Protein AF-A0A0G1WU20-F1 (afdb_monomer_lite)

Foldseek 3Di:
DDDDDDDPPDDDQDAPDPDDDDDDLPDFKHFHPLDPDACPQAFEEEEAEAAQDFQVLCVLLSVVCSPDPLSVVHYTYIYGGDPRHLPHDDPPDAFALLSLLVSVLCCLQCVCVVVVHCNQVPDFARHEYEYEASRLSSVLSNQQADDRPNHRPLRNHNAYEYAAYLLQADPLLAVCVPDPPVVVPPDPPVVVVCVSCCVGRVNHSLNRWGCPLPDPDDNPDTRQVSLLSVLSHHPPDPDRSDDSDDDSPPPRVPPCSLCRYHYDHAADDDDPVSVPRHDDDPDDPDHDDDPDDDDDDDDDDDDDDPPPLRDPDDDDDDPDPDDPDRPSVVVVQVSCVSSLHWHAKDKEKEFDPVCLVWQKIKIFTDQIRDDFAFKFKAFPVRHTPDDTGGSPDGMDMDTRDDAQDKTKIWMWTHHPVGIDIHPIYIYTTHFEEWADWDWDPFAFFKIKIATDWRDDPDDPDPDGTQQKKWKFKDLDPVDRDPVRIDMGRDRIDMDGQHQGQTKMKMKMWTAHPVGHTHDIDDIDIDHHHHDPDFDWDAQDFDPDWDDDPVRFKTKGFPGDPHATKTKDKDFCCLVPNHGDDNVLVVQQVVPAPQWFDDDWTKMFMFMDGPRHTDFAWGKMKIKDAFDDPPLPQWTPRIVVTHGLVQKFKWFADRSHTDGQAPDWDADSVSRMIMGIHTGTGMMTIGGDGLVPLDPDPPPKDKDDAAAEDPPPDRRHWDDDPLAGTATKIASARQWKKKWKAAPVGDTFDIDTHHNSSVRMYHDPQHGPVRHHDAFHKMKIWMAGPVGDIDIDIYGYDD

Sequence (798 aa):
MISTTTDVSGIAFGMCSSAWVLHNNSQLLCEAAIDNTELSNRMPLILIHGITASEDMWEDFLNYYANDADLRQHFKPYLVRYASKKTDAITSDNNSIYKIAGILHDQITNFATATGKADFDINPSSIVILAHSMGGLVARSFMQEYECGGQQCGNKVKKLITLATPHHGSFLSNYYFTNPLYSLLLDPGGMIVKILINKSHPDILADLLGDGSLNSNTCSSGNRWLRCLNSYLPVNTSQACGYCEGLYNTNYDKNGLYDKLVLFVGNYNPDPAVTRHSGLFQGDLWTDENVISPQQRMPPLPYCTHSSIYRNERCSHGTDSLHDVNPLDKVRDALRTIAGISTVQSLVVAPDMTKLTDPTLTAFWTQPVGSYTGFQIVDVAENPISPVLPTTTFKWSKSTLGYNKKYTWAVETITDSGRSRSEYSTGVTIPSKPGGFSATQIDFSRINLTMASSAPQGVSGTDASAVSYLIMGATDQLMFNSADVAWSETSNAPILGLVPNTTYWFKIRAVNEDGWFSEETDTISVCTAMLPVSVSTSSVALATPMLGKDGKTAVLFDDIPSFESSLYIATDPISTPILTTPSYIRHALGTMAYRFTADIPIREFVLYMNNAAYEGPITASLTIPYQDANGDGIVDDTVPPLEATNLQPYTLSGQQWVQASDTWTLDSVAKTVTFSVTHFSVFSLNGPTPQDIIVSLANVKIFPTPWKQGTGGKFDSADIAGCGRGLVFKNLTADANIKIYNIQGDLVRELTVTSSDNGCKAWDGKNNSGASVASGVYISLIKNSAGEKVAKKIAIER

Structure (mmCIF, N/CA/C/O backbone):
data_AF-A0A0G1WU20-F1
#
_entry.id   AF-A0A0G1WU20-F1
#
loop_
_atom_site.group_PDB
_atom_site.id
_atom_site.type_symbol
_atom_site.label_atom_id
_atom_site.label_alt_id
_atom_site.label_comp_id
_atom_site.label_asym_id
_atom_site.label_entity_id
_atom_site.label_seq_id
_atom_site.pdbx_PDB_ins_code
_atom_site.Cartn_x
_atom_site.Cartn_y
_atom_site.Cartn_z
_atom_site.occupancy
_atom_site.B_iso_or_equiv
_atom_site.auth_seq_id
_atom_site.auth_comp_id
_atom_site.auth_asym_id
_atom_site.auth_atom_id
_atom_site.pdbx_PDB_model_num
ATOM 1 N N . MET A 1 1 ? 82.500 4.204 -4.650 1.00 41.34 1 MET A N 1
ATOM 2 C CA . MET A 1 1 ? 82.844 3.667 -5.986 1.00 41.34 1 MET A CA 1
ATOM 3 C C . MET A 1 1 ? 82.300 2.251 -6.085 1.00 41.34 1 MET A C 1
ATOM 5 O O . MET A 1 1 ? 82.307 1.580 -5.063 1.00 41.34 1 MET A O 1
ATOM 9 N N . ILE A 1 2 ? 81.892 1.847 -7.298 1.00 24.67 2 ILE A N 1
ATOM 10 C CA . ILE A 1 2 ? 81.148 0.632 -7.713 1.00 24.67 2 ILE A CA 1
ATOM 11 C C . ILE A 1 2 ? 79.621 0.860 -7.632 1.00 24.67 2 ILE A C 1
ATOM 13 O O . ILE A 1 2 ? 79.053 0.801 -6.552 1.00 24.67 2 ILE A O 1
ATOM 17 N N . SER A 1 3 ? 78.946 1.413 -8.650 1.00 23.72 3 SER A N 1
ATOM 18 C CA . SER A 1 3 ? 78.712 0.963 -10.045 1.00 23.72 3 SER A CA 1
ATOM 19 C C . SER A 1 3 ? 77.672 -0.158 -10.164 1.00 23.72 3 SER A C 1
ATOM 21 O O . SER A 1 3 ? 77.988 -1.328 -9.995 1.00 23.72 3 SER A O 1
ATOM 23 N N . THR A 1 4 ? 76.451 0.281 -10.484 1.00 38.09 4 THR A N 1
ATOM 24 C CA . THR A 1 4 ? 75.386 -0.323 -11.308 1.00 38.09 4 THR A CA 1
ATOM 25 C C . THR A 1 4 ? 75.605 -1.727 -11.878 1.00 38.09 4 THR A C 1
ATOM 27 O O . THR A 1 4 ? 76.548 -1.944 -12.637 1.00 38.09 4 THR A O 1
ATOM 30 N N . THR A 1 5 ? 74.643 -2.621 -11.628 1.00 30.39 5 THR A N 1
ATOM 31 C CA . THR A 1 5 ? 73.829 -3.363 -12.623 1.00 30.39 5 THR A CA 1
ATOM 32 C C . THR A 1 5 ? 73.022 -4.436 -11.881 1.00 30.39 5 THR A C 1
ATOM 34 O O . THR A 1 5 ? 73.580 -5.412 -11.395 1.00 30.39 5 THR A O 1
ATOM 37 N N . THR A 1 6 ? 71.703 -4.269 -11.783 1.00 28.38 6 THR A N 1
ATOM 38 C CA . THR A 1 6 ? 70.796 -5.412 -11.610 1.00 28.38 6 THR A CA 1
ATOM 39 C C . THR A 1 6 ? 69.866 -5.433 -12.803 1.00 28.38 6 THR A C 1
ATOM 41 O O . THR A 1 6 ? 69.147 -4.470 -13.063 1.00 28.38 6 THR A O 1
ATOM 44 N N . ASP A 1 7 ? 70.007 -6.528 -13.535 1.00 25.78 7 ASP A N 1
ATOM 45 C CA . ASP A 1 7 ? 69.303 -6.948 -14.731 1.00 25.78 7 ASP A CA 1
ATOM 46 C C . ASP A 1 7 ? 67.815 -6.588 -14.723 1.00 25.78 7 ASP A C 1
ATOM 48 O O . ASP A 1 7 ? 67.056 -7.004 -13.849 1.00 25.78 7 ASP A O 1
ATOM 52 N N . VAL A 1 8 ? 67.401 -5.848 -15.750 1.00 30.48 8 VAL A N 1
ATOM 53 C CA . VAL A 1 8 ? 65.998 -5.638 -16.117 1.00 30.48 8 VAL A CA 1
ATOM 54 C C . VAL A 1 8 ? 65.703 -6.589 -17.277 1.00 30.48 8 VAL A C 1
ATOM 56 O O . VAL A 1 8 ? 65.517 -6.175 -18.415 1.00 30.48 8 VAL A O 1
ATOM 59 N N . SER A 1 9 ? 65.761 -7.893 -17.021 1.00 29.28 9 SER A N 1
ATOM 60 C CA . SER A 1 9 ? 65.480 -8.916 -18.028 1.00 29.28 9 SER A CA 1
ATOM 61 C C . SER A 1 9 ? 64.613 -10.020 -17.418 1.00 29.28 9 SER A C 1
ATOM 63 O O . SER A 1 9 ? 65.090 -10.961 -16.794 1.00 29.28 9 SER A O 1
ATOM 65 N N . GLY A 1 10 ? 63.291 -9.873 -17.574 1.00 29.77 10 GLY A N 1
ATOM 66 C CA . GLY A 1 10 ? 62.331 -10.925 -17.224 1.00 29.77 10 GLY A CA 1
ATOM 67 C C . GLY A 1 10 ? 61.029 -10.452 -16.581 1.00 29.77 10 GLY A C 1
ATOM 68 O O . GLY A 1 10 ? 60.655 -10.970 -15.536 1.00 29.77 10 GLY A O 1
ATOM 69 N N . ILE A 1 11 ? 60.310 -9.504 -17.190 1.00 33.41 11 ILE A N 1
ATOM 70 C CA . ILE A 1 11 ? 58.893 -9.277 -16.869 1.00 33.41 11 ILE A CA 1
ATOM 71 C C . ILE A 1 11 ? 58.086 -9.648 -18.114 1.00 33.41 11 ILE A C 1
ATOM 73 O O . ILE A 1 11 ? 57.897 -8.834 -19.014 1.00 33.41 11 ILE A O 1
ATOM 77 N N . ALA A 1 12 ? 57.657 -10.906 -18.200 1.00 30.61 12 ALA A N 1
ATOM 78 C CA . ALA A 1 12 ? 56.686 -11.322 -19.204 1.00 30.61 12 ALA A CA 1
ATOM 79 C C . ALA A 1 12 ? 55.293 -10.853 -18.750 1.00 30.61 12 ALA A C 1
ATOM 81 O O . ALA A 1 12 ? 54.744 -11.382 -17.787 1.00 30.61 12 ALA A O 1
ATOM 82 N N . PHE A 1 13 ? 54.728 -9.843 -19.414 1.00 43.03 13 PHE A N 1
ATOM 83 C CA . PHE A 1 13 ? 53.301 -9.529 -19.313 1.00 43.03 13 PHE A CA 1
ATOM 84 C C . PHE A 1 13 ? 52.527 -10.591 -20.104 1.00 43.03 13 PHE A C 1
ATOM 86 O O . PHE A 1 13 ? 52.650 -10.673 -21.325 1.00 43.03 13 PHE A O 1
ATOM 93 N N . GLY A 1 14 ? 51.792 -11.449 -19.396 1.00 49.81 14 GLY A N 1
ATOM 94 C CA . GLY A 1 14 ? 50.994 -12.532 -19.971 1.00 49.81 14 GLY A CA 1
ATOM 95 C C . GLY A 1 14 ? 49.494 -12.312 -19.781 1.00 49.81 14 GLY A C 1
ATOM 96 O O . GLY A 1 14 ? 49.078 -11.535 -18.922 1.00 49.81 14 GLY A O 1
ATOM 97 N N . MET A 1 15 ? 48.690 -13.032 -20.574 1.00 50.47 15 MET A N 1
ATOM 98 C CA . MET A 1 15 ? 47.251 -13.224 -20.339 1.00 50.47 15 MET A CA 1
ATOM 99 C C . MET A 1 15 ? 46.991 -13.536 -18.862 1.00 50.47 15 MET A C 1
ATOM 101 O O . MET A 1 15 ? 47.833 -14.174 -18.225 1.00 50.47 15 MET A O 1
ATOM 105 N N . CYS A 1 16 ? 45.837 -13.130 -18.326 1.00 50.81 16 CYS A N 1
ATOM 106 C CA . CYS A 1 16 ? 45.446 -13.459 -16.957 1.00 50.81 16 CYS A CA 1
ATOM 107 C C . CYS A 1 16 ? 45.538 -14.999 -16.746 1.00 50.81 16 CYS A C 1
ATOM 109 O O . CYS A 1 16 ? 44.675 -15.741 -17.206 1.00 50.81 16 CYS A O 1
ATOM 111 N N . SER A 1 17 ? 46.618 -15.503 -16.128 1.00 44.94 17 SER A N 1
ATOM 112 C CA . SER A 1 17 ? 46.827 -16.939 -15.883 1.00 44.94 17 SER A CA 1
ATOM 113 C C . SER A 1 17 ? 46.221 -17.351 -14.541 1.00 44.94 17 SER A C 1
ATOM 115 O O . SER A 1 17 ? 46.167 -16.555 -13.603 1.00 44.94 17 SER A O 1
ATOM 117 N N . SER A 1 18 ? 45.786 -18.608 -14.437 1.00 38.06 18 SER A N 1
ATOM 118 C CA . SER A 1 18 ? 45.083 -19.180 -13.277 1.00 38.06 18 SER A CA 1
ATOM 119 C C . SER A 1 18 ? 45.989 -19.563 -12.092 1.00 38.06 18 SER A C 1
ATOM 121 O O . SER A 1 18 ? 45.533 -20.213 -11.154 1.00 38.06 18 SER A O 1
ATOM 123 N N . ALA A 1 19 ? 47.276 -19.205 -12.119 1.00 38.94 19 ALA A N 1
ATOM 124 C CA . ALA A 1 19 ? 48.233 -19.541 -11.067 1.00 38.94 19 ALA A CA 1
ATOM 125 C C . ALA A 1 19 ? 49.030 -18.296 -10.659 1.00 38.94 19 ALA A C 1
ATOM 127 O O . ALA A 1 19 ? 50.002 -17.936 -11.321 1.00 38.94 19 ALA A O 1
ATOM 128 N N . TRP A 1 20 ? 48.630 -17.649 -9.560 1.00 39.03 20 TRP A N 1
ATOM 129 C CA . TRP A 1 20 ? 49.380 -16.539 -8.969 1.00 39.03 20 TRP A CA 1
ATOM 130 C C . TRP A 1 20 ? 49.472 -16.642 -7.444 1.00 39.03 20 TRP A C 1
ATOM 132 O O . TRP A 1 20 ? 48.496 -16.936 -6.757 1.00 39.03 20 TRP A O 1
ATOM 142 N N . VAL A 1 21 ? 50.678 -16.369 -6.937 1.00 36.94 21 VAL A N 1
ATOM 143 C CA . VAL A 1 21 ? 51.026 -16.186 -5.522 1.00 36.94 21 VAL A CA 1
ATOM 144 C C . VAL A 1 21 ? 51.390 -14.709 -5.345 1.00 36.94 21 VAL A C 1
ATOM 146 O O . VAL A 1 21 ? 52.281 -14.203 -6.025 1.00 36.94 21 VAL A O 1
ATOM 149 N N . LEU A 1 22 ? 50.680 -14.013 -4.455 1.00 43.66 22 LEU A N 1
ATOM 150 C CA . LEU A 1 22 ? 50.854 -12.590 -4.141 1.00 43.66 22 LEU A CA 1
ATOM 151 C C . LEU A 1 22 ? 52.239 -12.319 -3.541 1.00 43.66 22 LEU A C 1
ATOM 153 O O . LEU A 1 22 ? 52.422 -12.493 -2.338 1.00 43.66 22 LEU A O 1
ATOM 157 N N . HIS A 1 23 ? 53.204 -11.865 -4.344 1.00 38.66 23 HIS A N 1
ATOM 158 C CA . HIS A 1 23 ? 54.454 -11.347 -3.778 1.00 38.66 23 HIS A CA 1
ATOM 159 C C . HIS A 1 23 ? 54.901 -9.965 -4.241 1.00 38.66 23 HIS A C 1
ATOM 161 O O . HIS A 1 23 ? 55.699 -9.396 -3.515 1.00 38.66 23 HIS A O 1
ATOM 167 N N . ASN A 1 24 ? 54.383 -9.361 -5.318 1.00 42.41 24 ASN A N 1
ATOM 168 C CA . ASN A 1 24 ? 54.719 -7.970 -5.661 1.00 42.41 24 ASN A CA 1
ATOM 169 C C . ASN A 1 24 ? 53.585 -7.294 -6.452 1.00 42.41 24 ASN A C 1
ATOM 171 O O . ASN A 1 24 ? 53.077 -7.869 -7.409 1.00 42.41 24 ASN A O 1
ATOM 175 N N . ASN A 1 25 ? 53.227 -6.058 -6.086 1.00 44.84 25 ASN A N 1
ATOM 176 C CA . ASN A 1 25 ? 52.200 -5.207 -6.719 1.00 44.84 25 ASN A CA 1
ATOM 177 C C . ASN A 1 25 ? 52.566 -4.728 -8.148 1.00 44.84 25 ASN A C 1
ATOM 179 O O . ASN A 1 25 ? 52.189 -3.632 -8.556 1.00 44.84 25 ASN A O 1
ATOM 183 N N . SER A 1 26 ? 53.341 -5.497 -8.914 1.00 44.81 26 SER A N 1
ATOM 184 C CA . SER A 1 26 ? 53.952 -5.040 -10.166 1.00 44.81 26 SER A CA 1
ATOM 185 C C . SER A 1 26 ? 53.104 -5.259 -11.426 1.00 44.81 26 SER A C 1
ATOM 187 O O . SER A 1 26 ? 53.479 -4.729 -12.468 1.00 44.81 26 SER A O 1
ATOM 189 N N . GLN A 1 27 ? 51.971 -5.977 -11.370 1.00 51.94 27 GLN A N 1
ATOM 190 C CA . GLN A 1 27 ? 51.053 -6.147 -12.513 1.00 51.94 27 GLN A CA 1
ATOM 191 C C . GLN A 1 27 ? 49.606 -6.396 -12.055 1.00 51.94 27 GLN A C 1
ATOM 193 O O . GLN A 1 27 ? 49.259 -7.525 -11.715 1.00 51.94 27 GLN A O 1
ATOM 198 N N . LEU A 1 28 ? 48.750 -5.365 -12.054 1.00 59.91 28 LEU A N 1
ATOM 199 C CA . LEU A 1 28 ? 47.325 -5.529 -11.734 1.00 59.91 28 LEU A CA 1
ATOM 200 C C . LEU A 1 28 ? 46.327 -5.078 -12.822 1.00 59.91 28 LEU A C 1
ATOM 202 O O . LEU A 1 28 ? 45.127 -5.201 -12.612 1.00 59.91 28 LEU A O 1
ATOM 206 N N . LEU A 1 29 ? 46.788 -4.672 -14.007 1.00 67.94 29 LEU A N 1
ATOM 207 C CA . LEU A 1 29 ? 45.948 -4.533 -15.205 1.00 67.94 29 LEU A CA 1
ATOM 208 C C . LEU A 1 29 ? 46.352 -5.628 -16.203 1.00 67.94 29 LEU A C 1
ATOM 210 O O . LEU A 1 29 ? 47.503 -5.640 -16.642 1.00 67.94 29 LEU A O 1
ATOM 214 N N . CYS A 1 30 ? 45.448 -6.554 -16.542 1.00 71.75 30 CYS A N 1
ATOM 215 C CA . CYS A 1 30 ? 45.707 -7.615 -17.528 1.00 71.75 30 CYS A CA 1
ATOM 216 C C . CYS A 1 30 ? 44.678 -7.617 -18.666 1.00 71.75 30 CYS A C 1
ATOM 218 O O . CYS A 1 30 ? 43.510 -7.285 -18.474 1.00 71.75 30 CYS A O 1
ATOM 220 N N . GLU A 1 31 ? 45.122 -7.979 -19.872 1.00 77.62 31 GLU A N 1
ATOM 221 C CA . GLU A 1 31 ? 44.230 -8.232 -21.010 1.00 77.62 31 GLU A CA 1
ATOM 222 C C . GLU A 1 31 ? 43.361 -9.455 -20.697 1.00 77.62 31 GLU A C 1
ATOM 224 O O . GLU A 1 31 ? 43.880 -10.487 -20.253 1.00 77.62 31 GLU A O 1
ATOM 229 N N . ALA A 1 32 ? 42.048 -9.354 -20.917 1.00 80.88 32 ALA A N 1
ATOM 230 C CA . ALA A 1 32 ? 41.168 -10.489 -20.682 1.00 80.88 32 ALA A CA 1
ATOM 231 C C . ALA A 1 32 ? 41.518 -11.624 -21.657 1.00 80.88 32 ALA A C 1
ATOM 233 O O . ALA A 1 32 ? 41.529 -11.433 -22.870 1.00 80.88 32 ALA A O 1
ATOM 234 N N . ALA A 1 33 ? 41.768 -12.828 -21.134 1.00 78.94 33 ALA A N 1
ATOM 235 C CA . ALA A 1 33 ? 42.235 -13.963 -21.938 1.00 78.94 33 ALA A CA 1
ATOM 236 C C . ALA A 1 33 ? 41.261 -14.379 -23.062 1.00 78.94 33 ALA A C 1
ATOM 238 O O . ALA A 1 33 ? 41.676 -15.021 -24.024 1.00 78.94 33 ALA A O 1
ATOM 239 N N . ILE A 1 34 ? 39.983 -13.993 -22.948 1.00 80.00 34 ILE A N 1
ATOM 240 C CA . ILE A 1 34 ? 38.932 -14.236 -23.945 1.00 80.00 34 ILE A CA 1
ATOM 241 C C . ILE A 1 34 ? 39.180 -13.493 -25.274 1.00 80.00 34 ILE A C 1
ATOM 243 O O . ILE A 1 34 ? 38.668 -13.913 -26.308 1.00 80.00 34 ILE A O 1
ATOM 247 N N . ASP A 1 35 ? 39.966 -12.408 -25.262 1.00 81.69 35 ASP A N 1
ATOM 248 C CA . ASP A 1 35 ? 40.321 -11.622 -26.444 1.00 81.69 35 ASP A CA 1
ATOM 249 C C . ASP A 1 35 ? 41.807 -11.233 -26.427 1.00 81.69 35 ASP A C 1
ATOM 251 O O . ASP A 1 35 ? 42.235 -10.294 -25.758 1.00 81.69 35 ASP A O 1
ATOM 255 N N . ASN A 1 36 ? 42.596 -11.964 -27.215 1.00 76.81 36 ASN A N 1
ATOM 256 C CA . ASN A 1 36 ? 44.042 -11.797 -27.334 1.00 76.81 36 ASN A CA 1
ATOM 257 C C . ASN A 1 36 ? 44.479 -10.922 -28.521 1.00 76.81 36 ASN A C 1
ATOM 259 O O . ASN A 1 36 ? 45.668 -10.879 -28.848 1.00 76.81 36 ASN A O 1
ATOM 263 N N . THR A 1 37 ? 43.536 -10.258 -29.193 1.00 82.06 37 THR A N 1
ATOM 264 C CA . THR A 1 37 ? 43.817 -9.440 -30.378 1.00 82.06 37 THR A CA 1
ATOM 265 C C . THR A 1 37 ? 44.318 -8.042 -29.998 1.00 82.06 37 THR A C 1
ATOM 267 O O . THR A 1 37 ? 44.104 -7.560 -28.885 1.00 82.06 37 THR A O 1
ATOM 270 N N . GLU A 1 38 ? 45.024 -7.356 -30.901 1.00 76.81 38 GLU A N 1
ATOM 271 C CA . GLU A 1 38 ? 45.490 -5.981 -30.659 1.00 76.81 38 GLU A CA 1
ATOM 272 C C . GLU A 1 38 ? 44.317 -5.004 -30.478 1.00 76.81 38 GLU A C 1
ATOM 274 O O . GLU A 1 38 ? 43.221 -5.230 -30.992 1.00 76.81 38 GLU A O 1
ATOM 279 N N . LEU A 1 39 ? 44.522 -3.907 -29.737 1.00 78.19 39 LEU A N 1
ATOM 280 C CA . LEU A 1 39 ? 43.468 -2.912 -29.509 1.00 78.19 39 LEU A CA 1
ATOM 281 C C . LEU A 1 39 ? 42.952 -2.310 -30.830 1.00 78.19 39 LEU A C 1
ATOM 283 O O . LEU A 1 39 ? 41.741 -2.196 -31.028 1.00 78.19 39 LEU A O 1
ATOM 287 N N . SER A 1 40 ? 43.859 -1.995 -31.760 1.00 78.81 40 SER A N 1
ATOM 288 C CA . SER A 1 40 ? 43.541 -1.385 -33.059 1.00 78.81 40 SER A CA 1
ATOM 289 C C . SER A 1 40 ? 42.630 -0.146 -32.905 1.00 78.81 40 SER A C 1
ATOM 291 O O . SER A 1 40 ? 42.956 0.744 -32.127 1.00 78.81 40 SER A O 1
ATOM 293 N N . ASN A 1 41 ? 41.496 -0.066 -33.618 1.00 78.25 41 ASN A N 1
ATOM 294 C CA . ASN A 1 41 ? 40.555 1.069 -33.558 1.00 78.25 41 ASN A CA 1
ATOM 295 C C . ASN A 1 41 ? 39.499 0.950 -32.437 1.00 78.25 41 ASN A C 1
ATOM 297 O O . ASN A 1 41 ? 38.523 1.702 -32.433 1.00 78.25 41 ASN A O 1
ATOM 301 N N . ARG A 1 42 ? 39.638 -0.022 -31.528 1.00 84.06 42 ARG A N 1
ATOM 302 C CA . ARG A 1 42 ? 38.659 -0.296 -30.467 1.00 84.06 42 ARG A CA 1
ATOM 303 C C . ARG A 1 42 ? 38.926 0.556 -29.236 1.00 84.06 42 ARG A C 1
ATOM 305 O O . ARG A 1 42 ? 40.042 1.006 -29.001 1.00 84.06 42 ARG A O 1
ATOM 312 N N . MET A 1 43 ? 37.895 0.746 -28.422 1.00 86.94 43 MET A N 1
ATOM 313 C CA . MET A 1 43 ? 38.011 1.422 -27.132 1.00 86.94 43 MET A CA 1
ATOM 314 C C . MET A 1 43 ? 38.437 0.428 -26.039 1.00 86.94 43 MET A C 1
ATOM 316 O O . MET A 1 43 ? 37.832 -0.646 -25.937 1.00 86.94 43 MET A O 1
ATOM 320 N N . PRO A 1 44 ? 39.417 0.766 -25.181 1.00 87.75 44 PRO A N 1
ATOM 321 C CA . PRO A 1 44 ? 39.682 -0.004 -23.971 1.00 87.75 44 PRO A CA 1
ATOM 322 C C . PRO A 1 44 ? 38.461 -0.010 -23.043 1.00 87.75 44 PRO A C 1
ATOM 324 O O . PRO A 1 44 ? 37.960 1.050 -22.665 1.00 87.75 44 PRO A O 1
ATOM 327 N N . LEU A 1 45 ? 37.997 -1.202 -22.666 1.00 90.69 45 LEU A N 1
ATOM 328 C CA . LEU A 1 45 ? 36.942 -1.433 -21.680 1.00 90.69 45 LEU A CA 1
ATOM 329 C C . LEU A 1 45 ? 37.569 -1.977 -20.391 1.00 90.69 45 LEU A C 1
ATOM 331 O O . LEU A 1 45 ? 37.922 -3.150 -20.317 1.00 90.69 45 LEU A O 1
ATOM 335 N N . ILE A 1 46 ? 37.727 -1.125 -19.382 1.00 89.44 46 ILE A N 1
ATOM 336 C CA . ILE A 1 46 ? 38.358 -1.473 -18.104 1.00 89.44 46 ILE A CA 1
ATOM 337 C C . ILE A 1 46 ? 37.302 -1.992 -17.128 1.00 89.44 46 ILE A C 1
ATOM 339 O O . ILE A 1 46 ? 36.351 -1.283 -16.806 1.00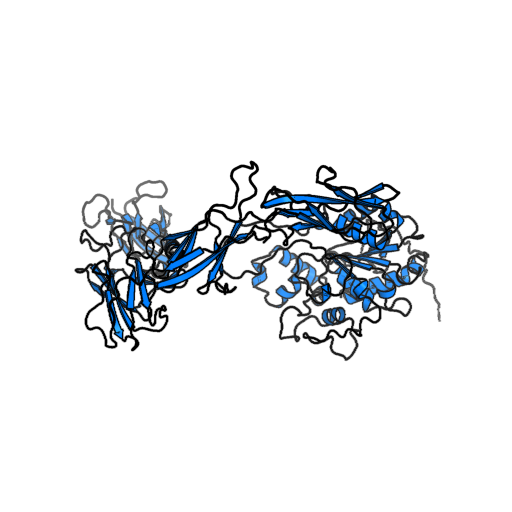 89.44 46 ILE A O 1
ATOM 343 N N . LEU A 1 47 ? 37.498 -3.208 -16.630 1.00 89.75 47 LEU A N 1
ATOM 344 C CA . LEU A 1 47 ? 36.596 -3.918 -15.730 1.00 89.75 47 LEU A CA 1
ATOM 345 C C . LEU A 1 47 ? 37.150 -3.897 -14.300 1.00 89.75 47 LEU A C 1
ATOM 347 O O . LEU A 1 47 ? 38.234 -4.423 -14.043 1.00 89.75 47 LEU A O 1
ATOM 351 N N . ILE A 1 48 ? 36.411 -3.295 -13.363 1.00 87.81 48 ILE A N 1
ATOM 352 C CA . ILE A 1 48 ? 36.856 -3.086 -11.975 1.00 87.81 48 ILE A CA 1
ATOM 353 C C . ILE A 1 48 ? 35.927 -3.834 -11.016 1.00 87.81 48 ILE A C 1
ATOM 355 O O . ILE A 1 48 ? 34.753 -3.484 -10.884 1.00 87.81 48 ILE A O 1
ATOM 359 N N . HIS A 1 49 ? 36.445 -4.863 -10.336 1.00 80.62 49 HIS A N 1
ATOM 360 C CA . HIS A 1 49 ? 35.675 -5.626 -9.344 1.00 80.62 49 HIS A CA 1
ATOM 361 C C . HIS A 1 49 ? 35.405 -4.812 -8.065 1.00 80.62 49 HIS A C 1
ATOM 363 O O . HIS A 1 49 ? 35.918 -3.706 -7.913 1.00 80.62 49 HIS A O 1
ATOM 369 N N . GLY A 1 50 ? 34.587 -5.345 -7.151 1.00 79.00 50 GLY A N 1
ATOM 370 C CA . GLY A 1 50 ? 34.281 -4.737 -5.847 1.00 79.00 50 GLY A CA 1
ATOM 371 C C . GLY A 1 50 ? 35.021 -5.388 -4.675 1.00 79.00 50 GLY A C 1
ATOM 372 O O . GLY A 1 50 ? 35.917 -6.206 -4.876 1.00 79.00 50 GLY A O 1
ATOM 373 N N . ILE A 1 51 ? 34.615 -5.048 -3.446 1.00 70.50 51 ILE A N 1
ATOM 374 C CA . ILE A 1 51 ? 35.145 -5.647 -2.211 1.00 70.50 51 ILE A CA 1
ATOM 375 C C . ILE A 1 51 ? 34.747 -7.127 -2.107 1.00 70.50 51 ILE A C 1
ATOM 377 O O . ILE A 1 51 ? 33.649 -7.500 -2.515 1.00 70.50 51 ILE A O 1
ATOM 381 N N . THR A 1 52 ? 35.606 -7.978 -1.542 1.00 63.75 52 THR A N 1
ATOM 382 C CA . THR A 1 52 ? 35.418 -9.442 -1.422 1.00 63.75 52 THR A CA 1
ATOM 383 C C . THR A 1 52 ? 35.327 -10.210 -2.747 1.00 63.75 52 THR A C 1
ATOM 385 O O . THR A 1 52 ? 35.039 -11.407 -2.744 1.00 63.75 52 THR A O 1
ATOM 388 N N . ALA A 1 53 ? 35.638 -9.553 -3.868 1.00 68.44 53 ALA A N 1
ATOM 389 C CA . ALA A 1 53 ? 35.613 -10.120 -5.214 1.00 68.44 53 ALA A CA 1
ATOM 390 C C . ALA A 1 53 ? 37.022 -10.180 -5.839 1.00 68.44 53 ALA A C 1
ATOM 392 O O . ALA A 1 53 ? 38.011 -9.750 -5.248 1.00 68.44 53 ALA A O 1
ATOM 393 N N . SER A 1 54 ? 37.112 -10.771 -7.026 1.00 71.50 54 SER A N 1
ATOM 394 C CA . SER A 1 54 ? 38.285 -10.761 -7.914 1.00 71.50 54 SER A CA 1
ATOM 395 C C . SER A 1 54 ? 37.813 -10.479 -9.336 1.00 71.50 54 SER A C 1
ATOM 397 O O . SER A 1 54 ? 36.613 -10.372 -9.586 1.00 71.50 54 SER A O 1
ATOM 399 N N . GLU A 1 55 ? 38.745 -10.395 -10.275 1.00 73.19 55 GLU A N 1
ATOM 400 C CA . GLU A 1 55 ? 38.474 -10.306 -11.705 1.00 73.19 55 GLU A CA 1
ATOM 401 C C . GLU A 1 55 ? 37.557 -11.423 -12.237 1.00 73.19 55 GLU A C 1
ATOM 403 O O . GLU A 1 55 ? 36.808 -11.178 -13.180 1.00 73.19 55 GLU A O 1
ATOM 408 N N . ASP A 1 56 ? 37.552 -12.600 -11.599 1.00 74.00 56 ASP A N 1
ATOM 409 C CA . ASP A 1 56 ? 36.747 -13.769 -11.998 1.00 74.00 56 ASP A CA 1
ATOM 410 C C . ASP A 1 56 ? 35.240 -13.471 -12.004 1.00 74.00 56 ASP A C 1
ATOM 412 O O . ASP A 1 56 ? 34.469 -14.118 -12.704 1.00 74.00 56 ASP A O 1
ATOM 416 N N . MET A 1 57 ? 34.792 -12.448 -11.266 1.00 73.56 57 MET A N 1
ATOM 417 C CA . MET A 1 57 ? 33.383 -12.045 -11.276 1.00 73.56 57 MET A CA 1
ATOM 418 C C . MET A 1 57 ? 32.885 -11.597 -12.658 1.00 73.56 57 MET A C 1
ATOM 420 O O . MET A 1 57 ? 31.681 -11.522 -12.887 1.00 73.56 57 MET A O 1
ATOM 424 N N . TRP A 1 58 ? 33.805 -11.257 -13.563 1.00 79.31 58 TRP A N 1
ATOM 425 C CA . TRP A 1 58 ? 33.488 -10.823 -14.916 1.00 79.31 58 TRP A CA 1
ATOM 426 C C . TRP A 1 58 ? 33.382 -11.979 -15.915 1.00 79.31 58 TRP A C 1
ATOM 428 O O . TRP A 1 58 ? 33.083 -11.708 -17.074 1.00 79.31 58 TRP A O 1
ATOM 438 N N . GLU A 1 59 ? 33.599 -13.239 -15.519 1.00 77.38 59 GLU A N 1
ATOM 439 C CA . GLU A 1 59 ? 33.570 -14.394 -16.432 1.00 77.38 59 GLU A CA 1
ATOM 440 C C . GLU A 1 59 ? 32.277 -14.470 -17.259 1.00 77.38 59 GLU A C 1
ATOM 442 O O . GLU A 1 59 ? 32.339 -14.598 -18.482 1.00 77.38 59 GLU A O 1
ATOM 447 N N . ASP A 1 60 ? 31.111 -14.304 -16.633 1.00 68.94 60 ASP A N 1
ATOM 448 C CA . ASP A 1 60 ? 29.820 -14.351 -17.332 1.00 68.94 60 ASP A CA 1
ATOM 449 C C . ASP A 1 60 ? 29.656 -13.198 -18.336 1.00 68.94 60 ASP A C 1
ATOM 451 O O . ASP A 1 60 ? 29.221 -13.404 -19.472 1.00 68.94 60 ASP A O 1
ATOM 455 N N . PHE A 1 61 ? 30.097 -11.990 -17.970 1.00 77.88 61 PHE A N 1
ATOM 456 C CA . PHE A 1 61 ? 30.123 -10.847 -18.885 1.00 77.88 61 PHE A CA 1
ATOM 457 C C . PHE A 1 61 ? 31.117 -11.053 -20.039 1.00 77.88 61 PHE A C 1
ATOM 459 O O . PHE A 1 61 ? 30.820 -10.711 -21.181 1.00 77.88 61 PHE A O 1
ATOM 466 N N . LEU A 1 62 ? 32.291 -11.629 -19.775 1.00 81.25 62 LEU A N 1
ATOM 467 C CA . LEU A 1 62 ? 33.303 -11.908 -20.796 1.00 81.25 62 LEU A CA 1
ATOM 468 C C . LEU A 1 62 ? 32.837 -12.996 -21.772 1.00 81.25 62 LEU A C 1
ATOM 470 O O . LEU A 1 62 ? 33.057 -12.871 -22.977 1.00 81.25 62 LEU A O 1
ATOM 474 N N . ASN A 1 63 ? 32.136 -14.019 -21.277 1.00 76.88 63 ASN A N 1
ATOM 475 C CA . ASN A 1 63 ? 31.476 -15.025 -22.108 1.00 76.88 63 ASN A CA 1
ATOM 476 C C . ASN A 1 63 ? 30.389 -14.395 -22.986 1.00 76.88 63 ASN A C 1
ATOM 478 O O . ASN A 1 63 ? 30.275 -14.722 -24.168 1.00 76.88 63 ASN A O 1
ATOM 482 N N . TYR A 1 64 ? 29.615 -13.458 -22.440 1.00 71.62 64 TYR A N 1
ATOM 483 C CA . TYR A 1 64 ? 28.631 -12.697 -23.202 1.00 71.62 64 TYR A CA 1
ATOM 484 C C . TYR A 1 64 ? 29.289 -11.840 -24.295 1.00 71.62 64 TYR A C 1
ATOM 486 O O . TYR A 1 64 ? 28.931 -11.944 -25.467 1.00 71.62 64 TYR A O 1
ATOM 494 N N . TYR A 1 65 ? 30.317 -11.064 -23.936 1.00 84.56 65 TYR A N 1
ATOM 495 C CA . TYR A 1 65 ? 31.127 -10.262 -24.857 1.00 84.56 65 TYR A CA 1
ATOM 496 C C . TYR A 1 65 ? 31.688 -11.099 -26.015 1.00 84.56 65 TYR A C 1
ATOM 498 O O . TYR A 1 65 ? 31.610 -10.679 -27.167 1.00 84.56 65 TYR A O 1
ATOM 506 N N . ALA A 1 66 ? 32.204 -12.303 -25.741 1.00 78.06 66 ALA A N 1
ATOM 507 C CA . ALA A 1 66 ? 32.761 -13.183 -26.770 1.00 78.06 66 ALA A CA 1
ATOM 508 C C . ALA A 1 66 ? 31.742 -13.551 -27.864 1.00 78.06 66 ALA A C 1
ATOM 510 O O . ALA A 1 66 ? 32.110 -13.729 -29.029 1.00 78.06 66 ALA A O 1
ATOM 511 N N . ASN A 1 67 ? 30.459 -13.625 -27.498 1.00 77.12 67 ASN A N 1
ATOM 512 C CA . ASN A 1 67 ? 29.361 -13.979 -28.393 1.00 77.12 67 ASN A CA 1
ATOM 513 C C . ASN A 1 67 ? 28.704 -12.766 -29.083 1.00 77.12 67 ASN A C 1
ATOM 515 O O . ASN A 1 67 ? 27.920 -12.958 -30.010 1.00 77.12 67 ASN A O 1
ATOM 519 N N . ASP A 1 68 ? 29.047 -11.529 -28.707 1.00 75.00 68 ASP A N 1
ATOM 520 C CA . ASP A 1 68 ? 28.491 -10.304 -29.296 1.00 75.00 68 ASP A CA 1
ATOM 521 C C . ASP A 1 68 ? 29.488 -9.669 -30.291 1.00 75.00 68 ASP A C 1
ATOM 523 O O . ASP A 1 68 ? 30.527 -9.115 -29.922 1.00 75.00 68 ASP A O 1
ATOM 527 N N . ALA A 1 69 ? 29.186 -9.772 -31.590 1.00 78.00 69 ALA A N 1
ATOM 528 C CA . ALA A 1 69 ? 30.052 -9.256 -32.654 1.00 78.00 69 ALA A CA 1
ATOM 529 C C . ALA A 1 69 ? 30.211 -7.725 -32.616 1.00 78.00 69 ALA A C 1
ATOM 531 O O . ALA A 1 69 ? 31.303 -7.225 -32.897 1.00 78.00 69 ALA A O 1
ATOM 532 N N . ASP A 1 70 ? 29.159 -7.004 -32.220 1.00 76.44 70 ASP A N 1
ATOM 533 C CA . ASP A 1 70 ? 29.157 -5.547 -32.112 1.00 76.44 70 ASP A CA 1
ATOM 534 C C . ASP A 1 70 ? 30.100 -5.103 -30.991 1.00 76.44 70 ASP A C 1
ATOM 536 O O . ASP A 1 70 ? 30.940 -4.221 -31.188 1.00 76.44 70 ASP A O 1
ATOM 540 N N . LEU A 1 71 ? 30.029 -5.757 -29.827 1.00 82.44 71 LEU A N 1
ATOM 541 C CA . LEU A 1 71 ? 30.930 -5.454 -28.717 1.00 82.44 71 LEU A CA 1
ATOM 542 C C . LEU A 1 71 ? 32.387 -5.785 -29.058 1.00 82.44 71 LEU A C 1
ATOM 544 O O . LEU A 1 71 ? 33.264 -4.960 -28.796 1.00 82.44 71 LEU A O 1
ATOM 548 N N . ARG A 1 72 ? 32.659 -6.930 -29.701 1.00 86.50 72 ARG A N 1
ATOM 549 C CA . ARG A 1 72 ? 34.026 -7.309 -30.114 1.00 86.50 72 ARG A CA 1
ATOM 550 C C . ARG A 1 72 ? 34.644 -6.348 -31.123 1.00 86.50 72 ARG A C 1
ATOM 552 O O . ARG A 1 72 ? 35.854 -6.123 -31.085 1.00 86.50 72 ARG A O 1
ATOM 559 N N . GLN A 1 73 ? 33.829 -5.777 -32.010 1.00 84.81 73 GLN A N 1
ATOM 560 C CA . GLN A 1 73 ? 34.283 -4.816 -33.013 1.00 84.81 73 GLN A CA 1
ATOM 561 C C . GLN A 1 73 ? 34.602 -3.435 -32.421 1.00 84.81 73 GLN A C 1
ATOM 563 O O . GLN A 1 73 ? 35.413 -2.718 -33.003 1.00 84.81 73 GLN A O 1
ATOM 568 N N . HIS A 1 74 ? 34.000 -3.060 -31.286 1.00 85.88 74 HIS A N 1
ATOM 569 C CA . HIS A 1 74 ? 34.096 -1.701 -30.735 1.00 85.88 74 HIS A CA 1
ATOM 570 C C . HIS A 1 74 ? 34.877 -1.601 -29.420 1.00 85.88 74 HIS A C 1
ATOM 572 O O . HIS A 1 74 ? 35.421 -0.534 -29.127 1.00 85.88 74 HIS A O 1
ATOM 578 N N . PHE A 1 75 ? 34.976 -2.683 -28.645 1.00 88.94 75 PHE A N 1
ATOM 579 C CA . PHE A 1 75 ? 35.612 -2.694 -27.327 1.00 88.94 75 PHE A CA 1
ATOM 580 C C . PHE A 1 75 ? 36.653 -3.803 -27.198 1.00 88.94 75 PHE A C 1
ATOM 582 O O . PHE A 1 75 ? 36.487 -4.883 -27.764 1.00 88.94 75 PHE A O 1
ATOM 589 N N . LYS A 1 76 ? 37.692 -3.552 -26.395 1.00 89.31 76 LYS A N 1
ATOM 590 C CA . LYS A 1 76 ? 38.649 -4.567 -25.932 1.00 89.31 76 LYS A CA 1
ATOM 591 C C . LYS A 1 76 ? 38.679 -4.602 -24.395 1.00 89.31 76 LYS A C 1
ATOM 593 O O . LYS A 1 76 ? 38.992 -3.568 -23.802 1.00 89.31 76 LYS A O 1
ATOM 598 N N . PRO A 1 77 ? 38.358 -5.734 -23.743 1.00 89.69 77 PRO A N 1
ATOM 599 C CA . PRO A 1 77 ? 38.288 -5.822 -22.286 1.00 89.69 77 PRO A CA 1
ATOM 600 C C . PRO A 1 77 ? 39.662 -5.949 -21.603 1.00 89.69 77 PRO A C 1
ATOM 602 O O . PRO A 1 77 ? 40.508 -6.754 -21.996 1.00 89.69 77 PRO A O 1
ATOM 605 N N . TYR A 1 78 ? 39.840 -5.199 -20.515 1.00 85.81 78 TYR A N 1
ATOM 606 C CA . TYR A 1 78 ? 40.983 -5.257 -19.603 1.00 85.81 78 TYR A CA 1
ATOM 607 C C . TYR A 1 78 ? 40.472 -5.421 -18.168 1.00 85.81 78 TYR A C 1
ATOM 609 O O . TYR A 1 78 ? 39.527 -4.746 -17.768 1.00 85.81 78 TYR A O 1
ATOM 617 N N . LEU A 1 79 ? 41.091 -6.299 -17.384 1.00 83.81 79 LEU A N 1
ATOM 618 C CA . LEU A 1 79 ? 40.689 -6.609 -16.012 1.00 83.81 79 LEU A CA 1
ATOM 619 C C . LEU A 1 79 ? 41.623 -5.921 -15.019 1.00 83.81 79 LEU A C 1
ATOM 621 O O . LEU A 1 79 ? 42.846 -6.042 -15.127 1.00 83.81 79 LEU A O 1
ATOM 625 N N . VAL A 1 80 ? 41.039 -5.232 -14.038 1.00 79.56 80 VAL A N 1
ATOM 626 C CA . VAL A 1 80 ? 41.765 -4.679 -12.892 1.00 79.56 80 VAL A CA 1
ATOM 627 C C . VAL A 1 80 ? 41.719 -5.679 -11.750 1.00 79.56 80 VAL A C 1
ATOM 629 O O . VAL A 1 80 ? 40.648 -6.147 -11.368 1.00 79.56 80 VAL A O 1
ATOM 632 N N . ARG A 1 81 ? 42.886 -5.966 -11.186 1.00 75.44 81 ARG A N 1
ATOM 633 C CA . ARG A 1 81 ? 43.081 -6.804 -10.008 1.00 75.44 81 ARG A CA 1
ATOM 634 C C . ARG A 1 81 ? 43.467 -5.900 -8.842 1.00 75.44 81 ARG A C 1
ATOM 636 O O . ARG A 1 81 ? 44.223 -4.952 -9.010 1.00 75.44 81 ARG A O 1
ATOM 643 N N . TYR A 1 82 ? 42.966 -6.157 -7.647 1.00 72.44 82 TYR A N 1
ATOM 644 C CA . TYR A 1 82 ? 43.525 -5.589 -6.420 1.00 72.44 82 TYR A CA 1
ATOM 645 C C . TYR A 1 82 ? 43.103 -6.435 -5.224 1.00 72.44 82 TYR A C 1
ATOM 647 O O . TYR A 1 82 ? 42.072 -7.108 -5.258 1.00 72.44 82 TYR A O 1
ATOM 655 N N . ALA A 1 83 ? 43.912 -6.412 -4.163 1.00 65.19 83 ALA A N 1
ATOM 656 C CA . ALA A 1 83 ? 43.633 -7.183 -2.958 1.00 65.19 83 ALA A CA 1
ATOM 657 C C . ALA A 1 83 ? 42.321 -6.703 -2.323 1.00 65.19 83 ALA A C 1
ATOM 659 O O . ALA A 1 83 ? 42.212 -5.563 -1.868 1.00 65.19 83 ALA A O 1
ATOM 660 N N . SER A 1 84 ? 41.316 -7.573 -2.328 1.00 64.06 84 SER A N 1
ATOM 661 C CA . SER A 1 84 ? 39.992 -7.275 -1.776 1.00 64.06 84 SER A CA 1
ATOM 662 C C . SER A 1 84 ? 39.338 -8.484 -1.097 1.00 64.06 84 SER A C 1
ATOM 664 O O . SER A 1 84 ? 38.270 -8.342 -0.493 1.00 64.06 84 SER A O 1
ATOM 666 N N . LYS A 1 85 ? 39.976 -9.668 -1.158 1.00 59.53 85 LYS A N 1
ATOM 667 C CA . LYS A 1 85 ? 39.561 -10.904 -0.484 1.00 59.53 85 LYS A CA 1
ATOM 668 C C . LYS A 1 85 ? 40.375 -11.130 0.790 1.00 59.53 85 LYS A C 1
ATOM 670 O O . LYS A 1 85 ? 41.558 -10.833 0.880 1.00 59.53 85 LYS A O 1
ATOM 675 N N . LYS A 1 86 ? 39.757 -11.811 1.760 1.00 48.44 86 LYS A N 1
ATOM 676 C CA . LYS A 1 86 ? 40.381 -12.210 3.038 1.00 48.44 86 LYS A CA 1
ATOM 677 C C . LYS A 1 86 ? 41.649 -13.079 2.876 1.00 48.44 86 LYS A C 1
ATOM 679 O O . LYS A 1 86 ? 42.448 -13.179 3.801 1.00 48.44 86 LYS A O 1
ATOM 684 N N . THR A 1 87 ? 41.794 -13.780 1.754 1.00 49.94 87 THR A N 1
ATOM 685 C CA . THR A 1 87 ? 42.943 -14.654 1.460 1.00 49.94 87 THR A CA 1
ATOM 686 C C . THR A 1 87 ? 44.153 -13.903 0.910 1.00 49.94 87 THR A C 1
ATOM 688 O O . THR A 1 87 ? 45.209 -14.515 0.756 1.00 49.94 87 THR A O 1
ATOM 691 N N . ASP A 1 88 ? 44.015 -12.609 0.623 1.00 55.62 88 ASP A N 1
ATOM 692 C CA . ASP A 1 88 ? 45.068 -11.821 0.001 1.00 55.62 88 ASP A CA 1
ATOM 693 C C . ASP A 1 88 ? 46.094 -11.391 1.068 1.00 55.62 88 ASP A C 1
ATOM 695 O O . ASP A 1 88 ? 45.736 -10.936 2.157 1.00 55.62 88 ASP A O 1
ATOM 699 N N . ALA A 1 89 ? 47.389 -11.592 0.802 1.00 46.69 89 ALA A N 1
ATOM 700 C CA . ALA A 1 89 ? 48.454 -11.288 1.755 1.00 46.69 89 ALA A CA 1
ATOM 701 C C . ALA A 1 89 ? 48.513 -9.779 2.063 1.00 46.69 89 ALA A C 1
ATOM 703 O O . ALA A 1 89 ? 48.731 -8.953 1.178 1.00 46.69 89 ALA A O 1
ATOM 704 N N . ILE A 1 90 ? 48.337 -9.430 3.340 1.00 47.38 90 ILE A N 1
ATOM 705 C CA . ILE A 1 90 ? 48.331 -8.054 3.849 1.00 47.38 90 ILE A CA 1
ATOM 706 C C . ILE A 1 90 ? 49.766 -7.511 3.836 1.00 47.38 90 ILE A C 1
ATOM 708 O O . ILE A 1 90 ? 50.565 -7.837 4.714 1.00 47.38 90 ILE A O 1
ATOM 712 N N . THR A 1 91 ? 50.098 -6.644 2.881 1.00 46.75 91 THR A N 1
ATOM 713 C CA . THR A 1 91 ? 51.207 -5.697 3.062 1.00 46.75 91 THR A CA 1
ATOM 714 C C . THR A 1 91 ? 50.634 -4.461 3.744 1.00 46.75 91 THR A C 1
ATOM 716 O O . THR A 1 91 ? 49.727 -3.829 3.206 1.00 46.75 91 THR A O 1
ATOM 719 N N . SER A 1 92 ? 51.118 -4.151 4.941 1.00 45.97 92 SER A N 1
ATOM 720 C CA . SER A 1 92 ? 50.503 -3.292 5.961 1.00 45.97 92 SER A CA 1
ATOM 721 C C . SER A 1 92 ? 50.231 -1.820 5.611 1.00 45.97 92 SER A C 1
ATOM 723 O O . SER A 1 92 ? 49.804 -1.099 6.502 1.00 45.97 92 SER A O 1
ATOM 725 N N . ASP A 1 93 ? 50.394 -1.362 4.364 1.00 46.66 93 ASP A N 1
ATOM 726 C CA . ASP A 1 93 ? 50.390 0.078 4.060 1.00 46.66 93 ASP A CA 1
ATOM 727 C C . ASP A 1 93 ? 49.415 0.560 2.962 1.00 46.66 93 ASP A C 1
ATOM 729 O O . ASP A 1 93 ? 49.362 1.767 2.730 1.00 46.66 93 ASP A O 1
ATOM 733 N N . ASN A 1 94 ? 48.600 -0.281 2.300 1.00 52.91 94 ASN A N 1
ATOM 734 C CA . ASN A 1 94 ? 47.931 0.121 1.038 1.00 52.91 94 ASN A CA 1
ATOM 735 C C . ASN A 1 94 ? 46.444 -0.268 0.842 1.00 52.91 94 ASN A C 1
ATOM 737 O O . ASN A 1 94 ? 46.074 -0.730 -0.231 1.00 52.91 94 ASN A O 1
ATOM 741 N N . ASN A 1 95 ? 45.558 -0.027 1.816 1.00 64.44 95 ASN A N 1
ATOM 742 C CA . ASN A 1 95 ? 44.166 -0.507 1.729 1.00 64.44 95 ASN A CA 1
ATOM 743 C C . ASN A 1 95 ? 43.082 0.589 1.812 1.00 64.44 95 ASN A C 1
ATOM 745 O O . ASN A 1 95 ? 42.026 0.326 2.362 1.00 64.44 95 ASN A O 1
ATOM 749 N N . SER A 1 96 ? 43.292 1.801 1.291 1.00 75.38 96 SER A N 1
ATOM 750 C CA . SER A 1 96 ? 42.204 2.792 1.141 1.00 75.38 96 SER A CA 1
ATOM 751 C C . SER A 1 96 ? 41.715 2.835 -0.311 1.00 75.38 96 SER A C 1
ATOM 753 O O . SER A 1 96 ? 42.489 2.547 -1.227 1.00 75.38 96 SER A O 1
ATOM 755 N N . ILE A 1 97 ? 40.455 3.207 -0.550 1.00 82.25 97 ILE A N 1
ATOM 756 C CA . ILE A 1 97 ? 39.891 3.325 -1.906 1.00 82.25 97 ILE A CA 1
ATOM 757 C C . ILE A 1 97 ? 40.718 4.314 -2.739 1.00 82.25 97 ILE A C 1
ATOM 759 O O . ILE A 1 97 ? 41.037 4.025 -3.892 1.00 82.25 97 ILE A O 1
ATOM 763 N N . TYR A 1 98 ? 41.152 5.418 -2.125 1.00 82.38 98 TYR A N 1
ATOM 764 C CA . TYR A 1 98 ? 42.079 6.381 -2.725 1.00 82.38 98 TYR A CA 1
ATOM 765 C C . TYR A 1 98 ? 43.389 5.722 -3.188 1.00 82.38 98 TYR A C 1
ATOM 767 O O . TYR A 1 98 ? 43.798 5.875 -4.333 1.00 82.38 98 TYR A O 1
ATOM 775 N N . LYS A 1 99 ? 44.040 4.911 -2.344 1.00 78.00 99 LYS A N 1
ATOM 776 C CA . LYS A 1 99 ? 45.298 4.239 -2.717 1.00 78.00 99 LYS A CA 1
ATOM 777 C C . LYS A 1 99 ? 45.103 3.193 -3.817 1.00 78.00 99 LYS A C 1
ATOM 779 O O . LYS A 1 99 ? 45.962 3.076 -4.686 1.00 78.00 99 LYS A O 1
ATOM 784 N N . ILE A 1 100 ? 43.977 2.474 -3.818 1.00 78.75 100 ILE A N 1
ATOM 785 C CA . ILE A 1 100 ? 43.620 1.538 -4.899 1.00 78.75 100 ILE A CA 1
ATOM 786 C C . ILE A 1 100 ? 43.429 2.303 -6.218 1.00 78.75 100 ILE A C 1
ATOM 788 O O . ILE A 1 100 ? 43.892 1.854 -7.266 1.00 78.75 100 ILE A O 1
ATOM 792 N N . ALA A 1 101 ? 42.820 3.488 -6.175 1.00 84.94 101 ALA A N 1
ATOM 793 C CA . ALA A 1 101 ? 42.720 4.362 -7.338 1.00 84.94 101 ALA A CA 1
ATOM 794 C C . ALA A 1 101 ? 44.088 4.870 -7.824 1.00 84.94 101 ALA A C 1
ATOM 796 O O . ALA A 1 101 ? 44.304 4.958 -9.031 1.00 84.94 101 ALA A O 1
ATOM 797 N N . GLY A 1 102 ? 45.037 5.120 -6.917 1.00 78.56 102 GLY A N 1
ATOM 798 C CA . GLY A 1 102 ? 46.428 5.424 -7.269 1.00 78.56 102 GLY A CA 1
ATOM 799 C C . GLY A 1 102 ? 47.153 4.269 -7.955 1.00 78.56 102 GLY A C 1
ATOM 800 O O . GLY A 1 102 ? 47.884 4.480 -8.917 1.00 78.56 102 GLY A O 1
ATOM 801 N N . ILE A 1 103 ? 46.884 3.035 -7.533 1.00 72.69 103 ILE A N 1
ATOM 802 C CA . ILE A 1 103 ? 47.395 1.837 -8.211 1.00 72.69 103 ILE A CA 1
ATOM 803 C C . ILE A 1 103 ? 46.809 1.734 -9.627 1.00 72.69 103 ILE A C 1
ATOM 805 O O . ILE A 1 103 ? 47.552 1.503 -10.580 1.00 72.69 103 ILE A O 1
ATOM 809 N N . LEU A 1 104 ? 45.497 1.950 -9.784 1.00 79.69 104 LEU A N 1
ATOM 810 C CA . LEU A 1 104 ? 44.840 1.995 -11.095 1.00 79.69 104 LEU A CA 1
ATOM 811 C C . LEU A 1 104 ? 45.434 3.095 -11.990 1.00 79.69 104 LEU A C 1
ATOM 813 O O . LEU A 1 104 ? 45.699 2.856 -13.168 1.00 79.69 104 LEU A O 1
ATOM 817 N N . HIS A 1 105 ? 45.686 4.276 -11.421 1.00 82.69 105 HIS A N 1
ATOM 818 C CA . HIS A 1 105 ? 46.359 5.383 -12.094 1.00 82.69 105 HIS A CA 1
ATOM 819 C C . HIS A 1 105 ? 47.731 4.976 -12.630 1.00 82.69 105 HIS A C 1
ATOM 821 O O . HIS A 1 105 ? 47.985 5.101 -13.830 1.00 82.69 105 HIS A O 1
ATOM 827 N N . ASP A 1 106 ? 48.599 4.457 -11.762 1.00 74.50 106 ASP A N 1
ATOM 828 C CA . ASP A 1 106 ? 49.962 4.091 -12.133 1.00 74.50 106 ASP A CA 1
ATOM 829 C C . ASP A 1 106 ? 49.965 3.003 -13.210 1.00 74.50 106 ASP A C 1
ATOM 831 O O . ASP A 1 106 ? 50.831 2.989 -14.082 1.00 74.50 106 ASP A O 1
ATOM 835 N N . GLN A 1 107 ? 48.972 2.116 -13.197 1.00 71.19 107 GLN A N 1
ATOM 836 C CA . GLN A 1 107 ? 48.839 1.051 -14.183 1.00 71.19 107 GLN A CA 1
ATOM 837 C C . GLN A 1 107 ? 48.382 1.546 -15.537 1.00 71.19 107 GLN A C 1
ATOM 839 O O . GLN A 1 107 ? 49.006 1.191 -16.530 1.00 71.19 107 GLN A O 1
ATOM 844 N N . ILE A 1 108 ? 47.349 2.385 -15.592 1.00 75.56 108 ILE A N 1
ATOM 845 C CA . ILE A 1 108 ? 46.883 2.974 -16.852 1.00 75.56 108 ILE A CA 1
ATOM 846 C C . ILE A 1 108 ? 47.980 3.862 -17.457 1.00 75.56 108 ILE A C 1
ATOM 848 O O . ILE A 1 108 ? 48.225 3.802 -18.661 1.00 75.56 108 ILE A O 1
ATOM 852 N N . THR A 1 109 ? 48.680 4.649 -16.633 1.00 71.75 109 THR A N 1
ATOM 853 C CA . THR A 1 109 ? 49.736 5.568 -17.087 1.00 71.75 109 THR A CA 1
ATOM 854 C C . THR A 1 109 ? 50.997 4.831 -17.548 1.00 71.75 109 THR A C 1
ATOM 856 O O . THR A 1 109 ? 51.595 5.221 -18.549 1.00 71.75 109 THR A O 1
ATOM 859 N N . ASN A 1 110 ? 51.395 3.746 -16.875 1.00 66.69 110 ASN A N 1
ATOM 860 C CA . ASN A 1 110 ? 52.619 3.011 -17.215 1.00 66.69 110 ASN A CA 1
ATOM 861 C C . ASN A 1 110 ? 52.397 1.815 -18.155 1.00 66.69 110 ASN A C 1
ATOM 863 O O . ASN A 1 110 ? 53.379 1.206 -18.583 1.00 66.69 110 ASN A O 1
ATOM 867 N N . PHE A 1 111 ? 51.149 1.474 -18.505 1.00 66.62 111 PHE A N 1
ATOM 868 C CA . PHE A 1 111 ? 50.833 0.297 -19.325 1.00 66.62 111 PHE A CA 1
ATOM 869 C C . PHE A 1 111 ? 51.595 0.285 -20.652 1.00 66.62 111 PHE A C 1
ATOM 871 O O . PHE A 1 111 ? 52.157 -0.742 -21.036 1.00 66.62 111 PHE A O 1
ATOM 878 N N . ALA A 1 112 ? 51.659 1.434 -21.331 1.00 59.16 112 ALA A N 1
ATOM 879 C CA . ALA A 1 112 ? 52.314 1.544 -22.630 1.00 59.16 112 ALA A CA 1
ATOM 880 C C . ALA A 1 112 ? 53.831 1.336 -22.546 1.00 59.16 112 ALA A C 1
ATOM 882 O O . ALA A 1 112 ? 54.406 0.596 -23.343 1.00 59.16 112 ALA A O 1
ATOM 883 N N . THR A 1 113 ? 54.466 1.911 -21.524 1.00 58.50 113 THR A N 1
ATOM 884 C CA . THR A 1 113 ? 55.898 1.742 -21.248 1.00 58.50 113 THR A CA 1
ATOM 885 C C . THR A 1 113 ? 56.235 0.305 -20.844 1.00 58.50 113 THR A C 1
ATOM 887 O O . THR A 1 113 ? 57.305 -0.195 -21.179 1.00 58.50 113 THR A O 1
ATOM 890 N N . ALA A 1 114 ? 55.326 -0.375 -20.140 1.00 54.22 114 ALA A N 1
ATOM 891 C CA . ALA A 1 114 ? 55.554 -1.712 -19.600 1.00 54.22 114 ALA A CA 1
ATOM 892 C C . ALA A 1 114 ? 55.280 -2.850 -20.603 1.00 54.22 114 ALA A C 1
ATOM 894 O O . ALA A 1 114 ? 55.928 -3.893 -20.537 1.00 54.22 114 ALA A O 1
ATOM 895 N N . THR A 1 115 ? 54.342 -2.657 -21.536 1.00 54.59 115 THR A N 1
ATOM 896 C CA . THR A 1 115 ? 53.943 -3.670 -22.535 1.00 54.59 115 THR A CA 1
ATOM 897 C C . THR A 1 115 ? 54.476 -3.390 -23.941 1.00 54.59 115 THR A C 1
ATOM 899 O O . THR A 1 115 ? 54.387 -4.255 -24.811 1.00 54.59 115 THR A O 1
ATOM 902 N N . GLY A 1 116 ? 55.006 -2.187 -24.188 1.00 56.53 116 GLY A N 1
ATOM 903 C CA . GLY A 1 116 ? 55.374 -1.717 -25.526 1.00 56.53 116 GLY A CA 1
ATOM 904 C C . GLY A 1 116 ? 54.172 -1.424 -26.436 1.00 56.53 116 GLY A C 1
ATOM 905 O O . GLY A 1 116 ? 54.370 -1.121 -27.611 1.00 56.53 116 GLY A O 1
ATOM 906 N N . LYS A 1 117 ? 52.936 -1.515 -25.920 1.00 58.31 117 LYS A N 1
ATOM 907 C CA . LYS A 1 117 ? 51.689 -1.278 -26.660 1.00 58.31 117 LYS A CA 1
ATOM 908 C C . LYS A 1 117 ? 51.134 0.107 -26.326 1.00 58.31 117 LYS A C 1
ATOM 910 O O . LYS A 1 117 ? 50.829 0.380 -25.172 1.00 58.31 117 LYS A O 1
ATOM 915 N N . ALA A 1 118 ? 50.938 0.977 -27.315 1.00 59.03 118 ALA A N 1
ATOM 916 C CA . ALA A 1 118 ? 50.417 2.341 -27.120 1.00 59.03 118 ALA A CA 1
ATOM 917 C C . ALA A 1 118 ? 48.904 2.406 -26.780 1.00 59.03 118 ALA A C 1
ATOM 919 O O . ALA A 1 118 ? 48.252 3.414 -27.036 1.00 59.03 118 ALA A O 1
ATOM 920 N N . ASP A 1 119 ? 48.340 1.343 -26.193 1.00 58.78 119 ASP A N 1
ATOM 921 C CA . ASP A 1 119 ? 46.899 1.089 -26.043 1.00 58.78 119 ASP A CA 1
ATOM 922 C C . ASP A 1 119 ? 46.146 2.189 -25.263 1.00 58.78 119 ASP A C 1
ATOM 924 O O . ASP A 1 119 ? 44.973 2.448 -25.519 1.00 58.78 119 ASP A O 1
ATOM 928 N N . PHE A 1 120 ? 46.821 2.881 -24.340 1.00 61.94 120 PHE A N 1
ATOM 929 C CA . PHE A 1 120 ? 46.235 3.946 -23.507 1.00 61.94 120 PHE A CA 1
ATOM 930 C C . PHE A 1 120 ? 46.751 5.357 -23.851 1.00 61.94 120 PHE A C 1
ATOM 932 O O . PHE A 1 120 ? 46.416 6.334 -23.169 1.00 61.94 120 PHE A O 1
ATOM 939 N N . ASP A 1 121 ? 47.556 5.465 -24.915 1.00 56.03 121 ASP A N 1
ATOM 940 C CA . ASP A 1 121 ? 48.119 6.721 -25.438 1.00 56.03 121 ASP A CA 1
ATOM 941 C C . ASP A 1 121 ? 47.327 7.263 -26.649 1.00 56.03 121 ASP A C 1
ATOM 943 O O . ASP A 1 121 ? 47.658 8.284 -27.249 1.00 56.03 121 ASP A O 1
ATOM 947 N N . ILE A 1 122 ? 46.224 6.600 -27.011 1.00 49.28 122 ILE A N 1
ATOM 948 C CA . ILE A 1 122 ? 45.381 6.974 -28.149 1.00 49.28 122 ILE A CA 1
ATOM 949 C C . ILE A 1 122 ? 44.322 7.990 -27.694 1.00 49.28 122 ILE A C 1
ATOM 951 O O . ILE A 1 122 ? 43.219 7.610 -27.314 1.00 49.28 122 ILE A O 1
ATOM 955 N N . ASN A 1 123 ? 44.665 9.281 -27.758 1.00 53.31 123 ASN A N 1
ATOM 956 C CA . ASN A 1 123 ? 43.801 10.461 -27.566 1.00 53.31 123 ASN A CA 1
ATOM 957 C C . ASN A 1 123 ? 43.021 10.586 -26.226 1.00 53.31 123 ASN A C 1
ATOM 959 O O . ASN A 1 123 ? 42.609 9.608 -25.605 1.00 53.31 123 ASN A O 1
ATOM 963 N N . PRO A 1 124 ? 42.747 11.817 -25.753 1.00 54.47 124 PRO A N 1
ATOM 964 C CA . PRO A 1 124 ? 41.802 12.033 -24.655 1.00 54.47 124 PRO A CA 1
ATOM 965 C C . PRO A 1 124 ? 40.397 11.492 -25.011 1.00 54.47 124 PRO A C 1
ATOM 967 O O . PRO A 1 124 ? 39.950 11.618 -26.147 1.00 54.47 124 PRO A O 1
ATOM 970 N N . SER A 1 125 ? 39.677 10.938 -24.023 1.00 58.97 125 SER A N 1
ATOM 971 C CA . SER A 1 125 ? 38.321 10.345 -24.128 1.00 58.97 125 SER A CA 1
ATOM 972 C C . SER A 1 125 ? 38.178 9.009 -24.890 1.00 58.97 125 SER A C 1
ATOM 974 O O . SER A 1 125 ? 37.184 8.805 -25.589 1.00 58.97 125 SER A O 1
ATOM 976 N N . SER A 1 126 ? 39.119 8.073 -24.733 1.00 72.94 126 SER A N 1
ATOM 977 C CA . SER A 1 126 ? 39.084 6.751 -25.389 1.00 72.94 126 SER A CA 1
ATOM 978 C C . SER A 1 126 ? 38.736 5.569 -24.470 1.00 72.94 126 SER A C 1
ATOM 980 O O . SER A 1 126 ? 38.396 4.503 -24.977 1.00 72.94 126 SER A O 1
ATOM 982 N N . ILE A 1 127 ? 38.757 5.741 -23.140 1.00 84.56 127 ILE A N 1
ATOM 983 C CA . ILE A 1 127 ? 38.569 4.641 -22.174 1.00 84.56 127 ILE A CA 1
ATOM 984 C C . ILE A 1 127 ? 37.111 4.541 -21.711 1.00 84.56 127 ILE A C 1
ATOM 986 O O . ILE A 1 127 ? 36.527 5.533 -21.278 1.00 84.56 127 ILE A O 1
ATOM 990 N N . VAL A 1 128 ? 36.532 3.342 -21.712 1.00 89.56 128 VAL A N 1
ATOM 991 C CA . VAL A 1 128 ? 35.270 3.048 -21.016 1.00 89.56 128 VAL A CA 1
ATOM 992 C C . VAL A 1 128 ? 35.573 2.224 -19.774 1.00 89.56 128 VAL A C 1
ATOM 994 O O . VAL A 1 128 ? 36.334 1.267 -19.841 1.00 89.56 128 VAL A O 1
ATOM 997 N N . ILE A 1 129 ? 34.994 2.592 -18.634 1.00 90.69 129 ILE A N 1
ATOM 998 C CA . ILE A 1 129 ? 35.154 1.850 -17.380 1.00 90.69 129 ILE A CA 1
ATOM 999 C C . ILE A 1 129 ? 33.813 1.216 -17.020 1.00 90.69 129 ILE A C 1
ATOM 1001 O O . ILE A 1 129 ? 32.800 1.908 -17.009 1.00 90.69 129 ILE A O 1
ATOM 1005 N N . LEU A 1 130 ? 33.811 -0.074 -16.698 1.00 90.12 130 LEU A N 1
ATOM 1006 C CA . LEU A 1 130 ? 32.690 -0.785 -16.094 1.00 90.12 130 LEU A CA 1
ATOM 1007 C C . LEU A 1 130 ? 33.125 -1.267 -14.708 1.00 90.12 130 LEU A C 1
ATOM 1009 O O . LEU A 1 130 ? 34.059 -2.054 -14.571 1.00 90.12 130 LEU A O 1
ATOM 1013 N N . ALA A 1 131 ? 32.477 -0.758 -13.667 1.00 87.75 131 ALA A N 1
ATOM 1014 C CA . ALA A 1 131 ? 32.910 -0.951 -12.292 1.00 87.75 131 ALA A CA 1
ATOM 1015 C C . ALA A 1 131 ? 31.771 -1.457 -11.405 1.00 87.75 131 ALA A C 1
ATOM 1017 O O . ALA A 1 131 ? 30.657 -0.946 -11.471 1.00 87.75 131 ALA A O 1
ATOM 1018 N N . HIS A 1 132 ? 32.052 -2.434 -10.545 1.00 80.81 132 HIS A N 1
ATOM 1019 C CA . HIS A 1 132 ? 31.067 -3.009 -9.630 1.00 80.81 132 HIS A CA 1
ATOM 1020 C C 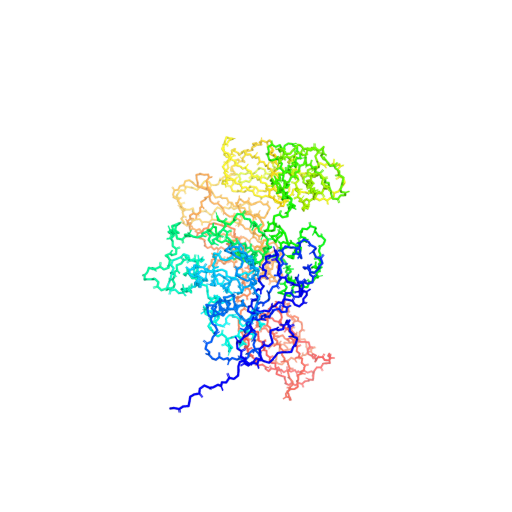. HIS A 1 132 ? 31.325 -2.611 -8.174 1.00 80.81 132 HIS A C 1
ATOM 1022 O O . HIS A 1 132 ? 32.458 -2.656 -7.690 1.00 80.81 132 HIS A O 1
ATOM 1028 N N . SER A 1 133 ? 30.253 -2.297 -7.443 1.00 79.50 133 SER A N 1
ATOM 1029 C CA . SER A 1 133 ? 30.254 -2.036 -6.005 1.00 79.50 133 SER A CA 1
ATOM 1030 C C . SER A 1 133 ? 31.324 -1.000 -5.634 1.00 79.50 133 SER A C 1
ATOM 1032 O O . SER A 1 133 ? 31.384 0.067 -6.251 1.00 79.50 133 SER A O 1
ATOM 1034 N N . MET A 1 134 ? 32.192 -1.301 -4.664 1.00 83.25 134 MET A N 1
ATOM 1035 C CA . MET A 1 134 ? 33.337 -0.472 -4.266 1.00 83.25 134 MET A CA 1
ATOM 1036 C C . MET A 1 134 ? 34.227 -0.049 -5.449 1.00 83.25 134 MET A C 1
ATOM 1038 O O . MET A 1 134 ? 34.766 1.056 -5.436 1.00 83.25 134 MET A O 1
ATOM 1042 N N . GLY A 1 135 ? 34.339 -0.873 -6.494 1.00 84.38 135 GLY A N 1
ATOM 1043 C CA . GLY A 1 135 ? 35.115 -0.562 -7.693 1.00 84.38 135 GLY A CA 1
ATOM 1044 C C . GLY A 1 135 ? 34.666 0.722 -8.392 1.00 84.38 135 GLY A C 1
ATOM 1045 O O . GLY A 1 135 ? 35.486 1.416 -8.987 1.00 84.38 135 GLY A O 1
ATOM 1046 N N . GLY A 1 136 ? 33.389 1.103 -8.281 1.00 85.06 136 GLY A N 1
ATOM 1047 C CA . GLY A 1 136 ? 32.917 2.383 -8.816 1.00 85.06 136 GLY A CA 1
ATOM 1048 C C . GLY A 1 136 ? 33.440 3.593 -8.037 1.00 85.06 136 GLY A C 1
ATOM 1049 O O . GLY A 1 136 ? 33.689 4.638 -8.634 1.00 85.06 136 GLY A O 1
ATOM 1050 N N . LEU A 1 137 ? 33.688 3.458 -6.728 1.00 84.31 137 LEU A N 1
ATOM 1051 C CA . LEU A 1 137 ? 34.363 4.496 -5.940 1.00 84.31 137 LEU A CA 1
ATOM 1052 C C . LEU A 1 137 ? 35.855 4.576 -6.283 1.00 84.31 137 LEU A C 1
ATOM 1054 O O . LEU A 1 137 ? 36.380 5.680 -6.394 1.00 84.31 137 LEU A O 1
ATOM 1058 N N . VAL A 1 138 ? 36.507 3.434 -6.536 1.00 87.88 138 VAL A N 1
ATOM 1059 C CA . VAL A 1 138 ? 37.884 3.384 -7.068 1.00 87.88 138 VAL A CA 1
ATOM 1060 C C . VAL A 1 138 ? 37.964 4.133 -8.403 1.00 87.88 138 VAL A C 1
ATOM 1062 O O . VAL A 1 138 ? 38.824 4.991 -8.581 1.00 87.88 138 VAL A O 1
ATOM 1065 N N . ALA A 1 139 ? 37.033 3.870 -9.325 1.00 88.44 139 ALA A N 1
ATOM 1066 C CA . ALA A 1 139 ? 36.984 4.533 -10.627 1.00 88.44 139 ALA A CA 1
ATOM 1067 C C . ALA A 1 139 ? 36.766 6.049 -10.510 1.00 88.44 139 ALA A C 1
ATOM 1069 O O . ALA A 1 139 ? 37.430 6.829 -11.192 1.00 88.44 139 ALA A O 1
ATOM 1070 N N . ARG A 1 140 ? 35.860 6.481 -9.625 1.00 86.50 140 ARG A N 1
ATOM 1071 C CA . ARG A 1 140 ? 35.610 7.906 -9.366 1.00 86.50 140 ARG A CA 1
ATOM 1072 C C . ARG A 1 140 ? 36.823 8.596 -8.756 1.00 86.50 140 ARG A C 1
ATOM 1074 O O . ARG A 1 140 ? 37.189 9.668 -9.226 1.00 86.50 140 ARG A O 1
ATOM 1081 N N . SER A 1 141 ? 37.454 7.973 -7.765 1.00 86.56 141 SER A N 1
ATOM 1082 C CA . SER A 1 141 ? 38.690 8.467 -7.157 1.00 86.56 141 SER A CA 1
ATOM 1083 C C . SER A 1 141 ? 39.795 8.612 -8.209 1.00 86.56 141 SER A C 1
ATOM 1085 O O . SER A 1 141 ? 40.372 9.687 -8.346 1.00 86.56 141 SER A O 1
ATOM 1087 N N . PHE A 1 142 ? 39.985 7.607 -9.074 1.00 87.81 142 PHE A N 1
ATOM 1088 C CA . PHE A 1 142 ? 40.916 7.676 -10.207 1.00 87.81 142 PHE A CA 1
ATOM 1089 C C . PHE A 1 142 ? 40.608 8.864 -11.127 1.00 87.81 142 PHE A C 1
ATOM 1091 O O . PHE A 1 142 ? 41.496 9.646 -11.449 1.00 87.81 142 PHE A O 1
ATOM 1098 N N . MET A 1 143 ? 39.347 9.035 -11.531 1.00 85.12 143 MET A N 1
ATOM 1099 C CA . MET A 1 143 ? 38.950 10.098 -12.458 1.00 85.12 143 MET A CA 1
ATOM 1100 C C . MET A 1 143 ? 39.112 11.510 -11.881 1.00 85.12 143 MET A C 1
ATOM 1102 O O . MET A 1 143 ? 39.392 12.435 -12.646 1.00 85.12 143 MET A O 1
ATOM 1106 N N . GLN A 1 144 ? 38.885 11.682 -10.576 1.00 81.69 144 GLN A N 1
ATOM 1107 C CA . GLN A 1 144 ? 38.740 12.994 -9.938 1.00 81.69 144 GLN A CA 1
ATOM 1108 C C . GLN A 1 144 ? 39.988 13.448 -9.176 1.00 81.69 144 GLN A C 1
ATOM 1110 O O . GLN A 1 144 ? 40.262 14.647 -9.122 1.00 81.69 144 GLN A O 1
ATOM 1115 N N . GLU A 1 145 ? 40.737 12.511 -8.594 1.00 82.62 145 GLU A N 1
ATOM 1116 C CA . GLU A 1 145 ? 41.816 12.806 -7.644 1.00 82.62 145 GLU A CA 1
ATOM 1117 C C . GLU A 1 145 ? 43.223 12.606 -8.238 1.00 82.62 145 GLU A C 1
ATOM 1119 O O . GLU A 1 145 ? 44.197 13.052 -7.634 1.00 82.62 145 GLU A O 1
ATOM 1124 N N . TYR A 1 146 ? 43.340 11.998 -9.427 1.00 83.94 146 TYR A N 1
ATOM 1125 C CA . TYR A 1 146 ? 44.617 11.728 -10.101 1.00 83.94 146 TYR A CA 1
ATOM 1126 C C . TYR A 1 146 ? 44.761 12.467 -11.444 1.00 83.94 146 TYR A C 1
ATOM 1128 O O . TYR A 1 146 ? 43.778 12.746 -12.140 1.00 83.94 146 TYR A O 1
ATOM 1136 N N . GLU A 1 147 ? 46.008 12.767 -11.828 1.00 83.06 147 GLU A N 1
ATOM 1137 C CA . GLU A 1 147 ? 46.365 13.434 -13.087 1.00 83.06 147 GLU A CA 1
ATOM 1138 C C . GLU A 1 147 ? 47.054 12.477 -14.069 1.00 83.06 147 GLU A C 1
ATOM 1140 O O . GLU A 1 147 ? 48.103 11.917 -13.777 1.00 83.06 147 GLU A O 1
ATOM 1145 N N . CYS A 1 148 ? 46.519 12.363 -15.282 1.00 76.56 148 CYS A N 1
ATOM 1146 C CA . CYS A 1 148 ? 47.040 11.534 -16.358 1.00 76.56 148 CYS A CA 1
ATOM 1147 C C . CYS A 1 148 ? 47.558 12.427 -17.496 1.00 76.56 148 CYS A C 1
ATOM 1149 O O . CYS A 1 148 ? 46.772 12.943 -18.292 1.00 76.56 148 CYS A O 1
ATOM 1151 N N . GLY A 1 149 ? 48.881 12.584 -17.613 1.00 73.25 149 GLY A N 1
ATOM 1152 C CA . GLY A 1 149 ? 49.496 13.388 -18.681 1.00 73.25 149 GLY A CA 1
ATOM 1153 C C . GLY A 1 149 ? 49.273 14.900 -18.530 1.00 73.25 149 GLY A C 1
ATOM 1154 O O . GLY A 1 149 ? 49.070 15.592 -19.524 1.00 73.25 149 GLY A O 1
ATOM 1155 N N . GLY A 1 150 ? 49.275 15.410 -17.291 1.00 74.00 150 GLY A N 1
ATOM 1156 C CA . GLY A 1 150 ? 49.100 16.839 -16.983 1.00 74.00 150 GLY A CA 1
ATOM 1157 C C . GLY A 1 150 ? 47.649 17.338 -17.017 1.00 74.00 150 GLY A C 1
ATOM 1158 O O . GLY A 1 150 ? 47.412 18.542 -16.960 1.00 74.00 150 GLY A O 1
ATOM 1159 N N . GLN A 1 151 ? 46.674 16.432 -17.123 1.00 76.62 151 GLN A N 1
ATOM 1160 C CA . GLN A 1 151 ? 45.241 16.709 -16.995 1.00 76.62 151 GLN A CA 1
ATOM 1161 C C . GLN A 1 151 ? 44.603 15.719 -16.021 1.00 76.62 151 GLN A C 1
ATOM 1163 O O . GLN A 1 151 ? 45.140 14.635 -15.822 1.00 76.62 151 GLN A O 1
ATOM 1168 N N . GLN A 1 152 ? 43.431 16.032 -15.461 1.00 80.50 152 GLN A N 1
ATOM 1169 C CA . GLN A 1 152 ? 42.677 15.061 -14.658 1.00 80.50 152 GLN A CA 1
ATOM 1170 C C . GLN A 1 152 ? 42.424 13.769 -15.445 1.00 80.50 152 GLN A C 1
ATOM 1172 O O . GLN A 1 152 ? 42.013 13.808 -16.608 1.00 80.50 152 GLN A O 1
ATOM 1177 N N . CYS A 1 153 ? 42.622 12.618 -14.805 1.00 82.88 153 CYS A N 1
ATOM 1178 C CA . CYS A 1 153 ? 42.460 11.312 -15.443 1.00 82.88 153 CYS A CA 1
ATOM 1179 C C . CYS A 1 153 ? 41.058 11.076 -16.015 1.00 82.88 153 CYS A C 1
ATOM 1181 O O . CYS A 1 153 ? 40.911 10.398 -17.034 1.00 82.88 153 CYS A O 1
ATOM 1183 N N . GLY A 1 154 ? 40.026 11.707 -15.447 1.00 81.31 154 GLY A N 1
ATOM 1184 C CA . GLY A 1 154 ? 38.671 11.696 -15.995 1.00 81.31 154 GLY A CA 1
ATOM 1185 C C . GLY A 1 154 ? 38.554 12.241 -17.426 1.00 81.31 154 GLY A C 1
ATOM 1186 O O . GLY A 1 154 ? 37.618 11.881 -18.140 1.00 81.31 154 GLY A O 1
ATOM 1187 N N . ASN A 1 155 ? 39.520 13.027 -17.913 1.00 79.38 155 ASN A N 1
ATOM 1188 C CA . ASN A 1 155 ? 39.561 13.479 -19.309 1.00 79.38 155 ASN A CA 1
ATOM 1189 C C . ASN A 1 155 ? 39.904 12.350 -20.294 1.00 79.38 155 ASN A C 1
ATOM 1191 O O . ASN A 1 155 ? 39.526 12.425 -21.463 1.00 79.38 155 ASN A O 1
ATOM 1195 N N . LYS A 1 156 ? 40.563 11.279 -19.833 1.00 78.69 156 LYS A N 1
ATOM 1196 C CA . LYS A 1 156 ? 40.830 10.075 -20.639 1.00 78.69 156 LYS A CA 1
ATOM 1197 C C . LYS A 1 156 ? 39.634 9.119 -20.700 1.00 78.69 156 LYS A C 1
ATOM 1199 O O . LYS A 1 156 ? 39.550 8.305 -21.617 1.00 78.69 156 LYS A O 1
ATOM 1204 N N . VAL A 1 157 ? 38.686 9.249 -19.771 1.00 84.25 157 VAL A N 1
ATOM 1205 C CA . VAL A 1 157 ? 37.488 8.406 -19.697 1.00 84.25 157 VAL A CA 1
ATOM 1206 C C . VAL A 1 157 ? 36.385 8.977 -20.591 1.00 84.25 157 VAL A C 1
ATOM 1208 O O . VAL A 1 157 ? 36.042 10.154 -20.495 1.00 84.25 157 VAL A O 1
ATOM 1211 N N . LYS A 1 158 ? 35.836 8.146 -21.479 1.00 83.69 158 LYS A N 1
ATOM 1212 C CA . LYS A 1 158 ? 34.666 8.429 -22.318 1.00 83.69 158 LYS A CA 1
ATOM 1213 C C . LYS A 1 158 ? 33.370 8.248 -21.532 1.00 83.69 158 LYS A C 1
ATOM 1215 O O . LYS A 1 158 ? 32.521 9.133 -21.554 1.00 83.69 158 LYS A O 1
ATOM 1220 N N . LYS A 1 159 ? 33.237 7.119 -20.826 1.00 84.44 159 LYS A N 1
ATOM 1221 C CA . LYS A 1 159 ? 32.133 6.821 -19.900 1.00 84.44 159 LYS A CA 1
ATOM 1222 C C . LYS A 1 159 ? 32.593 5.922 -18.750 1.00 84.44 159 LYS A C 1
ATOM 1224 O O . LYS A 1 159 ? 33.410 5.029 -18.961 1.00 84.44 159 LYS A O 1
ATOM 1229 N N . LEU A 1 160 ? 32.029 6.139 -17.566 1.00 83.06 160 LEU A N 1
ATOM 1230 C CA . LEU A 1 160 ? 32.104 5.249 -16.410 1.00 83.06 160 LEU A CA 1
ATOM 1231 C C . LEU A 1 160 ? 30.711 4.667 -16.158 1.00 83.06 160 LEU A C 1
ATOM 1233 O O . LEU A 1 160 ? 29.790 5.409 -15.843 1.00 83.06 160 LEU A O 1
ATOM 1237 N N . ILE A 1 161 ? 30.571 3.353 -16.280 1.00 83.12 161 ILE A N 1
ATOM 1238 C CA . ILE A 1 161 ? 29.374 2.590 -15.938 1.00 83.12 161 ILE A CA 1
ATOM 1239 C C . ILE A 1 161 ? 29.599 1.968 -14.561 1.00 83.12 161 ILE A C 1
ATOM 1241 O O . ILE A 1 161 ? 30.575 1.248 -14.354 1.00 83.12 161 ILE A O 1
ATOM 1245 N N . THR A 1 162 ? 28.703 2.234 -13.618 1.00 77.00 162 THR A N 1
ATOM 1246 C CA . THR A 1 162 ? 28.771 1.672 -12.261 1.00 77.00 162 THR A CA 1
ATOM 1247 C C . THR A 1 162 ? 27.617 0.714 -12.006 1.00 77.00 162 THR A C 1
ATOM 1249 O O . THR A 1 162 ? 26.484 1.004 -12.382 1.00 77.00 162 THR A O 1
ATOM 1252 N N . LEU A 1 163 ? 27.908 -0.421 -11.371 1.00 73.19 163 LEU A N 1
ATOM 1253 C CA . LEU A 1 163 ? 26.945 -1.452 -10.987 1.00 73.19 163 LEU A CA 1
ATOM 1254 C C . LEU A 1 163 ? 26.901 -1.541 -9.459 1.00 73.19 163 LEU A C 1
ATOM 1256 O O . LEU A 1 163 ? 27.899 -1.916 -8.847 1.00 73.19 163 LEU A O 1
ATOM 1260 N N . ALA A 1 164 ? 25.770 -1.205 -8.837 1.00 63.97 164 ALA A N 1
ATOM 1261 C CA . ALA A 1 164 ? 25.566 -1.284 -7.384 1.00 63.97 164 ALA A CA 1
ATOM 1262 C C . ALA A 1 164 ? 26.644 -0.557 -6.542 1.00 63.97 164 ALA A C 1
ATOM 1264 O O . ALA A 1 164 ? 27.022 -1.004 -5.457 1.00 63.97 164 ALA A O 1
ATOM 1265 N N . THR A 1 165 ? 27.177 0.562 -7.043 1.00 72.88 165 THR A N 1
ATOM 1266 C CA . THR A 1 165 ? 28.227 1.328 -6.358 1.00 72.88 165 THR A CA 1
ATOM 1267 C C . THR A 1 165 ? 27.663 2.169 -5.205 1.00 72.88 165 THR A C 1
ATOM 1269 O O . THR A 1 165 ? 26.719 2.932 -5.408 1.00 72.88 165 THR A O 1
ATOM 1272 N N . PRO A 1 166 ? 28.254 2.107 -3.995 1.00 67.62 166 PRO A N 1
ATOM 1273 C CA . PRO A 1 166 ? 27.786 2.872 -2.839 1.00 67.62 166 PRO A CA 1
ATOM 1274 C C . PRO A 1 166 ? 28.267 4.335 -2.893 1.00 67.62 166 PRO A C 1
ATOM 1276 O O . PRO A 1 166 ? 29.160 4.734 -2.149 1.00 67.62 166 PRO A O 1
ATOM 1279 N N . HIS A 1 167 ? 27.688 5.152 -3.780 1.00 69.62 167 HIS A N 1
ATOM 1280 C CA . HIS A 1 167 ? 28.131 6.537 -4.033 1.00 69.62 167 HIS A CA 1
ATOM 1281 C C . HIS A 1 167 ? 28.104 7.464 -2.804 1.00 69.62 167 HIS A C 1
ATOM 1283 O O . HIS A 1 167 ? 28.901 8.397 -2.748 1.00 69.62 167 HIS A O 1
ATOM 1289 N N . HIS A 1 168 ? 27.244 7.189 -1.820 1.00 68.06 168 HIS A N 1
ATOM 1290 C CA . HIS A 1 168 ? 27.140 7.928 -0.549 1.00 68.06 168 HIS A CA 1
ATOM 1291 C C . HIS A 1 168 ? 27.562 7.093 0.670 1.00 68.06 168 HIS A C 1
ATOM 1293 O O . HIS A 1 168 ? 27.341 7.489 1.813 1.00 68.06 168 HIS A O 1
ATOM 1299 N N . GLY A 1 169 ? 28.188 5.940 0.429 1.00 64.88 169 GLY A N 1
ATOM 1300 C CA . GLY A 1 169 ? 28.585 4.976 1.446 1.00 64.88 169 GLY A CA 1
ATOM 1301 C C . GLY A 1 169 ? 27.625 3.793 1.494 1.00 64.88 169 GLY A C 1
ATOM 1302 O O . GLY A 1 169 ? 26.583 3.776 0.839 1.00 64.88 169 GLY A O 1
ATOM 1303 N N . SER A 1 170 ? 28.011 2.750 2.222 1.00 61.50 170 SER A N 1
ATOM 1304 C CA . SER A 1 170 ? 27.219 1.525 2.336 1.00 61.50 170 SER A CA 1
ATOM 1305 C C . SER A 1 170 ? 26.374 1.553 3.612 1.00 61.50 170 SER A C 1
ATOM 1307 O O . SER A 1 170 ? 26.911 1.793 4.696 1.00 61.50 170 SER A O 1
ATOM 1309 N N . PHE A 1 171 ? 25.067 1.270 3.508 1.00 50.03 171 PHE A N 1
ATOM 1310 C CA . PHE A 1 171 ? 24.161 1.157 4.665 1.00 50.03 171 PHE A CA 1
ATOM 1311 C C . PHE A 1 171 ? 24.667 0.140 5.692 1.00 50.03 171 PHE A C 1
ATOM 1313 O O . PHE A 1 171 ? 24.622 0.407 6.890 1.00 50.03 171 PHE A O 1
ATOM 1320 N N . LEU A 1 172 ? 25.248 -0.967 5.213 1.00 48.00 172 LEU A N 1
ATOM 1321 C CA . LEU A 1 172 ? 25.980 -1.931 6.029 1.00 48.00 172 LEU A CA 1
ATOM 1322 C C . LEU A 1 172 ? 27.039 -1.195 6.868 1.00 48.00 172 LEU A C 1
ATOM 1324 O O . LEU A 1 172 ? 26.960 -1.196 8.090 1.00 48.00 172 LEU A O 1
ATOM 1328 N N . SER A 1 173 ? 27.952 -0.443 6.248 1.00 49.56 173 SER A N 1
ATOM 1329 C CA . SER A 1 173 ? 28.968 0.333 6.981 1.00 49.56 173 SER A CA 1
ATOM 1330 C C . SER A 1 173 ? 28.357 1.327 7.997 1.00 49.56 173 SER A C 1
ATOM 1332 O O . SER A 1 173 ? 28.828 1.410 9.128 1.00 49.56 173 SER A O 1
ATOM 1334 N N . ASN A 1 174 ? 27.258 2.014 7.659 1.00 47.16 174 ASN A N 1
ATOM 1335 C CA . ASN A 1 174 ? 26.638 3.048 8.505 1.00 47.16 174 ASN A CA 1
ATOM 1336 C C . ASN A 1 174 ? 25.845 2.490 9.717 1.00 47.16 174 ASN A C 1
ATOM 1338 O O . ASN A 1 174 ? 25.935 3.023 10.825 1.00 47.16 174 ASN A O 1
ATOM 1342 N N . TYR A 1 175 ? 25.104 1.389 9.538 1.00 42.66 175 TYR A N 1
ATOM 1343 C CA . TYR A 1 175 ? 24.343 0.699 10.596 1.00 42.66 175 TYR A CA 1
ATOM 1344 C C . TYR A 1 175 ? 25.273 0.028 11.630 1.00 42.66 175 TYR A C 1
ATOM 1346 O O . TYR A 1 175 ? 24.942 -0.090 12.810 1.00 42.66 175 TYR A O 1
ATOM 1354 N N . TYR A 1 176 ? 26.487 -0.360 11.220 1.00 48.00 176 TYR A N 1
ATOM 1355 C CA . TYR A 1 176 ? 27.454 -1.056 12.077 1.00 48.00 176 TYR A CA 1
ATOM 1356 C C . TYR A 1 176 ? 28.303 -0.159 12.995 1.00 48.00 176 TYR A C 1
ATOM 1358 O O . TYR A 1 176 ? 28.846 -0.688 13.971 1.00 48.00 176 TYR A O 1
ATOM 1366 N N . PHE A 1 177 ? 28.426 1.149 12.727 1.00 43.03 177 PHE A N 1
ATOM 1367 C CA . PHE A 1 177 ? 29.177 2.091 13.579 1.00 43.03 177 PHE A CA 1
ATOM 1368 C C . PHE A 1 177 ? 28.361 2.643 14.759 1.00 43.03 177 PHE A C 1
ATOM 1370 O O . PHE A 1 177 ? 28.945 3.141 15.720 1.00 43.03 177 PHE A O 1
ATOM 1377 N N . THR A 1 178 ? 27.030 2.527 14.728 1.00 39.78 178 THR A N 1
ATOM 1378 C CA . THR A 1 178 ? 26.139 3.129 15.735 1.00 39.78 178 THR A CA 1
ATOM 1379 C C . THR A 1 178 ? 25.582 2.137 16.766 1.00 39.78 178 THR A C 1
ATOM 1381 O O . THR A 1 178 ? 25.200 2.579 17.849 1.00 39.78 178 THR A O 1
ATOM 1384 N N . ASN A 1 179 ? 25.551 0.813 16.505 1.00 42.81 179 ASN A N 1
ATOM 1385 C CA . ASN A 1 179 ? 24.942 -0.149 17.446 1.00 42.81 179 ASN A CA 1
ATOM 1386 C C . ASN A 1 179 ? 25.476 -1.613 17.358 1.00 42.81 179 ASN A C 1
ATOM 1388 O O . ASN A 1 179 ? 24.924 -2.446 16.636 1.00 42.81 179 ASN A O 1
ATOM 1392 N N . PRO A 1 180 ? 26.532 -1.998 18.106 1.00 41.09 180 PRO A N 1
ATOM 1393 C CA . PRO A 1 180 ? 27.183 -3.309 17.956 1.00 41.09 180 PRO A CA 1
ATOM 1394 C C . PRO A 1 180 ? 26.365 -4.514 18.467 1.00 41.09 180 PRO A C 1
ATOM 1396 O O . PRO A 1 180 ? 26.566 -5.624 17.977 1.00 41.09 180 PRO A O 1
ATOM 1399 N N . LEU A 1 181 ? 25.436 -4.327 19.414 1.00 38.94 181 LEU A N 1
ATOM 1400 C CA . LEU A 1 181 ? 24.691 -5.423 20.062 1.00 38.94 181 LEU A CA 1
ATOM 1401 C C . LEU A 1 181 ? 23.463 -5.911 19.268 1.00 38.94 181 LEU A C 1
ATOM 1403 O O . LEU A 1 181 ? 23.106 -7.081 19.370 1.00 38.94 181 LEU A O 1
ATOM 1407 N N . TYR A 1 182 ? 22.843 -5.056 18.447 1.00 35.62 182 TYR A N 1
ATOM 1408 C CA . TYR A 1 182 ? 21.621 -5.388 17.691 1.00 35.62 182 TYR A CA 1
ATOM 1409 C C . TYR A 1 182 ? 21.883 -6.241 16.434 1.00 35.62 182 TYR A C 1
ATOM 1411 O O . TYR A 1 182 ? 21.044 -7.043 16.032 1.00 35.62 182 TYR A O 1
ATOM 1419 N N . SER A 1 183 ? 23.080 -6.133 15.846 1.00 37.28 183 SER A N 1
ATOM 1420 C CA . SER A 1 183 ? 23.474 -6.855 14.620 1.00 37.28 183 SER A CA 1
ATOM 1421 C C . SER A 1 183 ? 23.604 -8.384 14.764 1.00 37.28 183 SER A C 1
ATOM 1423 O O . SER A 1 183 ? 23.677 -9.091 13.765 1.00 37.28 183 SER A O 1
ATOM 1425 N N . LEU A 1 184 ? 23.604 -8.910 15.995 1.00 36.97 184 LEU A N 1
ATOM 1426 C CA . LEU A 1 184 ? 23.789 -10.335 16.307 1.00 36.97 184 LEU A CA 1
ATOM 1427 C C . LEU A 1 184 ? 22.525 -11.185 16.071 1.00 36.97 184 LEU A C 1
ATOM 1429 O O . LEU A 1 184 ? 22.619 -12.405 15.973 1.00 36.97 184 LEU A O 1
ATOM 1433 N N . LEU A 1 185 ? 21.354 -10.538 16.017 1.00 36.94 185 LEU A N 1
ATOM 1434 C CA . LEU A 1 185 ? 20.036 -11.184 16.001 1.00 36.94 185 LEU A CA 1
ATOM 1435 C C . LEU A 1 185 ? 19.393 -11.264 14.607 1.00 36.94 185 LEU A C 1
ATOM 1437 O O . LEU A 1 185 ? 18.485 -12.071 14.431 1.00 36.94 185 LEU A O 1
ATOM 1441 N N . LEU A 1 186 ? 19.841 -10.454 13.639 1.00 34.47 186 LEU A N 1
ATOM 1442 C CA . LEU A 1 186 ? 19.186 -10.315 12.327 1.00 34.47 186 LEU A CA 1
ATOM 1443 C C . LEU A 1 186 ? 20.004 -10.877 11.148 1.00 34.47 186 LEU A C 1
ATOM 1445 O O . LEU A 1 186 ? 19.403 -11.401 10.218 1.00 34.47 186 LEU A O 1
ATOM 1449 N N . ASP A 1 187 ? 21.345 -10.835 11.187 1.00 37.28 187 ASP A N 1
ATOM 1450 C CA . ASP A 1 187 ? 22.202 -11.408 10.129 1.00 37.28 187 ASP A CA 1
ATOM 1451 C C . ASP A 1 187 ? 23.515 -12.016 10.684 1.00 37.28 187 ASP A C 1
ATOM 1453 O O . ASP A 1 187 ? 24.556 -11.350 10.768 1.00 37.28 187 ASP A O 1
ATOM 1457 N N . PRO A 1 188 ? 23.509 -13.311 11.049 1.00 34.94 188 PRO A N 1
ATOM 1458 C CA . PRO A 1 188 ? 24.709 -14.023 11.490 1.00 34.94 188 PRO A CA 1
ATOM 1459 C C . PRO A 1 188 ? 25.795 -14.141 10.400 1.00 34.94 188 PRO A C 1
ATOM 1461 O O . PRO A 1 188 ? 26.979 -14.264 10.727 1.00 34.94 188 PRO A O 1
ATOM 1464 N N . GLY A 1 189 ? 25.415 -14.106 9.114 1.00 37.00 189 GLY A N 1
ATOM 1465 C CA . GLY A 1 189 ? 26.312 -14.271 7.965 1.00 37.00 189 GLY A CA 1
ATOM 1466 C C . GLY A 1 189 ? 27.153 -13.024 7.685 1.00 37.00 189 GLY A C 1
ATOM 1467 O O . GLY A 1 189 ? 28.378 -13.121 7.553 1.00 37.00 189 GLY A O 1
ATOM 1468 N N . GLY A 1 190 ? 26.536 -11.840 7.703 1.00 39.00 190 GLY A N 1
ATOM 1469 C CA . GLY A 1 190 ? 27.226 -10.549 7.590 1.00 39.00 190 GLY A CA 1
ATOM 1470 C C . GLY A 1 190 ? 28.213 -10.282 8.732 1.00 39.00 190 GLY A C 1
ATOM 1471 O O . GLY A 1 190 ? 29.250 -9.641 8.535 1.00 39.00 190 GLY A O 1
ATOM 1472 N N . MET A 1 191 ? 27.978 -10.853 9.919 1.00 40.16 191 MET A N 1
ATOM 1473 C CA . MET A 1 191 ? 28.896 -10.740 11.059 1.00 40.16 191 MET A CA 1
ATOM 1474 C C . MET A 1 191 ? 30.174 -11.578 10.903 1.00 40.16 191 MET A C 1
ATOM 1476 O O . MET A 1 191 ? 31.255 -11.135 11.305 1.00 40.16 191 MET A O 1
ATOM 1480 N N . ILE A 1 192 ? 30.090 -12.743 10.252 1.00 41.59 192 ILE A N 1
ATOM 1481 C CA . ILE A 1 192 ? 31.276 -13.510 9.853 1.00 41.59 192 ILE A CA 1
ATOM 1482 C C . ILE A 1 192 ? 32.080 -12.689 8.838 1.00 41.59 192 ILE A C 1
ATOM 1484 O O . ILE A 1 192 ? 33.274 -12.494 9.041 1.00 41.59 192 ILE A O 1
ATOM 1488 N N . VAL A 1 193 ? 31.440 -12.101 7.821 1.00 43.44 193 VAL A N 1
ATOM 1489 C CA . VAL A 1 193 ? 32.103 -11.225 6.832 1.00 43.44 193 VAL A CA 1
ATOM 1490 C C . VAL A 1 193 ? 32.789 -10.015 7.499 1.00 43.44 193 VAL A C 1
ATOM 1492 O O . VAL A 1 193 ? 33.945 -9.727 7.189 1.00 43.44 193 VAL A O 1
ATOM 1495 N N . LYS A 1 194 ? 32.165 -9.380 8.505 1.00 44.00 194 LYS A N 1
ATOM 1496 C CA . LYS A 1 194 ? 32.749 -8.285 9.312 1.00 44.00 194 LYS A CA 1
ATOM 1497 C C . LYS A 1 194 ? 34.026 -8.687 10.055 1.00 44.00 194 LYS A C 1
ATOM 1499 O O . LYS A 1 194 ? 35.008 -7.949 10.017 1.00 44.00 194 LYS A O 1
ATOM 1504 N N . ILE A 1 195 ? 34.046 -9.842 10.727 1.00 44.75 195 ILE A N 1
ATOM 1505 C CA . ILE A 1 195 ? 35.243 -10.330 11.444 1.00 44.75 195 ILE A CA 1
ATOM 1506 C C . ILE A 1 195 ? 36.394 -10.600 10.464 1.00 44.75 195 ILE A C 1
ATOM 1508 O O . ILE A 1 195 ? 37.564 -10.451 10.822 1.00 44.75 195 ILE A O 1
ATOM 1512 N N . LEU A 1 196 ? 36.065 -10.987 9.231 1.00 46.06 196 LEU A N 1
ATOM 1513 C CA . LEU A 1 196 ? 37.028 -11.320 8.187 1.00 46.06 196 LEU A CA 1
ATOM 1514 C C . LEU A 1 196 ? 37.588 -10.058 7.498 1.00 46.06 196 LEU A C 1
ATOM 1516 O O . LEU A 1 196 ? 38.805 -9.982 7.332 1.00 46.06 196 LEU A O 1
ATOM 1520 N N . ILE A 1 197 ? 36.751 -9.062 7.170 1.00 50.22 197 ILE A N 1
ATOM 1521 C CA . ILE A 1 197 ? 37.159 -7.796 6.518 1.00 50.22 197 ILE A CA 1
ATOM 1522 C C . ILE A 1 197 ? 37.833 -6.836 7.510 1.00 50.22 197 ILE A C 1
ATOM 1524 O O . ILE A 1 197 ? 38.900 -6.311 7.213 1.00 50.22 197 ILE A O 1
ATOM 1528 N N . ASN A 1 198 ? 37.292 -6.653 8.721 1.00 50.59 198 ASN A N 1
ATOM 1529 C CA . ASN A 1 198 ? 37.868 -5.746 9.731 1.00 50.59 198 ASN A CA 1
ATOM 1530 C C . ASN A 1 198 ? 39.276 -6.182 10.191 1.00 50.59 198 ASN A C 1
ATOM 1532 O O . ASN A 1 198 ? 40.088 -5.363 10.606 1.00 50.59 198 ASN A O 1
ATOM 1536 N N . LYS A 1 199 ? 39.590 -7.482 10.101 1.00 50.97 199 LYS A N 1
ATOM 1537 C CA . LYS A 1 199 ? 40.937 -8.010 10.377 1.00 50.97 199 LYS A CA 1
ATOM 1538 C C . LYS A 1 199 ? 41.919 -7.867 9.206 1.00 50.97 199 LYS A C 1
ATOM 1540 O O . LYS A 1 199 ? 43.110 -8.038 9.439 1.00 50.97 199 LYS A O 1
ATOM 1545 N N . SER A 1 200 ? 41.447 -7.611 7.982 1.00 51.62 200 SER A N 1
ATOM 1546 C CA . SER A 1 200 ? 42.275 -7.612 6.762 1.00 51.62 200 SER A CA 1
ATOM 1547 C C . SER A 1 200 ? 42.388 -6.243 6.070 1.00 51.62 200 SER A C 1
ATOM 1549 O O . SER A 1 200 ? 43.471 -5.907 5.597 1.00 51.62 200 SER A O 1
ATOM 1551 N N . HIS A 1 201 ? 41.328 -5.421 6.060 1.00 58.66 201 HIS A N 1
ATOM 1552 C CA . HIS A 1 201 ? 41.265 -4.148 5.320 1.00 58.66 201 HIS A CA 1
ATOM 1553 C C . HIS A 1 201 ? 40.462 -3.045 6.065 1.00 58.66 201 HIS A C 1
ATOM 1555 O O . HIS A 1 201 ? 39.371 -2.672 5.625 1.00 58.66 201 HIS A O 1
ATOM 1561 N N . PRO A 1 202 ? 40.959 -2.507 7.199 1.00 60.16 202 PRO A N 1
ATOM 1562 C CA . PRO A 1 202 ? 40.224 -1.537 8.026 1.00 60.16 202 PRO A CA 1
ATOM 1563 C C . PRO A 1 202 ? 39.991 -0.173 7.347 1.00 60.16 202 PRO A C 1
ATOM 1565 O O . PRO A 1 202 ? 38.938 0.431 7.546 1.00 60.16 202 PRO A O 1
ATOM 1568 N N . ASP A 1 203 ? 40.925 0.283 6.508 1.00 68.38 203 ASP A N 1
ATOM 1569 C CA . ASP A 1 203 ? 40.834 1.583 5.825 1.00 68.38 203 ASP A CA 1
ATOM 1570 C C . ASP A 1 203 ? 39.752 1.592 4.725 1.00 68.38 203 ASP A C 1
ATOM 1572 O O . ASP A 1 203 ? 39.026 2.573 4.587 1.00 68.38 203 ASP A O 1
ATOM 1576 N N . ILE A 1 204 ? 39.549 0.472 4.012 1.00 71.31 204 ILE A N 1
ATOM 1577 C CA . ILE A 1 204 ? 38.448 0.310 3.041 1.00 71.31 204 ILE A CA 1
ATOM 1578 C C . ILE A 1 204 ? 37.091 0.498 3.728 1.00 71.31 204 ILE A C 1
ATOM 1580 O O . ILE A 1 204 ? 36.185 1.132 3.188 1.00 71.31 204 ILE A O 1
ATOM 1584 N N . LEU A 1 205 ? 36.931 -0.073 4.925 1.00 67.50 205 LEU A N 1
ATOM 1585 C CA . LEU A 1 205 ? 35.673 0.008 5.661 1.00 67.50 205 LEU A CA 1
ATOM 1586 C C . LEU A 1 205 ? 35.394 1.441 6.134 1.00 67.50 205 LEU A C 1
ATOM 1588 O O . LEU A 1 205 ? 34.243 1.880 6.091 1.00 67.50 205 LEU A O 1
ATOM 1592 N N . ALA A 1 206 ? 36.443 2.171 6.528 1.00 68.62 206 ALA A N 1
ATOM 1593 C CA . ALA A 1 206 ? 36.361 3.591 6.849 1.00 68.62 206 ALA A CA 1
ATOM 1594 C C . ALA A 1 206 ? 35.973 4.431 5.620 1.00 68.62 206 ALA A C 1
ATOM 1596 O O . ALA A 1 206 ? 35.118 5.306 5.732 1.00 68.62 206 ALA A O 1
ATOM 1597 N N . ASP A 1 207 ? 36.509 4.116 4.439 1.00 74.19 207 ASP A N 1
ATOM 1598 C CA . ASP A 1 207 ? 36.170 4.803 3.187 1.00 74.19 207 ASP A CA 1
ATOM 1599 C C . ASP A 1 207 ? 34.746 4.496 2.679 1.00 74.19 207 ASP A C 1
ATOM 1601 O O . ASP A 1 207 ? 34.170 5.289 1.935 1.00 74.19 207 ASP A O 1
ATOM 1605 N N . LEU A 1 208 ? 34.141 3.382 3.107 1.00 72.75 208 LEU A N 1
ATOM 1606 C CA . LEU A 1 208 ? 32.753 3.009 2.795 1.00 72.75 208 LEU A CA 1
ATOM 1607 C C . LEU A 1 208 ? 31.717 3.555 3.791 1.00 72.75 208 LEU A C 1
ATOM 1609 O O . LEU A 1 208 ? 30.519 3.307 3.617 1.00 72.75 208 LEU A O 1
ATOM 1613 N N . LEU A 1 209 ? 32.149 4.266 4.839 1.00 68.81 209 LEU A N 1
ATOM 1614 C CA . LEU A 1 209 ? 31.249 4.949 5.770 1.00 68.81 209 LEU A CA 1
ATOM 1615 C C . LEU A 1 209 ? 30.371 5.975 5.051 1.00 68.81 209 LEU A C 1
ATOM 1617 O O . LEU A 1 209 ? 30.825 6.653 4.128 1.00 68.81 209 LEU A O 1
ATOM 1621 N N . GLY A 1 210 ? 29.130 6.112 5.525 1.00 64.94 210 GLY A N 1
ATOM 1622 C CA . GLY A 1 210 ? 28.180 7.087 5.001 1.00 64.94 210 GLY A CA 1
ATOM 1623 C C . GLY A 1 210 ? 28.726 8.513 5.061 1.00 64.94 210 GLY A C 1
ATOM 1624 O O . GLY A 1 210 ? 29.295 8.929 6.075 1.00 64.94 210 GLY A O 1
ATOM 1625 N N . ASP A 1 211 ? 28.531 9.291 3.997 1.00 58.44 211 ASP A N 1
ATOM 1626 C CA . ASP A 1 211 ? 28.886 10.716 3.994 1.00 58.44 211 ASP A CA 1
ATOM 1627 C C . ASP A 1 211 ? 27.907 11.568 4.836 1.00 58.44 211 ASP A C 1
ATOM 1629 O O . ASP A 1 211 ? 28.232 12.691 5.223 1.00 58.44 211 ASP A O 1
ATOM 1633 N N . GLY A 1 212 ? 26.754 11.017 5.229 1.00 55.19 212 GLY A N 1
ATOM 1634 C CA . GLY A 1 212 ? 25.777 11.655 6.118 1.00 55.19 212 GLY A CA 1
ATOM 1635 C C . GLY A 1 212 ? 24.731 12.520 5.406 1.00 55.19 212 GLY A C 1
ATOM 1636 O O . GLY A 1 212 ? 24.115 13.355 6.061 1.00 55.19 212 GLY A O 1
ATOM 1637 N N . SER A 1 213 ? 24.521 12.341 4.096 1.00 48.47 213 SER A N 1
ATOM 1638 C CA . SER A 1 213 ? 23.559 13.114 3.288 1.00 48.47 213 SER A CA 1
ATOM 1639 C C . SER A 1 213 ? 22.072 12.806 3.536 1.00 48.47 213 SER A C 1
ATOM 1641 O O . SER A 1 213 ? 21.218 13.569 3.099 1.00 48.47 213 SER A O 1
ATOM 1643 N N . LEU A 1 214 ? 21.737 11.723 4.248 1.00 40.91 214 LEU A N 1
ATOM 1644 C CA . LEU A 1 214 ? 20.349 11.244 4.367 1.00 40.91 214 LEU A CA 1
ATOM 1645 C C . LEU A 1 214 ? 19.566 11.821 5.560 1.00 40.91 214 LEU A C 1
ATOM 1647 O O . LEU A 1 214 ? 18.346 11.680 5.606 1.00 40.91 214 LEU A O 1
ATOM 1651 N N . ASN A 1 215 ? 20.233 12.487 6.513 1.00 34.94 215 ASN A N 1
ATOM 1652 C CA . ASN A 1 215 ? 19.600 12.966 7.744 1.00 34.94 215 ASN A CA 1
ATOM 1653 C C . ASN A 1 215 ? 19.959 14.444 7.971 1.00 34.94 215 ASN A C 1
ATOM 1655 O O . ASN A 1 215 ? 21.074 14.772 8.383 1.00 34.94 215 ASN A O 1
ATOM 1659 N N . SER A 1 216 ? 19.006 15.342 7.716 1.00 43.16 216 SER A N 1
ATOM 1660 C CA . SER A 1 216 ? 19.116 16.776 8.001 1.00 43.16 216 SER A CA 1
ATOM 1661 C C . SER A 1 216 ? 19.469 17.020 9.479 1.00 43.16 216 SER A C 1
ATOM 1663 O O . SER A 1 216 ? 18.730 16.570 10.357 1.00 43.16 216 SER A O 1
ATOM 1665 N N . ASN A 1 217 ? 20.571 17.750 9.725 1.00 38.50 217 ASN A N 1
ATOM 1666 C CA . ASN A 1 217 ? 20.916 18.546 10.928 1.00 38.50 217 ASN A CA 1
ATOM 1667 C C . ASN A 1 217 ? 22.222 18.236 11.696 1.00 38.50 217 ASN A C 1
ATOM 1669 O O . ASN A 1 217 ? 22.570 19.030 12.569 1.00 38.50 217 ASN A O 1
ATOM 1673 N N . THR A 1 218 ? 23.028 17.210 11.382 1.00 41.41 218 THR A N 1
ATOM 1674 C CA . THR A 1 218 ? 24.359 17.052 12.036 1.00 41.41 218 THR A CA 1
ATOM 1675 C C . THR A 1 218 ? 25.463 16.574 11.084 1.00 41.41 218 THR A C 1
ATOM 1677 O O . THR A 1 218 ? 25.705 15.380 10.944 1.00 41.41 218 THR A O 1
ATOM 1680 N N . CYS A 1 219 ? 26.193 17.509 10.466 1.00 48.09 219 CYS A N 1
ATOM 1681 C CA . CYS A 1 219 ? 27.317 17.227 9.551 1.00 48.09 219 CYS A CA 1
ATOM 1682 C C . CYS A 1 219 ? 28.652 16.849 10.249 1.00 48.09 219 CYS A C 1
ATOM 1684 O O . CYS A 1 219 ? 29.701 16.860 9.607 1.00 48.09 219 CYS A O 1
ATOM 1686 N N . SER A 1 220 ? 28.670 16.559 11.554 1.00 45.12 220 SER A N 1
ATOM 1687 C CA . SER A 1 220 ? 29.907 16.373 12.337 1.00 45.12 220 SER A CA 1
ATOM 1688 C C . SER A 1 220 ? 30.425 14.927 12.419 1.00 45.12 220 SER A C 1
ATOM 1690 O O . SER A 1 220 ? 31.472 14.711 13.025 1.00 45.12 220 SER A O 1
ATOM 1692 N N . SER A 1 221 ? 29.744 13.942 11.813 1.00 51.31 221 SER A N 1
ATOM 1693 C CA . SER A 1 221 ? 30.035 12.507 12.017 1.00 51.31 221 SER A CA 1
ATOM 1694 C C . SER A 1 221 ? 30.192 11.635 10.754 1.00 51.31 221 SER A C 1
ATOM 1696 O O . SER A 1 221 ? 30.465 10.446 10.897 1.00 51.31 221 SER A O 1
ATOM 1698 N N . GLY A 1 222 ? 30.041 12.170 9.534 1.00 60.41 222 GLY A N 1
ATOM 1699 C CA . GLY A 1 222 ? 30.106 11.378 8.285 1.00 60.41 222 GLY A CA 1
ATOM 1700 C C . GLY A 1 222 ? 31.477 11.371 7.585 1.00 60.41 222 GLY A C 1
ATOM 1701 O O . GLY A 1 222 ? 32.303 12.257 7.816 1.00 60.41 222 GLY A O 1
ATOM 1702 N N . ASN A 1 223 ? 31.699 10.421 6.668 1.00 69.81 223 ASN A N 1
ATOM 1703 C CA . ASN A 1 223 ? 32.948 10.258 5.911 1.00 69.81 223 ASN A CA 1
ATOM 1704 C C . ASN A 1 223 ? 33.310 11.518 5.105 1.00 69.81 223 ASN A C 1
ATOM 1706 O O . ASN A 1 223 ? 32.663 11.866 4.115 1.00 69.81 223 ASN A O 1
ATOM 1710 N N . ARG A 1 224 ? 34.371 12.216 5.531 1.00 72.50 224 ARG A N 1
ATOM 1711 C CA . ARG A 1 224 ? 34.824 13.458 4.894 1.00 72.50 224 ARG A CA 1
ATOM 1712 C C . ARG A 1 224 ? 35.376 13.226 3.489 1.00 72.50 224 ARG A C 1
ATOM 1714 O O . ARG A 1 224 ? 35.080 14.036 2.619 1.00 72.50 224 ARG A O 1
ATOM 1721 N N . TRP A 1 225 ? 36.157 12.168 3.270 1.00 77.69 225 TRP A N 1
ATOM 1722 C CA . TRP A 1 225 ? 36.744 11.879 1.958 1.00 77.69 225 TRP A CA 1
ATOM 1723 C C . TRP A 1 225 ? 35.645 11.651 0.917 1.00 77.69 225 TRP A C 1
ATOM 1725 O O . TRP A 1 225 ? 35.622 12.329 -0.108 1.00 77.69 225 TRP A O 1
ATOM 1735 N N . LEU A 1 226 ? 34.658 10.812 1.243 1.00 73.56 226 LEU A N 1
ATOM 1736 C CA . LEU A 1 226 ? 33.537 10.534 0.347 1.00 73.56 226 LEU A CA 1
ATOM 1737 C C . LEU A 1 226 ? 32.685 11.783 0.071 1.00 73.56 226 LEU A C 1
ATOM 1739 O O . LEU A 1 226 ? 32.280 12.020 -1.065 1.00 73.56 226 LEU A O 1
ATOM 1743 N N . ARG A 1 227 ? 32.494 12.646 1.076 1.00 71.19 227 ARG A N 1
ATOM 1744 C CA . ARG A 1 227 ? 31.841 13.955 0.907 1.00 71.19 227 ARG A CA 1
ATOM 1745 C C . ARG A 1 227 ? 32.603 14.859 -0.066 1.00 71.19 227 ARG A C 1
ATOM 1747 O O . ARG A 1 227 ? 31.980 15.530 -0.885 1.00 71.19 227 ARG A O 1
ATOM 1754 N N . CYS A 1 228 ? 33.935 14.885 0.004 1.00 70.94 228 CYS A N 1
ATOM 1755 C CA . CYS A 1 228 ? 34.771 15.657 -0.920 1.00 70.94 228 CYS A CA 1
ATOM 1756 C C . CYS A 1 228 ? 34.723 15.077 -2.344 1.00 70.94 228 CYS A C 1
ATOM 1758 O O . CYS A 1 228 ? 34.562 15.843 -3.292 1.00 70.94 228 CYS A O 1
ATOM 1760 N N . LEU A 1 229 ? 34.737 13.747 -2.485 1.00 74.56 229 LEU A N 1
ATOM 1761 C CA . LEU A 1 229 ? 34.561 13.045 -3.764 1.00 74.56 229 LEU A CA 1
ATOM 1762 C C . LEU A 1 229 ? 33.165 13.282 -4.377 1.00 74.56 229 LEU A C 1
ATOM 1764 O O . LEU A 1 229 ? 33.006 13.385 -5.590 1.00 74.56 229 LEU A O 1
ATOM 1768 N N . ASN A 1 230 ? 32.126 13.412 -3.551 1.00 69.94 230 ASN A N 1
ATOM 1769 C CA . ASN A 1 230 ? 30.780 13.794 -3.995 1.00 69.94 230 ASN A CA 1
ATOM 1770 C C . ASN A 1 230 ? 30.658 15.294 -4.312 1.00 69.94 230 ASN A C 1
ATOM 1772 O O . ASN A 1 230 ? 29.790 15.684 -5.090 1.00 69.94 230 ASN A O 1
ATOM 1776 N N . SER A 1 231 ? 31.557 16.117 -3.764 1.00 61.75 231 SER A N 1
ATOM 1777 C CA . SER A 1 231 ? 31.627 17.566 -3.997 1.00 61.75 231 SER A CA 1
ATOM 1778 C C . SER A 1 231 ? 32.594 17.971 -5.119 1.00 61.75 231 SER A C 1
ATOM 1780 O O . SER A 1 231 ? 32.661 19.155 -5.433 1.00 61.75 231 SER A O 1
ATOM 1782 N N . TYR A 1 232 ? 33.339 17.028 -5.716 1.00 61.88 232 TYR A N 1
ATOM 1783 C CA . TYR A 1 232 ? 34.311 17.274 -6.797 1.00 61.88 232 TYR A CA 1
ATOM 1784 C C . TYR A 1 232 ? 35.391 18.308 -6.422 1.00 61.88 232 TYR A C 1
ATOM 1786 O O . TYR A 1 232 ? 35.869 19.076 -7.260 1.00 61.88 232 TYR A O 1
ATOM 1794 N N . LEU A 1 233 ? 35.778 18.335 -5.142 1.00 55.47 233 LEU A N 1
ATOM 1795 C CA . LEU A 1 233 ? 36.821 19.214 -4.607 1.00 55.47 233 LEU A CA 1
ATOM 1796 C C . LEU A 1 233 ? 38.083 18.403 -4.270 1.00 55.47 233 LEU A C 1
ATOM 1798 O O . LEU A 1 233 ? 37.956 17.309 -3.717 1.00 55.47 233 LEU A O 1
ATOM 1802 N N . PRO A 1 234 ? 39.300 18.930 -4.522 1.00 52.66 234 PRO A N 1
ATOM 1803 C CA . PRO A 1 234 ? 40.528 18.285 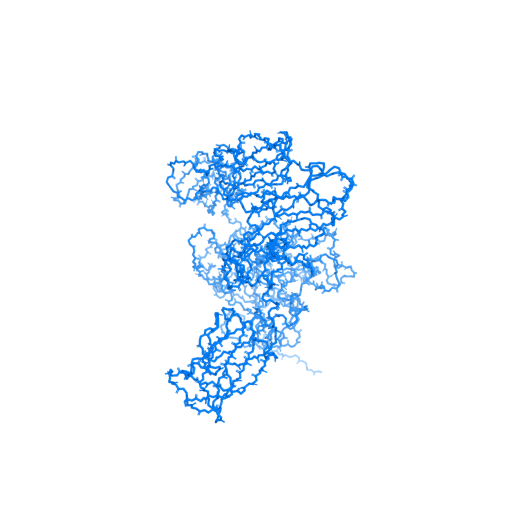-4.070 1.00 52.66 234 PRO A CA 1
ATOM 1804 C C . PRO A 1 234 ? 40.533 18.150 -2.541 1.00 52.66 234 PRO A C 1
ATOM 1806 O O . PRO A 1 234 ? 40.237 19.115 -1.827 1.00 52.66 234 PRO A O 1
ATOM 1809 N N . VAL A 1 235 ? 40.928 16.979 -2.029 1.00 49.31 235 VAL A N 1
ATOM 1810 C CA . VAL A 1 235 ? 40.954 16.635 -0.585 1.00 49.31 235 VAL A CA 1
ATOM 1811 C C . VAL A 1 235 ? 41.762 17.643 0.259 1.00 49.31 235 VAL A C 1
ATOM 1813 O O . VAL A 1 235 ? 41.567 17.780 1.467 1.00 49.31 235 VAL A O 1
ATOM 1816 N N . ASN A 1 236 ? 42.655 18.384 -0.390 1.00 48.97 236 ASN A N 1
ATOM 1817 C CA . ASN A 1 236 ? 43.663 19.286 0.152 1.00 48.97 236 ASN A CA 1
ATOM 1818 C C . ASN A 1 236 ? 43.323 20.791 0.050 1.00 48.97 236 ASN A C 1
ATOM 1820 O O . ASN A 1 236 ? 44.128 21.612 0.492 1.00 48.97 236 ASN A O 1
ATOM 1824 N N . THR A 1 237 ? 42.149 21.194 -0.457 1.00 48.22 237 THR A N 1
ATOM 1825 C CA . THR A 1 237 ? 41.723 22.608 -0.367 1.00 48.22 237 THR A CA 1
ATOM 1826 C C . THR A 1 237 ? 41.161 22.943 1.021 1.00 48.22 237 THR A C 1
ATOM 1828 O O . THR A 1 237 ? 40.366 22.196 1.582 1.00 48.22 237 THR A O 1
ATOM 1831 N N . SER A 1 238 ? 41.553 24.088 1.590 1.00 41.50 238 SER A N 1
ATOM 1832 C CA . SER A 1 238 ? 41.051 24.612 2.877 1.00 41.50 238 SER A CA 1
ATOM 1833 C C . SER A 1 238 ? 39.589 25.090 2.834 1.00 41.50 238 SER A C 1
ATOM 1835 O O . SER A 1 238 ? 39.062 25.556 3.844 1.00 41.50 238 SER A O 1
ATOM 1837 N N . GLN A 1 239 ? 38.924 24.969 1.682 1.00 46.16 239 GLN A N 1
ATOM 1838 C CA . GLN A 1 239 ? 37.491 25.185 1.517 1.00 46.16 239 GLN A CA 1
ATOM 1839 C C . GLN A 1 239 ? 36.722 23.938 1.961 1.00 46.16 239 GLN A C 1
ATOM 1841 O O . GLN A 1 239 ? 37.042 22.817 1.575 1.00 46.16 239 GLN A O 1
ATOM 1846 N N . ALA A 1 240 ? 35.709 24.141 2.803 1.00 49.41 240 ALA A N 1
ATOM 1847 C CA . ALA A 1 240 ? 34.849 23.078 3.299 1.00 49.41 240 ALA A CA 1
ATOM 1848 C C . ALA A 1 240 ? 34.216 22.314 2.124 1.00 49.41 240 ALA A C 1
ATOM 1850 O O . ALA A 1 240 ? 33.463 22.902 1.349 1.00 49.41 240 ALA A O 1
ATOM 1851 N N . CYS A 1 241 ? 34.506 21.013 2.004 1.00 54.19 241 CYS A N 1
ATOM 1852 C CA . CYS A 1 241 ? 33.686 20.088 1.217 1.00 54.19 241 CYS A CA 1
ATOM 1853 C C . CYS A 1 241 ? 32.232 20.306 1.669 1.00 54.19 241 CYS A C 1
ATOM 1855 O O . CYS A 1 241 ? 31.978 20.192 2.866 1.00 54.19 241 CYS A O 1
ATOM 1857 N N . GLY A 1 242 ? 31.364 20.779 0.766 1.00 47.12 242 GLY A N 1
ATOM 1858 C CA . GLY A 1 242 ? 30.223 21.659 1.068 1.00 47.12 242 GLY A CA 1
ATOM 1859 C C . GLY A 1 242 ? 29.301 21.251 2.230 1.00 47.12 242 GLY A C 1
ATOM 1860 O O . GLY A 1 242 ? 29.191 20.082 2.597 1.00 47.12 242 GLY A O 1
ATOM 1861 N N . TYR A 1 243 ? 28.626 22.249 2.816 1.00 44.81 243 TYR A N 1
ATOM 1862 C CA . TYR A 1 243 ? 27.599 22.059 3.850 1.00 44.81 243 TYR A CA 1
ATOM 1863 C C . TYR A 1 243 ? 26.430 21.207 3.334 1.00 44.81 243 TYR A C 1
ATOM 1865 O O . TYR A 1 243 ? 26.072 21.287 2.162 1.00 44.81 243 TYR A O 1
ATOM 1873 N N . CYS A 1 244 ? 25.802 20.444 4.238 1.00 47.16 244 CYS A N 1
ATOM 1874 C CA . CYS A 1 244 ? 24.699 19.520 3.944 1.00 47.16 244 CYS A CA 1
ATOM 1875 C C . CYS A 1 244 ? 23.406 20.195 3.427 1.00 47.16 244 CYS A C 1
ATOM 1877 O O . CYS A 1 244 ? 22.440 19.499 3.140 1.00 47.16 244 CYS A O 1
ATOM 1879 N N . GLU A 1 245 ? 23.372 21.522 3.280 1.00 34.12 245 GLU A N 1
ATOM 1880 C CA . GLU A 1 245 ? 22.243 22.249 2.702 1.00 34.12 245 GLU A CA 1
ATOM 1881 C C . GLU A 1 245 ? 22.720 23.233 1.623 1.00 34.12 245 GLU A C 1
ATOM 1883 O O . GLU A 1 245 ? 23.434 24.199 1.887 1.00 34.12 245 GLU A O 1
ATOM 1888 N N . GLY A 1 246 ? 22.277 23.002 0.388 1.00 37.97 246 GLY A N 1
ATOM 1889 C CA . GLY A 1 246 ? 21.783 24.101 -0.440 1.00 37.97 246 GLY A CA 1
ATOM 1890 C C . GLY A 1 246 ? 22.765 24.980 -1.215 1.00 37.97 246 GLY A C 1
ATOM 1891 O O . GLY A 1 246 ? 22.308 25.979 -1.757 1.00 37.97 246 GLY A O 1
ATOM 1892 N N . LEU A 1 247 ? 24.048 24.638 -1.365 1.00 34.06 247 LEU A N 1
ATOM 1893 C CA . LEU A 1 247 ? 24.903 25.273 -2.384 1.00 34.06 247 LEU A CA 1
ATOM 1894 C C . LEU A 1 247 ? 25.772 24.233 -3.103 1.00 34.06 247 LEU A C 1
ATOM 1896 O O . LEU A 1 247 ? 26.983 24.151 -2.900 1.00 34.06 247 LEU A O 1
ATOM 1900 N N . TYR A 1 248 ? 25.145 23.463 -3.998 1.00 40.00 248 TYR A N 1
ATOM 1901 C CA . TYR A 1 248 ? 25.859 22.862 -5.123 1.00 40.00 248 TYR A CA 1
ATOM 1902 C C . TYR A 1 248 ? 26.480 24.007 -5.921 1.00 40.00 248 TYR A C 1
ATOM 1904 O O . TYR A 1 248 ? 25.780 24.754 -6.605 1.00 40.00 248 TYR A O 1
ATOM 1912 N N . ASN A 1 249 ? 27.789 24.202 -5.795 1.00 37.44 249 ASN A N 1
ATOM 1913 C CA . ASN A 1 249 ? 28.472 25.172 -6.627 1.00 37.44 249 ASN A CA 1
ATOM 1914 C C . ASN A 1 249 ? 28.565 24.587 -8.041 1.00 37.44 249 ASN A C 1
ATOM 1916 O O . ASN A 1 249 ? 29.495 23.850 -8.359 1.00 37.44 249 ASN A O 1
ATOM 1920 N N . THR A 1 250 ? 27.602 24.935 -8.894 1.00 40.12 250 THR A N 1
ATOM 1921 C CA . THR A 1 250 ? 27.541 24.569 -10.320 1.00 40.12 250 THR A CA 1
ATOM 1922 C C . THR A 1 250 ? 28.777 25.012 -11.118 1.00 40.12 250 THR A C 1
ATOM 1924 O O . THR A 1 250 ? 28.898 24.679 -12.290 1.00 40.12 250 THR A O 1
ATOM 1927 N N . ASN A 1 251 ? 29.713 25.750 -10.507 1.00 40.44 251 ASN A N 1
ATOM 1928 C CA . ASN A 1 251 ? 30.933 26.250 -11.143 1.00 40.44 251 ASN A CA 1
ATOM 1929 C C . ASN A 1 251 ? 32.158 25.317 -11.035 1.00 40.44 251 ASN A C 1
ATOM 1931 O O . ASN A 1 251 ? 33.239 25.715 -11.481 1.00 40.44 251 ASN A O 1
ATOM 1935 N N . TYR A 1 252 ? 32.046 24.125 -10.430 1.00 46.25 252 TYR A N 1
ATOM 1936 C CA . TYR A 1 252 ? 33.202 23.232 -10.223 1.00 46.25 252 TYR A CA 1
ATOM 1937 C C . TYR A 1 252 ? 33.237 21.944 -11.058 1.00 46.25 252 TYR A C 1
ATOM 1939 O O . TYR A 1 252 ? 34.299 21.324 -11.099 1.00 46.25 252 TYR A O 1
ATOM 1947 N N . ASP A 1 253 ? 32.200 21.604 -11.837 1.00 51.00 253 ASP A N 1
ATOM 1948 C CA . ASP A 1 253 ? 32.354 20.621 -12.928 1.00 51.00 253 ASP A CA 1
ATOM 1949 C C . ASP A 1 253 ? 33.033 21.275 -14.144 1.00 51.00 253 ASP A C 1
ATOM 1951 O O . ASP A 1 253 ? 32.458 21.435 -15.217 1.00 51.00 253 ASP A O 1
ATOM 1955 N N . LYS A 1 254 ? 34.276 21.736 -13.964 1.00 45.56 254 LYS A N 1
ATOM 1956 C CA . LYS A 1 254 ? 35.021 22.458 -15.008 1.00 45.56 254 LYS A CA 1
ATOM 1957 C C . LYS A 1 254 ? 35.356 21.589 -16.231 1.00 45.56 254 LYS A C 1
ATOM 1959 O O . LYS A 1 254 ? 35.799 22.147 -17.230 1.00 45.56 254 LYS A O 1
ATOM 1964 N N . ASN A 1 255 ? 35.143 20.267 -16.164 1.00 51.53 255 ASN A N 1
ATOM 1965 C CA . ASN A 1 255 ? 35.569 19.291 -17.175 1.00 51.53 255 ASN A CA 1
ATOM 1966 C C . ASN A 1 255 ? 34.458 18.323 -17.657 1.00 51.53 255 ASN A C 1
ATOM 1968 O O . ASN A 1 255 ? 34.758 17.415 -18.435 1.00 51.53 255 ASN A O 1
ATOM 1972 N N . GLY A 1 256 ? 33.198 18.480 -17.225 1.00 58.41 256 GLY A N 1
ATOM 1973 C CA . GLY A 1 256 ? 32.075 17.622 -17.642 1.00 58.41 256 GLY A CA 1
ATOM 1974 C C . GLY A 1 256 ? 32.213 16.166 -17.181 1.00 58.41 256 GLY A C 1
ATOM 1975 O O . GLY A 1 256 ? 31.885 15.234 -17.918 1.00 58.41 256 GLY A O 1
ATOM 1976 N N . LEU A 1 257 ? 32.785 15.936 -15.994 1.00 61.16 257 LEU A N 1
ATOM 1977 C CA . LEU A 1 257 ? 33.046 14.584 -15.486 1.00 61.16 257 LEU A CA 1
ATOM 1978 C C . LEU A 1 257 ? 31.759 13.868 -15.059 1.00 61.16 257 LEU A C 1
ATOM 1980 O O . LEU A 1 257 ? 31.704 12.639 -15.136 1.00 61.16 257 LEU A O 1
ATOM 1984 N N . TYR A 1 258 ? 30.725 14.614 -14.658 1.00 59.31 258 TYR A N 1
ATOM 1985 C CA . TYR A 1 258 ? 29.413 14.052 -14.322 1.00 59.31 258 TYR A CA 1
ATOM 1986 C C . TYR A 1 258 ? 28.692 13.493 -15.546 1.00 59.31 258 TYR A C 1
ATOM 1988 O O . TYR A 1 258 ? 28.150 12.390 -15.487 1.00 59.31 258 TYR A O 1
ATOM 1996 N N . ASP A 1 259 ? 28.772 14.192 -16.679 1.00 58.72 259 ASP A N 1
ATOM 1997 C CA . ASP A 1 259 ? 28.163 13.761 -17.942 1.00 58.72 259 ASP A CA 1
ATOM 1998 C C . ASP A 1 259 ? 28.732 12.425 -18.432 1.00 58.72 259 ASP A C 1
ATOM 2000 O O . ASP A 1 259 ? 28.154 11.768 -19.302 1.00 58.72 259 ASP A O 1
ATOM 2004 N N . LYS A 1 260 ? 29.873 11.992 -17.884 1.00 67.88 260 LYS A N 1
ATOM 2005 C CA . LYS A 1 260 ? 30.528 10.727 -18.216 1.00 67.88 260 LYS A CA 1
ATOM 2006 C C . LYS A 1 260 ? 30.033 9.546 -17.376 1.00 67.88 260 LYS A C 1
ATOM 2008 O O . LYS A 1 260 ? 30.344 8.410 -17.728 1.00 67.88 260 LYS A O 1
ATOM 2013 N N . LEU A 1 261 ? 29.271 9.774 -16.308 1.00 64.31 261 LEU A N 1
ATOM 2014 C CA . LEU A 1 261 ? 28.811 8.735 -15.386 1.00 64.31 261 LEU A CA 1
ATOM 2015 C C . LEU A 1 261 ? 27.471 8.125 -15.836 1.00 64.31 261 LEU A C 1
ATOM 2017 O O . LEU A 1 261 ? 26.514 8.837 -16.130 1.00 64.31 261 LEU A O 1
ATOM 2021 N N . VAL A 1 262 ? 27.407 6.795 -15.864 1.00 61.56 262 VAL A N 1
ATOM 2022 C CA . VAL A 1 262 ? 26.204 5.979 -16.076 1.00 61.56 262 VAL A CA 1
ATOM 2023 C C . VAL A 1 262 ? 26.016 5.109 -14.833 1.00 61.56 262 VAL A C 1
ATOM 2025 O O . VAL A 1 262 ? 26.939 4.412 -14.400 1.00 61.56 262 VAL A O 1
ATOM 2028 N N . LEU A 1 263 ? 24.832 5.179 -14.231 1.00 56.00 263 LEU A N 1
ATOM 2029 C CA . LEU A 1 263 ? 24.541 4.578 -12.932 1.00 56.00 263 LEU A CA 1
ATOM 2030 C C . LEU A 1 263 ? 23.523 3.447 -13.084 1.00 56.00 263 LEU A C 1
ATOM 2032 O O . LEU A 1 263 ? 22.373 3.699 -13.432 1.00 56.00 263 LEU A O 1
ATOM 2036 N N . PHE A 1 264 ? 23.920 2.220 -12.751 1.00 55.66 264 PHE A N 1
ATOM 2037 C CA . PHE A 1 264 ? 22.994 1.120 -12.494 1.00 55.66 264 PHE A CA 1
ATOM 2038 C C . PHE A 1 264 ? 22.986 0.851 -10.990 1.00 55.66 264 PHE A C 1
ATOM 2040 O O . PHE A 1 264 ? 23.873 0.193 -10.440 1.00 55.66 264 PHE A O 1
ATOM 2047 N N . VAL A 1 265 ? 22.012 1.440 -10.302 1.00 45.03 265 VAL A N 1
ATOM 2048 C CA . VAL A 1 265 ? 21.899 1.378 -8.841 1.00 45.03 265 VAL A CA 1
ATOM 2049 C C . VAL A 1 265 ? 21.190 0.087 -8.453 1.00 45.03 265 VAL A C 1
ATOM 2051 O O . VAL A 1 265 ? 20.172 -0.249 -9.041 1.00 45.03 265 VAL A O 1
ATOM 2054 N N . GLY A 1 266 ? 21.710 -0.631 -7.458 1.00 40.25 266 GLY A N 1
ATOM 2055 C CA . GLY A 1 266 ? 20.935 -1.656 -6.768 1.00 40.25 266 GLY A CA 1
ATOM 2056 C C . GLY A 1 266 ? 20.120 -0.992 -5.665 1.00 40.25 266 GLY A C 1
ATOM 2057 O O . GLY A 1 266 ? 20.712 -0.415 -4.759 1.00 40.25 266 GLY A O 1
ATOM 2058 N N . ASN A 1 267 ? 18.795 -1.048 -5.775 1.00 35.84 267 ASN A N 1
ATOM 2059 C CA . ASN A 1 267 ? 17.837 -0.969 -4.675 1.00 35.84 267 ASN A CA 1
ATOM 2060 C C . ASN A 1 267 ? 18.090 0.085 -3.565 1.00 35.84 267 ASN A C 1
ATOM 2062 O O . ASN A 1 267 ? 17.986 -0.199 -2.373 1.00 35.84 267 ASN A O 1
ATOM 2066 N N . TYR A 1 268 ? 18.455 1.313 -3.942 1.00 30.91 268 TYR A N 1
ATOM 2067 C CA . TYR A 1 268 ? 18.620 2.425 -3.004 1.00 30.91 268 TYR A CA 1
ATOM 2068 C C . TYR A 1 268 ? 18.021 3.689 -3.613 1.00 30.91 268 TYR A C 1
ATOM 2070 O O . TYR A 1 268 ? 18.334 4.039 -4.750 1.00 30.91 268 TYR A O 1
ATOM 2078 N N . ASN A 1 269 ? 17.149 4.356 -2.856 1.00 29.05 269 ASN A N 1
ATOM 2079 C CA . ASN A 1 269 ? 16.451 5.575 -3.261 1.00 29.05 269 ASN A CA 1
ATOM 2080 C C . ASN A 1 269 ? 17.467 6.634 -3.754 1.00 29.05 269 ASN A C 1
ATOM 2082 O O . ASN A 1 269 ? 18.302 7.067 -2.952 1.00 29.05 269 ASN A O 1
ATOM 2086 N N . PRO A 1 270 ? 17.473 7.024 -5.044 1.00 34.31 270 PRO A N 1
ATOM 2087 C CA . PRO A 1 270 ? 18.433 8.000 -5.539 1.00 34.31 270 PRO A CA 1
ATOM 2088 C C . PRO A 1 270 ? 18.091 9.396 -5.005 1.00 34.31 270 PRO A C 1
ATOM 2090 O O . PRO A 1 270 ? 16.961 9.864 -5.131 1.00 34.31 270 PRO A O 1
ATOM 2093 N N . ASP A 1 271 ? 19.085 10.094 -4.450 1.00 33.44 271 ASP A N 1
ATOM 2094 C CA . ASP A 1 271 ? 18.989 11.529 -4.166 1.00 33.44 271 ASP A CA 1
ATOM 2095 C C . ASP A 1 271 ? 18.603 12.284 -5.465 1.00 33.44 271 ASP A C 1
ATOM 2097 O O . ASP A 1 271 ? 19.259 12.094 -6.503 1.00 33.44 271 ASP A O 1
ATOM 2101 N N . PRO A 1 272 ? 17.571 13.154 -5.447 1.00 31.44 272 PRO A N 1
ATOM 2102 C CA . PRO A 1 272 ? 17.159 13.961 -6.596 1.00 31.44 272 PRO A CA 1
ATOM 2103 C C . PRO A 1 272 ? 18.263 14.873 -7.165 1.00 31.44 272 PRO A C 1
ATOM 2105 O O . PRO A 1 272 ? 18.101 15.438 -8.246 1.00 31.44 272 PRO A O 1
ATOM 2108 N N . ALA A 1 273 ? 19.379 15.101 -6.466 1.00 31.44 273 ALA A N 1
ATOM 2109 C CA . ALA A 1 273 ? 20.505 15.881 -6.982 1.00 31.44 273 ALA A CA 1
ATOM 2110 C C . ALA A 1 273 ? 21.356 15.139 -8.035 1.00 31.44 273 ALA A C 1
ATOM 2112 O O . ALA A 1 273 ? 21.832 15.776 -8.973 1.00 31.44 273 ALA A O 1
ATOM 2113 N N . VAL A 1 274 ? 21.503 13.812 -7.938 1.00 33.12 274 VAL A N 1
ATOM 2114 C CA . VAL A 1 274 ? 22.312 13.009 -8.884 1.00 33.12 274 VAL A CA 1
ATOM 2115 C C . VAL A 1 274 ? 21.531 12.708 -10.168 1.00 33.12 274 VAL A C 1
ATOM 2117 O O . VAL A 1 274 ? 22.084 12.732 -11.265 1.00 33.12 274 VAL A O 1
ATOM 2120 N N . THR A 1 275 ? 20.217 12.516 -10.051 1.00 31.06 275 THR A N 1
ATOM 2121 C CA . THR A 1 275 ? 19.289 12.266 -11.170 1.00 31.06 275 THR A CA 1
ATOM 2122 C C . THR A 1 275 ? 19.093 13.469 -12.095 1.00 31.06 275 THR A C 1
ATOM 2124 O O . THR A 1 275 ? 18.611 13.302 -13.211 1.00 31.06 275 THR A O 1
ATOM 2127 N N . ARG A 1 276 ? 19.476 14.682 -11.677 1.00 28.77 276 ARG A N 1
ATOM 2128 C CA . ARG A 1 276 ? 19.266 15.912 -12.460 1.00 28.77 276 ARG A CA 1
ATOM 2129 C C . ARG A 1 276 ? 20.299 16.160 -13.569 1.00 28.77 276 ARG A C 1
ATOM 2131 O O . ARG A 1 276 ? 20.064 17.048 -14.385 1.00 28.77 276 ARG A O 1
ATOM 2138 N N . HIS A 1 277 ? 21.395 15.392 -13.634 1.00 28.09 277 HIS A N 1
ATOM 2139 C CA . HIS A 1 277 ? 22.517 15.683 -14.544 1.00 28.09 277 HIS A CA 1
ATOM 2140 C C . HIS A 1 277 ? 23.023 14.505 -15.409 1.00 28.09 277 HIS A C 1
ATOM 2142 O O . HIS A 1 277 ? 23.813 14.741 -16.315 1.00 28.09 277 HIS A O 1
ATOM 2148 N N . SER A 1 278 ? 22.564 13.257 -15.229 1.00 28.36 278 SER A N 1
ATOM 2149 C CA . SER A 1 278 ? 22.975 12.116 -16.074 1.00 28.36 278 SER A CA 1
ATOM 2150 C C . SER A 1 278 ? 21.974 11.834 -17.209 1.00 28.36 278 SER A C 1
ATOM 2152 O O . SER A 1 278 ? 20.916 11.247 -17.008 1.00 28.36 278 SER A O 1
ATOM 2154 N N . GLY A 1 279 ? 22.313 12.241 -18.436 1.00 27.19 279 GLY A N 1
ATOM 2155 C CA . GLY A 1 279 ? 21.406 12.216 -19.596 1.00 27.19 279 GLY A CA 1
ATOM 2156 C C . GLY A 1 279 ? 21.191 10.878 -20.323 1.00 27.19 279 GLY A C 1
ATOM 2157 O O . GLY A 1 279 ? 20.542 10.880 -21.363 1.00 27.19 279 GLY A O 1
ATOM 2158 N N . LEU A 1 280 ? 21.720 9.742 -19.856 1.00 27.78 280 LEU A N 1
ATOM 2159 C CA . LEU A 1 280 ? 21.585 8.453 -20.554 1.00 27.78 280 LEU A CA 1
ATOM 2160 C C . LEU A 1 280 ? 21.456 7.305 -19.535 1.00 27.78 280 LEU A C 1
ATOM 2162 O O . LEU A 1 280 ? 22.441 6.944 -18.897 1.00 27.78 280 LEU A O 1
ATOM 2166 N N . PHE A 1 281 ? 20.246 6.738 -19.448 1.00 29.77 281 PHE A N 1
ATOM 2167 C CA . PHE A 1 281 ? 19.798 5.584 -18.643 1.00 29.77 281 PHE A CA 1
ATOM 2168 C C . PHE A 1 281 ? 19.471 5.843 -17.155 1.00 29.77 281 PHE A C 1
ATOM 2170 O O . PHE A 1 281 ? 20.312 5.717 -16.271 1.00 29.77 281 PHE A O 1
ATOM 2177 N N . GLN A 1 282 ? 18.187 6.112 -16.884 1.00 27.55 282 GLN A N 1
ATOM 2178 C CA . GLN A 1 282 ? 17.512 5.771 -15.625 1.00 27.55 282 GLN A CA 1
ATOM 2179 C C . GLN A 1 282 ? 17.144 4.283 -15.711 1.00 27.55 282 GLN A C 1
ATOM 2181 O O . GLN A 1 282 ? 16.228 3.911 -16.441 1.00 27.55 282 GLN A O 1
ATOM 2186 N N . GLY A 1 283 ? 17.922 3.414 -15.070 1.00 27.20 283 GLY A N 1
ATOM 2187 C CA . GLY A 1 283 ? 17.640 1.983 -15.023 1.00 27.20 283 GLY A CA 1
ATOM 2188 C C . GLY A 1 283 ? 17.140 1.585 -13.645 1.00 27.20 283 GLY A C 1
ATOM 2189 O O . GLY A 1 283 ? 17.965 1.372 -12.762 1.00 27.20 283 GLY A O 1
ATOM 2190 N N . ASP A 1 284 ? 15.827 1.424 -13.484 1.00 25.16 284 ASP A N 1
ATOM 2191 C CA . ASP A 1 284 ? 15.250 0.775 -12.305 1.00 25.16 284 ASP A CA 1
ATOM 2192 C C . ASP A 1 284 ? 15.750 -0.678 -12.247 1.00 25.16 284 ASP A C 1
ATOM 2194 O O . ASP A 1 284 ? 15.441 -1.513 -13.107 1.00 25.16 284 ASP A O 1
ATOM 2198 N N . LEU A 1 285 ? 16.602 -0.976 -11.268 1.00 24.36 285 LEU A N 1
ATOM 2199 C CA . LEU A 1 285 ? 16.774 -2.323 -10.735 1.00 24.36 285 LEU A CA 1
ATOM 2200 C C . LEU A 1 285 ? 16.004 -2.333 -9.414 1.00 24.36 285 LEU A C 1
ATOM 2202 O O . LEU A 1 285 ? 16.454 -1.732 -8.442 1.00 24.36 285 LEU A O 1
ATOM 2206 N N . TRP A 1 286 ? 14.817 -2.939 -9.504 1.00 23.61 286 TRP A N 1
ATOM 2207 C CA . TRP A 1 286 ? 13.813 -3.298 -8.498 1.00 23.61 286 TRP A CA 1
ATOM 2208 C C . TRP A 1 286 ? 14.027 -2.871 -7.044 1.00 23.61 286 TRP A C 1
ATOM 2210 O O . TRP A 1 286 ? 15.085 -3.098 -6.470 1.00 23.61 286 TRP A O 1
ATOM 2220 N N . THR A 1 287 ? 12.927 -2.353 -6.488 1.00 23.80 287 THR A N 1
ATOM 2221 C CA . THR A 1 287 ? 12.628 -1.981 -5.099 1.00 23.80 287 THR A CA 1
ATOM 2222 C C . THR A 1 287 ? 12.474 -3.194 -4.176 1.00 23.80 287 THR A C 1
ATOM 2224 O O . THR A 1 287 ? 11.699 -4.081 -4.505 1.00 23.80 287 THR A O 1
ATOM 2227 N N . ASP A 1 288 ? 13.156 -3.193 -3.025 1.00 22.80 288 ASP A N 1
ATOM 2228 C CA . ASP A 1 288 ? 12.811 -3.877 -1.769 1.00 22.80 288 ASP A CA 1
ATOM 2229 C C . ASP A 1 288 ? 13.838 -3.569 -0.655 1.00 22.80 288 ASP A C 1
ATOM 2231 O O . ASP A 1 288 ? 14.963 -4.060 -0.673 1.00 22.80 288 ASP A O 1
ATOM 2235 N N . GLU A 1 289 ? 13.442 -2.721 0.305 1.00 24.48 289 GLU A N 1
ATOM 2236 C CA . GLU A 1 289 ? 13.319 -3.055 1.740 1.00 24.48 289 GLU A CA 1
ATOM 2237 C C . GLU A 1 289 ? 12.808 -1.829 2.543 1.00 24.48 289 GLU A C 1
ATOM 2239 O O . GLU A 1 289 ? 13.505 -0.842 2.761 1.00 24.48 289 GLU A O 1
ATOM 2244 N N . ASN A 1 290 ? 11.555 -1.925 2.998 1.00 23.00 290 ASN A N 1
ATOM 2245 C CA . ASN A 1 290 ? 11.023 -1.463 4.290 1.00 23.00 290 ASN A CA 1
ATOM 2246 C C . ASN A 1 290 ? 11.447 -0.090 4.873 1.00 23.00 290 ASN A C 1
ATOM 2248 O O . ASN A 1 290 ? 12.333 -0.001 5.722 1.00 23.00 290 ASN A O 1
ATOM 2252 N N . VAL A 1 291 ? 10.610 0.933 4.645 1.00 22.39 291 VAL A N 1
ATOM 2253 C CA . VAL A 1 291 ? 10.208 1.855 5.727 1.00 22.39 291 VAL A CA 1
ATOM 2254 C C . VAL A 1 291 ? 8.911 1.312 6.329 1.00 22.39 291 VAL A C 1
ATOM 2256 O O . VAL A 1 291 ? 7.823 1.526 5.801 1.00 22.39 291 VAL A O 1
ATOM 2259 N N . ILE A 1 292 ? 9.029 0.582 7.437 1.00 24.33 292 ILE A N 1
ATOM 2260 C CA . ILE A 1 292 ? 7.883 0.199 8.266 1.00 24.33 292 ILE A CA 1
ATOM 2261 C C . ILE A 1 292 ? 7.451 1.433 9.065 1.00 24.33 292 ILE A C 1
ATOM 2263 O O . ILE A 1 292 ? 8.173 1.894 9.949 1.00 24.33 292 ILE A O 1
ATOM 2267 N N . SER A 1 293 ? 6.244 1.926 8.788 1.00 22.02 293 SER A N 1
ATOM 2268 C CA . SER A 1 293 ? 5.392 2.506 9.829 1.00 22.02 293 SER A CA 1
ATOM 2269 C C . SER A 1 293 ? 4.591 1.367 10.489 1.00 22.02 293 SER A C 1
ATOM 2271 O O . SER A 1 293 ? 4.284 0.368 9.831 1.00 22.02 293 SER A O 1
ATOM 2273 N N . PRO A 1 294 ? 4.308 1.424 11.801 1.00 24.31 294 PRO A N 1
ATOM 2274 C CA . PRO A 1 294 ? 3.784 0.277 12.526 1.00 24.31 294 PRO A CA 1
ATOM 2275 C C . PRO A 1 294 ? 2.264 0.200 12.373 1.00 24.31 294 PRO A C 1
ATOM 2277 O O . PRO A 1 294 ? 1.566 0.957 13.033 1.00 24.31 294 PRO A O 1
ATOM 2280 N N . GLN A 1 295 ? 1.772 -0.721 11.537 1.00 23.42 295 GLN A N 1
ATOM 2281 C CA . GLN A 1 295 ? 0.542 -1.524 11.705 1.00 23.42 295 GLN A CA 1
ATOM 2282 C C . GLN A 1 295 ? 0.007 -1.971 10.338 1.00 23.42 295 GLN A C 1
ATOM 2284 O O . GLN A 1 295 ? -0.812 -1.286 9.746 1.00 23.42 295 GLN A O 1
ATOM 2289 N N . GLN A 1 296 ? 0.434 -3.146 9.869 1.00 23.12 296 GLN A N 1
ATOM 2290 C CA . GLN A 1 296 ? -0.399 -4.155 9.195 1.00 23.12 296 GLN A CA 1
ATOM 2291 C C . GLN A 1 296 ? 0.500 -5.332 8.796 1.00 23.12 296 GLN A C 1
ATOM 2293 O O . GLN A 1 296 ? 1.545 -5.168 8.177 1.00 23.12 296 GLN A O 1
ATOM 2298 N N . ARG A 1 297 ? 0.129 -6.536 9.242 1.00 23.52 297 ARG A N 1
ATOM 2299 C CA . ARG A 1 297 ? 0.814 -7.789 8.905 1.00 23.52 297 ARG A CA 1
ATOM 2300 C C . ARG A 1 297 ? 0.311 -8.274 7.545 1.00 23.52 297 ARG A C 1
ATOM 2302 O O . ARG A 1 297 ? -0.884 -8.515 7.415 1.00 23.52 297 ARG A O 1
ATOM 2309 N N . MET A 1 298 ? 1.219 -8.502 6.600 1.00 21.20 298 MET A N 1
ATOM 2310 C CA . MET A 1 298 ? 0.993 -9.322 5.404 1.00 21.20 298 MET A CA 1
ATOM 2311 C C . MET A 1 298 ? 2.090 -10.405 5.286 1.00 21.20 298 MET A C 1
ATOM 2313 O O . MET A 1 298 ? 3.157 -10.245 5.885 1.00 21.20 298 MET A O 1
ATOM 2317 N N . PRO A 1 299 ? 1.791 -11.557 4.647 1.00 22.33 299 PRO A N 1
ATOM 2318 C CA . PRO A 1 299 ? 2.605 -12.781 4.687 1.00 22.33 299 PRO A CA 1
ATOM 2319 C C . PRO A 1 299 ? 3.937 -12.649 3.913 1.00 22.33 299 PRO A C 1
ATOM 2321 O O . PRO A 1 299 ? 4.077 -11.743 3.097 1.00 22.33 299 PRO A O 1
ATOM 2324 N N . PRO A 1 300 ? 4.930 -13.529 4.163 1.00 24.84 300 PRO A N 1
ATOM 2325 C CA . PRO A 1 300 ? 6.305 -13.355 3.684 1.00 24.84 300 PRO A CA 1
ATOM 2326 C C . PRO A 1 300 ? 6.448 -13.637 2.177 1.00 24.84 300 PRO A C 1
ATOM 2328 O O . PRO A 1 300 ? 6.019 -14.695 1.720 1.00 24.84 300 PRO A O 1
ATOM 2331 N N . LEU A 1 301 ? 7.104 -12.739 1.431 1.00 23.48 301 LEU A N 1
ATOM 2332 C CA . LEU A 1 301 ? 7.543 -12.888 0.026 1.00 23.48 301 LEU A CA 1
ATOM 2333 C C . LEU A 1 301 ? 8.920 -12.170 -0.156 1.00 23.48 301 LEU A C 1
ATOM 2335 O O . LEU A 1 301 ? 9.276 -11.384 0.718 1.00 23.48 301 LEU A O 1
ATOM 2339 N N . PRO A 1 302 ? 9.726 -12.433 -1.210 1.00 25.31 302 PRO A N 1
ATOM 2340 C CA . PRO A 1 302 ? 10.802 -13.436 -1.322 1.00 25.31 302 PRO A CA 1
ATOM 2341 C C . PRO A 1 302 ? 12.245 -12.852 -1.304 1.00 25.31 302 PRO A C 1
ATOM 2343 O O . PRO A 1 302 ? 12.489 -11.731 -1.725 1.00 25.31 302 PRO A O 1
ATOM 2346 N N . TYR A 1 303 ? 13.243 -13.650 -0.890 1.00 25.27 303 TYR A N 1
ATOM 2347 C CA . TYR A 1 303 ? 14.674 -13.280 -0.860 1.00 25.27 303 TYR A CA 1
ATOM 2348 C C . TYR A 1 303 ? 15.379 -13.461 -2.223 1.00 25.27 303 TYR A C 1
ATOM 2350 O O . TYR A 1 303 ? 15.432 -14.581 -2.731 1.00 25.27 303 TYR A O 1
ATOM 2358 N N . CYS A 1 304 ? 16.046 -12.421 -2.743 1.00 26.59 304 CYS A N 1
ATOM 2359 C CA . CYS A 1 304 ? 17.113 -12.562 -3.749 1.00 26.59 304 CYS A CA 1
ATOM 2360 C C . CYS A 1 304 ? 18.490 -12.491 -3.066 1.00 26.59 304 CYS A C 1
ATOM 2362 O O . CYS A 1 304 ? 18.841 -11.484 -2.456 1.00 26.59 304 CYS A O 1
ATOM 2364 N N . THR A 1 305 ? 19.304 -13.547 -3.157 1.00 30.64 305 THR A N 1
ATOM 2365 C CA . THR A 1 305 ? 20.681 -13.524 -2.635 1.00 30.64 305 THR A CA 1
ATOM 2366 C C . THR A 1 305 ? 21.655 -12.914 -3.651 1.00 30.64 305 THR A C 1
ATOM 2368 O O . THR A 1 305 ? 21.511 -13.126 -4.856 1.00 30.64 305 THR A O 1
ATOM 2371 N N . HIS A 1 306 ? 22.699 -12.229 -3.153 1.00 33.34 306 HIS A N 1
ATOM 2372 C CA . HIS A 1 306 ? 23.814 -11.578 -3.883 1.00 33.34 306 HIS A CA 1
ATOM 2373 C C . HIS A 1 306 ? 24.449 -12.395 -5.038 1.00 33.34 306 HIS A C 1
ATOM 2375 O O . HIS A 1 306 ? 25.159 -11.840 -5.872 1.00 33.34 306 HIS A O 1
ATOM 2381 N N . SER A 1 307 ? 24.225 -13.710 -5.094 1.00 28.78 307 SER A N 1
ATOM 2382 C CA . SER A 1 307 ? 24.766 -14.638 -6.094 1.00 28.78 307 SER A CA 1
ATOM 2383 C C . SER A 1 307 ? 24.026 -14.661 -7.442 1.00 28.78 307 SER A C 1
ATOM 2385 O O . SER A 1 307 ? 24.539 -15.257 -8.385 1.00 28.78 307 SER A O 1
ATOM 2387 N N . SER A 1 308 ? 22.841 -14.051 -7.543 1.00 33.03 308 SER A N 1
ATOM 2388 C CA . SER A 1 308 ? 21.931 -14.166 -8.703 1.00 33.03 308 SER A CA 1
ATOM 2389 C C . SER A 1 308 ? 22.158 -13.139 -9.825 1.00 33.03 308 SER A C 1
ATOM 2391 O O . SER A 1 308 ? 21.659 -13.331 -10.924 1.00 33.03 308 SER A O 1
ATOM 2393 N N . ILE A 1 309 ? 22.957 -12.087 -9.601 1.00 34.94 309 ILE A N 1
ATOM 2394 C CA . ILE A 1 309 ? 23.290 -11.079 -10.635 1.00 34.94 309 ILE A CA 1
ATOM 2395 C C . ILE A 1 309 ? 24.222 -11.654 -11.721 1.00 34.94 309 ILE A C 1
ATOM 2397 O O . ILE A 1 309 ? 24.290 -11.122 -12.826 1.00 34.94 309 ILE A O 1
ATOM 2401 N N . TYR A 1 310 ? 24.944 -12.732 -11.402 1.00 35.03 310 TYR A N 1
ATOM 2402 C CA . TYR A 1 310 ? 26.066 -13.217 -12.209 1.00 35.03 310 TYR A CA 1
ATOM 2403 C C . TYR A 1 310 ? 25.782 -14.550 -12.897 1.00 35.03 310 TYR A C 1
ATOM 2405 O O . TYR A 1 310 ? 26.155 -14.736 -14.045 1.00 35.03 310 TYR A O 1
ATOM 2413 N N . ARG A 1 311 ? 25.039 -15.460 -12.262 1.00 29.47 311 ARG A N 1
ATOM 2414 C CA . ARG A 1 311 ? 24.683 -16.729 -12.903 1.00 29.47 311 ARG A CA 1
ATOM 2415 C C . ARG A 1 311 ? 23.508 -16.503 -13.836 1.00 29.47 311 ARG A C 1
ATOM 2417 O O . ARG A 1 311 ? 22.541 -15.861 -13.450 1.00 29.47 311 ARG A O 1
ATOM 2424 N N . ASN A 1 312 ? 23.578 -17.070 -15.034 1.00 30.47 312 ASN A N 1
ATOM 2425 C CA . ASN A 1 312 ? 22.523 -17.097 -16.052 1.00 30.47 312 ASN A CA 1
ATOM 2426 C C . ASN A 1 312 ? 21.275 -17.907 -15.593 1.00 30.47 312 ASN A C 1
ATOM 2428 O O . ASN A 1 312 ? 20.784 -18.783 -16.304 1.00 30.47 312 ASN A O 1
ATOM 2432 N N . GLU A 1 313 ? 20.816 -17.695 -14.359 1.00 29.08 313 GLU A N 1
ATOM 2433 C CA . GLU A 1 313 ? 19.746 -18.407 -13.670 1.00 29.08 313 GLU A CA 1
ATOM 2434 C C . GLU A 1 313 ? 18.478 -17.542 -13.683 1.00 29.08 313 GLU A C 1
ATOM 2436 O O . GLU A 1 313 ? 18.490 -16.381 -13.281 1.00 29.08 313 GLU A O 1
ATOM 2441 N N . ARG A 1 314 ? 17.364 -18.120 -14.153 1.00 32.41 314 ARG A N 1
ATOM 2442 C CA . ARG A 1 314 ? 16.032 -17.512 -14.021 1.00 32.41 314 ARG A CA 1
ATOM 2443 C C . ARG A 1 314 ? 15.585 -17.596 -12.564 1.00 32.41 314 ARG A C 1
ATOM 2445 O O . ARG A 1 314 ? 15.630 -18.678 -11.979 1.00 32.41 314 ARG A O 1
ATOM 2452 N N . CYS A 1 315 ? 15.067 -16.503 -12.012 1.00 29.95 315 CYS A N 1
ATOM 2453 C CA . CYS A 1 315 ? 14.380 -16.522 -10.724 1.00 29.95 315 CYS A CA 1
ATOM 2454 C C . CYS A 1 315 ? 13.056 -17.292 -10.868 1.00 29.95 315 CYS A C 1
ATOM 2456 O O . CYS A 1 315 ? 12.103 -16.803 -11.466 1.00 29.95 315 CYS A O 1
ATOM 2458 N N . SER A 1 316 ? 12.977 -18.523 -10.362 1.00 26.94 316 SER A N 1
ATOM 2459 C CA . SER A 1 316 ? 11.762 -19.341 -10.464 1.00 26.94 316 SER A CA 1
ATOM 2460 C C . SER A 1 316 ? 10.932 -19.309 -9.177 1.00 26.94 316 SER A C 1
ATOM 2462 O O . SER A 1 316 ? 11.258 -20.023 -8.231 1.00 26.94 316 SER A O 1
ATOM 2464 N N . HIS A 1 317 ? 9.848 -18.524 -9.162 1.00 24.59 317 HIS A N 1
ATOM 2465 C CA . HIS A 1 317 ? 8.461 -19.006 -9.018 1.00 24.59 317 HIS A CA 1
ATOM 2466 C C . HIS A 1 317 ? 7.461 -17.855 -8.821 1.00 24.59 317 HIS A C 1
ATOM 2468 O O . HIS A 1 317 ? 7.649 -16.994 -7.971 1.00 24.59 317 HIS A O 1
ATOM 2474 N N . GLY A 1 318 ? 6.343 -17.942 -9.545 1.00 25.05 318 GLY A N 1
ATOM 2475 C CA . GLY A 1 318 ? 5.174 -17.073 -9.419 1.00 25.05 318 GLY A CA 1
ATOM 2476 C C . GLY A 1 318 ? 4.752 -16.595 -10.798 1.00 25.05 318 GLY A C 1
ATOM 2477 O O . GLY A 1 318 ? 5.470 -15.843 -11.437 1.00 25.05 318 GLY A O 1
ATOM 2478 N N . THR A 1 319 ? 3.645 -17.117 -11.307 1.00 27.61 319 THR A N 1
ATOM 2479 C CA . THR A 1 319 ? 3.097 -16.786 -12.622 1.00 27.61 319 THR A CA 1
ATOM 2480 C C . THR A 1 319 ? 2.614 -15.338 -12.651 1.00 27.61 319 THR A C 1
ATOM 2482 O O . THR A 1 319 ? 1.434 -15.112 -12.440 1.00 27.61 319 THR A O 1
ATOM 2485 N N . ASP A 1 320 ? 3.504 -14.380 -12.901 1.00 25.41 320 ASP A N 1
ATOM 2486 C CA . ASP A 1 320 ? 3.133 -13.037 -13.342 1.00 25.41 320 ASP A CA 1
ATOM 2487 C C . ASP A 1 320 ? 4.280 -12.395 -14.125 1.00 25.41 320 ASP A C 1
ATOM 2489 O O . ASP A 1 320 ? 5.419 -12.289 -13.677 1.00 25.41 320 ASP A O 1
ATOM 2493 N N . SER A 1 321 ? 3.972 -12.006 -15.357 1.00 26.30 321 SER A N 1
ATOM 2494 C CA . SER A 1 321 ? 4.896 -11.499 -16.367 1.00 26.30 321 SER A CA 1
ATOM 2495 C C . SER A 1 321 ? 5.278 -10.031 -16.130 1.00 26.30 321 SER A C 1
ATOM 2497 O O . SER A 1 321 ? 4.974 -9.169 -16.958 1.00 26.30 321 SER A O 1
ATOM 2499 N N . LEU A 1 322 ? 5.934 -9.734 -15.007 1.00 25.83 322 LEU A N 1
ATOM 2500 C CA . LEU A 1 322 ? 6.554 -8.434 -14.736 1.00 25.83 322 LEU A CA 1
ATOM 2501 C C . LEU A 1 322 ? 8.086 -8.553 -14.842 1.00 25.83 322 LEU A C 1
ATOM 2503 O O . LEU A 1 322 ? 8.765 -8.942 -13.904 1.00 25.83 322 LEU A O 1
ATOM 2507 N N . HIS A 1 323 ? 8.599 -8.187 -16.021 1.00 36.09 323 HIS A N 1
ATOM 2508 C CA . HIS A 1 323 ? 9.978 -7.760 -16.305 1.00 36.09 323 HIS A CA 1
ATOM 2509 C C . HIS A 1 323 ? 11.144 -8.667 -15.848 1.00 36.09 323 HIS A C 1
ATOM 2511 O O . HIS A 1 323 ? 11.982 -8.262 -15.044 1.00 36.09 323 HIS A O 1
ATOM 2517 N N . ASP A 1 324 ? 11.291 -9.826 -16.498 1.00 30.75 324 ASP A N 1
ATOM 2518 C CA . ASP A 1 324 ? 12.568 -10.555 -16.608 1.00 30.75 324 ASP A CA 1
ATOM 2519 C C . ASP A 1 324 ? 13.527 -9.796 -17.559 1.00 30.75 324 ASP A C 1
ATOM 2521 O O . ASP A 1 324 ? 13.594 -10.100 -18.750 1.00 30.75 324 ASP A O 1
ATOM 2525 N N . VAL A 1 325 ? 14.264 -8.785 -17.078 1.00 41.44 325 VAL A N 1
ATOM 2526 C CA . VAL A 1 325 ? 15.340 -8.141 -17.868 1.00 41.44 325 VAL A CA 1
ATOM 2527 C C . VAL A 1 325 ? 16.697 -8.516 -17.281 1.00 41.44 325 VAL A C 1
ATOM 2529 O O . VAL A 1 325 ? 17.021 -8.135 -16.156 1.00 41.44 325 VAL A O 1
ATOM 2532 N N . ASN A 1 326 ? 17.507 -9.250 -18.047 1.00 50.22 326 ASN A N 1
ATOM 2533 C CA . ASN A 1 326 ? 18.844 -9.673 -17.637 1.00 50.22 326 ASN A CA 1
ATOM 2534 C C . ASN A 1 326 ? 19.760 -8.436 -17.448 1.00 50.22 326 ASN A C 1
ATOM 2536 O O . ASN A 1 326 ? 19.901 -7.640 -18.380 1.00 50.22 326 ASN A O 1
ATOM 2540 N N . PRO A 1 327 ? 20.416 -8.242 -16.285 1.00 52.34 327 PRO A N 1
ATOM 2541 C CA . PRO A 1 327 ? 21.342 -7.127 -16.056 1.00 52.34 327 PRO A CA 1
ATOM 2542 C C . PRO A 1 327 ? 22.454 -6.996 -17.113 1.00 52.34 327 PRO A C 1
ATOM 2544 O O . PRO A 1 327 ? 22.894 -5.880 -17.404 1.00 52.34 327 PRO A O 1
ATOM 2547 N N . LEU A 1 328 ? 22.872 -8.108 -17.731 1.00 56.31 328 LEU A N 1
ATOM 2548 C CA . LEU A 1 328 ? 23.851 -8.118 -18.823 1.00 56.31 328 LEU A CA 1
ATOM 2549 C C . LEU A 1 328 ? 23.330 -7.417 -20.088 1.00 56.31 328 LEU A C 1
ATOM 2551 O O . LEU A 1 328 ? 24.112 -6.764 -20.778 1.00 56.31 328 LEU A O 1
ATOM 2555 N N . ASP A 1 329 ? 22.022 -7.467 -20.356 1.00 57.47 329 ASP A N 1
ATOM 2556 C CA . ASP A 1 329 ? 21.412 -6.795 -21.509 1.00 57.47 329 ASP A CA 1
ATOM 2557 C C . ASP A 1 329 ? 21.411 -5.267 -21.339 1.00 57.47 329 ASP A C 1
ATOM 2559 O O . ASP A 1 329 ? 21.711 -4.537 -22.282 1.00 57.47 329 ASP A O 1
ATOM 2563 N N . LYS A 1 330 ? 21.215 -4.758 -20.114 1.00 60.94 330 LYS A N 1
ATOM 2564 C CA . LYS A 1 330 ? 21.334 -3.313 -19.830 1.00 60.94 330 LYS A CA 1
ATOM 2565 C C . LYS A 1 330 ? 22.769 -2.805 -20.007 1.00 60.94 330 LYS A C 1
ATOM 2567 O O . LYS A 1 330 ? 22.987 -1.717 -20.545 1.00 60.94 330 LYS A O 1
ATOM 2572 N N . VAL A 1 331 ? 23.759 -3.594 -19.579 1.00 65.44 331 VAL A N 1
ATOM 2573 C CA . VAL A 1 331 ? 25.182 -3.279 -19.793 1.00 65.44 331 VAL A CA 1
ATOM 2574 C C . VAL A 1 331 ? 25.522 -3.314 -21.286 1.00 65.44 331 VAL A C 1
ATOM 2576 O O . VAL A 1 331 ? 26.197 -2.403 -21.772 1.00 65.44 331 VAL A O 1
ATOM 2579 N N . ARG A 1 332 ? 25.015 -4.306 -22.033 1.00 68.81 332 ARG A N 1
ATOM 2580 C CA . ARG A 1 332 ? 25.147 -4.376 -23.497 1.00 68.81 332 ARG A CA 1
ATOM 2581 C C . ARG A 1 332 ? 24.621 -3.104 -24.154 1.00 68.81 332 ARG A C 1
ATOM 2583 O O . ARG A 1 332 ? 25.331 -2.504 -24.958 1.00 68.81 332 ARG A O 1
ATOM 2590 N N . ASP A 1 333 ? 23.411 -2.677 -23.819 1.00 62.62 333 ASP A N 1
ATOM 2591 C CA . ASP A 1 333 ? 22.759 -1.546 -24.484 1.00 62.62 333 ASP A CA 1
ATOM 2592 C C . ASP A 1 333 ? 23.468 -0.215 -24.192 1.00 62.62 333 ASP A C 1
ATOM 2594 O O . ASP A 1 333 ? 23.636 0.623 -25.088 1.00 62.62 333 ASP A O 1
ATOM 2598 N N . ALA A 1 334 ? 23.987 -0.047 -22.970 1.00 64.12 334 ALA A N 1
ATOM 2599 C CA . ALA A 1 334 ? 24.848 1.080 -22.622 1.00 64.12 334 ALA A CA 1
ATOM 2600 C C . ALA A 1 334 ? 26.137 1.086 -23.465 1.00 64.12 334 ALA A C 1
ATOM 2602 O O . ALA A 1 334 ? 26.500 2.120 -24.032 1.00 64.12 334 ALA A O 1
ATOM 2603 N N . LEU A 1 335 ? 26.806 -0.063 -23.615 1.00 74.44 335 LEU A N 1
ATOM 2604 C CA . LEU A 1 335 ? 28.012 -0.190 -24.441 1.00 74.44 335 LEU A CA 1
ATOM 2605 C C . LEU A 1 335 ? 27.726 0.053 -25.932 1.00 74.44 335 LEU A C 1
ATOM 2607 O O . LEU A 1 335 ? 28.469 0.787 -26.584 1.00 74.44 335 LEU A O 1
ATOM 2611 N N . ARG A 1 336 ? 26.620 -0.473 -26.470 1.00 72.56 336 ARG A N 1
ATOM 2612 C CA . ARG A 1 336 ? 26.188 -0.234 -27.860 1.00 72.56 336 ARG A CA 1
ATOM 2613 C C . ARG A 1 336 ? 25.897 1.243 -28.127 1.00 72.56 336 ARG A C 1
ATOM 2615 O O . ARG A 1 336 ? 26.342 1.780 -29.141 1.00 72.56 336 ARG A O 1
ATOM 2622 N N . THR A 1 337 ? 25.259 1.927 -27.176 1.00 66.31 337 THR A N 1
ATOM 2623 C CA . THR A 1 337 ? 25.043 3.384 -27.234 1.00 66.31 337 THR A CA 1
ATOM 2624 C C . THR A 1 337 ? 26.373 4.144 -27.274 1.00 66.31 337 THR A C 1
ATOM 2626 O O . THR A 1 337 ? 26.555 5.044 -28.092 1.00 66.31 337 THR A O 1
ATOM 2629 N N . ILE A 1 338 ? 27.347 3.761 -26.439 1.00 72.88 338 ILE A N 1
ATOM 2630 C CA . ILE A 1 338 ? 28.686 4.384 -26.400 1.00 72.88 338 ILE A CA 1
ATOM 2631 C C . ILE A 1 338 ? 29.463 4.167 -27.708 1.00 72.88 338 ILE A C 1
ATOM 2633 O O . ILE A 1 338 ? 30.271 5.018 -28.109 1.00 72.88 338 ILE A O 1
ATOM 2637 N N . ALA A 1 339 ? 29.211 3.039 -28.369 1.00 71.88 339 ALA A N 1
ATOM 2638 C CA . ALA A 1 339 ? 29.762 2.691 -29.670 1.00 71.88 339 ALA A CA 1
ATOM 2639 C C . ALA A 1 339 ? 29.038 3.368 -30.853 1.00 71.88 339 ALA A C 1
ATOM 2641 O O . ALA A 1 339 ? 29.529 3.282 -31.973 1.00 71.88 339 ALA A O 1
ATOM 2642 N N . GLY A 1 340 ? 27.922 4.078 -30.629 1.00 62.06 340 GLY A N 1
ATOM 2643 C CA . GLY A 1 340 ? 27.147 4.718 -31.702 1.00 62.06 340 GLY A CA 1
ATOM 2644 C C . GLY A 1 340 ? 26.385 3.725 -32.588 1.00 62.06 340 GLY A C 1
ATOM 2645 O O . GLY A 1 340 ? 26.035 4.048 -33.721 1.00 62.06 340 GLY A O 1
ATOM 2646 N N . ILE A 1 341 ? 26.144 2.517 -32.080 1.00 63.41 341 ILE A N 1
ATOM 2647 C CA . ILE A 1 341 ? 25.381 1.462 -32.748 1.00 63.41 341 ILE A CA 1
ATOM 2648 C C . ILE A 1 341 ? 23.898 1.801 -32.580 1.00 63.41 341 ILE A C 1
ATOM 2650 O O . ILE A 1 341 ? 23.491 2.186 -31.487 1.00 63.41 341 ILE A O 1
ATOM 2654 N N . SER A 1 342 ? 23.097 1.708 -33.650 1.00 52.38 342 SER A N 1
ATOM 2655 C CA . SER A 1 342 ? 21.664 2.037 -33.595 1.00 52.38 342 SER A CA 1
ATOM 2656 C C . SER A 1 342 ? 20.983 1.199 -32.514 1.00 52.38 342 SER A C 1
ATOM 2658 O O . SER A 1 342 ? 20.904 -0.026 -32.625 1.00 52.38 342 SER A O 1
ATOM 2660 N N . THR A 1 343 ? 20.555 1.855 -31.436 1.00 55.50 343 THR A N 1
ATOM 2661 C CA . THR A 1 343 ? 19.932 1.200 -30.293 1.00 55.50 343 THR A CA 1
ATOM 2662 C C . THR A 1 343 ? 18.413 1.238 -30.384 1.00 55.50 343 THR A C 1
ATOM 2664 O O . THR A 1 343 ? 17.792 2.190 -30.859 1.00 55.50 343 THR A O 1
ATOM 2667 N N . VAL A 1 344 ? 17.856 0.127 -29.915 1.00 54.44 344 VAL A N 1
ATOM 2668 C CA . VAL A 1 344 ? 16.474 -0.140 -29.526 1.00 54.44 344 VAL A CA 1
ATOM 2669 C C . VAL A 1 344 ? 15.821 1.108 -28.917 1.00 54.44 344 VAL A C 1
ATOM 2671 O O . VAL A 1 344 ? 16.330 1.711 -27.974 1.00 54.44 344 VAL A O 1
ATOM 2674 N N . GLN A 1 345 ? 14.682 1.499 -29.479 1.00 63.50 345 GLN A N 1
ATOM 2675 C CA . GLN A 1 345 ? 13.890 2.644 -29.043 1.00 63.50 345 GLN A CA 1
ATOM 2676 C C . GLN A 1 345 ? 13.223 2.342 -27.694 1.00 63.50 345 GLN A C 1
ATOM 2678 O O . GLN A 1 345 ? 12.652 1.266 -27.534 1.00 63.50 345 GLN A O 1
ATOM 2683 N N . SER A 1 346 ? 13.247 3.260 -26.726 1.00 62.28 346 SER A N 1
ATOM 2684 C CA . SER A 1 346 ? 12.474 3.061 -25.492 1.00 62.28 346 SER A CA 1
ATOM 2685 C C . SER A 1 346 ? 10.992 3.328 -25.753 1.00 62.28 346 SER A C 1
ATOM 2687 O O . SER A 1 346 ? 10.644 4.352 -26.343 1.00 62.28 346 SER A O 1
ATOM 2689 N N . LEU A 1 347 ? 10.128 2.405 -25.324 1.00 66.69 347 LEU A N 1
ATOM 2690 C CA . LEU A 1 347 ? 8.677 2.492 -25.477 1.00 66.69 347 LEU A CA 1
ATOM 2691 C C . LEU A 1 347 ? 8.002 2.582 -24.108 1.00 66.69 347 LEU A C 1
ATOM 2693 O O . LEU A 1 347 ? 8.195 1.721 -23.250 1.00 66.69 347 LEU A O 1
ATOM 2697 N N . VAL A 1 348 ? 7.145 3.583 -23.938 1.00 68.38 348 VAL A N 1
ATOM 2698 C CA . VAL A 1 348 ? 6.211 3.680 -22.814 1.00 68.38 348 VAL A CA 1
ATOM 2699 C C . VAL A 1 348 ? 4.796 3.525 -23.348 1.00 68.38 348 VAL A C 1
ATOM 2701 O O . VAL A 1 348 ? 4.391 4.267 -24.243 1.00 68.38 348 VAL A O 1
ATOM 2704 N N . VAL A 1 349 ? 4.037 2.578 -22.799 1.00 72.56 349 VAL A N 1
ATOM 2705 C CA . VAL A 1 349 ? 2.615 2.401 -23.108 1.00 72.56 349 VAL A CA 1
ATOM 2706 C C . VAL A 1 349 ? 1.801 2.774 -21.877 1.00 72.56 349 VAL A C 1
ATOM 2708 O O . VAL A 1 349 ? 1.934 2.153 -20.830 1.00 72.56 349 VAL A O 1
ATOM 2711 N N . ALA A 1 350 ? 0.945 3.784 -22.005 1.00 66.62 350 ALA A N 1
ATOM 2712 C CA . ALA A 1 350 ? 0.121 4.279 -20.906 1.00 66.62 350 ALA A CA 1
ATOM 2713 C C . ALA A 1 350 ? -1.311 4.579 -21.373 1.00 66.62 350 ALA A C 1
ATOM 2715 O O . ALA A 1 350 ? -1.516 4.888 -22.552 1.00 66.62 350 ALA A O 1
ATOM 2716 N N . PRO A 1 351 ? -2.316 4.506 -20.487 1.00 73.12 351 PRO A N 1
ATOM 2717 C CA . PRO A 1 351 ? -3.666 4.934 -20.824 1.00 73.12 351 PRO A CA 1
ATOM 2718 C C . PRO A 1 351 ? -3.727 6.407 -21.245 1.00 73.12 351 PRO A C 1
ATOM 2720 O O . PRO A 1 351 ? -3.014 7.268 -20.729 1.00 73.12 351 PRO A O 1
ATOM 2723 N N . ASP A 1 352 ? -4.593 6.701 -22.216 1.00 77.81 352 ASP A N 1
ATOM 2724 C CA . ASP A 1 352 ? -4.864 8.074 -22.636 1.00 77.81 352 ASP A CA 1
ATOM 2725 C C . ASP A 1 352 ? -5.820 8.749 -21.646 1.00 77.81 352 ASP A C 1
ATOM 2727 O O . ASP A 1 352 ? -7.043 8.633 -21.743 1.00 77.81 352 ASP A O 1
ATOM 2731 N N . MET A 1 353 ? -5.249 9.499 -20.705 1.00 72.12 353 MET A N 1
ATOM 2732 C CA . MET A 1 353 ? -6.002 10.199 -19.659 1.00 72.12 353 MET A CA 1
ATOM 2733 C C . MET A 1 353 ? -6.942 11.291 -20.190 1.00 72.12 353 MET A C 1
ATOM 2735 O O . MET A 1 353 ? -7.760 11.812 -19.437 1.00 72.12 353 MET A O 1
ATOM 2739 N N . THR A 1 354 ? -6.864 11.640 -21.479 1.00 76.88 354 THR A N 1
ATOM 2740 C CA . THR A 1 354 ? -7.804 12.579 -22.111 1.00 76.88 354 THR A CA 1
ATOM 2741 C C . THR A 1 354 ? -9.082 11.905 -22.618 1.00 76.88 354 THR A C 1
ATOM 2743 O O . THR A 1 354 ? -10.024 12.596 -23.005 1.00 76.88 354 THR A O 1
ATOM 2746 N N . LYS A 1 355 ? -9.145 10.565 -22.599 1.00 76.31 355 LYS A N 1
ATOM 2747 C CA . LYS A 1 355 ? -10.252 9.759 -23.138 1.00 76.31 355 LYS A CA 1
ATOM 2748 C C . LYS A 1 355 ? -10.763 8.737 -22.126 1.00 76.31 355 LYS A C 1
ATOM 2750 O O . LYS A 1 355 ? -10.861 7.554 -22.419 1.00 76.31 355 LYS A O 1
ATOM 2755 N N . LEU A 1 356 ? -11.137 9.192 -20.932 1.00 75.31 356 LEU A N 1
ATOM 2756 C CA . LEU A 1 356 ? -11.584 8.293 -19.856 1.00 75.31 356 LEU A CA 1
ATOM 2757 C C . LEU A 1 356 ? -12.876 7.508 -20.163 1.00 75.31 356 LEU A C 1
ATOM 2759 O O . LEU A 1 356 ? -13.197 6.535 -19.486 1.00 75.31 356 LEU A O 1
ATOM 2763 N N . THR A 1 357 ? -13.612 7.916 -21.194 1.00 80.56 357 THR A N 1
ATOM 2764 C CA . THR A 1 357 ? -14.822 7.244 -21.677 1.00 80.56 357 THR A CA 1
ATOM 2765 C C . THR A 1 357 ? -14.532 6.087 -22.636 1.00 80.56 357 THR A C 1
ATOM 2767 O O . THR A 1 357 ? -15.428 5.289 -22.884 1.00 80.56 357 THR A O 1
ATOM 2770 N N . ASP A 1 358 ? -13.309 5.961 -23.164 1.00 83.19 358 ASP A N 1
ATOM 2771 C CA . ASP A 1 358 ? -12.917 4.940 -24.144 1.00 83.19 358 ASP A CA 1
ATOM 2772 C C . ASP A 1 358 ? -11.570 4.320 -23.734 1.00 83.19 358 ASP A C 1
ATOM 2774 O O . ASP A 1 358 ? -10.568 5.037 -23.687 1.00 83.19 358 ASP A O 1
ATOM 2778 N N . PRO A 1 359 ? -11.499 3.008 -23.443 1.00 84.75 359 PRO A N 1
ATOM 2779 C CA . PRO A 1 359 ? -10.269 2.341 -23.025 1.00 84.75 359 PRO A CA 1
ATOM 2780 C C . PRO A 1 359 ? -9.225 2.423 -24.145 1.00 84.75 359 PRO A C 1
ATOM 2782 O O . PRO A 1 359 ? -9.179 1.620 -25.078 1.00 84.75 359 PRO A O 1
ATOM 2785 N N . THR A 1 360 ? -8.377 3.440 -24.036 1.00 87.31 360 THR A N 1
ATOM 2786 C CA . THR A 1 360 ? -7.386 3.817 -25.036 1.00 87.31 360 THR A CA 1
ATOM 2787 C C . THR A 1 360 ? -6.009 3.726 -24.413 1.00 87.31 360 THR A C 1
ATOM 2789 O O . THR A 1 360 ? -5.766 4.297 -23.352 1.00 87.31 360 THR A O 1
ATOM 2792 N N . LEU A 1 361 ? -5.093 3.049 -25.097 1.00 87.44 361 LEU A N 1
ATOM 2793 C CA . LEU A 1 361 ? -3.676 3.054 -24.754 1.00 87.44 361 LEU A CA 1
ATOM 2794 C C . LEU A 1 361 ? -2.905 3.890 -25.766 1.00 87.44 361 LEU A C 1
ATOM 2796 O O . LEU A 1 361 ? -3.187 3.862 -26.965 1.00 87.44 361 LEU A O 1
ATOM 2800 N N . THR A 1 362 ? -1.919 4.621 -25.269 1.00 87.12 362 THR A N 1
ATOM 2801 C CA . THR A 1 362 ? -1.016 5.456 -26.046 1.00 87.12 362 THR A CA 1
ATOM 2802 C C . THR A 1 362 ? 0.416 4.996 -25.835 1.00 87.12 362 THR A C 1
ATOM 2804 O O . THR A 1 362 ? 0.926 4.990 -24.718 1.00 87.12 362 THR A O 1
ATOM 2807 N N . ALA A 1 363 ? 1.057 4.637 -26.939 1.00 86.25 363 ALA A N 1
ATOM 2808 C CA . ALA A 1 363 ? 2.480 4.393 -27.039 1.00 86.25 363 ALA A CA 1
ATOM 2809 C C . ALA A 1 363 ? 3.221 5.716 -27.263 1.00 86.25 363 ALA A C 1
ATOM 2811 O O . ALA A 1 363 ? 2.865 6.476 -28.167 1.00 86.25 363 ALA A O 1
ATOM 2812 N N . PHE A 1 364 ? 4.267 5.954 -26.480 1.00 84.31 364 PHE A N 1
ATOM 2813 C CA . PHE A 1 364 ? 5.238 7.029 -26.648 1.00 84.31 364 PHE A CA 1
ATOM 2814 C C . PHE A 1 364 ? 6.624 6.424 -26.775 1.00 84.31 364 PHE A C 1
ATOM 2816 O O . PHE A 1 364 ? 6.965 5.504 -26.032 1.00 84.31 364 PHE A O 1
ATOM 2823 N N . TRP A 1 365 ? 7.435 6.953 -27.680 1.00 83.56 365 TRP A N 1
ATOM 2824 C CA . TRP A 1 365 ? 8.785 6.448 -27.864 1.00 83.56 365 TRP A CA 1
ATOM 2825 C C . TRP A 1 365 ? 9.773 7.556 -28.199 1.00 83.56 365 TRP A C 1
ATOM 2827 O O . TRP A 1 365 ? 9.408 8.621 -28.694 1.00 83.56 365 TRP A O 1
ATOM 2837 N N . THR A 1 366 ? 11.043 7.314 -27.898 1.00 79.44 366 THR A N 1
ATOM 2838 C CA . THR A 1 366 ? 12.120 8.294 -28.090 1.00 79.44 366 THR A CA 1
ATOM 2839 C C . THR A 1 366 ? 12.657 8.280 -29.517 1.00 79.44 366 THR A C 1
ATOM 2841 O O . THR A 1 366 ? 12.438 7.336 -30.265 1.00 79.44 366 THR A O 1
ATOM 2844 N N . GLN A 1 367 ? 13.343 9.334 -29.954 1.00 79.19 367 GLN A N 1
ATOM 2845 C CA . GLN A 1 367 ? 13.944 9.344 -31.289 1.00 79.19 367 GLN A CA 1
ATOM 2846 C C . GLN A 1 367 ? 15.097 8.317 -31.376 1.00 79.19 367 GLN A C 1
ATOM 2848 O O . GLN A 1 367 ? 15.988 8.376 -30.529 1.00 79.19 367 GLN A O 1
ATOM 2853 N N . PRO A 1 368 ? 15.131 7.407 -32.375 1.00 72.62 368 PRO A N 1
ATOM 2854 C CA . PRO A 1 368 ? 16.236 6.463 -32.530 1.00 72.62 368 PRO A CA 1
ATOM 2855 C C . PRO A 1 368 ? 17.531 7.162 -32.936 1.00 72.62 368 PRO A C 1
ATOM 2857 O O . PRO A 1 368 ? 17.520 8.184 -33.629 1.00 72.62 368 PRO A O 1
ATOM 2860 N N . VAL A 1 369 ? 18.656 6.542 -32.583 1.00 65.12 369 VAL A N 1
ATOM 2861 C CA . VAL A 1 369 ? 19.984 6.937 -33.062 1.00 65.12 369 VAL A CA 1
ATOM 2862 C C . VAL A 1 369 ? 20.262 6.244 -34.402 1.00 65.12 369 VAL A C 1
ATOM 2864 O O . VAL A 1 369 ? 20.180 5.019 -34.499 1.00 65.12 369 VAL A O 1
ATOM 2867 N N . GLY A 1 370 ? 20.604 7.017 -35.437 1.00 68.56 370 GLY A N 1
ATOM 2868 C CA . GLY A 1 370 ? 20.917 6.514 -36.784 1.00 68.56 370 GLY A CA 1
ATOM 2869 C C . GLY A 1 370 ? 19.884 6.895 -37.853 1.00 68.56 370 GLY A C 1
ATOM 2870 O O . GLY A 1 370 ? 19.023 7.739 -37.621 1.00 68.56 370 GLY A O 1
ATOM 2871 N N . SER A 1 371 ? 19.998 6.297 -39.046 1.00 75.00 371 SER A N 1
ATOM 2872 C CA . SER A 1 371 ? 19.059 6.513 -40.163 1.00 75.00 371 SER A CA 1
ATOM 2873 C C . SER A 1 371 ? 17.915 5.498 -40.124 1.00 75.00 371 SER A C 1
ATOM 2875 O O . SER A 1 371 ? 18.157 4.302 -39.982 1.00 75.00 371 SER A O 1
ATOM 2877 N N . TYR A 1 372 ? 16.679 5.971 -40.277 1.00 85.31 372 TYR A N 1
ATOM 2878 C CA . TYR A 1 372 ? 15.454 5.166 -40.266 1.00 85.31 372 TYR A CA 1
ATOM 2879 C C . TYR A 1 372 ? 14.408 5.774 -41.207 1.00 85.31 372 TYR A C 1
ATOM 2881 O O . TYR A 1 372 ? 14.420 6.974 -41.482 1.00 85.31 372 TYR A O 1
ATOM 2889 N N . THR A 1 373 ? 13.500 4.937 -41.704 1.00 88.19 373 THR A N 1
ATOM 2890 C CA . THR A 1 373 ? 12.482 5.278 -42.709 1.00 88.19 373 THR A CA 1
ATOM 2891 C C . THR A 1 373 ? 11.057 5.264 -42.154 1.00 88.19 373 THR A C 1
ATOM 2893 O O . THR A 1 373 ? 10.154 5.809 -42.789 1.00 88.19 373 THR A O 1
ATOM 2896 N N . GLY A 1 374 ? 10.840 4.726 -40.950 1.00 89.94 374 GLY A N 1
ATOM 2897 C CA . GLY A 1 374 ? 9.549 4.788 -40.267 1.00 89.94 374 GLY A CA 1
ATOM 2898 C C . GLY A 1 374 ? 9.471 3.925 -39.012 1.00 89.94 374 GLY A C 1
ATOM 2899 O O . GLY A 1 374 ? 10.460 3.313 -38.603 1.00 89.94 374 GLY A O 1
ATOM 2900 N N . PHE A 1 375 ? 8.272 3.873 -38.430 1.00 92.94 375 PHE A N 1
ATOM 2901 C CA . PHE A 1 375 ? 7.965 3.089 -37.231 1.00 92.94 375 PHE A CA 1
ATOM 2902 C C . PHE A 1 375 ? 6.756 2.181 -37.435 1.00 92.94 375 PHE A C 1
ATOM 2904 O O . PHE A 1 375 ? 5.879 2.481 -38.244 1.00 92.94 375 PHE A O 1
ATOM 2911 N N . GLN A 1 376 ? 6.660 1.095 -36.676 1.00 94.88 376 GLN A N 1
ATOM 2912 C CA . GLN A 1 376 ? 5.457 0.266 -36.625 1.00 94.88 376 GLN A CA 1
ATOM 2913 C C . GLN A 1 376 ? 5.269 -0.330 -35.232 1.00 94.88 376 GLN A C 1
ATOM 2915 O O . GLN A 1 376 ? 6.223 -0.816 -34.641 1.00 94.88 376 GLN A O 1
ATOM 2920 N N . ILE A 1 377 ? 4.046 -0.306 -34.705 1.00 94.81 377 ILE A N 1
ATOM 2921 C CA . ILE A 1 377 ? 3.722 -0.927 -33.421 1.00 94.81 377 ILE A CA 1
ATOM 2922 C C . ILE A 1 377 ? 3.268 -2.364 -33.663 1.00 94.81 377 ILE A C 1
ATOM 2924 O O . ILE A 1 377 ? 2.406 -2.613 -34.516 1.00 94.81 377 ILE A O 1
ATOM 2928 N N . VAL A 1 378 ? 3.825 -3.292 -32.891 1.00 92.25 378 VAL A N 1
ATOM 2929 C CA . VAL A 1 378 ? 3.525 -4.728 -32.943 1.00 92.25 378 VAL A CA 1
ATOM 2930 C C . VAL A 1 378 ? 3.095 -5.254 -31.574 1.00 92.25 378 VAL A C 1
ATOM 2932 O O . VAL A 1 378 ? 3.428 -4.666 -30.543 1.00 92.25 378 VAL A O 1
ATOM 2935 N N . ASP A 1 379 ? 2.342 -6.352 -31.558 1.00 91.94 379 ASP A N 1
ATOM 2936 C CA . ASP A 1 379 ? 2.022 -7.099 -30.336 1.00 91.94 379 ASP A CA 1
ATOM 2937 C C . ASP A 1 379 ? 3.066 -8.192 -30.019 1.00 91.94 379 ASP A C 1
ATOM 2939 O O . ASP A 1 379 ? 4.079 -8.347 -30.707 1.00 91.94 379 ASP A O 1
ATOM 2943 N N . VAL A 1 380 ? 2.835 -8.956 -28.948 1.00 85.62 380 VAL A N 1
ATOM 2944 C CA . VAL A 1 380 ? 3.715 -10.059 -28.507 1.00 85.62 380 VAL A CA 1
ATOM 2945 C C . VAL A 1 380 ? 3.812 -11.224 -29.494 1.00 85.62 380 VAL A C 1
ATOM 2947 O O . VAL A 1 380 ? 4.769 -11.986 -29.435 1.00 85.62 380 VAL A O 1
ATOM 2950 N N . ALA A 1 381 ? 2.844 -11.367 -30.400 1.00 87.19 381 ALA A N 1
ATOM 2951 C CA . ALA A 1 381 ? 2.876 -12.342 -31.487 1.00 87.19 381 ALA A CA 1
ATOM 2952 C C . ALA A 1 381 ? 3.454 -11.736 -32.779 1.00 87.19 381 ALA A C 1
ATOM 2954 O O . ALA A 1 381 ? 3.358 -12.341 -33.844 1.00 87.19 381 ALA A O 1
ATOM 2955 N N . GLU A 1 382 ? 4.057 -10.548 -32.671 1.00 84.12 382 GLU A N 1
ATOM 2956 C CA . GLU A 1 382 ? 4.684 -9.791 -33.755 1.00 84.12 382 GLU A CA 1
ATOM 2957 C C . GLU A 1 382 ? 3.711 -9.342 -34.847 1.00 84.12 382 GLU A C 1
ATOM 2959 O O . GLU A 1 382 ? 4.115 -8.962 -35.948 1.00 84.12 382 GLU A O 1
ATOM 2964 N N . ASN A 1 383 ? 2.411 -9.340 -34.551 1.00 93.12 383 ASN A N 1
ATOM 2965 C CA . ASN A 1 383 ? 1.434 -8.846 -35.501 1.00 93.12 383 ASN A CA 1
ATOM 2966 C C . ASN A 1 383 ? 1.462 -7.315 -35.501 1.00 93.12 383 ASN A C 1
ATOM 2968 O O . ASN A 1 383 ? 1.407 -6.700 -34.430 1.00 93.12 383 ASN A O 1
ATOM 2972 N N . PRO A 1 384 ? 1.484 -6.669 -36.678 1.00 94.50 384 PRO A N 1
ATOM 2973 C CA . PRO A 1 384 ? 1.381 -5.224 -36.761 1.00 94.50 384 PRO A CA 1
ATOM 2974 C C . PRO A 1 384 ? -0.001 -4.765 -36.292 1.00 94.50 384 PRO A C 1
ATOM 2976 O O . PRO A 1 384 ? -1.025 -5.117 -36.878 1.00 94.50 384 PRO A O 1
ATOM 2979 N N . ILE A 1 385 ? -0.024 -3.942 -35.244 1.00 95.31 385 ILE A N 1
ATOM 2980 C CA . ILE A 1 385 ? -1.252 -3.348 -34.701 1.00 95.31 385 ILE A CA 1
ATOM 2981 C C . ILE A 1 385 ? -1.434 -1.884 -35.110 1.00 95.31 385 ILE A C 1
ATOM 2983 O O . ILE A 1 385 ? -2.517 -1.333 -34.903 1.00 95.31 385 ILE A O 1
ATOM 2987 N N . SER A 1 386 ? -0.407 -1.274 -35.711 1.00 95.75 386 SER A N 1
ATOM 2988 C CA . SER A 1 386 ? -0.462 0.038 -36.359 1.00 95.75 386 SER A CA 1
ATOM 2989 C C . SER A 1 386 ? -0.110 -0.054 -37.855 1.00 95.75 386 SER A C 1
ATOM 2991 O O . SER A 1 386 ? 0.590 -0.984 -38.281 1.00 95.75 386 SER A O 1
ATOM 2993 N N . PRO A 1 387 ? -0.514 0.940 -38.673 1.00 96.25 387 PRO A N 1
ATOM 2994 C CA . PRO A 1 387 ? 0.120 1.168 -39.972 1.00 96.25 387 PRO A CA 1
ATOM 2995 C C . PRO A 1 387 ? 1.598 1.563 -39.799 1.00 96.25 387 PRO A C 1
ATOM 2997 O O . PRO A 1 387 ? 2.036 1.869 -38.687 1.00 96.25 387 PRO A O 1
ATOM 3000 N N . VAL A 1 388 ? 2.353 1.593 -40.903 1.00 95.25 388 VAL A N 1
ATOM 3001 C CA . VAL A 1 388 ? 3.701 2.181 -40.917 1.00 95.25 388 VAL A CA 1
ATOM 3002 C C . VAL A 1 388 ? 3.585 3.691 -40.710 1.00 95.25 388 VAL A C 1
ATOM 3004 O O . VAL A 1 388 ? 2.886 4.381 -41.454 1.00 95.25 388 VAL A O 1
ATOM 3007 N N . LEU A 1 389 ? 4.253 4.186 -39.677 1.00 95.56 389 LEU A N 1
ATOM 3008 C CA . LEU A 1 389 ? 4.215 5.567 -39.223 1.00 95.56 389 LEU A CA 1
ATOM 3009 C C . LEU A 1 389 ? 5.420 6.353 -39.777 1.00 95.56 389 LEU A C 1
ATOM 3011 O O . LEU A 1 389 ? 6.519 5.797 -39.864 1.00 95.56 389 LEU A O 1
ATOM 3015 N N . PRO A 1 390 ? 5.250 7.645 -40.120 1.00 93.75 390 PRO A N 1
ATOM 3016 C CA . PRO A 1 390 ? 6.341 8.503 -40.584 1.00 93.75 390 PRO A CA 1
ATOM 3017 C C . PRO A 1 390 ? 7.469 8.675 -39.558 1.00 93.75 390 PRO A C 1
ATOM 3019 O O . PRO A 1 390 ? 7.230 8.632 -38.351 1.00 93.75 390 PRO A O 1
ATOM 3022 N N . THR A 1 391 ? 8.672 9.007 -40.035 1.00 87.94 391 THR A N 1
ATOM 3023 C CA . THR A 1 391 ? 9.883 9.253 -39.219 1.00 87.94 391 THR A CA 1
ATOM 3024 C C . THR A 1 391 ? 9.751 10.387 -38.196 1.00 87.94 391 THR A C 1
ATOM 3026 O O . THR A 1 391 ? 10.568 10.491 -37.286 1.00 87.94 391 THR A O 1
ATOM 3029 N N . THR A 1 392 ? 8.727 11.234 -38.317 1.00 89.44 392 THR A N 1
ATOM 3030 C CA . THR A 1 392 ? 8.422 12.338 -37.394 1.00 89.44 392 THR A CA 1
ATOM 3031 C C . THR A 1 392 ? 7.415 11.970 -36.299 1.00 89.44 392 THR A C 1
ATOM 3033 O O . THR A 1 392 ? 7.046 12.825 -35.494 1.00 89.44 392 THR A O 1
ATOM 3036 N N . THR A 1 393 ? 6.933 10.725 -36.267 1.00 90.69 393 THR A N 1
ATOM 3037 C CA . THR A 1 393 ? 5.916 10.273 -35.308 1.00 90.69 393 THR A CA 1
ATOM 3038 C C . THR A 1 393 ? 6.576 9.622 -34.096 1.00 90.69 393 THR A C 1
ATOM 3040 O O . THR A 1 393 ? 7.328 8.667 -34.252 1.00 90.69 393 THR A O 1
ATOM 3043 N N . PHE A 1 394 ? 6.248 10.114 -32.896 1.00 87.94 394 PHE A N 1
ATOM 3044 C CA . PHE A 1 394 ? 6.765 9.619 -31.605 1.00 87.94 394 PHE A CA 1
ATOM 3045 C C . PHE A 1 394 ? 5.657 9.252 -30.604 1.00 87.94 394 PHE A C 1
ATOM 3047 O O . PHE A 1 394 ? 5.895 9.084 -29.407 1.00 87.94 394 PHE A O 1
ATOM 3054 N N . LYS A 1 395 ? 4.417 9.181 -31.100 1.00 89.62 395 LYS A N 1
ATOM 3055 C CA . LYS A 1 395 ? 3.208 8.882 -30.334 1.00 89.62 395 LYS A CA 1
ATOM 3056 C C . LYS A 1 395 ? 2.195 8.161 -31.220 1.00 89.62 395 LYS A C 1
ATOM 3058 O O . LYS A 1 395 ? 1.953 8.599 -32.345 1.00 89.62 395 LYS A O 1
ATOM 3063 N N . TRP A 1 396 ? 1.545 7.123 -30.702 1.00 93.69 396 TRP A N 1
ATOM 3064 C CA . TRP A 1 396 ? 0.419 6.458 -31.365 1.00 93.69 396 TRP A CA 1
ATOM 3065 C C . TRP A 1 396 ? -0.580 5.908 -30.348 1.00 93.69 396 TRP A C 1
ATOM 3067 O O . TRP A 1 396 ? -0.176 5.386 -29.314 1.00 93.69 396 TRP A O 1
ATOM 3077 N N . SER A 1 397 ? -1.878 6.005 -30.640 1.00 93.25 397 SER A N 1
ATOM 3078 C CA . SER A 1 397 ? -2.942 5.572 -29.727 1.00 93.25 397 SER A CA 1
ATOM 3079 C C . SER A 1 397 ? -3.852 4.533 -30.378 1.00 93.25 397 SER A C 1
ATOM 3081 O O . SER A 1 397 ? -4.218 4.673 -31.546 1.00 93.25 397 SER A O 1
ATOM 3083 N N . LYS A 1 398 ? -4.273 3.533 -29.595 1.00 94.00 398 LYS A N 1
ATOM 3084 C CA . LYS A 1 398 ? -5.271 2.522 -29.968 1.00 94.00 398 LYS A CA 1
ATOM 3085 C C . LYS A 1 398 ? -6.459 2.595 -29.016 1.00 94.00 398 LYS A C 1
ATOM 3087 O O . LYS A 1 398 ? -6.277 2.447 -27.810 1.00 94.00 398 LYS A O 1
ATOM 3092 N N . SER A 1 399 ? -7.645 2.821 -29.570 1.00 91.56 399 SER A N 1
ATOM 3093 C CA . SER A 1 399 ? -8.924 2.924 -28.856 1.00 91.56 399 SER A CA 1
ATOM 3094 C C . SER A 1 399 ? -9.730 1.621 -28.923 1.00 91.56 399 SER A C 1
ATOM 3096 O O . SER A 1 399 ? -9.293 0.653 -29.559 1.00 91.56 399 SER A O 1
ATOM 3098 N N . THR A 1 400 ? -10.934 1.596 -28.332 1.00 86.25 400 THR A N 1
ATOM 3099 C CA . THR A 1 400 ? -11.873 0.453 -28.371 1.00 86.25 400 THR A CA 1
ATOM 3100 C C . THR A 1 400 ? -11.285 -0.853 -27.823 1.00 86.25 400 THR A C 1
ATOM 3102 O O . THR A 1 400 ? -11.579 -1.947 -28.307 1.00 86.25 400 THR A O 1
ATOM 3105 N N . LEU A 1 401 ? -10.414 -0.745 -26.818 1.00 89.00 401 LEU A N 1
ATOM 3106 C CA . LEU A 1 401 ? -9.867 -1.896 -26.103 1.00 89.00 401 LEU A CA 1
ATOM 3107 C C . LEU A 1 401 ? -10.873 -2.405 -25.044 1.00 89.00 401 LEU A C 1
ATOM 3109 O O . LEU A 1 401 ? -11.945 -1.847 -24.848 1.00 89.00 401 LEU A O 1
ATOM 3113 N N . GLY A 1 402 ? -10.583 -3.511 -24.366 1.00 85.50 402 GLY A N 1
ATOM 3114 C CA . GLY A 1 402 ? -11.292 -3.872 -23.126 1.00 85.50 402 GLY A CA 1
ATOM 3115 C C . GLY A 1 402 ? -10.813 -3.020 -21.946 1.00 85.50 402 GLY A C 1
ATOM 3116 O O . GLY A 1 402 ? -9.616 -2.765 -21.879 1.00 85.50 402 GLY A O 1
ATOM 3117 N N . TYR A 1 403 ? -11.711 -2.614 -21.038 1.00 83.06 403 TYR A N 1
ATOM 3118 C CA . TYR A 1 403 ? -11.368 -1.904 -19.792 1.00 83.06 403 TYR A CA 1
ATOM 3119 C C . TYR A 1 403 ? -10.562 -2.776 -18.826 1.00 83.06 403 TYR A C 1
ATOM 3121 O O . TYR A 1 403 ? -10.731 -3.994 -18.798 1.00 83.06 403 TYR A O 1
ATOM 3129 N N . ASN A 1 404 ? -9.732 -2.121 -18.010 1.00 78.44 404 ASN A N 1
ATOM 3130 C CA . ASN A 1 404 ? -8.836 -2.727 -17.025 1.00 78.44 404 ASN A CA 1
ATOM 3131 C C . ASN A 1 404 ? -8.082 -3.968 -17.534 1.00 78.44 404 ASN A C 1
ATOM 3133 O O . ASN A 1 404 ? -7.938 -4.960 -16.827 1.00 78.44 404 ASN A O 1
ATOM 3137 N N . LYS A 1 405 ? -7.646 -3.934 -18.796 1.00 81.44 405 LYS A N 1
ATOM 3138 C CA . LYS A 1 405 ? -6.962 -5.036 -19.459 1.00 81.44 405 LYS A CA 1
ATOM 3139 C C . LYS A 1 405 ? -5.533 -4.644 -19.816 1.00 81.44 405 LYS A C 1
ATOM 3141 O O . LYS A 1 405 ? -5.275 -3.529 -20.276 1.00 81.44 405 LYS A O 1
ATOM 3146 N N . LYS A 1 406 ? -4.617 -5.591 -19.610 1.00 82.88 406 LYS A N 1
ATOM 3147 C CA . LYS A 1 406 ? -3.198 -5.472 -19.953 1.00 82.88 406 LYS A CA 1
ATOM 3148 C C . LYS A 1 406 ? -3.000 -5.675 -21.459 1.00 82.88 406 LYS A C 1
ATOM 3150 O O . LYS A 1 406 ? -3.572 -6.596 -22.047 1.00 82.88 406 LYS A O 1
ATOM 3155 N N . TYR A 1 407 ? -2.179 -4.831 -22.074 1.00 84.19 407 TYR A N 1
ATOM 3156 C CA . TYR A 1 407 ? -1.720 -4.979 -23.453 1.00 84.19 407 TYR A CA 1
ATOM 3157 C C . TYR A 1 407 ? -0.223 -4.721 -23.524 1.00 84.19 407 TYR A C 1
ATOM 3159 O O . TYR A 1 407 ? 0.264 -3.728 -22.991 1.00 84.19 407 TYR A O 1
ATOM 3167 N N . THR A 1 408 ? 0.483 -5.592 -24.235 1.00 85.12 408 THR A N 1
ATOM 3168 C CA . THR A 1 408 ? 1.939 -5.544 -24.358 1.00 85.12 408 THR A CA 1
ATOM 3169 C C . THR A 1 408 ? 2.321 -5.295 -25.808 1.00 85.12 408 THR A C 1
ATOM 3171 O O . THR A 1 408 ? 1.942 -6.071 -26.689 1.00 85.12 408 THR A O 1
ATOM 3174 N N . TRP A 1 409 ? 3.036 -4.199 -26.055 1.00 90.56 409 TRP A N 1
ATOM 3175 C CA . TRP A 1 409 ? 3.407 -3.727 -27.389 1.00 90.56 409 TRP A CA 1
ATOM 3176 C C . TRP A 1 409 ? 4.912 -3.498 -27.496 1.00 90.56 409 TRP A C 1
ATOM 3178 O O . TRP A 1 409 ? 5.580 -3.266 -26.494 1.00 90.56 409 TRP A O 1
ATOM 3188 N N . ALA A 1 410 ? 5.432 -3.511 -28.718 1.00 86.81 410 ALA A N 1
ATOM 3189 C CA . ALA A 1 410 ? 6.772 -3.035 -29.041 1.00 86.81 410 ALA A CA 1
ATOM 3190 C C . ALA A 1 410 ? 6.713 -2.090 -30.247 1.00 86.81 410 ALA A C 1
ATOM 3192 O O . ALA A 1 410 ? 5.784 -2.160 -31.056 1.00 86.81 410 ALA A O 1
ATOM 3193 N N . VAL A 1 411 ? 7.701 -1.205 -30.373 1.00 90.38 411 VAL A N 1
ATOM 3194 C CA . VAL A 1 411 ? 7.890 -0.349 -31.544 1.00 90.38 411 VAL A CA 1
ATOM 3195 C C . VAL A 1 411 ? 9.051 -0.880 -32.374 1.00 90.38 411 VAL A C 1
ATOM 3197 O O . VAL A 1 411 ? 10.162 -1.081 -31.890 1.00 90.38 411 VAL A O 1
ATOM 3200 N N . GLU A 1 412 ? 8.787 -1.131 -33.647 1.00 90.31 412 GLU A N 1
ATOM 3201 C CA . GLU A 1 412 ? 9.792 -1.473 -34.639 1.00 90.31 412 GLU A CA 1
ATOM 3202 C C . GLU A 1 412 ? 10.246 -0.212 -35.366 1.00 90.31 412 GLU A C 1
ATOM 3204 O O . GLU A 1 412 ? 9.446 0.484 -35.990 1.00 90.31 412 GLU A O 1
ATOM 3209 N N . THR A 1 413 ? 11.546 0.055 -35.315 1.00 87.44 413 THR A N 1
ATOM 3210 C CA . THR A 1 413 ? 12.225 1.023 -36.173 1.00 87.44 413 THR A CA 1
ATOM 3211 C C . THR A 1 413 ? 12.577 0.350 -37.493 1.00 87.44 413 THR A C 1
ATOM 3213 O O . THR A 1 413 ? 13.235 -0.693 -37.520 1.00 87.44 413 THR A O 1
ATOM 3216 N N . ILE A 1 414 ? 12.144 0.950 -38.597 1.00 85.38 414 ILE A N 1
ATOM 3217 C CA . ILE A 1 414 ? 12.401 0.463 -39.953 1.00 85.38 414 ILE A CA 1
ATOM 3218 C C . ILE A 1 414 ? 13.599 1.228 -40.517 1.00 85.38 414 ILE A C 1
ATOM 3220 O O . ILE A 1 414 ? 13.622 2.457 -40.467 1.00 85.38 414 ILE A O 1
ATOM 3224 N N . THR A 1 415 ? 14.587 0.522 -41.059 1.00 79.62 415 THR A N 1
ATOM 3225 C CA . THR A 1 415 ? 15.785 1.088 -41.697 1.00 79.62 415 THR A CA 1
ATOM 3226 C C . THR A 1 415 ? 15.967 0.511 -43.102 1.00 79.62 415 THR A C 1
ATOM 3228 O O . THR A 1 415 ? 15.279 -0.430 -43.499 1.00 79.62 415 THR A O 1
ATOM 3231 N N . ASP A 1 416 ? 16.928 1.043 -43.860 1.00 70.00 416 ASP A N 1
ATOM 3232 C CA . ASP A 1 416 ? 17.293 0.493 -45.176 1.00 70.00 416 ASP A CA 1
ATOM 3233 C C . ASP A 1 416 ? 17.923 -0.911 -45.081 1.00 70.00 416 ASP A C 1
ATOM 3235 O O . ASP A 1 416 ? 17.939 -1.659 -46.057 1.00 70.00 416 ASP A O 1
ATOM 3239 N N . SER A 1 417 ? 18.444 -1.277 -43.905 1.00 59.44 417 SER A N 1
ATOM 3240 C CA . SER A 1 417 ? 19.113 -2.553 -43.633 1.00 59.44 417 SER A CA 1
ATOM 3241 C C . SER A 1 417 ? 18.219 -3.598 -42.957 1.00 59.44 417 SER A C 1
ATOM 3243 O O . SER A 1 417 ? 18.647 -4.742 -42.808 1.00 59.44 417 SER A O 1
ATOM 3245 N N . GLY A 1 418 ? 16.993 -3.244 -42.555 1.00 71.50 418 GLY A N 1
ATOM 3246 C CA . GLY A 1 418 ? 16.065 -4.163 -41.902 1.00 71.50 418 GLY A CA 1
ATOM 3247 C C . GLY A 1 418 ? 15.167 -3.490 -40.867 1.00 71.50 418 GLY A C 1
ATOM 3248 O O . GLY A 1 418 ? 14.792 -2.327 -40.995 1.00 71.50 418 GLY A O 1
ATOM 3249 N N . ARG A 1 419 ? 14.777 -4.250 -39.842 1.00 78.88 419 ARG A N 1
ATOM 3250 C CA . ARG A 1 419 ? 13.955 -3.772 -38.724 1.00 78.88 419 ARG A CA 1
ATOM 3251 C C . ARG A 1 419 ? 14.673 -4.039 -37.412 1.00 78.88 419 ARG A C 1
ATOM 3253 O O . ARG A 1 419 ? 15.283 -5.092 -37.250 1.00 78.88 419 ARG A O 1
ATOM 3260 N N . SER A 1 420 ? 14.574 -3.092 -36.491 1.00 74.56 420 SER A N 1
ATOM 3261 C CA . SER A 1 420 ? 15.042 -3.222 -35.112 1.00 74.56 420 SER A CA 1
ATOM 3262 C C . SER A 1 420 ? 13.871 -2.953 -34.177 1.00 74.56 420 SER A C 1
ATOM 3264 O O . SER A 1 420 ? 13.098 -2.029 -34.427 1.00 74.56 420 SER A O 1
ATOM 3266 N N . ARG A 1 421 ? 13.699 -3.756 -33.128 1.00 82.56 421 ARG A N 1
ATOM 3267 C CA . ARG A 1 421 ? 12.531 -3.695 -32.239 1.00 82.56 421 ARG A CA 1
ATOM 3268 C C . ARG A 1 421 ? 12.920 -3.170 -30.864 1.00 82.56 421 ARG A C 1
ATOM 3270 O O . ARG A 1 421 ? 14.008 -3.474 -30.388 1.00 82.56 421 ARG A O 1
ATOM 3277 N N . SER A 1 422 ? 12.022 -2.404 -30.247 1.00 78.81 422 SER A N 1
ATOM 3278 C CA . SER A 1 422 ? 12.088 -2.059 -28.829 1.00 78.81 422 SER A CA 1
ATOM 3279 C C . SER A 1 422 ? 11.962 -3.287 -27.922 1.00 78.81 422 SER A C 1
ATOM 3281 O O . SER A 1 422 ? 11.440 -4.323 -28.328 1.00 78.81 422 SER A O 1
ATOM 3283 N N . GLU A 1 423 ? 12.300 -3.131 -26.646 1.00 77.94 423 GLU A N 1
ATOM 3284 C CA . GLU A 1 423 ? 11.731 -4.008 -25.622 1.00 77.94 423 GLU A CA 1
ATOM 3285 C C . GLU A 1 423 ? 10.200 -3.913 -25.618 1.00 77.94 423 GLU A C 1
ATOM 3287 O O . GLU A 1 423 ? 9.608 -2.898 -26.017 1.00 77.94 423 GLU A O 1
ATOM 3292 N N . TYR A 1 424 ? 9.555 -4.982 -25.161 1.00 78.56 424 TYR A N 1
ATOM 3293 C CA . TYR A 1 424 ? 8.117 -4.973 -24.952 1.00 78.56 424 TYR A CA 1
ATOM 3294 C C . TYR A 1 424 ? 7.756 -4.093 -23.754 1.00 78.56 424 TYR A C 1
ATOM 3296 O O . TYR A 1 424 ? 8.356 -4.172 -22.684 1.00 78.56 424 TYR A O 1
ATOM 3304 N N . SER A 1 425 ? 6.730 -3.273 -23.935 1.00 78.44 425 SER A N 1
ATOM 3305 C CA . SER A 1 425 ? 6.184 -2.379 -22.924 1.00 78.44 425 SER A CA 1
ATOM 3306 C C . SER A 1 425 ? 4.714 -2.716 -22.714 1.00 78.44 425 SER A C 1
ATOM 3308 O O . SER A 1 425 ? 3.954 -2.863 -23.677 1.00 78.44 425 SER A O 1
ATOM 3310 N N . THR A 1 426 ? 4.322 -2.881 -21.454 1.00 79.38 426 THR A N 1
ATOM 3311 C CA . THR A 1 426 ? 2.956 -3.247 -21.076 1.00 79.38 426 THR A CA 1
ATOM 3312 C C . THR A 1 426 ? 2.240 -2.027 -20.528 1.00 79.38 426 THR A C 1
ATOM 3314 O O . THR A 1 426 ? 2.725 -1.390 -19.600 1.00 79.38 426 THR A O 1
ATOM 3317 N N . GLY A 1 427 ? 1.071 -1.725 -21.087 1.00 75.44 427 GLY A N 1
ATOM 3318 C CA . GLY A 1 427 ? 0.150 -0.733 -20.549 1.00 75.44 427 GLY A CA 1
ATOM 3319 C C . GLY A 1 427 ? -1.169 -1.378 -20.150 1.00 75.44 427 GLY A C 1
ATOM 3320 O O . GLY A 1 427 ? -1.602 -2.371 -20.742 1.00 75.44 427 GLY A O 1
ATOM 3321 N N . VAL A 1 428 ? -1.830 -0.788 -19.160 1.00 80.19 428 VAL A N 1
ATOM 3322 C CA . VAL A 1 428 ? -3.149 -1.222 -18.694 1.00 80.19 428 VAL A CA 1
ATOM 3323 C C . VAL A 1 428 ? -4.158 -0.134 -19.010 1.00 80.19 428 VAL A C 1
ATOM 3325 O O . VAL A 1 428 ? -3.937 1.043 -18.734 1.00 80.19 428 VAL A O 1
ATOM 3328 N N . THR A 1 429 ? -5.258 -0.504 -19.656 1.00 84.31 429 THR A N 1
ATOM 3329 C CA . THR A 1 429 ? -6.362 0.436 -19.884 1.00 84.31 429 THR A CA 1
ATOM 3330 C C . THR A 1 429 ? -7.017 0.799 -18.555 1.00 84.31 429 THR A C 1
ATOM 3332 O O . THR A 1 429 ? -7.108 -0.047 -17.672 1.00 84.31 429 THR A O 1
ATOM 3335 N N . ILE A 1 430 ? -7.580 1.996 -18.450 1.00 80.38 430 ILE A N 1
ATOM 3336 C CA . ILE A 1 430 ? -8.355 2.433 -17.280 1.00 80.38 430 ILE A CA 1
ATOM 3337 C C . ILE A 1 430 ? -9.505 1.467 -16.909 1.00 80.38 430 ILE A C 1
ATOM 3339 O O . ILE A 1 430 ? -10.010 0.743 -17.779 1.00 80.38 430 ILE A O 1
ATOM 3343 N N . PRO A 1 431 ? -9.967 1.464 -15.646 1.00 81.19 431 PRO A N 1
ATOM 3344 C CA . PRO A 1 431 ? -11.188 0.770 -15.248 1.00 81.19 431 PRO A CA 1
ATOM 3345 C C . PRO A 1 431 ? -12.448 1.436 -15.819 1.00 81.19 431 PRO A C 1
ATOM 3347 O O . PRO A 1 431 ? -12.444 2.615 -16.177 1.00 81.19 431 PRO A O 1
ATOM 3350 N N . SER A 1 432 ? -13.542 0.675 -15.910 1.00 82.69 432 SER A N 1
ATOM 3351 C CA . SER A 1 432 ? -14.822 1.212 -16.386 1.00 82.69 432 SER A CA 1
ATOM 3352 C C . SER A 1 432 ? -15.490 2.106 -15.329 1.00 82.69 432 SER A C 1
ATOM 3354 O O . SER A 1 432 ? -15.270 1.931 -14.125 1.00 82.69 432 SER A O 1
ATOM 3356 N N . LYS A 1 433 ? -16.308 3.070 -15.779 1.00 85.62 433 LYS A N 1
ATOM 3357 C CA . LYS A 1 433 ? -17.136 3.923 -14.908 1.00 85.62 433 LYS A CA 1
ATOM 3358 C C . LYS A 1 433 ? -18.030 3.036 -14.019 1.00 85.62 433 LYS A C 1
ATOM 3360 O O . LYS A 1 433 ? -18.769 2.214 -14.568 1.00 85.62 433 LYS A O 1
ATOM 3365 N N . PRO A 1 434 ? -18.004 3.183 -12.678 1.00 85.19 434 PRO A N 1
ATOM 3366 C CA . PRO A 1 434 ? -18.861 2.398 -11.791 1.00 85.19 434 PRO A CA 1
ATOM 3367 C C . PRO A 1 434 ? -20.352 2.553 -12.131 1.00 85.19 434 PRO A C 1
ATOM 3369 O O . PRO A 1 434 ? -20.834 3.660 -12.363 1.00 85.19 434 PRO A O 1
ATOM 3372 N N . GLY A 1 435 ? -21.093 1.443 -12.149 1.00 83.62 435 GLY A N 1
ATOM 3373 C CA . GLY A 1 435 ? -22.541 1.437 -12.380 1.00 83.62 435 GLY A CA 1
ATOM 3374 C C . GLY A 1 435 ? -23.344 1.407 -11.077 1.00 83.62 435 GLY A C 1
ATOM 3375 O O . GLY A 1 435 ? -22.816 1.063 -10.025 1.00 83.62 435 GLY A O 1
ATOM 3376 N N . GLY A 1 436 ? -24.640 1.730 -11.136 1.00 83.94 436 GLY A N 1
ATOM 3377 C CA . GLY A 1 436 ? -25.572 1.507 -10.017 1.00 83.94 436 GLY A CA 1
ATOM 3378 C C . GLY A 1 436 ? -25.245 2.265 -8.724 1.00 83.94 436 GLY A C 1
ATOM 3379 O O . GLY A 1 436 ? -25.582 1.785 -7.644 1.00 83.94 436 GLY A O 1
ATOM 3380 N N . PHE A 1 437 ? -24.566 3.411 -8.822 1.00 89.50 437 PHE A N 1
ATOM 3381 C CA . PHE A 1 437 ? -24.187 4.206 -7.659 1.00 89.50 437 PHE A CA 1
ATOM 3382 C C . PHE A 1 437 ? -25.422 4.786 -6.954 1.00 89.50 437 PHE A C 1
ATOM 3384 O O . PHE A 1 437 ? -26.213 5.503 -7.567 1.00 89.50 437 PHE A O 1
ATOM 3391 N N . SER A 1 438 ? -25.611 4.456 -5.674 1.00 91.50 438 SER A N 1
ATOM 3392 C CA . SER A 1 438 ? -26.760 4.919 -4.889 1.00 91.50 438 SER A CA 1
ATOM 3393 C C . SER A 1 438 ? -26.48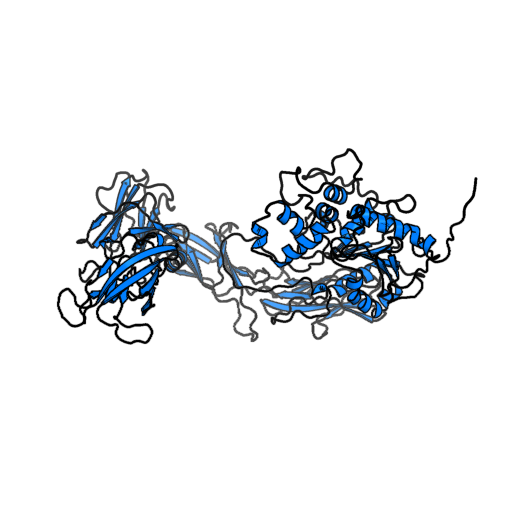1 4.966 -3.385 1.00 91.50 438 SER A C 1
ATOM 3395 O O . SER A 1 438 ? -25.628 4.240 -2.871 1.00 91.50 438 SER A O 1
ATOM 3397 N N . ALA A 1 439 ? -27.225 5.813 -2.669 1.00 90.56 439 ALA A N 1
ATOM 3398 C CA . ALA A 1 439 ? -27.206 5.893 -1.211 1.00 90.56 439 ALA A CA 1
ATOM 3399 C C . ALA A 1 439 ? -28.324 5.032 -0.597 1.00 90.56 439 ALA A C 1
ATOM 3401 O O . ALA A 1 439 ? -29.469 5.045 -1.044 1.00 90.56 439 ALA A O 1
ATOM 3402 N N . THR A 1 440 ? -27.983 4.297 0.455 1.00 89.81 440 THR A N 1
ATOM 3403 C CA . THR A 1 440 ? -28.845 3.387 1.222 1.00 89.81 440 THR A CA 1
ATOM 3404 C C . THR A 1 440 ? -28.584 3.585 2.719 1.00 89.81 440 THR A C 1
ATOM 3406 O O . THR A 1 440 ? -27.632 4.276 3.071 1.00 89.81 440 THR A O 1
ATOM 3409 N N . GLN A 1 441 ? -29.408 2.993 3.597 1.00 81.75 441 GLN A N 1
ATOM 3410 C CA . GLN A 1 441 ? -29.264 3.081 5.069 1.00 81.75 441 GLN A CA 1
ATOM 3411 C C . GLN A 1 441 ? -28.941 4.513 5.534 1.00 81.75 441 GLN A C 1
ATOM 3413 O O . GLN A 1 441 ? -27.853 4.794 6.034 1.00 81.75 441 GLN A O 1
ATOM 3418 N N . ILE A 1 442 ? -29.863 5.427 5.234 1.00 86.56 442 ILE A N 1
ATOM 3419 C CA . ILE A 1 442 ? -29.708 6.855 5.502 1.00 86.56 442 ILE A CA 1
ATOM 3420 C C . ILE A 1 442 ? -30.194 7.117 6.925 1.00 86.56 442 ILE A C 1
ATOM 3422 O O . ILE A 1 442 ? -31.398 7.142 7.178 1.00 86.56 442 ILE A O 1
ATOM 3426 N N . ASP A 1 443 ? -29.242 7.326 7.824 1.00 80.19 443 ASP A N 1
ATOM 3427 C CA . ASP A 1 443 ? -29.468 7.671 9.222 1.00 80.19 443 ASP A CA 1
ATOM 3428 C C . ASP A 1 443 ? -29.082 9.142 9.470 1.00 80.19 443 ASP A C 1
ATOM 3430 O O . ASP A 1 443 ? -28.775 9.904 8.548 1.00 80.19 443 ASP A O 1
ATOM 3434 N N . PHE A 1 444 ? -29.125 9.581 10.727 1.00 75.94 444 PHE A N 1
ATOM 3435 C CA . PHE A 1 444 ? -28.813 10.965 11.097 1.00 75.94 444 PHE A CA 1
ATOM 3436 C C . PHE A 1 444 ? -27.311 11.283 11.057 1.00 75.94 444 PHE A C 1
ATOM 3438 O O . PHE A 1 444 ? -26.945 12.431 10.853 1.00 75.94 444 PHE A O 1
ATOM 3445 N N . SER A 1 445 ? -26.439 10.287 11.226 1.00 75.56 445 SER A N 1
ATOM 3446 C CA . SER A 1 445 ? -24.975 10.454 11.203 1.00 75.56 445 SER A CA 1
ATOM 3447 C C . SER A 1 445 ? -24.270 9.517 10.222 1.00 75.56 445 SER A C 1
ATOM 3449 O O . SER A 1 445 ? -23.038 9.465 10.176 1.00 75.56 445 SER A O 1
ATOM 3451 N N . ARG A 1 446 ? -25.039 8.764 9.428 1.00 81.12 446 ARG A N 1
ATOM 3452 C CA . ARG A 1 446 ? -24.520 7.724 8.546 1.00 81.12 446 ARG A CA 1
ATOM 3453 C C . ARG A 1 446 ? -25.274 7.670 7.229 1.00 81.12 446 ARG A C 1
ATOM 3455 O O . ARG A 1 446 ? -26.497 7.756 7.194 1.00 81.12 446 ARG A O 1
ATOM 3462 N N . ILE A 1 447 ? -24.523 7.442 6.158 1.00 86.56 447 ILE A N 1
ATOM 3463 C CA . ILE A 1 447 ? -25.042 7.068 4.844 1.00 86.56 447 ILE A CA 1
ATOM 3464 C C . ILE A 1 447 ? -24.249 5.861 4.349 1.00 86.56 447 ILE A C 1
ATOM 3466 O O . ILE A 1 447 ? -23.026 5.832 4.449 1.00 86.56 447 ILE A O 1
ATOM 3470 N N . ASN A 1 448 ? -24.926 4.862 3.792 1.00 87.62 448 ASN A N 1
ATOM 3471 C CA . ASN A 1 448 ? -24.277 3.710 3.181 1.00 87.62 448 ASN A CA 1
ATOM 3472 C C . ASN A 1 448 ? -24.301 3.816 1.650 1.00 87.62 448 ASN A C 1
ATOM 3474 O O . ASN A 1 448 ? -25.359 3.714 1.027 1.00 87.62 448 ASN A O 1
ATOM 3478 N N . LEU A 1 449 ? -23.139 4.012 1.033 1.00 89.44 449 LEU A N 1
ATOM 3479 C CA . LEU A 1 449 ? -23.004 4.131 -0.416 1.00 89.44 449 LEU A CA 1
ATOM 3480 C C . LEU A 1 449 ? -22.822 2.753 -1.057 1.00 89.44 449 LEU A C 1
ATOM 3482 O O . LEU A 1 449 ? -21.997 1.957 -0.621 1.00 89.44 449 LEU A O 1
ATOM 3486 N N . THR A 1 450 ? -23.573 2.482 -2.118 1.00 87.94 450 THR A N 1
ATOM 3487 C CA . THR A 1 450 ? -23.530 1.214 -2.857 1.00 87.94 450 THR A CA 1
ATOM 3488 C C . THR A 1 450 ? -23.236 1.463 -4.327 1.00 87.94 450 THR A C 1
ATOM 3490 O O . THR A 1 450 ? -23.646 2.481 -4.881 1.00 87.94 450 THR A O 1
ATOM 3493 N N . MET A 1 451 ? -22.506 0.545 -4.954 1.00 84.88 451 MET A N 1
ATOM 3494 C CA . MET A 1 451 ? -22.126 0.597 -6.369 1.00 84.88 451 MET A CA 1
ATOM 3495 C C . MET A 1 451 ? -22.011 -0.819 -6.936 1.00 84.88 451 MET A C 1
ATOM 3497 O O . MET A 1 451 ? -21.683 -1.753 -6.214 1.00 84.88 451 MET A O 1
ATOM 3501 N N . ALA A 1 452 ? -22.277 -1.006 -8.224 1.00 72.38 452 ALA A N 1
ATOM 3502 C CA . ALA A 1 452 ? -22.013 -2.272 -8.899 1.00 72.38 452 ALA A CA 1
ATOM 3503 C C . ALA A 1 452 ? -20.513 -2.408 -9.201 1.00 72.38 452 ALA A C 1
ATOM 3505 O O . ALA A 1 452 ? -19.841 -1.412 -9.482 1.00 72.38 452 ALA A O 1
ATOM 3506 N N . SER A 1 453 ? -19.996 -3.642 -9.179 1.00 58.16 453 SER A N 1
ATOM 3507 C CA . SER A 1 453 ? -18.634 -3.912 -9.640 1.00 58.16 453 SER A CA 1
ATOM 3508 C C . SER A 1 453 ? -18.467 -3.455 -11.092 1.00 58.16 453 SER A C 1
ATOM 3510 O O . SER A 1 453 ? -19.350 -3.637 -11.929 1.00 58.16 453 SER A O 1
ATOM 3512 N N . SER A 1 454 ? -17.325 -2.840 -11.393 1.00 54.97 454 SER A N 1
ATOM 3513 C CA . SER A 1 454 ? -16.983 -2.217 -12.682 1.00 54.97 454 SER A CA 1
ATOM 3514 C C . SER A 1 454 ? -16.727 -3.206 -13.836 1.00 54.97 454 SER A C 1
ATOM 3516 O O . SER A 1 454 ? -16.007 -2.890 -14.785 1.00 54.97 454 SER A O 1
ATOM 3518 N N . ALA A 1 455 ? -17.324 -4.397 -13.809 1.00 42.66 455 ALA A N 1
ATOM 3519 C CA . ALA A 1 455 ? -17.292 -5.315 -14.939 1.00 42.66 455 ALA A CA 1
ATOM 3520 C C . ALA A 1 455 ? -18.625 -5.233 -15.702 1.00 42.66 455 ALA A C 1
ATOM 3522 O O . ALA A 1 455 ? -19.668 -5.596 -15.152 1.00 42.66 455 ALA A O 1
ATOM 3523 N N . PRO A 1 456 ? -18.633 -4.818 -16.982 1.00 39.66 456 PRO A N 1
ATOM 3524 C CA . PRO A 1 456 ? -19.759 -5.121 -17.850 1.00 39.66 456 PRO A CA 1
ATOM 3525 C C . PRO A 1 456 ? -19.943 -6.644 -17.888 1.00 39.66 456 PRO A C 1
ATOM 3527 O O . PRO A 1 456 ? -18.990 -7.380 -18.157 1.00 39.66 456 PRO A O 1
ATOM 3530 N N . GLN A 1 457 ? -21.159 -7.139 -17.647 1.00 35.09 457 GLN A N 1
ATOM 3531 C CA . GLN A 1 457 ? -21.475 -8.528 -17.974 1.00 35.09 457 GLN A CA 1
ATOM 3532 C C . GLN A 1 457 ? -21.263 -8.744 -19.480 1.00 35.09 457 GLN A C 1
ATOM 3534 O O . GLN A 1 457 ? -21.965 -8.138 -20.287 1.00 35.09 457 GLN A O 1
ATOM 3539 N N . GLY A 1 458 ? -20.312 -9.605 -19.861 1.00 34.25 458 GLY A N 1
ATOM 3540 C CA . GLY A 1 458 ? -20.209 -10.087 -21.244 1.00 34.25 458 GLY A CA 1
ATOM 3541 C C . GLY A 1 458 ? -18.820 -10.411 -21.799 1.00 34.25 458 GLY A C 1
ATOM 3542 O O . GLY A 1 458 ? -18.759 -10.947 -22.901 1.00 34.25 458 GLY A O 1
ATOM 3543 N N . VAL A 1 459 ? -17.713 -10.146 -21.094 1.00 34.72 459 VAL A N 1
ATOM 3544 C CA . VAL A 1 459 ? -16.367 -10.485 -21.600 1.00 34.72 459 VAL A CA 1
ATOM 3545 C C . VAL A 1 459 ? -15.727 -11.554 -20.715 1.00 34.72 459 VAL A C 1
ATOM 3547 O O . VAL A 1 459 ? -15.314 -11.289 -19.592 1.00 34.72 459 VAL A O 1
ATOM 3550 N N . SER A 1 460 ? -15.677 -12.791 -21.209 1.00 29.36 460 SER A N 1
ATOM 3551 C CA . SER A 1 460 ? -14.974 -13.901 -20.560 1.00 29.36 460 SER A CA 1
ATOM 3552 C C . SER A 1 460 ? -13.457 -13.690 -20.639 1.00 29.36 460 SER A C 1
ATOM 3554 O O . SER A 1 460 ? -12.909 -13.585 -21.737 1.00 29.36 460 SER A O 1
ATOM 3556 N N . GLY A 1 461 ? -12.795 -13.644 -19.483 1.00 36.19 461 GLY A N 1
ATOM 3557 C CA . GLY A 1 461 ? -11.355 -13.414 -19.335 1.00 36.19 461 GLY A CA 1
ATOM 3558 C C . GLY A 1 461 ? -11.101 -12.617 -18.060 1.00 36.19 461 GLY A C 1
ATOM 3559 O O . GLY A 1 461 ? -11.050 -11.393 -18.086 1.00 36.19 461 GLY A O 1
ATOM 3560 N N . THR A 1 462 ? -11.076 -13.313 -16.930 1.00 36.66 462 THR A N 1
ATOM 3561 C CA . THR A 1 462 ? -10.965 -12.758 -15.578 1.00 36.66 462 THR A CA 1
ATOM 3562 C C . THR A 1 462 ? -9.573 -12.184 -15.322 1.00 36.66 462 THR A C 1
ATOM 3564 O O . THR A 1 462 ? -8.691 -12.950 -14.973 1.00 36.66 462 THR A O 1
ATOM 3567 N N . ASP A 1 463 ? -9.409 -10.867 -15.461 1.00 44.91 463 ASP A N 1
ATOM 3568 C CA . ASP A 1 463 ? -8.319 -10.092 -14.822 1.00 44.91 463 ASP A CA 1
ATOM 3569 C C . ASP A 1 463 ? -8.778 -8.692 -14.350 1.00 44.91 463 ASP A C 1
ATOM 3571 O O . ASP A 1 463 ? -8.003 -7.916 -13.806 1.00 44.91 463 ASP A O 1
ATOM 3575 N N . ALA A 1 464 ? -10.048 -8.328 -14.550 1.00 46.66 464 ALA A N 1
ATOM 3576 C CA . ALA A 1 464 ? -10.470 -6.929 -14.562 1.00 46.66 464 ALA A CA 1
ATOM 3577 C C . ALA A 1 464 ? -11.600 -6.630 -13.560 1.00 46.66 464 ALA A C 1
ATOM 3579 O O . ALA A 1 464 ? -12.740 -6.387 -13.953 1.00 46.66 464 ALA A O 1
ATOM 3580 N N . SER A 1 465 ? -11.278 -6.605 -12.266 1.00 52.50 465 SER A N 1
ATOM 3581 C CA . SER A 1 465 ? -12.089 -5.907 -11.251 1.00 52.50 465 SER A CA 1
ATOM 3582 C C . SER A 1 465 ? -11.426 -4.560 -10.960 1.00 52.50 465 SER A C 1
ATOM 3584 O O . SER A 1 465 ? -10.200 -4.504 -10.913 1.00 52.50 465 SER A O 1
ATOM 3586 N N . ALA A 1 466 ? -12.178 -3.474 -10.754 1.00 53.09 466 ALA A N 1
ATOM 3587 C CA . ALA A 1 466 ? -11.596 -2.343 -10.027 1.00 53.09 466 ALA A CA 1
ATOM 3588 C C . ALA A 1 466 ? -11.114 -2.839 -8.662 1.00 53.09 466 ALA A C 1
ATOM 3590 O O . ALA A 1 466 ? -11.803 -3.632 -8.018 1.00 53.09 466 ALA A O 1
ATOM 3591 N N . VAL A 1 467 ? -9.936 -2.380 -8.258 1.00 61.28 467 VAL A N 1
ATOM 3592 C CA . VAL A 1 467 ? -9.278 -2.830 -7.028 1.00 61.28 467 VAL A CA 1
ATOM 3593 C C . VAL A 1 467 ? -9.776 -1.991 -5.854 1.00 61.28 467 VAL A C 1
ATOM 3595 O O . VAL A 1 467 ? -9.923 -2.488 -4.743 1.00 61.28 467 VAL A O 1
ATOM 3598 N N . SER A 1 468 ? -10.125 -0.728 -6.111 1.00 72.81 468 SER A N 1
ATOM 3599 C CA . SER A 1 468 ? -10.792 0.132 -5.137 1.00 72.81 468 SER A CA 1
ATOM 3600 C C . SER A 1 468 ? -11.590 1.261 -5.799 1.00 72.81 468 SER A C 1
ATOM 3602 O O . SER A 1 468 ? -11.536 1.491 -7.010 1.00 72.81 468 SER A O 1
ATOM 3604 N N . TYR A 1 469 ? -12.382 1.953 -4.986 1.00 78.00 469 TYR A N 1
ATOM 3605 C CA . TYR A 1 469 ? -13.212 3.091 -5.349 1.00 78.00 469 TYR A CA 1
ATOM 3606 C C . TYR A 1 469 ? -12.775 4.311 -4.550 1.00 78.00 469 TYR A C 1
ATOM 3608 O O . TYR A 1 469 ? -12.654 4.254 -3.324 1.00 78.00 469 TYR A O 1
ATOM 3616 N N . LEU A 1 470 ? -12.591 5.421 -5.258 1.00 82.75 470 LEU A N 1
ATOM 3617 C CA . LEU A 1 470 ? -12.419 6.740 -4.673 1.00 82.75 470 LEU A CA 1
ATOM 3618 C C . LEU A 1 470 ? -13.787 7.398 -4.528 1.00 82.75 470 LEU A C 1
ATOM 3620 O O . LEU A 1 470 ? -14.475 7.610 -5.529 1.00 82.75 470 LEU A O 1
ATOM 3624 N N . ILE A 1 471 ? -14.155 7.750 -3.302 1.00 83.81 471 ILE A N 1
ATOM 3625 C CA . ILE A 1 471 ? -15.402 8.427 -2.957 1.00 83.81 471 ILE A CA 1
ATOM 3626 C C . ILE A 1 471 ? -15.084 9.877 -2.634 1.00 83.81 471 ILE A C 1
ATOM 3628 O O . ILE A 1 471 ? -14.257 10.157 -1.771 1.00 83.81 471 ILE A O 1
ATOM 3632 N N . MET A 1 472 ? -15.760 10.793 -3.317 1.00 83.44 472 MET A N 1
ATOM 3633 C CA . MET A 1 472 ? -15.667 12.228 -3.079 1.00 83.44 472 MET A CA 1
ATOM 3634 C C . MET A 1 472 ? -17.005 12.703 -2.522 1.00 83.44 472 MET A C 1
ATOM 3636 O O . MET A 1 472 ? -18.031 12.564 -3.194 1.00 83.44 472 MET A O 1
ATOM 3640 N N . GLY A 1 473 ? -16.987 13.229 -1.299 1.00 82.38 473 GLY A N 1
ATOM 3641 C CA . GLY A 1 473 ? -18.145 13.826 -0.639 1.00 82.38 473 GLY A CA 1
ATOM 3642 C C . GLY A 1 473 ? -18.013 15.343 -0.526 1.00 82.38 473 GLY A C 1
ATOM 3643 O O . GLY A 1 473 ? -16.906 15.871 -0.501 1.00 82.38 473 GLY A O 1
ATOM 3644 N N . ALA A 1 474 ? -19.140 16.046 -0.465 1.00 79.56 474 ALA A N 1
ATOM 3645 C CA . ALA A 1 474 ? -19.179 17.477 -0.181 1.00 79.56 474 ALA A CA 1
ATOM 3646 C C . ALA A 1 474 ? -20.511 17.883 0.462 1.00 79.56 474 ALA A C 1
ATOM 3648 O O . ALA A 1 474 ? -21.540 17.256 0.215 1.00 79.56 474 ALA A O 1
ATOM 3649 N N . THR A 1 475 ? -20.505 18.965 1.241 1.00 80.50 475 THR A N 1
ATOM 3650 C CA . THR A 1 475 ? -21.715 19.664 1.727 1.00 80.50 475 THR A CA 1
ATOM 3651 C C . THR A 1 475 ? -22.113 20.848 0.840 1.00 80.50 475 THR A C 1
ATOM 3653 O O . THR A 1 475 ? -23.090 21.539 1.121 1.00 80.50 475 THR A O 1
ATOM 3656 N N . ASP A 1 476 ? -21.376 21.072 -0.249 1.00 75.31 476 ASP A N 1
ATOM 3657 C CA . ASP A 1 476 ? -21.704 21.999 -1.328 1.00 75.31 476 ASP A CA 1
ATOM 3658 C C . ASP A 1 476 ? -21.465 21.281 -2.663 1.00 75.31 476 ASP A C 1
ATOM 3660 O O . ASP A 1 476 ? -20.375 20.770 -2.925 1.00 75.31 476 ASP A O 1
ATOM 3664 N N . GLN A 1 477 ? -22.487 21.251 -3.521 1.00 72.56 477 GLN A N 1
ATOM 3665 C CA . GLN A 1 477 ? -22.464 20.590 -4.828 1.00 72.56 477 GLN A CA 1
ATOM 3666 C C . GLN A 1 477 ? -21.318 21.058 -5.743 1.00 72.56 477 GLN A C 1
ATOM 3668 O O . GLN A 1 477 ? -20.944 20.337 -6.672 1.00 72.56 477 GLN A O 1
ATOM 3673 N N . LEU A 1 478 ? -20.785 22.262 -5.522 1.00 69.38 478 LEU A N 1
ATOM 3674 C CA . LEU A 1 478 ? -19.728 22.852 -6.343 1.00 69.38 478 LEU A CA 1
ATOM 3675 C C . LEU A 1 478 ? -18.318 22.632 -5.778 1.00 69.38 478 LEU A C 1
ATOM 3677 O O . LEU A 1 478 ? -17.344 22.875 -6.490 1.00 69.38 478 LEU A O 1
ATOM 3681 N N . MET A 1 479 ? -18.195 22.162 -4.533 1.00 67.12 479 MET A N 1
ATOM 3682 C CA . MET A 1 479 ? -16.933 22.142 -3.786 1.00 67.12 479 MET A CA 1
ATOM 3683 C C . MET A 1 479 ? -16.613 20.736 -3.270 1.00 67.12 479 MET A C 1
ATOM 3685 O O . MET A 1 479 ? -16.676 20.458 -2.075 1.00 67.12 479 MET A O 1
ATOM 3689 N N . PHE A 1 480 ? -16.230 19.841 -4.182 1.00 67.38 480 PHE A N 1
ATOM 3690 C CA . PHE A 1 480 ? -15.609 18.569 -3.809 1.00 67.38 480 PHE A CA 1
ATOM 3691 C C . PHE A 1 480 ? -14.156 18.824 -3.397 1.00 67.38 480 PHE A C 1
ATOM 3693 O O . PHE A 1 480 ? -13.280 18.977 -4.250 1.00 67.38 480 PHE A O 1
ATOM 3700 N N . ASN A 1 481 ? -13.900 18.902 -2.091 1.00 54.50 481 ASN A N 1
ATOM 3701 C CA . ASN A 1 481 ? -12.560 19.130 -1.559 1.00 54.50 481 ASN A CA 1
ATOM 3702 C C . ASN A 1 481 ? -11.783 17.812 -1.444 1.00 54.50 481 ASN A C 1
ATOM 3704 O O . ASN A 1 481 ? -12.322 16.785 -1.042 1.00 54.50 481 ASN A O 1
ATOM 3708 N N . SER A 1 482 ? -10.476 17.850 -1.718 1.00 41.25 482 SER A N 1
ATOM 3709 C CA . SER A 1 482 ? -9.585 16.680 -1.628 1.00 41.25 482 SER A CA 1
ATOM 3710 C C . SER A 1 482 ? -9.389 16.131 -0.206 1.00 41.25 482 SER A C 1
ATOM 3712 O O . SER A 1 482 ? -8.721 15.115 -0.044 1.00 41.25 482 SER A O 1
ATOM 3714 N N . ALA A 1 483 ? -9.920 16.810 0.814 1.00 35.81 483 ALA A N 1
ATOM 3715 C CA . ALA A 1 483 ? -9.889 16.374 2.208 1.00 35.81 483 ALA A CA 1
ATOM 3716 C C . ALA A 1 483 ? -11.071 15.453 2.579 1.00 35.81 483 ALA A C 1
ATOM 3718 O O . ALA A 1 483 ? -10.928 14.642 3.487 1.00 35.81 483 ALA A O 1
ATOM 3719 N N . ASP A 1 484 ? -12.192 15.520 1.848 1.00 52.56 484 ASP A N 1
ATOM 3720 C CA . ASP A 1 484 ? -13.414 14.736 2.101 1.00 52.56 484 ASP A CA 1
ATOM 3721 C C . ASP A 1 484 ? -13.469 13.506 1.182 1.00 52.56 484 ASP A C 1
ATOM 3723 O O . ASP A 1 484 ? -14.412 13.269 0.418 1.00 52.56 484 ASP A O 1
ATOM 3727 N N . VAL A 1 485 ? -12.374 12.749 1.215 1.00 59.25 485 VAL A N 1
ATOM 3728 C CA . VAL A 1 485 ? -12.109 11.626 0.323 1.00 59.25 485 VAL A CA 1
ATOM 3729 C C . VAL A 1 485 ? -12.093 10.333 1.128 1.00 59.25 485 VAL A C 1
ATOM 3731 O O . VAL A 1 485 ? -11.289 10.178 2.045 1.00 59.25 485 VAL A O 1
ATOM 3734 N N . ALA A 1 486 ? -12.956 9.386 0.763 1.00 67.44 486 ALA A N 1
ATOM 3735 C CA . ALA A 1 486 ? -12.979 8.048 1.346 1.00 67.44 486 ALA A CA 1
ATOM 3736 C C . ALA A 1 486 ? -12.595 6.995 0.300 1.00 67.44 486 ALA A C 1
ATOM 3738 O O . ALA A 1 486 ? -12.924 7.118 -0.879 1.00 67.44 486 ALA A O 1
ATOM 3739 N N . TRP A 1 487 ? -11.912 5.943 0.741 1.00 74.00 487 TRP A N 1
ATOM 3740 C CA . TRP A 1 487 ? -11.554 4.802 -0.096 1.00 74.00 487 TRP A CA 1
ATOM 3741 C C . TRP A 1 487 ? -12.389 3.587 0.292 1.00 74.00 487 TRP A C 1
ATOM 3743 O O . TRP A 1 487 ? -12.625 3.343 1.475 1.00 74.00 487 TRP A O 1
ATOM 3753 N N . SER A 1 488 ? -12.825 2.816 -0.703 1.00 68.94 488 SER A N 1
ATOM 3754 C CA . SER A 1 488 ? -13.492 1.532 -0.484 1.00 68.94 488 SER A CA 1
ATOM 3755 C C . SER A 1 488 ? -12.930 0.469 -1.414 1.00 68.94 488 SER A C 1
ATOM 3757 O O . SER A 1 488 ? -12.898 0.660 -2.623 1.00 68.94 488 SER A O 1
ATOM 3759 N N . GLU A 1 489 ? -12.547 -0.678 -0.869 1.00 73.69 489 GLU A N 1
ATOM 3760 C CA . GLU A 1 489 ? -12.153 -1.866 -1.647 1.00 73.69 489 GLU A CA 1
ATOM 3761 C C . GLU A 1 489 ? -13.362 -2.729 -2.035 1.00 73.69 489 GLU A C 1
ATOM 3763 O O . GLU A 1 489 ? -13.252 -3.692 -2.788 1.00 73.69 489 GLU A O 1
ATOM 3768 N N . THR A 1 490 ? -14.547 -2.393 -1.521 1.00 72.38 490 THR A N 1
ATOM 3769 C CA . THR A 1 490 ? -15.773 -3.149 -1.778 1.00 72.38 490 THR A CA 1
ATOM 3770 C C . THR A 1 490 ? -16.828 -2.286 -2.456 1.00 72.38 490 THR A C 1
ATOM 3772 O O . THR A 1 490 ? -16.785 -1.055 -2.422 1.00 72.38 490 THR A O 1
ATOM 3775 N N . SER A 1 491 ? -17.834 -2.944 -3.027 1.00 76.69 491 SER A N 1
ATOM 3776 C CA . SER A 1 491 ? -19.032 -2.326 -3.604 1.00 76.69 491 SER A CA 1
ATOM 3777 C C . SER A 1 491 ? -19.951 -1.644 -2.577 1.00 76.69 491 SER A C 1
ATOM 3779 O O . SER A 1 491 ? -21.033 -1.173 -2.938 1.00 76.69 491 SER A O 1
ATOM 3781 N N . ASN A 1 492 ? -19.564 -1.630 -1.297 1.00 81.12 492 ASN A N 1
ATOM 3782 C CA . ASN A 1 492 ? -20.346 -1.090 -0.200 1.00 81.12 492 ASN A CA 1
ATOM 3783 C C . ASN A 1 492 ? -19.476 -0.246 0.747 1.00 81.12 492 ASN A C 1
ATOM 3785 O O . ASN A 1 492 ? -18.547 -0.761 1.364 1.00 81.12 492 ASN A O 1
ATOM 3789 N N . ALA A 1 493 ? -19.795 1.038 0.890 1.00 81.38 493 ALA A N 1
ATOM 3790 C CA . ALA A 1 493 ? -18.994 1.994 1.643 1.00 81.38 493 ALA A CA 1
ATOM 3791 C C . ALA A 1 493 ? -19.849 2.766 2.666 1.00 81.38 493 ALA A C 1
ATOM 3793 O O . ALA A 1 493 ? -20.577 3.691 2.289 1.00 81.38 493 ALA A O 1
ATOM 3794 N N . PRO A 1 494 ? -19.780 2.419 3.964 1.00 80.19 494 PRO A N 1
ATOM 3795 C CA . PRO A 1 494 ? -20.422 3.206 5.007 1.00 80.19 494 PRO A CA 1
ATOM 3796 C C . PRO A 1 494 ? -19.644 4.505 5.250 1.00 80.19 494 PRO A C 1
ATOM 3798 O O . PRO A 1 494 ? -18.460 4.477 5.577 1.00 80.19 494 PRO A O 1
ATOM 3801 N N . ILE A 1 495 ? -20.331 5.638 5.137 1.00 82.00 495 ILE A N 1
ATOM 3802 C CA . ILE A 1 495 ? -19.833 6.960 5.512 1.00 82.00 495 ILE A CA 1
ATOM 3803 C C . ILE A 1 495 ? -20.428 7.309 6.878 1.00 82.00 495 ILE A C 1
ATOM 3805 O O . ILE A 1 495 ? -21.650 7.317 7.033 1.00 82.00 495 ILE A O 1
ATOM 3809 N N . LEU A 1 496 ? -19.566 7.546 7.866 1.00 77.31 496 LEU A N 1
ATOM 3810 C CA . LEU A 1 496 ? -19.921 7.781 9.272 1.00 77.31 496 LEU A CA 1
ATOM 3811 C C . LEU A 1 496 ? -19.569 9.212 9.696 1.00 77.31 496 LEU A C 1
ATOM 3813 O O . LEU A 1 496 ? -18.843 9.909 8.989 1.00 77.31 496 LEU A O 1
ATOM 3817 N N . GLY A 1 497 ? -20.060 9.634 10.865 1.00 72.31 497 GLY A N 1
ATOM 3818 C CA . GLY A 1 497 ? -19.733 10.941 11.449 1.00 72.31 497 GLY A CA 1
ATOM 3819 C C . GLY A 1 497 ? -20.354 12.126 10.707 1.00 72.31 497 GLY A C 1
ATOM 3820 O O . GLY A 1 497 ? -19.873 13.250 10.826 1.00 72.31 497 GLY A O 1
ATOM 3821 N N . LEU A 1 498 ? -21.407 11.884 9.925 1.00 78.69 498 LEU A N 1
ATOM 3822 C CA . LEU A 1 498 ? -22.086 12.931 9.175 1.00 78.69 498 LEU A CA 1
ATOM 3823 C C . LEU A 1 498 ? -22.896 13.836 10.106 1.00 78.69 498 LEU A C 1
ATOM 3825 O O . LEU A 1 498 ? -23.409 13.409 11.141 1.00 78.69 498 LEU A O 1
ATOM 3829 N N . VAL A 1 499 ? -23.022 15.100 9.714 1.00 76.31 499 VAL A N 1
ATOM 3830 C CA . VAL A 1 499 ? -23.845 16.074 10.422 1.00 76.31 499 VAL A CA 1
ATOM 3831 C C . VAL A 1 499 ? -25.317 15.748 10.139 1.00 76.31 499 VAL A C 1
ATOM 3833 O O . VAL A 1 499 ? -25.688 15.562 8.976 1.00 76.31 499 VAL A O 1
ATOM 3836 N N . PRO A 1 500 ? -26.178 15.680 11.163 1.00 77.75 500 PRO A N 1
ATOM 3837 C CA . PRO A 1 500 ? -27.612 15.467 10.987 1.00 77.75 500 PRO A CA 1
ATOM 3838 C C . PRO A 1 500 ? -28.302 16.566 10.188 1.00 77.75 500 PRO A C 1
ATOM 3840 O O . PRO A 1 500 ? -27.870 17.720 10.198 1.00 77.75 500 PRO A O 1
ATOM 3843 N N . ASN A 1 501 ? -29.412 16.214 9.533 1.00 79.69 501 ASN A N 1
ATOM 3844 C CA . ASN A 1 501 ? -30.217 17.132 8.721 1.00 79.69 501 ASN A CA 1
ATOM 3845 C C . ASN A 1 501 ? -29.376 17.959 7.723 1.00 79.69 501 ASN A C 1
ATOM 3847 O O . ASN A 1 501 ? -29.623 19.148 7.511 1.00 79.69 501 ASN A O 1
ATOM 3851 N N . THR A 1 502 ? -28.341 17.342 7.154 1.00 81.19 502 THR A N 1
ATOM 3852 C CA . THR A 1 502 ? -27.391 17.987 6.247 1.00 81.19 502 THR A CA 1
ATOM 3853 C C . THR A 1 502 ? -27.402 17.256 4.915 1.00 81.19 502 THR A C 1
ATOM 3855 O O . THR A 1 502 ? -27.357 16.027 4.856 1.00 81.19 502 THR A O 1
ATOM 3858 N N . THR A 1 503 ? -27.495 18.020 3.826 1.00 88.19 503 THR A N 1
ATOM 3859 C CA . THR A 1 503 ? -27.406 17.459 2.475 1.00 88.19 503 THR A CA 1
ATOM 3860 C C . THR A 1 503 ? -25.947 17.264 2.099 1.00 88.19 503 THR A C 1
ATOM 3862 O O . THR A 1 503 ? -25.143 18.185 2.210 1.00 88.19 503 THR A O 1
ATOM 3865 N N . TYR A 1 504 ? -25.637 16.059 1.638 1.00 86.88 504 TYR A N 1
ATOM 3866 C CA . TYR A 1 504 ? -24.343 15.676 1.107 1.00 86.88 504 TYR A CA 1
ATOM 3867 C C . TYR A 1 504 ? -24.477 15.318 -0.368 1.00 86.88 504 TYR A C 1
ATOM 3869 O O . TYR A 1 504 ? -25.447 14.679 -0.783 1.00 86.88 504 TYR A O 1
ATOM 3877 N N . TRP A 1 505 ? -23.478 15.705 -1.148 1.00 89.06 505 TRP A N 1
ATOM 3878 C CA . TRP A 1 505 ? -23.308 15.321 -2.540 1.00 89.06 505 TRP A CA 1
ATOM 3879 C C . TRP A 1 505 ? -22.150 14.344 -2.638 1.00 89.06 505 TRP A C 1
ATOM 3881 O O . TRP A 1 505 ? -21.093 14.577 -2.053 1.00 89.06 505 TRP A O 1
ATOM 3891 N N . PHE A 1 506 ? -22.340 13.263 -3.389 1.00 88.00 506 PHE A N 1
ATOM 3892 C CA . PHE A 1 506 ? -21.313 12.252 -3.595 1.00 88.00 506 PHE A CA 1
ATOM 3893 C C . PHE A 1 506 ? -21.122 11.953 -5.072 1.00 88.00 506 PHE A C 1
ATOM 3895 O O . PHE A 1 506 ? -22.082 11.901 -5.842 1.00 88.00 506 PHE A O 1
ATOM 3902 N N . LYS A 1 507 ? -19.874 11.678 -5.436 1.00 89.06 507 LYS A N 1
ATOM 3903 C CA . LYS A 1 507 ? -19.492 11.043 -6.695 1.00 89.06 507 LYS A CA 1
ATOM 3904 C C . LYS A 1 507 ? -18.338 10.083 -6.437 1.00 89.06 507 LYS A C 1
ATOM 3906 O O . LYS A 1 507 ? -17.543 10.274 -5.518 1.00 89.06 507 LYS A O 1
ATOM 3911 N N . ILE A 1 508 ? -18.256 9.041 -7.247 1.00 85.75 508 ILE A N 1
ATOM 3912 C CA . ILE A 1 508 ? -17.244 7.987 -7.140 1.00 85.75 508 ILE A CA 1
ATOM 3913 C C . ILE A 1 508 ? -16.544 7.740 -8.471 1.00 85.75 508 ILE A C 1
ATOM 3915 O O . ILE A 1 508 ? -17.138 7.947 -9.531 1.00 85.75 508 ILE A O 1
ATOM 3919 N N . ARG A 1 509 ? -15.315 7.227 -8.415 1.00 84.94 509 ARG A N 1
ATOM 3920 C CA . ARG A 1 509 ? -14.590 6.663 -9.565 1.00 84.94 509 ARG A CA 1
ATOM 3921 C C . ARG A 1 509 ? -13.813 5.418 -9.143 1.00 84.94 509 ARG A C 1
ATOM 3923 O O . ARG A 1 509 ? -13.403 5.310 -7.990 1.00 84.94 509 ARG A O 1
ATOM 3930 N N . ALA A 1 510 ? -13.622 4.481 -10.061 1.00 80.94 510 ALA A N 1
ATOM 3931 C CA . ALA A 1 510 ? -12.822 3.285 -9.831 1.00 80.94 510 ALA A CA 1
ATOM 3932 C C . ALA A 1 510 ? -11.326 3.581 -9.996 1.00 80.94 510 ALA A C 1
ATOM 3934 O O . ALA A 1 510 ? -10.954 4.458 -10.777 1.00 80.94 510 ALA A O 1
ATOM 3935 N N . VAL A 1 511 ? -10.485 2.811 -9.306 1.00 76.81 511 VAL A N 1
ATOM 3936 C CA . VAL A 1 511 ? -9.035 2.760 -9.515 1.00 76.81 511 VAL A CA 1
ATOM 3937 C C . VAL A 1 511 ? -8.572 1.308 -9.652 1.00 76.81 511 VAL A C 1
ATOM 3939 O O . VAL A 1 511 ? -9.155 0.394 -9.055 1.00 76.81 511 VAL A O 1
ATOM 3942 N N . ASN A 1 512 ? -7.557 1.083 -10.479 1.00 72.12 512 ASN A N 1
ATOM 3943 C CA . ASN A 1 512 ? -6.906 -0.219 -10.614 1.00 72.12 512 ASN A CA 1
ATOM 3944 C C . ASN A 1 512 ? -5.576 -0.277 -9.840 1.00 72.12 512 ASN A C 1
ATOM 3946 O O . ASN A 1 512 ? -5.159 0.712 -9.241 1.00 72.12 512 ASN A O 1
ATOM 3950 N N . GLU A 1 513 ? -4.925 -1.440 -9.842 1.00 67.25 513 GLU A N 1
ATOM 3951 C CA . GLU A 1 513 ? -3.636 -1.685 -9.169 1.00 67.25 513 GLU A CA 1
ATOM 3952 C C . GLU A 1 513 ? -2.521 -0.731 -9.623 1.00 67.25 513 GLU A C 1
ATOM 3954 O O . GLU A 1 513 ? -1.682 -0.341 -8.816 1.00 67.25 513 GLU A O 1
ATOM 3959 N N . ASP A 1 514 ? -2.552 -0.290 -10.883 1.00 65.44 514 ASP A N 1
ATOM 3960 C CA . ASP A 1 514 ? -1.571 0.644 -11.449 1.00 65.44 514 ASP A CA 1
ATOM 3961 C C . ASP A 1 514 ? -1.870 2.121 -11.114 1.00 65.44 514 ASP A C 1
ATOM 3963 O O . ASP A 1 514 ? -1.177 3.026 -11.579 1.00 65.44 514 ASP A O 1
ATOM 3967 N N . GLY A 1 515 ? -2.927 2.393 -10.339 1.00 70.31 515 GLY A N 1
ATOM 3968 C CA . GLY A 1 515 ? -3.313 3.743 -9.925 1.00 70.31 515 GLY A CA 1
ATOM 3969 C C . GLY A 1 515 ? -4.105 4.541 -10.969 1.00 70.31 515 GLY A C 1
ATOM 3970 O O . GLY A 1 515 ? -4.306 5.746 -10.796 1.00 70.31 515 GLY A O 1
ATOM 3971 N N . TRP A 1 516 ? -4.588 3.908 -12.044 1.00 76.50 516 TRP A N 1
ATOM 3972 C CA . TRP A 1 516 ? -5.373 4.579 -13.082 1.00 76.50 516 TRP A CA 1
ATOM 3973 C C . TRP A 1 516 ? -6.846 4.698 -12.709 1.00 76.50 516 TRP A C 1
ATOM 3975 O O . TRP A 1 516 ? -7.496 3.720 -12.338 1.00 76.50 516 TRP A O 1
ATOM 3985 N N . PHE A 1 517 ? -7.394 5.902 -12.873 1.00 82.75 517 PHE A N 1
ATOM 3986 C CA . PHE A 1 517 ? -8.778 6.214 -12.531 1.00 82.75 517 PHE A CA 1
ATOM 3987 C C . PHE A 1 517 ? -9.735 6.071 -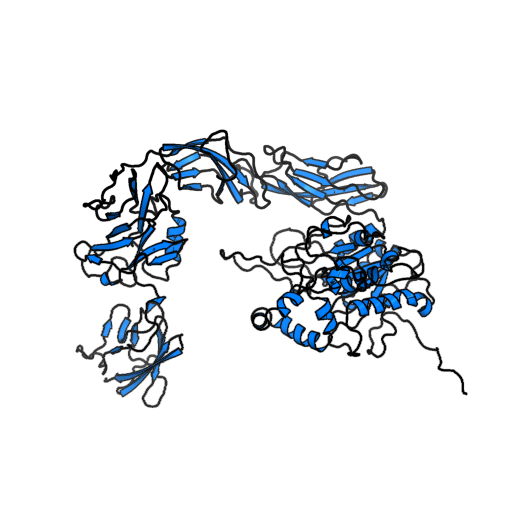13.721 1.00 82.75 517 PHE A C 1
ATOM 3989 O O . PHE A 1 517 ? -9.383 6.403 -14.853 1.00 82.75 517 PHE A O 1
ATOM 3996 N N . SER A 1 518 ? -10.969 5.638 -13.449 1.00 84.19 518 SER A N 1
ATOM 3997 C CA . SER A 1 518 ? -12.086 5.723 -14.400 1.00 84.19 518 SER A CA 1
ATOM 3998 C C . SER A 1 518 ? -12.631 7.153 -14.518 1.00 84.19 518 SER A C 1
ATOM 4000 O O . SER A 1 518 ? -12.282 8.046 -13.741 1.00 84.19 518 SER A O 1
ATOM 4002 N N . GLU A 1 519 ? -13.588 7.345 -15.430 1.00 85.25 519 GLU A N 1
ATOM 4003 C CA . GLU A 1 519 ? -14.530 8.467 -15.352 1.00 85.25 519 GLU A CA 1
ATOM 4004 C C . GLU A 1 519 ? -15.296 8.451 -14.014 1.00 85.25 519 GLU A C 1
ATOM 4006 O O . GLU A 1 519 ? -15.525 7.392 -13.415 1.00 85.25 519 GLU A O 1
ATOM 4011 N N . GLU A 1 520 ? -15.696 9.634 -13.555 1.00 87.56 520 GLU A N 1
ATOM 4012 C CA . GLU A 1 520 ? -16.564 9.802 -12.396 1.00 87.56 520 GLU A CA 1
ATOM 4013 C C . GLU A 1 520 ? -18.007 9.387 -12.718 1.00 87.56 520 GLU A C 1
ATOM 4015 O O . GLU A 1 520 ? -18.512 9.564 -13.827 1.00 87.56 520 GLU A O 1
ATOM 4020 N N . THR A 1 521 ? -18.683 8.835 -11.716 1.00 88.88 521 THR A N 1
ATOM 4021 C CA . THR A 1 521 ? -20.143 8.665 -11.698 1.00 88.88 521 THR A CA 1
ATOM 4022 C C . THR A 1 521 ? -20.868 10.000 -11.723 1.00 88.88 521 THR A C 1
ATOM 4024 O O . THR A 1 521 ? -20.302 11.049 -11.411 1.00 88.88 521 THR A O 1
ATOM 4027 N N . ASP A 1 522 ? -22.148 9.944 -12.074 1.00 90.19 522 ASP A N 1
ATOM 4028 C CA . ASP A 1 522 ? -23.023 11.098 -11.934 1.00 90.19 522 ASP A CA 1
ATOM 4029 C C . ASP A 1 522 ? -23.186 11.422 -10.441 1.00 90.19 522 ASP A C 1
ATOM 4031 O O . ASP A 1 522 ? -23.285 10.522 -9.600 1.00 90.19 522 ASP A O 1
ATOM 4035 N N . THR A 1 523 ? -23.209 12.712 -10.107 1.00 91.25 523 THR A N 1
ATOM 4036 C CA . THR A 1 523 ? -23.352 13.156 -8.720 1.00 91.25 523 THR A CA 1
ATOM 4037 C C . THR A 1 523 ? -24.726 12.781 -8.172 1.00 91.25 523 THR A C 1
ATOM 4039 O O . THR A 1 523 ? -25.750 13.166 -8.738 1.00 91.25 523 THR A O 1
ATOM 4042 N N . ILE A 1 524 ? -24.750 12.110 -7.022 1.00 91.25 524 ILE A N 1
ATOM 4043 C CA . ILE A 1 524 ? -25.968 11.901 -6.231 1.00 91.25 524 ILE A CA 1
ATOM 4044 C C . ILE A 1 524 ? -26.004 12.889 -5.067 1.00 91.25 524 ILE A C 1
ATOM 4046 O O . ILE A 1 524 ? -24.956 13.316 -4.581 1.00 91.25 524 ILE A O 1
ATOM 4050 N N . SER A 1 525 ? -27.200 13.221 -4.586 1.00 92.00 525 SER A N 1
ATOM 4051 C CA . SER A 1 525 ? -27.380 13.946 -3.330 1.00 92.00 525 SER A CA 1
ATOM 4052 C C . SER A 1 525 ? -28.264 13.165 -2.369 1.00 92.00 525 SER A C 1
ATOM 4054 O O . SER A 1 525 ? -29.168 12.430 -2.770 1.00 92.00 525 SER A O 1
ATOM 4056 N N . VAL A 1 526 ? -27.976 13.304 -1.081 1.00 92.38 526 VAL A N 1
ATOM 4057 C CA . VAL A 1 526 ? -28.691 12.621 -0.008 1.00 92.38 526 VAL A CA 1
ATOM 4058 C C . VAL A 1 526 ? -28.644 13.479 1.251 1.00 92.38 526 VAL A C 1
ATOM 4060 O O . VAL A 1 526 ? -27.607 14.036 1.596 1.00 92.38 526 VAL A O 1
ATOM 4063 N N . CYS A 1 527 ? -29.782 13.616 1.927 1.00 89.25 527 CYS A N 1
ATOM 4064 C CA . CYS A 1 527 ? -29.870 14.332 3.194 1.00 89.25 527 CYS A CA 1
ATOM 4065 C C . CYS A 1 527 ? -29.853 13.322 4.338 1.00 89.25 527 CYS A C 1
ATOM 4067 O O . CYS A 1 527 ? -30.653 12.384 4.324 1.00 89.25 527 CYS A O 1
ATOM 4069 N N . THR A 1 528 ? -28.953 13.501 5.305 1.00 86.00 528 THR A N 1
ATOM 4070 C CA . THR A 1 528 ? -28.991 12.726 6.549 1.00 86.00 528 THR A CA 1
ATOM 4071 C C . THR A 1 528 ? -30.309 12.975 7.272 1.00 86.00 528 THR A C 1
ATOM 4073 O O . THR A 1 528 ? -30.898 14.059 7.194 1.00 86.00 528 THR A O 1
ATOM 4076 N N . ALA A 1 529 ? -30.797 11.961 7.983 1.00 82.50 529 ALA A N 1
ATOM 4077 C CA . ALA A 1 529 ? -32.017 12.111 8.760 1.00 82.50 529 ALA A CA 1
ATOM 4078 C C . ALA A 1 529 ? -31.851 13.205 9.832 1.00 82.50 529 ALA A C 1
ATOM 4080 O O . ALA A 1 529 ? -30.743 13.545 10.259 1.00 82.50 529 ALA A O 1
ATOM 4081 N N . MET A 1 530 ? -32.971 13.755 10.300 1.00 72.94 530 MET A N 1
ATOM 4082 C CA . MET A 1 530 ? -32.946 14.529 11.538 1.00 72.94 530 MET A CA 1
ATOM 4083 C C . MET A 1 530 ? -32.503 13.628 12.691 1.00 72.94 530 MET A C 1
ATOM 4085 O O . MET A 1 530 ? -32.770 12.424 12.693 1.00 72.94 530 MET A O 1
ATOM 4089 N N . LEU A 1 531 ? -31.845 14.228 13.680 1.00 64.00 531 LEU A N 1
ATOM 4090 C CA . LEU A 1 531 ? -31.515 13.557 14.929 1.00 64.00 531 LEU A CA 1
ATOM 4091 C C . LEU A 1 531 ? -32.757 12.849 15.519 1.00 64.00 531 LEU A C 1
ATOM 4093 O O . LEU A 1 531 ? -33.830 13.460 15.564 1.00 64.00 531 LEU A O 1
ATOM 4097 N N . PRO A 1 532 ? -32.647 11.592 15.998 1.00 60.34 532 PRO A N 1
ATOM 4098 C CA . PRO A 1 532 ? -33.722 10.964 16.755 1.00 60.34 532 PRO A CA 1
ATOM 4099 C C . PRO A 1 532 ? -33.981 11.754 18.046 1.00 60.34 532 PRO A C 1
ATOM 4101 O O . PRO A 1 532 ? -33.109 12.497 18.503 1.00 60.34 532 PRO A O 1
ATOM 4104 N N . VAL A 1 533 ? -35.193 11.610 18.600 1.00 52.31 533 VAL A N 1
ATOM 4105 C CA . VAL A 1 533 ? -35.708 12.396 19.739 1.00 52.31 533 VAL A CA 1
ATOM 4106 C C . VAL A 1 533 ? -34.632 12.577 20.811 1.00 52.31 533 VAL A C 1
ATOM 4108 O O . VAL A 1 533 ? -34.199 11.612 21.439 1.00 52.31 533 VAL A O 1
ATOM 4111 N N . SER A 1 534 ? -34.193 13.822 20.980 1.00 53.16 534 SER A N 1
ATOM 4112 C CA . SER A 1 534 ? -33.208 14.225 21.971 1.00 53.16 534 SER A CA 1
ATOM 4113 C C . SER A 1 534 ? -33.838 14.288 23.359 1.00 53.16 534 SER A C 1
ATOM 4115 O O . SER A 1 534 ? -35.019 14.599 23.524 1.00 53.16 534 SER A O 1
ATOM 4117 N N . VAL A 1 535 ? -33.023 14.047 24.382 1.00 53.44 535 VAL A N 1
ATOM 4118 C CA . VAL A 1 535 ? -33.284 14.610 25.705 1.00 53.44 535 VAL A CA 1
ATOM 4119 C C . VAL A 1 535 ? -32.432 15.869 25.792 1.00 53.44 535 VAL A C 1
ATOM 4121 O O . VAL A 1 535 ? -31.208 15.792 25.876 1.00 53.44 535 VAL A O 1
ATOM 4124 N N . SER A 1 536 ? -33.079 17.029 25.699 1.00 55.16 536 SER A N 1
ATOM 4125 C CA . SER A 1 536 ? -32.424 18.324 25.865 1.00 55.16 536 SER A CA 1
ATOM 4126 C C . SER A 1 536 ? -31.908 18.452 27.296 1.00 55.16 536 SER A C 1
ATOM 4128 O O . SER A 1 536 ? -32.703 18.424 28.239 1.00 55.16 536 SER A O 1
ATOM 4130 N N . THR A 1 537 ? -30.599 18.610 27.471 1.00 50.81 537 THR A N 1
ATOM 4131 C CA . THR A 1 537 ? -30.016 18.887 28.787 1.00 50.81 537 THR A CA 1
ATOM 4132 C C . THR A 1 537 ? -29.896 20.400 28.967 1.00 50.81 537 THR A C 1
ATOM 4134 O O . THR A 1 537 ? -29.187 21.062 28.211 1.00 50.81 537 THR A O 1
ATOM 4137 N N . SER A 1 538 ? -30.590 20.971 29.953 1.00 50.81 538 SER A N 1
ATOM 4138 C CA . SER A 1 538 ? -30.321 22.337 30.424 1.00 50.81 538 SER A CA 1
ATOM 4139 C C . SER A 1 538 ? -29.105 22.341 31.358 1.00 50.81 538 SER A C 1
ATOM 4141 O O . SER A 1 538 ? -28.861 21.343 32.027 1.00 50.81 538 SER A O 1
ATOM 4143 N N . SER A 1 539 ? -28.381 23.460 31.429 1.00 46.19 539 SER A N 1
ATOM 4144 C CA . SER A 1 539 ? -27.072 23.678 32.080 1.00 46.19 539 SER A CA 1
ATOM 4145 C C . SER A 1 539 ? -27.010 23.521 33.618 1.00 46.19 539 SER A C 1
ATOM 4147 O O . SER A 1 539 ? -26.417 24.354 34.303 1.00 46.19 539 SER A O 1
ATOM 4149 N N . VAL A 1 540 ? -27.650 22.506 34.193 1.00 49.78 540 VAL A N 1
ATOM 4150 C CA . VAL A 1 540 ? -27.611 22.189 35.627 1.00 49.78 540 VAL A CA 1
ATOM 4151 C C . VAL A 1 540 ? -27.433 20.681 35.766 1.00 49.78 540 VAL A C 1
ATOM 4153 O O . VAL A 1 540 ? -28.080 19.936 35.030 1.00 49.78 540 VAL A O 1
ATOM 4156 N N . ALA A 1 541 ? -26.580 20.243 36.702 1.00 52.94 541 ALA A N 1
ATOM 4157 C CA . ALA A 1 541 ? -26.420 18.837 37.071 1.00 52.94 541 ALA A CA 1
ATOM 4158 C C . ALA A 1 541 ? -27.789 18.143 37.116 1.00 52.94 541 ALA A C 1
ATOM 4160 O O . ALA A 1 541 ? -28.705 18.574 37.827 1.00 52.94 541 ALA A O 1
ATOM 4161 N N . LEU A 1 542 ? -27.956 17.107 36.298 1.00 58.66 542 LEU A N 1
ATOM 4162 C CA . LEU A 1 542 ? -29.222 16.399 36.222 1.00 58.66 542 LEU A CA 1
ATOM 4163 C C . LEU A 1 542 ? -29.341 15.532 37.473 1.00 58.66 542 LEU A C 1
ATOM 4165 O O . LEU A 1 542 ? -28.611 14.564 37.633 1.00 58.66 542 LEU A O 1
ATOM 4169 N N . ALA A 1 543 ? -30.292 15.850 38.353 1.00 60.53 543 ALA A N 1
ATOM 4170 C CA . ALA A 1 543 ? -30.593 15.025 39.528 1.00 60.53 543 ALA A CA 1
ATOM 4171 C C . ALA A 1 543 ? -31.193 13.650 39.154 1.00 60.53 543 ALA A C 1
ATOM 4173 O O . ALA A 1 543 ? -31.345 12.780 40.010 1.00 60.53 543 ALA A O 1
ATOM 4174 N N . THR A 1 544 ? -31.558 13.461 37.882 1.00 74.25 544 THR A N 1
ATOM 4175 C CA . THR A 1 544 ? -32.161 12.239 37.344 1.00 74.25 544 THR A CA 1
ATOM 4176 C C . THR A 1 544 ? -31.322 11.670 36.206 1.00 74.25 544 THR A C 1
ATOM 4178 O O . THR A 1 544 ? -30.994 12.415 35.279 1.00 74.25 544 THR A O 1
ATOM 4181 N N . PRO A 1 545 ? -31.027 10.360 36.225 1.00 83.12 545 PRO A N 1
ATOM 4182 C CA . PRO A 1 545 ? -30.249 9.731 35.172 1.00 83.12 545 PRO A CA 1
ATOM 4183 C C . PRO A 1 545 ? -31.021 9.703 33.848 1.00 83.12 545 PRO A C 1
ATOM 4185 O O . PRO A 1 545 ? -32.225 9.441 33.805 1.00 83.12 545 PRO A O 1
ATOM 4188 N N . MET A 1 546 ? -30.304 9.945 32.757 1.00 82.75 546 MET A N 1
ATOM 4189 C CA . MET A 1 546 ? -30.802 9.815 31.393 1.00 82.75 546 MET A CA 1
ATOM 4190 C C . MET A 1 546 ? -30.718 8.354 30.967 1.00 82.75 546 MET A C 1
ATOM 4192 O O . MET A 1 546 ? -29.639 7.767 31.021 1.00 82.75 546 MET A O 1
ATOM 4196 N N . LEU A 1 547 ? -31.839 7.767 30.548 1.00 85.50 547 LEU A N 1
ATOM 4197 C CA . LEU A 1 547 ? -31.925 6.345 30.217 1.00 85.50 547 LEU A CA 1
ATOM 4198 C C . LEU A 1 547 ? -31.771 6.095 28.714 1.00 85.50 547 LEU A C 1
ATOM 4200 O O . LEU A 1 547 ? -32.324 6.815 27.883 1.00 85.50 547 LEU A O 1
ATOM 4204 N N . GLY A 1 548 ? -31.056 5.027 28.374 1.00 82.44 548 GLY A N 1
ATOM 4205 C CA . GLY A 1 548 ? -31.024 4.450 27.040 1.00 82.44 548 GLY A CA 1
ATOM 4206 C C . GLY A 1 548 ? -32.321 3.710 26.708 1.00 82.44 548 GLY A C 1
ATOM 4207 O O . GLY A 1 548 ? -33.190 3.492 27.553 1.00 82.44 548 GLY A O 1
ATOM 4208 N N . LYS A 1 549 ? -32.440 3.270 25.451 1.00 81.75 549 LYS A N 1
ATOM 4209 C CA . LYS A 1 549 ? -33.636 2.579 24.933 1.00 81.75 549 LYS A CA 1
ATOM 4210 C C . LYS A 1 549 ? -33.972 1.274 25.672 1.00 81.75 549 LYS A C 1
ATOM 4212 O O . LYS A 1 549 ? -35.125 0.858 25.671 1.00 81.75 549 LYS A O 1
ATOM 4217 N N . ASP A 1 550 ? -32.981 0.637 26.291 1.00 84.12 550 ASP A N 1
ATOM 4218 C CA . ASP A 1 550 ? -33.163 -0.576 27.097 1.00 84.12 550 ASP A CA 1
ATOM 4219 C C . ASP A 1 550 ? -33.734 -0.297 28.503 1.00 84.12 550 ASP A C 1
ATOM 4221 O O . ASP A 1 550 ? -34.021 -1.236 29.243 1.00 84.12 550 ASP A O 1
ATOM 4225 N N . GLY A 1 551 ? -33.898 0.976 28.885 1.00 86.81 551 GLY A N 1
ATOM 4226 C CA . GLY A 1 551 ? -34.424 1.399 30.184 1.00 86.81 551 GLY A CA 1
ATOM 4227 C C . GLY A 1 551 ? -33.490 1.130 31.369 1.00 86.81 551 GLY A C 1
ATOM 4228 O O . GLY A 1 551 ? -33.884 1.380 32.506 1.00 86.81 551 GLY A O 1
ATOM 4229 N N . LYS A 1 552 ? -32.274 0.624 31.123 1.00 87.88 552 LYS A N 1
ATOM 4230 C CA . LYS A 1 552 ? -31.295 0.249 32.157 1.00 87.88 552 LYS A CA 1
ATOM 4231 C C . LYS A 1 552 ? -29.947 0.930 31.972 1.00 87.88 552 LYS A C 1
ATOM 4233 O O . LYS A 1 552 ? -29.316 1.306 32.954 1.00 87.88 552 LYS A O 1
ATOM 4238 N N . THR A 1 553 ? -29.499 1.076 30.727 1.00 92.94 553 THR A N 1
ATOM 4239 C CA . THR A 1 553 ? -28.305 1.858 30.417 1.00 92.94 553 THR A CA 1
ATOM 4240 C C . THR A 1 553 ? -28.580 3.298 30.798 1.00 92.94 553 THR A C 1
ATOM 4242 O O . THR A 1 553 ? -29.605 3.841 30.392 1.00 92.94 553 THR A O 1
ATOM 4245 N N . ALA A 1 554 ? -27.699 3.913 31.577 1.00 91.38 554 ALA A N 1
ATOM 4246 C CA . ALA A 1 554 ? -27.960 5.243 32.095 1.00 91.38 554 ALA A CA 1
ATOM 4247 C C . ALA A 1 554 ? -26.717 6.123 32.135 1.00 91.38 554 ALA A C 1
ATOM 4249 O O . ALA A 1 554 ? -25.604 5.631 32.319 1.00 91.38 554 ALA A O 1
ATOM 4250 N N . VAL A 1 555 ? -26.936 7.429 32.013 1.00 91.38 555 VAL A N 1
ATOM 4251 C CA . VAL A 1 555 ? -25.924 8.466 32.219 1.00 91.38 555 VAL A CA 1
ATOM 4252 C C . VAL A 1 555 ? -26.432 9.442 33.265 1.00 91.38 555 VAL A C 1
ATOM 4254 O O . VAL A 1 555 ? -27.521 9.998 33.126 1.00 91.38 555 VAL A O 1
ATOM 4257 N N . LEU A 1 556 ? -25.641 9.660 34.306 1.00 89.44 556 LEU A N 1
ATOM 4258 C CA . LEU A 1 556 ? -25.857 10.712 35.288 1.00 89.44 556 LEU A CA 1
ATOM 4259 C C . LEU A 1 556 ? -24.713 11.712 35.166 1.00 89.44 556 LEU A C 1
ATOM 4261 O O . LEU A 1 556 ? -23.558 11.336 35.322 1.00 89.44 556 LEU A O 1
ATOM 4265 N N . PHE A 1 557 ? -25.021 12.966 34.858 1.00 85.38 557 PHE A N 1
ATOM 4266 C CA . PHE A 1 557 ? -23.996 13.996 34.738 1.00 85.38 557 PHE A CA 1
ATOM 4267 C C . PHE A 1 557 ? -23.720 14.650 36.087 1.00 85.38 557 PHE A C 1
ATOM 4269 O O . PHE A 1 557 ? -24.643 15.164 36.721 1.00 85.38 557 PHE A O 1
ATOM 4276 N N . ASP A 1 558 ? -22.446 14.681 36.466 1.00 80.06 558 ASP A N 1
ATOM 4277 C CA . ASP A 1 558 ? -21.975 15.418 37.638 1.00 80.06 558 ASP A CA 1
ATOM 4278 C C . ASP A 1 558 ? -21.754 16.897 37.279 1.00 80.06 558 ASP A C 1
ATOM 4280 O O . ASP A 1 558 ? -22.117 17.788 38.047 1.00 80.06 558 ASP A O 1
ATOM 4284 N N . ASP A 1 559 ? -21.228 17.153 36.074 1.00 72.19 559 ASP A N 1
ATOM 4285 C CA . ASP A 1 559 ? -21.102 18.480 35.466 1.00 72.19 559 ASP A CA 1
ATOM 4286 C C . ASP A 1 559 ? -21.262 18.384 33.936 1.00 72.19 559 ASP A C 1
ATOM 4288 O O . ASP A 1 559 ? -20.758 17.448 33.304 1.00 72.19 559 ASP A O 1
ATOM 4292 N N . ILE A 1 560 ? -21.973 19.344 33.336 1.00 66.38 560 ILE A N 1
ATOM 4293 C CA . ILE A 1 560 ? -22.200 19.431 31.884 1.00 66.38 560 ILE A CA 1
ATOM 4294 C C . ILE A 1 560 ? -21.730 20.808 31.413 1.00 66.38 560 ILE A C 1
ATOM 4296 O O . ILE A 1 560 ? -22.100 21.811 32.031 1.00 66.38 560 ILE A O 1
ATOM 4300 N N . PRO A 1 561 ? -20.996 20.905 30.290 1.00 63.28 561 PRO A N 1
ATOM 4301 C CA . PRO A 1 561 ? -20.729 22.187 29.647 1.00 63.28 561 PRO A CA 1
ATOM 4302 C C . PRO A 1 561 ? -22.015 23.021 29.486 1.00 63.28 561 PRO A C 1
ATOM 4304 O O . PRO A 1 561 ? -23.057 22.499 29.098 1.00 63.28 561 PRO A O 1
ATOM 4307 N N . SER A 1 562 ? -21.951 24.328 29.759 1.00 60.56 562 SER A N 1
ATOM 4308 C CA . SER A 1 562 ? -23.107 25.239 29.879 1.00 60.56 562 SER A CA 1
ATOM 4309 C C . SER A 1 562 ? -23.804 25.621 28.559 1.00 60.56 562 SER A C 1
ATOM 4311 O O . SER A 1 562 ? -24.308 26.735 28.412 1.00 60.56 562 SER A O 1
ATOM 4313 N N . PHE A 1 563 ? -23.865 24.706 27.598 1.00 63.41 563 PHE A N 1
ATOM 4314 C CA . PHE A 1 563 ? -24.489 24.914 26.295 1.00 63.41 563 PHE A CA 1
ATOM 4315 C C . PHE A 1 563 ? -25.630 23.919 26.076 1.00 63.41 563 PHE A C 1
ATOM 4317 O O . PHE A 1 563 ? -25.679 22.861 26.704 1.00 63.41 563 PHE A O 1
ATOM 4324 N N . GLU A 1 564 ? -26.538 24.243 25.153 1.00 67.25 564 GLU A N 1
ATOM 4325 C CA . GLU A 1 564 ? -27.538 23.278 24.700 1.00 67.25 564 GLU A CA 1
ATOM 4326 C C . GLU A 1 564 ? -26.834 22.066 24.084 1.00 67.25 564 GLU A C 1
ATOM 4328 O O . GLU A 1 564 ? -26.072 22.181 23.119 1.00 67.25 564 GLU A O 1
ATOM 4333 N N . SER A 1 565 ? -27.077 20.899 24.674 1.00 73.38 565 SER A N 1
ATOM 4334 C CA . SER A 1 565 ? -26.502 19.642 24.221 1.00 73.38 565 SER A CA 1
ATOM 4335 C C . SER A 1 565 ? -27.545 18.530 24.207 1.00 73.38 565 SER A C 1
ATOM 4337 O O . SER A 1 565 ? -28.623 18.628 24.803 1.00 73.38 565 SER A O 1
ATOM 4339 N N . SER A 1 566 ? -27.259 17.499 23.417 1.00 77.06 566 SER A N 1
ATOM 4340 C CA . SER A 1 566 ? -28.106 16.318 23.261 1.00 77.06 566 SER A CA 1
ATOM 4341 C C . SER A 1 566 ? -27.250 15.065 23.379 1.00 77.06 566 SER A C 1
ATOM 4343 O O . SER A 1 566 ? -26.268 14.912 22.654 1.00 77.06 566 SER A O 1
ATOM 4345 N N . LEU A 1 567 ? -27.622 14.173 24.296 1.00 81.12 567 LEU A N 1
ATOM 4346 C CA . LEU A 1 567 ? -26.956 12.888 24.502 1.00 81.12 567 LEU A CA 1
ATOM 4347 C C . LEU A 1 567 ? -27.635 11.793 23.674 1.00 81.12 567 LEU A C 1
ATOM 4349 O O . LEU A 1 567 ? -28.854 11.626 23.736 1.00 81.12 567 LEU A O 1
ATOM 4353 N N . TYR A 1 568 ? -26.825 11.000 22.978 1.00 80.88 568 TYR A N 1
ATOM 4354 C CA . TYR A 1 568 ? -27.242 9.815 22.237 1.00 80.88 568 TYR A CA 1
ATOM 4355 C C . TYR A 1 568 ? -26.612 8.566 22.842 1.00 80.88 568 TYR A C 1
ATOM 4357 O O . TYR A 1 568 ? -25.432 8.562 23.188 1.00 80.88 568 TYR A O 1
ATOM 4365 N N . ILE A 1 569 ? -27.418 7.507 22.961 1.00 87.31 569 ILE A N 1
ATOM 4366 C CA . ILE A 1 569 ? -27.021 6.223 23.544 1.00 87.31 569 ILE A CA 1
ATOM 4367 C C . ILE A 1 569 ? -27.386 5.108 22.563 1.00 87.31 569 ILE A C 1
ATOM 4369 O O . ILE A 1 569 ? -28.567 4.792 22.387 1.00 87.31 569 ILE A O 1
ATOM 4373 N N . ALA A 1 570 ? -26.384 4.482 21.951 1.00 87.31 570 ALA A N 1
ATOM 4374 C CA . ALA A 1 570 ? -26.559 3.258 21.180 1.00 87.31 570 ALA A CA 1
ATOM 4375 C C . ALA A 1 570 ? -26.359 2.045 22.092 1.00 87.31 570 ALA A C 1
ATOM 4377 O O . ALA A 1 570 ? -25.312 1.861 22.713 1.00 87.31 570 ALA A O 1
ATOM 4378 N N . THR A 1 571 ? -27.401 1.214 22.177 1.00 89.62 571 THR A N 1
ATOM 4379 C CA . THR A 1 571 ? -27.405 -0.018 22.985 1.00 89.62 571 THR A CA 1
ATOM 4380 C C . THR A 1 571 ? -26.875 -1.236 22.228 1.00 89.62 571 THR A C 1
ATOM 4382 O O . THR A 1 571 ? -26.563 -2.245 22.853 1.00 89.62 571 THR A O 1
ATOM 4385 N N . ASP A 1 572 ? -26.729 -1.116 20.907 1.00 86.38 572 ASP A N 1
ATOM 4386 C CA . ASP A 1 572 ? -26.059 -2.075 20.030 1.00 86.38 572 ASP A CA 1
ATOM 4387 C C . ASP A 1 572 ? -25.296 -1.309 18.929 1.00 86.38 572 ASP A C 1
ATOM 4389 O O . ASP A 1 572 ? -25.794 -1.148 17.809 1.00 86.38 572 ASP A O 1
ATOM 4393 N N . PRO A 1 573 ? -24.096 -0.786 19.236 1.00 86.56 573 PRO A N 1
ATOM 4394 C CA . PRO A 1 573 ? -23.289 -0.047 18.267 1.00 86.56 573 PRO A CA 1
ATOM 4395 C C . PRO A 1 573 ? -22.626 -0.946 17.210 1.00 86.56 573 PRO A C 1
ATOM 4397 O O . PRO A 1 573 ? -21.994 -0.443 16.285 1.00 86.56 573 PRO A O 1
ATOM 4400 N N . ILE A 1 574 ? -22.756 -2.278 17.296 1.00 83.06 574 ILE A N 1
ATOM 4401 C CA . ILE A 1 574 ? -22.280 -3.176 16.234 1.00 83.06 574 ILE A CA 1
ATOM 4402 C C . ILE A 1 574 ? -23.248 -3.143 15.049 1.00 83.06 574 ILE A C 1
ATOM 4404 O O . ILE A 1 574 ? -22.799 -3.107 13.898 1.00 83.06 574 ILE A O 1
ATOM 4408 N N . SER A 1 575 ? -24.557 -3.173 15.320 1.00 80.31 575 SER A N 1
ATOM 4409 C CA . SER A 1 575 ? -25.594 -3.113 14.283 1.00 80.31 575 SER A CA 1
ATOM 4410 C C . SER A 1 575 ? -26.057 -1.683 13.985 1.00 80.31 575 SER A C 1
ATOM 4412 O O . SER A 1 575 ? -26.326 -1.352 12.828 1.00 80.31 575 SER A O 1
ATOM 4414 N N . THR A 1 576 ? -26.095 -0.827 15.008 1.00 77.12 576 THR A N 1
ATOM 4415 C CA . THR A 1 576 ? -26.607 0.551 14.960 1.00 77.12 576 THR A CA 1
ATOM 4416 C C . THR A 1 576 ? -25.634 1.540 15.625 1.00 77.12 576 THR A C 1
ATOM 4418 O O . THR A 1 576 ? -25.942 2.085 16.687 1.00 77.12 576 THR A O 1
ATOM 4421 N N . PRO A 1 577 ? -24.433 1.757 15.048 1.00 83.69 577 PRO A N 1
ATOM 4422 C CA . PRO A 1 577 ? -23.471 2.732 15.570 1.00 83.69 577 PRO A CA 1
ATOM 4423 C C . PRO A 1 577 ? -23.974 4.175 15.424 1.00 83.69 577 PRO A C 1
ATOM 4425 O O . PRO A 1 577 ? -24.735 4.484 14.506 1.00 83.69 577 PRO A O 1
ATOM 4428 N N . ILE A 1 578 ? -23.481 5.067 16.282 1.00 80.12 578 ILE A N 1
ATOM 4429 C CA . ILE A 1 578 ? -23.655 6.520 16.179 1.00 80.12 578 ILE A CA 1
ATOM 4430 C C . ILE A 1 578 ? -22.478 7.141 15.415 1.00 80.12 578 ILE A C 1
ATOM 4432 O O . ILE A 1 578 ? -22.692 7.781 14.385 1.00 80.12 578 ILE A O 1
ATOM 4436 N N . LEU A 1 579 ? -21.245 6.962 15.900 1.00 82.31 579 LEU A N 1
ATOM 4437 C CA . LEU A 1 579 ? -20.027 7.559 15.329 1.00 82.31 579 LEU A CA 1
ATOM 4438 C C . LEU A 1 579 ? -18.943 6.506 15.062 1.00 82.31 579 LEU A C 1
ATOM 4440 O O . LEU A 1 579 ? -18.201 6.598 14.086 1.00 82.31 579 LEU A O 1
ATOM 4444 N N . THR A 1 580 ? -18.877 5.477 15.899 1.00 81.31 580 THR A N 1
ATOM 4445 C CA . THR A 1 580 ? -17.829 4.460 15.883 1.00 81.31 580 THR A CA 1
ATOM 4446 C C . THR A 1 580 ? -17.990 3.488 14.722 1.00 81.31 580 THR A C 1
ATOM 4448 O O . THR A 1 580 ? -19.075 2.981 14.446 1.00 81.31 580 THR A O 1
ATOM 4451 N N . THR A 1 581 ? -16.879 3.137 14.074 1.00 79.38 581 THR A N 1
ATOM 4452 C CA . THR A 1 581 ? -16.862 2.108 13.030 1.00 79.38 581 THR A CA 1
ATOM 4453 C C . THR A 1 581 ? -17.035 0.706 13.636 1.00 79.38 581 THR A C 1
ATOM 4455 O O . THR A 1 581 ? -16.172 0.265 14.402 1.00 79.38 581 THR A O 1
ATOM 4458 N N . PRO A 1 582 ? -18.063 -0.081 13.250 1.00 78.88 582 PRO A N 1
ATOM 4459 C CA . PRO A 1 582 ? -18.294 -1.410 13.829 1.00 78.88 582 PRO A CA 1
ATOM 4460 C C . PRO A 1 582 ? -17.135 -2.403 13.657 1.00 78.88 582 PRO A C 1
ATOM 4462 O O . PRO A 1 582 ? -16.997 -3.340 14.443 1.00 78.88 582 PRO A O 1
ATOM 4465 N N . SER A 1 583 ? -16.288 -2.230 12.634 1.00 71.38 583 SER A N 1
ATOM 4466 C CA . SER A 1 583 ? -15.088 -3.057 12.448 1.00 71.38 583 SER A CA 1
ATOM 4467 C C . SER A 1 583 ? -14.043 -2.838 13.542 1.00 71.38 583 SER A C 1
ATOM 4469 O O . SER A 1 583 ? -13.372 -3.799 13.898 1.00 71.38 583 SER A O 1
ATOM 4471 N N . TYR A 1 584 ? -13.934 -1.638 14.119 1.00 79.50 584 TYR A N 1
ATOM 4472 C CA . TYR A 1 584 ? -13.009 -1.365 15.225 1.00 79.50 584 TYR A CA 1
ATOM 4473 C C . TYR A 1 584 ? -13.465 -2.055 16.505 1.00 79.50 584 TYR A C 1
ATOM 4475 O O . TYR A 1 584 ? -12.651 -2.672 17.186 1.00 79.50 584 TYR A O 1
ATOM 4483 N N . ILE A 1 585 ? -14.776 -2.051 16.770 1.00 83.06 585 ILE A N 1
ATOM 4484 C CA . ILE A 1 585 ? -15.373 -2.813 17.873 1.00 83.06 585 ILE A CA 1
ATOM 4485 C C . ILE A 1 585 ? -15.091 -4.309 17.673 1.00 83.06 585 ILE A C 1
ATOM 4487 O O . ILE A 1 585 ? -14.555 -4.961 18.567 1.00 83.06 585 ILE A O 1
ATOM 4491 N N . ARG A 1 586 ? -15.373 -4.852 16.478 1.00 79.75 586 ARG A N 1
ATOM 4492 C CA . ARG A 1 586 ? -15.103 -6.266 16.153 1.00 79.75 586 ARG A CA 1
ATOM 4493 C C . ARG A 1 586 ? -13.620 -6.630 16.255 1.00 79.75 586 ARG A C 1
ATOM 4495 O O . ARG A 1 586 ? -13.302 -7.700 16.764 1.00 79.75 586 ARG A O 1
ATOM 4502 N N . HIS A 1 587 ? -12.722 -5.759 15.799 1.00 75.31 587 HIS A N 1
ATOM 4503 C CA . HIS A 1 587 ? -11.282 -5.971 15.913 1.00 75.31 587 HIS A CA 1
ATOM 4504 C C . HIS A 1 587 ? -10.845 -5.995 17.378 1.00 75.31 587 HIS A C 1
ATOM 4506 O O . HIS A 1 587 ? -10.211 -6.955 17.807 1.00 75.31 587 HIS A O 1
ATOM 4512 N N . ALA A 1 588 ? -11.245 -4.993 18.163 1.00 77.62 588 ALA A N 1
ATOM 4513 C CA . ALA A 1 588 ? -10.912 -4.906 19.579 1.00 77.62 588 ALA A CA 1
ATOM 4514 C C . ALA A 1 588 ? -11.407 -6.139 20.352 1.00 77.62 588 ALA A C 1
ATOM 4516 O O . ALA A 1 588 ? -10.640 -6.727 21.115 1.00 77.62 588 ALA A O 1
ATOM 4517 N N . LEU A 1 589 ? -12.638 -6.595 20.087 1.00 76.12 589 LEU A N 1
ATOM 4518 C CA . LEU A 1 589 ? -13.170 -7.855 20.623 1.00 76.12 589 LEU A CA 1
ATOM 4519 C C . LEU A 1 589 ? -12.316 -9.069 20.219 1.00 76.12 589 LEU A C 1
ATOM 4521 O O . LEU A 1 589 ? -12.035 -9.919 21.056 1.00 76.12 589 LEU A O 1
ATOM 4525 N N . GLY A 1 590 ? -11.855 -9.136 18.966 1.00 67.81 590 GLY A N 1
ATOM 4526 C CA . GLY A 1 590 ? -10.987 -10.214 18.478 1.00 67.81 590 GLY A CA 1
ATOM 4527 C C . GLY A 1 590 ? -9.573 -10.216 19.076 1.00 67.81 590 GLY A C 1
ATOM 4528 O O . GLY A 1 590 ? -8.922 -11.259 19.101 1.00 67.81 590 GLY A O 1
ATOM 4529 N N . THR A 1 591 ? -9.090 -9.072 19.571 1.00 65.81 591 THR A N 1
ATOM 4530 C CA . THR A 1 591 ? -7.778 -8.967 20.241 1.00 65.81 591 THR A CA 1
ATOM 4531 C C . THR A 1 591 ? -7.808 -9.327 21.726 1.00 65.81 591 THR A C 1
ATOM 4533 O O . THR A 1 591 ? -6.754 -9.569 22.316 1.00 65.81 591 THR A O 1
ATOM 4536 N N . MET A 1 592 ? -8.990 -9.410 22.342 1.00 59.38 592 MET A N 1
ATOM 4537 C CA . MET A 1 592 ? -9.121 -9.890 23.715 1.00 59.38 592 MET A CA 1
ATOM 4538 C C . MET A 1 592 ? -8.827 -11.396 23.754 1.00 59.38 592 MET A C 1
ATOM 4540 O O . MET A 1 592 ? -9.497 -12.196 23.107 1.00 59.38 592 MET A O 1
ATOM 4544 N N . ALA A 1 593 ? -7.797 -11.807 24.498 1.00 49.50 593 ALA A N 1
ATOM 4545 C CA . ALA A 1 593 ? -7.406 -13.212 24.593 1.00 49.50 593 ALA A CA 1
ATOM 4546 C C . ALA A 1 593 ? -8.541 -14.066 25.190 1.00 49.50 593 ALA A C 1
ATOM 4548 O O . ALA A 1 593 ? -8.787 -13.953 26.385 1.00 49.50 593 ALA A O 1
ATOM 4549 N N . TYR A 1 594 ? -9.198 -14.908 24.374 1.00 41.31 594 TYR A N 1
ATOM 4550 C CA . TYR A 1 594 ? -10.160 -15.970 24.750 1.00 41.31 594 TYR A CA 1
ATOM 4551 C C . TYR A 1 594 ? -11.006 -15.690 26.013 1.00 41.31 594 TYR A C 1
ATOM 4553 O O . TYR A 1 594 ? -11.140 -16.542 26.890 1.00 41.31 594 TYR A O 1
ATOM 4561 N N . ARG A 1 595 ? -11.578 -14.488 26.126 1.00 50.69 595 ARG A N 1
ATOM 4562 C CA . ARG A 1 595 ? -12.478 -14.124 27.222 1.00 50.69 595 ARG A CA 1
ATOM 4563 C C . ARG A 1 595 ? -13.806 -13.658 26.645 1.00 50.69 595 ARG A C 1
ATOM 4565 O O . ARG A 1 595 ? -13.891 -12.570 26.090 1.00 50.69 595 ARG A O 1
ATOM 4572 N N . PHE A 1 596 ? -14.785 -14.555 26.791 1.00 54.62 596 PHE A N 1
ATOM 4573 C CA . PHE A 1 596 ? -16.233 -14.332 26.811 1.00 54.62 596 PHE A CA 1
ATOM 4574 C C . PHE A 1 596 ? -16.810 -13.673 25.547 1.00 54.62 596 PHE A C 1
ATOM 4576 O O . PHE A 1 596 ? -16.862 -12.456 25.411 1.00 54.62 596 PHE A O 1
ATOM 4583 N N . THR A 1 597 ? -17.248 -14.500 24.596 1.00 48.47 597 THR A N 1
ATOM 4584 C CA . THR A 1 597 ? -17.791 -14.041 23.308 1.00 48.47 597 THR A CA 1
ATOM 4585 C C . THR A 1 597 ? -19.157 -14.654 23.034 1.00 48.47 597 THR A C 1
ATOM 4587 O O . THR A 1 597 ? -19.295 -15.583 22.251 1.00 48.47 597 THR A O 1
ATOM 4590 N N . ALA A 1 598 ? -20.163 -14.100 23.696 1.00 50.97 598 ALA A N 1
ATOM 4591 C CA . ALA A 1 598 ? -21.487 -13.811 23.157 1.00 50.97 598 ALA A CA 1
ATOM 4592 C C . ALA A 1 598 ? -22.168 -12.919 24.208 1.00 50.97 598 ALA A C 1
ATOM 4594 O O . ALA A 1 598 ? -22.116 -13.223 25.388 1.00 50.97 598 ALA A O 1
ATOM 4595 N N . ASP A 1 599 ? -22.724 -11.781 23.810 1.00 64.56 599 ASP A N 1
ATOM 4596 C CA . ASP A 1 599 ? -23.681 -11.013 24.626 1.00 64.56 599 ASP A CA 1
ATOM 4597 C C . ASP A 1 599 ? -23.180 -10.178 25.818 1.00 64.56 599 ASP A C 1
ATOM 4599 O O . ASP A 1 599 ? -23.982 -9.676 26.612 1.00 64.56 599 ASP A O 1
ATOM 4603 N N . ILE A 1 600 ? -21.881 -9.865 25.882 1.00 73.88 600 ILE A N 1
ATOM 4604 C CA . ILE A 1 600 ? -21.430 -8.741 26.713 1.00 73.88 600 ILE A CA 1
ATOM 4605 C C . ILE A 1 600 ? -22.054 -7.425 26.193 1.00 73.88 600 ILE A C 1
ATOM 4607 O O . ILE A 1 600 ? -21.969 -7.134 24.995 1.00 73.88 600 ILE A O 1
ATOM 4611 N N . PRO A 1 601 ? -22.642 -6.586 27.068 1.00 85.19 601 PRO A N 1
ATOM 4612 C CA . PRO A 1 601 ? -23.224 -5.298 26.693 1.00 85.19 601 PRO A CA 1
ATOM 4613 C C . PRO A 1 601 ? -22.161 -4.337 26.146 1.00 85.19 601 PRO A C 1
ATOM 4615 O O . PRO A 1 601 ? -21.269 -3.906 26.870 1.00 85.19 601 PRO A O 1
ATOM 4618 N N . ILE A 1 602 ? -22.305 -3.927 24.887 1.00 90.69 602 ILE A N 1
ATOM 4619 C CA . ILE A 1 602 ? -21.518 -2.835 24.303 1.00 90.69 602 ILE A CA 1
ATOM 4620 C C . ILE A 1 602 ? -22.427 -1.621 24.156 1.00 90.69 602 ILE A C 1
ATOM 4622 O O . ILE A 1 602 ? -23.558 -1.747 23.682 1.00 90.69 602 ILE A O 1
ATOM 4626 N N . ARG A 1 603 ? -21.962 -0.455 24.600 1.00 93.31 603 ARG A N 1
ATOM 4627 C CA . ARG A 1 603 ? -22.716 0.801 24.591 1.00 93.31 603 ARG A CA 1
ATOM 4628 C C . ARG A 1 603 ? -21.879 1.901 23.981 1.00 93.31 603 ARG A C 1
ATOM 4630 O O . ARG A 1 603 ? -20.728 2.056 24.354 1.00 93.31 603 ARG A O 1
ATOM 4637 N N . GLU A 1 604 ? -22.455 2.677 23.081 1.00 92.50 604 GLU A N 1
ATOM 4638 C CA . GLU A 1 604 ? -21.818 3.881 22.556 1.00 92.50 604 GLU A CA 1
ATOM 4639 C C . GLU A 1 604 ? -22.586 5.104 23.040 1.00 92.50 604 GLU A C 1
ATOM 4641 O O . GLU A 1 604 ? -23.812 5.165 22.925 1.00 92.50 604 GLU A O 1
ATOM 4646 N N . PHE A 1 605 ? -21.853 6.067 23.588 1.00 91.06 605 PHE A N 1
ATOM 4647 C CA . PHE A 1 605 ? -22.394 7.332 24.062 1.00 91.06 605 PHE A CA 1
ATOM 4648 C C . PHE A 1 605 ? -21.784 8.450 23.227 1.00 91.06 605 PHE A C 1
ATOM 4650 O O . PHE A 1 605 ? -20.572 8.476 23.031 1.00 91.06 605 PHE A O 1
ATOM 4657 N N . VAL A 1 606 ? -22.610 9.372 22.738 1.00 88.06 606 VAL A N 1
ATOM 4658 C CA . VAL A 1 606 ? -22.142 10.543 21.987 1.00 88.06 606 VAL A CA 1
ATOM 4659 C C . VAL A 1 606 ? -22.912 11.767 22.451 1.00 88.06 606 VAL A C 1
ATOM 4661 O O . VAL A 1 606 ? -24.144 11.770 22.459 1.00 88.06 606 VAL A O 1
ATOM 4664 N N . LEU A 1 607 ? -22.187 12.813 22.836 1.00 85.88 607 LEU A N 1
ATOM 4665 C CA . LEU A 1 607 ? -22.764 14.112 23.158 1.00 85.88 607 LEU A CA 1
ATOM 4666 C C . LEU A 1 607 ? -22.647 15.017 21.935 1.00 85.88 607 LEU A C 1
ATOM 4668 O O . LEU A 1 607 ? -21.555 15.185 21.404 1.00 85.88 607 LEU A O 1
ATOM 4672 N N . TYR A 1 608 ? -23.753 15.611 21.501 1.00 79.44 608 TYR A N 1
ATOM 4673 C CA . TYR A 1 608 ? -23.757 16.619 20.445 1.00 79.44 608 TYR A CA 1
ATOM 4674 C C . TYR A 1 608 ? -23.953 18.014 21.031 1.00 79.44 608 TYR A C 1
ATOM 4676 O O . TYR A 1 608 ? -24.836 18.230 21.863 1.00 79.44 608 TYR A O 1
ATOM 4684 N N . MET A 1 609 ? -23.163 18.967 20.543 1.00 78.75 609 MET A N 1
ATOM 4685 C CA . MET A 1 609 ? -23.252 20.396 20.841 1.00 78.75 609 MET A CA 1
ATOM 4686 C C . MET A 1 609 ? -23.221 21.164 19.521 1.00 78.75 609 MET A C 1
ATOM 4688 O O . MET A 1 609 ? -22.325 20.956 18.707 1.00 78.75 609 MET A O 1
ATOM 4692 N N . ASN A 1 610 ? -24.202 22.042 19.283 1.00 75.38 610 ASN A N 1
ATOM 4693 C CA . ASN A 1 610 ? -24.323 22.796 18.025 1.00 75.38 610 ASN A CA 1
ATOM 4694 C C . ASN A 1 610 ? -24.254 21.906 16.758 1.00 75.38 610 ASN A C 1
ATOM 4696 O O . ASN A 1 610 ? -23.583 22.256 15.790 1.00 75.38 610 ASN A O 1
ATOM 4700 N N . ASN A 1 611 ? -24.923 20.744 16.770 1.00 70.44 611 ASN A N 1
ATOM 4701 C CA . ASN A 1 611 ? -24.909 19.728 15.699 1.00 70.44 611 ASN A CA 1
ATOM 4702 C C . ASN A 1 611 ? -23.541 19.088 15.380 1.00 70.44 611 ASN A C 1
ATOM 4704 O O . ASN A 1 611 ? -23.426 18.380 14.382 1.00 70.44 611 ASN A O 1
ATOM 4708 N N . ALA A 1 612 ? -22.531 19.253 16.234 1.00 74.75 612 ALA A N 1
ATOM 4709 C CA . ALA A 1 612 ? -21.256 18.544 16.138 1.00 74.75 612 ALA A CA 1
ATOM 4710 C C . ALA A 1 612 ? -21.049 17.623 17.349 1.00 74.75 612 ALA A C 1
ATOM 4712 O O . ALA A 1 612 ? -21.526 17.928 18.444 1.00 74.75 612 ALA A O 1
ATOM 4713 N N . ALA A 1 613 ? -20.342 16.506 17.158 1.00 81.38 613 ALA A N 1
ATOM 4714 C CA . ALA A 1 613 ? -19.931 15.646 18.265 1.00 81.38 613 ALA A CA 1
ATOM 4715 C C . ALA A 1 613 ? -18.957 16.408 19.181 1.00 81.38 613 ALA A C 1
ATOM 4717 O O . ALA A 1 613 ? -18.039 17.084 18.711 1.00 81.38 613 ALA A O 1
ATOM 4718 N N . TYR A 1 614 ? -19.193 16.345 20.488 1.00 84.38 614 TYR A N 1
ATOM 4719 C CA . TYR A 1 614 ? -18.370 16.994 21.495 1.00 84.38 614 TYR A CA 1
ATOM 4720 C C . TYR A 1 614 ? -17.280 16.045 21.994 1.00 84.38 614 TYR A C 1
ATOM 4722 O O . TYR A 1 614 ? -17.576 15.019 22.599 1.00 84.38 614 TYR A O 1
ATOM 4730 N N . GLU A 1 615 ? -16.027 16.446 21.794 1.00 83.31 615 GLU A N 1
ATOM 4731 C CA . GLU A 1 615 ? -14.823 15.678 22.157 1.00 83.31 615 GLU A CA 1
ATOM 4732 C C . GLU A 1 615 ? -14.124 16.220 23.421 1.00 83.31 615 GLU A C 1
ATOM 4734 O O . GLU A 1 615 ? -13.018 15.808 23.771 1.00 83.31 615 GLU A O 1
ATOM 4739 N N . GLY A 1 616 ? -14.717 17.216 24.087 1.00 82.75 616 GLY A N 1
ATOM 4740 C CA . GLY A 1 616 ? -14.138 17.820 25.287 1.00 82.75 616 GLY A CA 1
ATOM 4741 C C . GLY A 1 616 ? -14.363 16.987 26.557 1.00 82.75 616 GLY A C 1
ATOM 4742 O O . GLY A 1 616 ? -15.126 16.018 26.550 1.00 82.75 616 GLY A O 1
ATOM 4743 N N . PRO A 1 617 ? -13.714 17.364 27.673 1.00 84.38 617 PRO A N 1
ATOM 4744 C CA . PRO A 1 617 ? -13.867 16.656 28.936 1.00 84.38 617 PRO A CA 1
ATOM 4745 C C . PRO A 1 617 ? -15.288 16.807 29.489 1.00 84.38 617 PRO A C 1
ATOM 4747 O O . PRO A 1 617 ? -15.888 17.880 29.431 1.00 84.38 617 PRO A O 1
ATOM 4750 N N . ILE A 1 618 ? -15.790 15.735 30.089 1.00 85.94 618 ILE A N 1
ATOM 4751 C CA . ILE A 1 618 ? -17.047 15.697 30.845 1.00 85.94 618 ILE A CA 1
ATOM 4752 C C . ILE A 1 618 ? -16.793 15.062 32.212 1.00 85.94 618 ILE A C 1
ATOM 4754 O O . ILE A 1 618 ? -15.755 14.443 32.420 1.00 85.94 618 ILE A O 1
ATOM 4758 N N . THR A 1 619 ? -17.736 15.178 33.144 1.00 88.31 619 THR A N 1
ATOM 4759 C CA . THR A 1 619 ? -17.753 14.327 34.343 1.00 88.31 619 THR A CA 1
ATOM 4760 C C . THR A 1 619 ? -19.137 13.715 34.469 1.00 88.31 619 THR A C 1
ATOM 4762 O O . THR A 1 619 ? -20.130 14.422 34.654 1.00 88.31 619 THR A O 1
ATOM 4765 N N . ALA A 1 620 ? -19.213 12.401 34.291 1.00 90.56 620 ALA A N 1
ATOM 4766 C CA . ALA A 1 620 ? -20.465 11.668 34.350 1.00 90.56 620 ALA A CA 1
ATOM 4767 C C . ALA A 1 620 ? -20.253 10.275 34.941 1.00 90.56 620 ALA A C 1
ATOM 4769 O O . ALA A 1 620 ? -19.169 9.699 34.858 1.00 90.56 620 ALA A O 1
ATOM 4770 N N . SER A 1 621 ? -21.323 9.706 35.476 1.00 93.38 621 SER A N 1
ATOM 4771 C CA . SER A 1 621 ? -21.407 8.307 35.869 1.00 93.38 621 SER A CA 1
ATOM 4772 C C . SER A 1 621 ? -22.241 7.531 34.852 1.00 93.38 621 SER A C 1
ATOM 4774 O O . SER A 1 621 ? -23.386 7.885 34.564 1.00 93.38 621 SER A O 1
ATOM 4776 N N . LEU A 1 622 ? -21.667 6.459 34.309 1.00 95.62 622 LEU A N 1
ATOM 4777 C CA . LEU A 1 622 ? -22.335 5.525 33.409 1.00 95.62 622 LEU A CA 1
ATOM 4778 C C . LEU A 1 622 ? -22.848 4.325 34.192 1.00 95.62 622 LEU A C 1
ATOM 4780 O O . LEU A 1 622 ? -22.164 3.826 35.079 1.00 95.62 622 LEU A O 1
ATOM 4784 N N . THR A 1 623 ? -24.027 3.832 33.828 1.00 95.94 623 THR A N 1
ATOM 4785 C CA . THR A 1 623 ? -24.576 2.560 34.312 1.00 95.94 623 THR A CA 1
ATOM 4786 C C . THR A 1 623 ? -24.830 1.643 33.125 1.00 95.94 623 THR A C 1
ATOM 4788 O O . THR A 1 623 ? -25.526 2.034 32.188 1.00 95.94 623 THR A O 1
ATOM 4791 N N . ILE A 1 624 ? -24.270 0.433 33.157 1.00 95.62 624 ILE A N 1
ATOM 4792 C CA . ILE A 1 624 ? -24.414 -0.577 32.099 1.00 95.62 624 ILE A CA 1
ATOM 4793 C C . ILE A 1 624 ? -24.977 -1.872 32.712 1.00 95.62 624 ILE A C 1
ATOM 4795 O O . ILE A 1 624 ? -24.463 -2.327 33.738 1.00 95.62 624 ILE A O 1
ATOM 4799 N N . PRO A 1 625 ? -26.035 -2.472 32.132 1.00 94.25 625 PRO A N 1
ATOM 4800 C CA . PRO A 1 625 ? -26.601 -3.730 32.621 1.00 94.25 625 PRO A CA 1
ATOM 4801 C C . PRO A 1 625 ? -25.792 -4.945 32.159 1.00 94.25 625 PRO A C 1
ATOM 4803 O O . PRO A 1 625 ? -25.312 -4.938 31.034 1.00 94.25 625 PRO A O 1
ATOM 4806 N N . TYR A 1 626 ? -25.726 -6.007 32.964 1.00 90.69 626 TYR A N 1
ATOM 4807 C CA . TYR A 1 626 ? -25.178 -7.318 32.580 1.00 90.69 626 TYR A CA 1
ATOM 4808 C C . TYR A 1 626 ? -26.255 -8.417 32.651 1.00 90.69 626 TYR A C 1
ATOM 4810 O O . TYR A 1 626 ? -27.303 -8.227 33.274 1.00 90.69 626 TYR A O 1
ATOM 4818 N N . GLN A 1 627 ? -26.012 -9.553 31.991 1.00 88.44 627 GLN A N 1
ATOM 4819 C CA . GLN A 1 627 ? -26.928 -10.700 31.976 1.00 88.44 627 GLN A CA 1
ATOM 4820 C C . GLN A 1 627 ? -26.554 -11.709 33.062 1.00 88.44 627 GLN A C 1
ATOM 4822 O O . GLN A 1 627 ? -25.389 -12.057 33.198 1.00 88.44 627 GLN A O 1
ATOM 4827 N N . ASP A 1 628 ? -27.544 -12.137 33.835 1.00 88.06 628 ASP A N 1
ATOM 4828 C CA . ASP A 1 628 ? -27.483 -13.218 34.830 1.00 88.06 628 ASP A CA 1
ATOM 4829 C C . ASP A 1 628 ? -28.958 -13.567 35.107 1.00 88.06 628 ASP A C 1
ATOM 4831 O O . ASP A 1 628 ? -29.605 -13.062 36.028 1.00 88.06 628 ASP A O 1
ATOM 4835 N N . ALA A 1 629 ? -29.581 -14.284 34.180 1.00 86.69 629 ALA A N 1
ATOM 4836 C CA . ALA A 1 629 ? -31.015 -14.536 34.160 1.00 86.69 629 ALA A CA 1
ATOM 4837 C C . ALA A 1 629 ? -31.425 -15.576 35.208 1.00 86.69 629 ALA A C 1
ATOM 4839 O O . ALA A 1 629 ? -32.556 -15.548 35.701 1.00 86.69 629 ALA A O 1
ATOM 4840 N N . ASN A 1 630 ? -30.516 -16.489 35.558 1.00 84.81 630 ASN A N 1
ATOM 4841 C CA . ASN A 1 630 ? -30.764 -17.574 36.505 1.00 84.81 630 ASN A CA 1
ATOM 4842 C C . ASN A 1 630 ? -30.460 -17.189 37.971 1.00 84.81 630 ASN A C 1
ATOM 4844 O O . ASN A 1 630 ? -30.889 -17.902 38.880 1.00 84.81 630 ASN A O 1
ATOM 4848 N N . GLY A 1 631 ? -29.792 -16.056 38.215 1.00 84.12 631 GLY A N 1
ATOM 4849 C CA . GLY A 1 631 ? -29.498 -15.563 39.557 1.00 84.12 631 GLY A CA 1
ATOM 4850 C C . GLY A 1 631 ? -28.385 -16.315 40.278 1.00 84.12 631 GLY A C 1
ATOM 4851 O O . GLY A 1 631 ? -28.350 -16.273 41.508 1.00 84.12 631 GLY A O 1
ATOM 4852 N N . ASP A 1 632 ? -27.508 -17.012 39.559 1.00 81.56 632 ASP A N 1
ATOM 4853 C CA . ASP A 1 632 ? -26.414 -17.783 40.156 1.00 81.56 632 ASP A CA 1
ATOM 4854 C C . ASP A 1 632 ? -25.157 -16.939 40.454 1.00 81.56 632 ASP A C 1
ATOM 4856 O O . ASP A 1 632 ? -24.216 -17.435 41.080 1.00 81.56 632 ASP A O 1
ATOM 4860 N N . GLY A 1 633 ? -25.165 -15.653 40.082 1.00 80.50 633 GLY A N 1
ATOM 4861 C CA . GLY A 1 633 ? -24.046 -14.731 40.278 1.00 80.50 633 GLY A CA 1
ATOM 4862 C C . GLY A 1 633 ? -22.953 -14.857 39.215 1.00 80.50 633 GLY A C 1
ATOM 4863 O O . GLY A 1 633 ? -21.886 -14.254 39.366 1.00 80.50 633 GLY A O 1
ATOM 4864 N N . ILE A 1 634 ? -23.207 -15.620 38.154 1.00 78.94 634 ILE A N 1
ATOM 4865 C CA . ILE A 1 634 ? -22.365 -15.773 36.973 1.00 78.94 634 ILE A CA 1
ATOM 4866 C C . ILE A 1 634 ? -23.009 -14.985 35.833 1.00 78.94 634 ILE A C 1
ATOM 4868 O O . ILE A 1 634 ? -24.225 -14.924 35.693 1.00 78.94 634 ILE A O 1
ATOM 4872 N N . VAL A 1 635 ? -22.178 -14.334 35.025 1.00 84.19 635 VAL A N 1
ATOM 4873 C CA . VAL A 1 635 ? -22.635 -13.638 33.827 1.00 84.19 635 VAL A CA 1
ATOM 4874 C C . VAL A 1 635 ? -22.990 -14.675 32.764 1.00 84.19 635 VAL A C 1
ATOM 4876 O O . VAL A 1 635 ? -22.156 -15.525 32.431 1.00 84.19 635 VAL A O 1
ATOM 4879 N N . ASP A 1 636 ? -24.211 -14.610 32.240 1.00 78.75 636 ASP A N 1
ATOM 4880 C CA . ASP A 1 636 ? -24.712 -15.576 31.257 1.00 78.75 636 ASP A CA 1
ATOM 4881 C C . ASP A 1 636 ? -23.826 -15.627 30.002 1.00 78.75 636 ASP A C 1
ATOM 4883 O O . ASP A 1 636 ? -23.187 -14.642 29.628 1.00 78.75 636 ASP A O 1
ATOM 4887 N N . ASP A 1 637 ? -23.778 -16.801 29.364 1.00 74.06 637 ASP A N 1
ATOM 4888 C CA . ASP A 1 637 ? -23.083 -17.054 28.090 1.00 74.06 637 ASP A CA 1
ATOM 4889 C C . ASP A 1 637 ? -21.576 -16.719 28.080 1.00 74.06 637 ASP A C 1
ATOM 4891 O O . ASP A 1 637 ? -20.914 -16.672 27.037 1.00 74.06 637 ASP A O 1
ATOM 4895 N N . THR A 1 638 ? -20.981 -16.585 29.268 1.00 69.25 638 THR A N 1
ATOM 4896 C CA . THR A 1 638 ? -19.539 -16.417 29.430 1.00 69.25 638 THR A CA 1
ATOM 4897 C C . THR A 1 638 ? -18.813 -17.766 29.445 1.00 69.25 638 THR A C 1
ATOM 4899 O O . THR A 1 638 ? -19.151 -18.697 30.178 1.00 69.25 638 THR A O 1
ATOM 4902 N N . VAL A 1 639 ? -17.776 -17.882 28.608 1.00 58.50 639 VAL A N 1
ATOM 4903 C CA . VAL A 1 639 ? -16.842 -19.018 28.599 1.00 58.50 639 VAL A CA 1
ATOM 4904 C C . VAL A 1 639 ? -15.398 -18.518 28.762 1.00 58.50 639 VAL A C 1
ATOM 4906 O O . VAL A 1 639 ? -14.919 -17.790 27.883 1.00 58.50 639 VAL A O 1
ATOM 4909 N N . PRO A 1 640 ? -14.682 -18.905 29.843 1.00 61.44 640 PRO A N 1
ATOM 4910 C CA . PRO A 1 640 ? -15.179 -19.646 31.020 1.00 61.44 640 PRO A CA 1
ATOM 4911 C C . PRO A 1 640 ? -16.265 -18.883 31.822 1.00 61.44 640 PRO A C 1
ATOM 4913 O O . PRO A 1 640 ? -16.553 -17.740 31.502 1.00 61.44 640 PRO A O 1
ATOM 4916 N N . PRO A 1 641 ? -16.888 -19.471 32.856 1.00 66.69 641 PRO A N 1
ATOM 4917 C CA . PRO A 1 641 ? -17.840 -18.735 33.691 1.00 66.69 641 PRO A CA 1
ATOM 4918 C C . PRO A 1 641 ? -17.202 -17.492 34.341 1.00 66.69 641 PRO A C 1
ATOM 4920 O O . PRO A 1 641 ? -16.186 -17.611 35.032 1.00 66.69 641 PRO A O 1
ATOM 4923 N N . LEU A 1 642 ? -17.787 -16.311 34.128 1.00 74.50 642 LEU A N 1
ATOM 4924 C CA . LEU A 1 642 ? -17.374 -15.041 34.732 1.00 74.50 642 LEU A CA 1
ATOM 4925 C C . LEU A 1 642 ? -18.294 -14.694 35.907 1.00 74.50 642 LEU A C 1
ATOM 4927 O O . LEU A 1 642 ? -19.464 -14.394 35.706 1.00 74.50 642 LEU A O 1
ATOM 4931 N N . GLU A 1 643 ? -17.777 -14.688 37.136 1.00 78.06 643 GLU A N 1
ATOM 4932 C CA . GLU A 1 643 ? -18.547 -14.193 38.288 1.00 78.06 643 GLU A CA 1
ATOM 4933 C C . GLU A 1 643 ? -18.820 -12.687 38.147 1.00 78.06 643 GLU A C 1
ATOM 4935 O O . GLU A 1 643 ? -17.907 -11.912 37.845 1.00 78.06 643 GLU A O 1
ATOM 4940 N N . ALA A 1 644 ? -20.051 -12.254 38.428 1.00 84.06 644 ALA A N 1
ATOM 4941 C CA . ALA A 1 644 ? -20.473 -10.857 38.296 1.00 84.06 644 ALA A CA 1
ATOM 4942 C C . ALA A 1 644 ? -19.636 -9.885 39.154 1.00 84.06 644 ALA A C 1
ATOM 4944 O O . ALA A 1 644 ? -19.422 -8.735 38.776 1.00 84.06 644 ALA A O 1
ATOM 4945 N N . THR A 1 645 ? -19.104 -10.354 40.286 1.00 82.19 645 THR A N 1
ATOM 4946 C CA . THR A 1 645 ? -18.194 -9.607 41.175 1.00 82.19 645 THR A CA 1
ATOM 4947 C C . THR A 1 645 ? -16.857 -9.245 40.529 1.00 82.19 645 THR A C 1
ATOM 4949 O O . THR A 1 645 ? -16.189 -8.331 41.005 1.00 82.19 645 THR A O 1
ATOM 4952 N N . ASN A 1 646 ? -16.474 -9.930 39.448 1.00 80.94 646 ASN A N 1
ATOM 4953 C CA . ASN A 1 646 ? -15.234 -9.693 38.712 1.00 80.94 646 ASN A CA 1
ATOM 4954 C C . ASN A 1 646 ? -15.437 -8.838 37.451 1.00 80.94 646 ASN A C 1
ATOM 4956 O O . ASN A 1 646 ? -14.485 -8.670 36.690 1.00 80.94 646 ASN A O 1
ATOM 4960 N N . LEU A 1 647 ? -16.645 -8.315 37.208 1.00 86.31 647 LEU A N 1
ATOM 4961 C CA . LEU A 1 647 ? -16.890 -7.391 36.102 1.00 86.31 647 LEU A CA 1
ATOM 4962 C C . LEU A 1 647 ? -16.126 -6.082 36.308 1.00 86.31 647 LEU A C 1
ATOM 4964 O O . LEU A 1 647 ? -16.126 -5.521 37.400 1.00 86.31 647 LEU A O 1
ATOM 4968 N N . GLN A 1 648 ? -15.519 -5.590 35.235 1.00 87.19 648 GLN A N 1
ATOM 4969 C CA . GLN A 1 648 ? -14.760 -4.351 35.150 1.00 87.19 648 GLN A CA 1
ATOM 4970 C C . GLN A 1 648 ? -15.213 -3.559 33.914 1.00 87.19 648 GLN A C 1
ATOM 4972 O O . GLN A 1 648 ? -15.499 -4.158 32.869 1.00 87.19 648 GLN A O 1
ATOM 4977 N N . PRO A 1 649 ? -15.284 -2.223 33.997 1.00 91.94 649 PRO A N 1
ATOM 4978 C CA . PRO A 1 649 ? -15.645 -1.392 32.860 1.00 91.94 649 PRO A CA 1
ATOM 4979 C C . PRO A 1 649 ? -14.441 -1.148 31.940 1.00 91.94 649 PRO A C 1
ATOM 4981 O O . PRO A 1 649 ? -13.351 -0.796 32.392 1.00 91.94 649 PRO A O 1
ATOM 4984 N N . TYR A 1 650 ? -14.657 -1.271 30.633 1.00 89.75 650 TYR A N 1
ATOM 4985 C CA . TYR A 1 650 ? -13.674 -0.997 29.586 1.00 89.75 650 TYR A CA 1
ATOM 4986 C C . TYR A 1 650 ? -14.205 0.044 28.602 1.00 89.75 650 TYR A C 1
ATOM 4988 O O . TYR A 1 650 ? -15.406 0.115 28.351 1.00 89.75 650 TYR A O 1
ATOM 4996 N N . THR A 1 651 ? -13.300 0.832 28.030 1.00 92.81 651 THR A N 1
ATOM 4997 C CA . THR A 1 651 ? -13.557 1.800 26.960 1.00 92.81 651 THR A CA 1
ATOM 4998 C C . THR A 1 651 ? -12.715 1.456 25.736 1.00 92.81 651 THR A C 1
ATOM 5000 O O . THR A 1 651 ? -11.614 0.908 25.857 1.00 92.81 651 THR A O 1
ATOM 5003 N N . LEU A 1 652 ? -13.237 1.739 24.548 1.00 88.62 652 LEU A N 1
ATOM 5004 C CA . LEU A 1 652 ? -12.522 1.558 23.293 1.00 88.62 652 LEU A CA 1
ATOM 5005 C C . LEU A 1 652 ? -11.582 2.747 23.061 1.00 88.62 652 LEU A C 1
ATOM 5007 O O . LEU A 1 652 ? -12.026 3.889 22.965 1.00 88.62 652 LEU A O 1
ATOM 5011 N N . SER A 1 653 ? -10.283 2.472 22.931 1.00 85.50 653 SER A N 1
ATOM 5012 C CA . SER A 1 653 ? -9.257 3.460 22.587 1.00 85.50 653 SER A CA 1
ATOM 5013 C C . SER A 1 653 ? -8.424 2.962 21.404 1.00 85.50 653 SER A C 1
ATOM 5015 O O . SER A 1 653 ? -7.789 1.905 21.466 1.00 85.50 653 SER A O 1
ATOM 5017 N N . GLY A 1 654 ? -8.474 3.688 20.281 1.00 80.50 654 GLY A N 1
ATOM 5018 C CA . GLY A 1 654 ? -7.912 3.252 18.999 1.00 80.50 654 GLY A CA 1
ATOM 5019 C C . GLY A 1 654 ? -8.633 2.010 18.461 1.00 80.50 654 GLY A C 1
ATOM 5020 O O . GLY A 1 654 ? -9.647 2.120 17.783 1.00 80.50 654 GLY A O 1
ATOM 5021 N N . GLN A 1 655 ? -8.112 0.822 18.776 1.00 77.38 655 GLN A N 1
ATOM 5022 C CA . GLN A 1 655 ? -8.727 -0.486 18.487 1.00 77.38 655 GLN A CA 1
ATOM 5023 C C . GLN A 1 655 ? -8.449 -1.491 19.621 1.00 77.38 655 GLN A C 1
ATOM 5025 O O . GLN A 1 655 ? -8.318 -2.696 19.401 1.00 77.38 655 GLN A O 1
ATOM 5030 N N . GLN A 1 656 ? -8.268 -0.984 20.839 1.00 81.56 656 GLN A N 1
ATOM 5031 C CA . GLN A 1 656 ? -7.974 -1.768 22.030 1.00 81.56 656 GLN A CA 1
ATOM 5032 C C . GLN A 1 656 ? -8.977 -1.410 23.122 1.00 81.56 656 GLN A C 1
ATOM 5034 O O . GLN A 1 656 ? -9.377 -0.255 23.266 1.00 81.56 656 GLN A O 1
ATOM 5039 N N . TRP A 1 657 ? -9.365 -2.408 23.904 1.00 84.75 657 TRP A N 1
ATOM 5040 C CA . TRP A 1 657 ? -10.130 -2.190 25.121 1.00 84.75 657 TRP A CA 1
ATOM 5041 C C . TRP A 1 657 ? -9.173 -1.846 26.255 1.00 84.75 657 TRP A C 1
ATOM 5043 O O . TRP A 1 657 ? -8.289 -2.634 26.589 1.00 84.75 657 TRP A O 1
ATOM 5053 N N . VAL A 1 658 ? -9.361 -0.674 26.847 1.00 86.62 658 VAL A N 1
ATOM 5054 C CA . VAL A 1 658 ? -8.603 -0.209 28.012 1.00 86.62 658 VAL A CA 1
ATOM 5055 C C . VAL A 1 658 ? -9.555 -0.019 29.180 1.00 86.62 658 VAL A C 1
ATOM 5057 O O . VAL A 1 658 ? -10.736 0.253 28.973 1.00 86.62 658 VAL A O 1
ATOM 5060 N N . GLN A 1 659 ? -9.079 -0.214 30.406 1.00 86.62 659 GLN A N 1
ATOM 5061 C CA . GLN A 1 659 ? -9.923 -0.061 31.588 1.00 86.62 659 GLN A CA 1
ATOM 5062 C C . GLN A 1 659 ? -10.480 1.371 31.645 1.00 86.62 659 GLN A C 1
ATOM 5064 O O . GLN A 1 659 ? -9.731 2.339 31.531 1.00 86.62 659 GLN A O 1
ATOM 5069 N N . ALA A 1 660 ? -11.802 1.502 31.761 1.00 90.19 660 ALA A N 1
ATOM 5070 C CA . ALA A 1 660 ? -12.483 2.796 31.707 1.00 90.19 660 ALA A CA 1
ATOM 5071 C C . ALA A 1 660 ? -12.430 3.549 33.041 1.00 90.19 660 ALA A C 1
ATOM 5073 O O . ALA A 1 660 ? -12.489 4.776 33.051 1.00 90.19 660 ALA A O 1
ATOM 5074 N N . SER A 1 661 ? -12.363 2.819 34.156 1.00 89.25 661 SER A N 1
ATOM 5075 C CA . SER A 1 661 ? -12.359 3.387 35.502 1.00 89.25 661 SER A CA 1
ATOM 5076 C C . SER A 1 661 ? -11.661 2.458 36.494 1.00 89.25 661 SER A C 1
ATOM 5078 O O . SER A 1 661 ? -11.778 1.232 36.394 1.00 89.25 661 SER A O 1
ATOM 5080 N N . ASP A 1 662 ? -10.973 3.040 37.476 1.00 84.44 662 ASP A N 1
ATOM 5081 C CA . ASP A 1 662 ? -10.312 2.306 38.565 1.00 84.44 662 ASP A CA 1
ATOM 5082 C C . ASP A 1 662 ? -11.298 1.868 39.659 1.00 84.44 662 ASP A C 1
ATOM 5084 O O . ASP A 1 662 ? -10.988 0.994 40.470 1.00 84.44 662 ASP A O 1
ATOM 5088 N N . THR A 1 663 ? -12.489 2.474 39.699 1.00 86.44 663 THR A N 1
ATOM 5089 C CA . THR A 1 663 ? -13.533 2.181 40.683 1.00 86.44 663 THR A CA 1
ATOM 5090 C C . THR A 1 663 ? -14.894 2.032 40.013 1.00 86.44 663 THR A C 1
ATOM 5092 O O . THR A 1 663 ? -15.242 2.733 39.064 1.00 86.44 663 THR A O 1
ATOM 5095 N N . TRP A 1 664 ? -15.686 1.086 40.508 1.00 94.50 664 TRP A N 1
ATOM 5096 C CA . TRP A 1 664 ? -17.043 0.837 40.035 1.00 94.50 664 TRP A CA 1
ATOM 5097 C C . TRP A 1 664 ? -17.882 0.213 41.145 1.00 94.50 664 TRP A C 1
ATOM 5099 O O . TRP A 1 664 ? -17.364 -0.326 42.125 1.00 94.50 664 TRP A O 1
ATOM 5109 N N . THR A 1 665 ? -19.196 0.285 40.977 1.00 95.31 665 THR A N 1
ATOM 5110 C CA . THR A 1 665 ? -20.176 -0.247 41.923 1.00 95.31 665 THR A CA 1
ATOM 5111 C C . THR A 1 665 ? -21.013 -1.304 41.219 1.00 95.31 665 THR A C 1
ATOM 5113 O O . THR A 1 665 ? -21.562 -1.036 40.152 1.00 95.31 665 THR A O 1
ATOM 5116 N N . LEU A 1 666 ? -21.105 -2.498 41.804 1.00 93.88 666 LEU A N 1
ATOM 5117 C CA . LEU A 1 666 ? -21.967 -3.581 41.329 1.00 93.88 666 LEU A CA 1
ATOM 5118 C C . LEU A 1 666 ? -23.284 -3.570 42.111 1.00 93.88 666 LEU A C 1
ATOM 5120 O O . LEU A 1 666 ? -23.269 -3.674 43.337 1.00 93.88 666 LEU A O 1
ATOM 5124 N N . ASP A 1 667 ? -24.408 -3.525 41.402 1.00 94.06 667 ASP A N 1
ATOM 5125 C CA . ASP A 1 667 ? -25.732 -3.816 41.951 1.00 94.06 667 ASP A CA 1
ATOM 5126 C C . ASP A 1 667 ? -26.203 -5.172 41.411 1.00 94.06 667 ASP A C 1
ATOM 5128 O O . ASP A 1 667 ? -26.599 -5.300 40.249 1.00 94.06 667 ASP A O 1
ATOM 5132 N N . SER A 1 668 ? -26.146 -6.200 42.260 1.00 88.56 668 SER A N 1
ATOM 5133 C CA . SER A 1 668 ? -26.531 -7.568 41.898 1.00 88.56 668 SER A CA 1
ATOM 5134 C C . SER A 1 668 ? -28.045 -7.788 41.825 1.00 88.56 668 SER A C 1
ATOM 5136 O O . SER A 1 668 ? -28.486 -8.793 41.264 1.00 88.56 668 SER A O 1
ATOM 5138 N N . VAL A 1 669 ? -28.849 -6.859 42.358 1.00 91.44 669 VAL A N 1
ATOM 5139 C CA . VAL A 1 669 ? -30.316 -6.903 42.291 1.00 91.44 669 VAL A CA 1
ATOM 5140 C C . VAL A 1 669 ? -30.790 -6.278 40.982 1.00 91.44 669 VAL A C 1
ATOM 5142 O O . VAL A 1 669 ? -31.576 -6.889 40.260 1.00 91.44 669 VAL A O 1
ATOM 5145 N N . ALA A 1 670 ? -30.284 -5.089 40.647 1.00 91.06 670 ALA A N 1
ATOM 5146 C CA . ALA A 1 670 ? -30.581 -4.415 39.381 1.00 91.06 670 ALA A CA 1
ATOM 5147 C C . ALA A 1 670 ? -29.838 -5.035 38.181 1.00 91.06 670 ALA A C 1
ATOM 5149 O O . ALA A 1 670 ? -30.254 -4.846 37.031 1.00 91.06 670 ALA A O 1
ATOM 5150 N N . LYS A 1 671 ? -28.781 -5.813 38.459 1.00 93.94 671 LYS A N 1
ATOM 5151 C CA . LYS A 1 671 ? -27.866 -6.439 37.492 1.00 93.94 671 LYS A CA 1
ATOM 5152 C C . LYS A 1 671 ? -27.145 -5.383 36.658 1.00 93.94 671 LYS A C 1
ATOM 5154 O O . LYS A 1 671 ? -27.150 -5.417 35.427 1.00 93.94 671 LYS A O 1
ATOM 5159 N N . THR A 1 672 ? -26.564 -4.399 37.339 1.00 94.50 672 THR A N 1
ATOM 5160 C CA . THR A 1 672 ? -25.909 -3.243 36.715 1.00 94.50 672 THR A CA 1
ATOM 5161 C C . THR A 1 672 ? -24.556 -2.944 37.339 1.00 94.50 672 THR A C 1
ATOM 5163 O O . THR A 1 672 ? -24.348 -3.157 38.533 1.00 94.50 672 THR A O 1
ATOM 5166 N N . VAL A 1 673 ? -23.654 -2.392 36.530 1.00 95.44 673 VAL A N 1
ATOM 5167 C CA . VAL A 1 673 ? -22.375 -1.835 36.975 1.00 95.44 673 VAL A CA 1
ATOM 5168 C C . VAL A 1 673 ? -22.371 -0.333 36.709 1.00 95.44 673 VAL A C 1
ATOM 5170 O O . VAL A 1 673 ? -22.667 0.090 35.590 1.00 95.44 673 VAL A O 1
ATOM 5173 N N . THR A 1 674 ? -22.023 0.458 37.725 1.00 96.38 674 THR A N 1
ATOM 5174 C CA . THR A 1 674 ? -21.943 1.925 37.650 1.00 96.38 674 THR A CA 1
ATOM 5175 C C . THR A 1 674 ? -20.514 2.411 37.880 1.00 96.38 674 THR A C 1
ATOM 5177 O O . THR A 1 674 ? -19.873 1.986 38.841 1.00 96.38 674 THR A O 1
ATOM 5180 N N . PHE A 1 675 ? -20.013 3.303 37.024 1.00 95.81 675 PHE A N 1
ATOM 5181 C CA . PHE A 1 675 ? -18.639 3.820 37.073 1.00 95.81 675 PHE A CA 1
ATOM 5182 C C . PHE A 1 675 ? -18.537 5.240 36.505 1.00 95.81 675 PHE A C 1
ATOM 5184 O O . PHE A 1 675 ? -19.339 5.636 35.660 1.00 95.81 675 PHE A O 1
ATOM 5191 N N . SER A 1 676 ? -17.545 6.007 36.961 1.00 94.31 676 SER A N 1
ATOM 5192 C CA . SER A 1 676 ? -17.317 7.383 36.501 1.00 94.31 676 SER A CA 1
ATOM 5193 C C . SER A 1 676 ? -16.447 7.429 35.245 1.00 94.31 676 SER A C 1
ATOM 5195 O O . SER A 1 676 ? -15.516 6.632 35.103 1.00 94.31 676 SER A O 1
ATOM 5197 N N . VAL A 1 677 ? -16.729 8.389 34.363 1.00 93.25 677 VAL A N 1
ATOM 5198 C CA . VAL A 1 677 ? -16.017 8.633 33.103 1.00 93.25 677 VAL A CA 1
ATOM 5199 C C . VAL A 1 677 ? -15.709 10.116 32.910 1.00 93.25 677 VAL A C 1
ATOM 5201 O O . VAL A 1 677 ? -16.424 10.988 33.404 1.00 93.25 677 VAL A O 1
ATOM 5204 N N . THR A 1 678 ? -14.646 10.388 32.151 1.00 90.88 678 THR A N 1
ATOM 5205 C CA . THR A 1 678 ? -14.175 11.749 31.833 1.00 90.88 678 THR A CA 1
ATOM 5206 C C . THR A 1 678 ? -14.394 12.165 30.374 1.00 90.88 678 THR A C 1
ATOM 5208 O O . THR A 1 678 ? -14.130 13.305 29.996 1.00 90.88 678 THR A O 1
ATOM 5211 N N . HIS A 1 679 ? -14.853 11.232 29.543 1.00 89.38 679 HIS A N 1
ATOM 5212 C CA . HIS A 1 679 ? -15.170 11.397 28.125 1.00 89.38 679 HIS A CA 1
ATOM 5213 C C . HIS A 1 679 ? -16.240 10.366 27.745 1.00 89.38 679 HIS A C 1
ATOM 5215 O O . HIS A 1 679 ? -16.411 9.365 28.448 1.00 89.38 679 HIS A O 1
ATOM 5221 N N . PHE A 1 680 ? -16.948 10.586 26.638 1.00 91.19 680 PHE A N 1
ATOM 5222 C CA . PHE A 1 680 ? -17.789 9.553 26.038 1.00 91.19 680 PHE A CA 1
ATOM 5223 C C . PHE A 1 680 ? -17.044 8.816 24.923 1.00 91.19 680 PHE A C 1
ATOM 5225 O O . PHE A 1 680 ? -16.147 9.359 24.289 1.00 91.19 680 PHE A O 1
ATOM 5232 N N . SER A 1 681 ? -17.386 7.544 24.750 1.00 92.88 681 SER A N 1
ATOM 5233 C CA . SER A 1 681 ? -16.780 6.596 23.817 1.00 92.88 681 SER A CA 1
ATOM 5234 C C . SER A 1 681 ? -17.705 5.373 23.713 1.00 92.88 681 SER A C 1
ATOM 5236 O O . SER A 1 681 ? -18.868 5.401 24.144 1.00 92.88 681 SER A O 1
ATOM 5238 N N . VAL A 1 682 ? -17.180 4.275 23.177 1.00 93.88 682 VAL A N 1
ATOM 5239 C CA . VAL A 1 682 ? -17.762 2.942 23.299 1.00 93.88 682 VAL A CA 1
ATOM 5240 C C . VAL A 1 682 ? -17.266 2.276 24.576 1.00 93.88 682 VAL A C 1
ATOM 5242 O O . VAL A 1 682 ? -16.064 2.134 24.782 1.00 93.88 682 VAL A O 1
ATOM 5245 N N . PHE A 1 683 ? -18.196 1.810 25.401 1.00 94.06 683 PHE A N 1
ATOM 5246 C CA . PHE A 1 683 ? -17.935 1.122 26.657 1.00 94.06 683 PHE A CA 1
ATOM 5247 C C . PHE A 1 683 ? -18.488 -0.298 26.647 1.00 94.06 683 PHE A C 1
ATOM 5249 O O . PHE A 1 683 ? -19.461 -0.609 25.957 1.00 94.06 683 PHE A O 1
ATOM 5256 N N . SER A 1 684 ? -17.863 -1.156 27.442 1.00 91.62 684 SER A N 1
ATOM 5257 C CA . SER A 1 684 ? -18.243 -2.553 27.620 1.00 91.62 684 SER A CA 1
ATOM 5258 C C . SER A 1 684 ? -17.903 -3.026 29.036 1.00 91.62 684 SER A C 1
ATOM 5260 O O . SER A 1 684 ? -17.090 -2.401 29.719 1.00 91.62 684 SER A O 1
ATOM 5262 N N . LEU A 1 685 ? -18.518 -4.119 29.489 1.00 89.12 685 LEU A N 1
ATOM 5263 C CA . LEU A 1 685 ? -18.203 -4.765 30.768 1.00 89.12 685 LEU A CA 1
ATOM 5264 C C . LEU A 1 685 ? -17.482 -6.091 30.518 1.00 89.12 685 LEU A C 1
ATOM 5266 O O . LEU A 1 685 ? -18.001 -6.938 29.808 1.00 89.12 685 LEU A O 1
ATOM 5270 N N . ASN A 1 686 ? -16.313 -6.318 31.108 1.00 81.12 686 ASN A N 1
ATOM 5271 C CA . ASN A 1 686 ? -15.570 -7.570 30.914 1.00 81.12 686 ASN A CA 1
ATOM 5272 C C . ASN A 1 686 ? -14.933 -8.049 32.228 1.00 81.12 686 ASN A C 1
ATOM 5274 O O . ASN A 1 686 ? -14.985 -7.349 33.229 1.00 81.12 686 ASN A O 1
ATOM 5278 N N . GLY A 1 687 ? -14.350 -9.246 32.256 1.00 73.75 687 GLY A N 1
ATOM 5279 C CA . GLY A 1 687 ? -13.502 -9.692 33.362 1.00 73.75 687 GLY A CA 1
ATOM 5280 C C . GLY A 1 687 ? -12.092 -9.084 33.300 1.00 73.75 687 GLY A C 1
ATOM 5281 O O . GLY A 1 687 ? -11.722 -8.520 32.270 1.00 73.75 687 GLY A O 1
ATOM 5282 N N . PRO A 1 688 ? -11.271 -9.254 34.357 1.00 62.06 688 PRO A N 1
ATOM 5283 C CA . PRO A 1 688 ? -9.889 -8.763 34.396 1.00 62.06 688 PRO A CA 1
ATOM 5284 C C . PRO A 1 688 ? -9.071 -9.262 33.200 1.00 62.06 688 PRO A C 1
ATOM 5286 O O . PRO A 1 688 ? -9.365 -10.326 32.647 1.00 62.06 688 PRO A O 1
ATOM 5289 N N . THR A 1 689 ? -8.018 -8.555 32.789 1.00 51.03 689 THR A N 1
ATOM 5290 C CA . THR A 1 689 ? -7.185 -9.020 31.668 1.00 51.03 689 THR A CA 1
ATOM 5291 C C . THR A 1 689 ? -6.288 -10.195 32.101 1.00 51.03 689 THR A C 1
ATOM 5293 O O . THR A 1 689 ? -6.020 -10.369 33.292 1.00 51.03 689 THR A O 1
ATOM 5296 N N . PRO A 1 690 ? -5.780 -11.049 31.186 1.00 44.38 690 PRO A N 1
ATOM 5297 C CA . PRO A 1 690 ? -4.799 -12.080 31.545 1.00 44.38 690 PRO A CA 1
ATOM 5298 C C . PRO A 1 690 ? -3.523 -11.536 32.201 1.00 44.38 690 PRO A C 1
ATOM 5300 O O . PRO A 1 690 ? -2.873 -12.285 32.924 1.00 44.38 690 PRO A O 1
ATOM 5303 N N . GLN A 1 691 ? -3.179 -10.259 31.985 1.00 42.56 691 GLN A N 1
ATOM 5304 C CA . GLN A 1 691 ? -2.054 -9.611 32.670 1.00 42.56 691 GLN A CA 1
ATOM 5305 C C . GLN A 1 691 ? -2.321 -9.412 34.172 1.00 42.56 691 GLN A C 1
ATOM 5307 O O . GLN A 1 691 ? -1.373 -9.392 34.953 1.00 42.56 691 GLN A O 1
ATOM 5312 N N . ASP A 1 692 ? -3.591 -9.387 34.585 1.00 41.66 692 ASP A N 1
ATOM 5313 C CA . ASP A 1 692 ? -4.011 -9.219 35.981 1.00 41.66 692 ASP A CA 1
ATOM 5314 C C . ASP A 1 692 ? -4.190 -10.561 36.719 1.00 41.66 692 ASP A C 1
ATOM 5316 O O . ASP A 1 692 ? -4.327 -10.594 37.946 1.00 41.66 692 ASP A O 1
ATOM 5320 N N . ILE A 1 693 ? -4.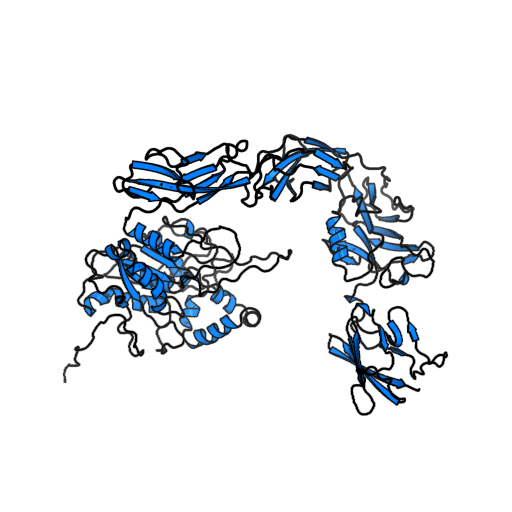137 -11.702 36.011 1.00 48.34 693 ILE A N 1
ATOM 5321 C CA . ILE A 1 693 ? -4.136 -13.033 36.639 1.00 48.34 693 ILE A CA 1
ATOM 5322 C C . ILE A 1 693 ? -2.703 -13.435 37.007 1.00 48.34 693 ILE A C 1
ATOM 5324 O O . ILE A 1 693 ? -2.036 -14.188 36.307 1.00 48.34 693 ILE A O 1
ATOM 5328 N N . ILE A 1 694 ? -2.274 -12.940 38.169 1.00 49.00 694 ILE A N 1
ATOM 5329 C CA . ILE A 1 694 ? -1.310 -13.557 39.093 1.00 49.00 694 ILE A CA 1
ATOM 5330 C C . ILE A 1 694 ? -0.009 -14.059 38.430 1.00 49.00 694 ILE A C 1
ATOM 5332 O O . ILE A 1 694 ? 0.126 -15.219 38.049 1.00 49.00 694 ILE A O 1
ATOM 5336 N N . VAL A 1 695 ? 1.026 -13.215 38.450 1.00 51.84 695 VAL A N 1
ATOM 5337 C CA . VAL A 1 695 ? 2.420 -13.582 38.116 1.00 51.84 695 VAL A CA 1
ATOM 5338 C C . VAL A 1 695 ? 3.117 -14.451 39.181 1.00 51.84 695 VAL A C 1
ATOM 5340 O O . VAL A 1 695 ? 4.308 -14.716 39.045 1.00 51.84 695 VAL A O 1
ATOM 5343 N N . SER A 1 696 ? 2.417 -14.881 40.246 1.00 72.38 696 SER A N 1
ATOM 5344 C CA . SER A 1 696 ? 3.035 -15.557 41.400 1.00 72.38 696 SER A CA 1
ATOM 5345 C C . SER A 1 696 ? 2.432 -16.914 41.793 1.00 72.38 696 SER A C 1
ATOM 5347 O O . SER A 1 696 ? 1.227 -17.068 41.972 1.00 72.38 696 SER A O 1
ATOM 5349 N N . LEU A 1 697 ? 3.304 -17.885 42.066 1.00 81.62 697 LEU A N 1
ATOM 5350 C CA . LEU A 1 697 ? 2.991 -19.207 42.619 1.00 81.62 697 LEU A CA 1
ATOM 5351 C C . LEU A 1 697 ? 2.903 -19.233 44.160 1.00 81.62 697 LEU A C 1
ATOM 5353 O O . LEU A 1 697 ? 2.710 -20.303 44.752 1.00 81.62 697 LEU A O 1
ATOM 5357 N N . ALA A 1 698 ? 3.019 -18.088 44.842 1.00 78.38 698 ALA A N 1
ATOM 5358 C CA . ALA A 1 698 ? 3.052 -18.015 46.307 1.00 78.38 698 ALA A CA 1
ATOM 5359 C C . ALA A 1 698 ? 1.803 -18.618 46.981 1.00 78.38 698 ALA A C 1
ATOM 5361 O O . ALA A 1 698 ? 1.899 -19.289 48.014 1.00 78.38 698 ALA A O 1
ATOM 5362 N N . ASN A 1 699 ? 0.630 -18.436 46.367 1.00 78.38 699 ASN A N 1
ATOM 5363 C CA . ASN A 1 699 ? -0.668 -18.800 46.941 1.00 78.38 699 ASN A CA 1
ATOM 5364 C C . ASN A 1 699 ? -1.233 -20.134 46.432 1.00 78.38 699 ASN A C 1
ATOM 5366 O O . ASN A 1 699 ? -2.421 -20.404 46.636 1.00 78.38 699 ASN A O 1
ATOM 5370 N N . VAL A 1 700 ? -0.407 -20.975 45.797 1.00 88.44 700 VAL A N 1
ATOM 5371 C CA . VAL A 1 700 ? -0.848 -22.276 45.277 1.00 88.44 700 VAL A CA 1
ATOM 5372 C C . VAL A 1 700 ? -1.367 -23.172 46.403 1.00 88.44 700 VAL A C 1
ATOM 5374 O O . VAL A 1 700 ? -0.683 -23.420 47.408 1.00 88.44 700 VAL A O 1
ATOM 5377 N N . LYS A 1 701 ? -2.575 -23.704 46.192 1.00 90.12 701 LYS A N 1
ATOM 5378 C CA . LYS A 1 701 ? -3.265 -24.652 47.074 1.00 90.12 701 LYS A CA 1
ATOM 5379 C C . LYS A 1 701 ? -3.412 -26.004 46.384 1.00 90.12 701 LYS A C 1
ATOM 5381 O O . LYS A 1 701 ? -3.649 -26.062 45.182 1.00 90.12 701 LYS A O 1
ATOM 5386 N N . ILE A 1 702 ? -3.297 -27.077 47.164 1.00 94.75 702 ILE A N 1
ATOM 5387 C CA . ILE A 1 702 ? -3.499 -28.452 46.699 1.00 94.75 702 ILE A CA 1
ATOM 5388 C C . ILE A 1 702 ? -4.465 -29.151 47.645 1.00 94.75 702 ILE A C 1
ATOM 5390 O O . ILE A 1 702 ? -4.209 -29.215 48.851 1.00 94.75 702 ILE A O 1
ATOM 5394 N N . PHE A 1 703 ? -5.572 -29.661 47.114 1.00 92.25 703 PHE A N 1
ATOM 5395 C CA . PHE A 1 703 ? -6.595 -30.319 47.917 1.00 92.25 703 PHE A CA 1
ATOM 5396 C C . PHE A 1 703 ? -7.329 -31.428 47.144 1.00 92.25 703 PHE A C 1
ATOM 5398 O O . PHE A 1 703 ? -7.447 -31.349 45.923 1.00 92.25 703 PHE A O 1
ATOM 5405 N N . PRO A 1 704 ? -7.859 -32.440 47.848 1.00 91.56 704 PRO A N 1
ATOM 5406 C CA . PRO A 1 704 ? -7.653 -32.704 49.277 1.00 91.56 704 PRO A CA 1
ATOM 5407 C C . PRO A 1 704 ? -6.237 -33.236 49.569 1.00 91.56 704 PRO A C 1
ATOM 5409 O O . PRO A 1 704 ? -5.617 -33.876 48.730 1.00 91.56 704 PRO A O 1
ATOM 5412 N N . THR A 1 705 ? -5.715 -32.969 50.770 1.00 88.00 705 THR A N 1
ATOM 5413 C CA . THR A 1 705 ? -4.464 -33.573 51.266 1.00 88.00 705 THR A CA 1
ATOM 5414 C C . THR A 1 705 ? -4.661 -33.973 52.741 1.00 88.00 705 THR A C 1
ATOM 5416 O O . THR A 1 705 ? -4.818 -33.073 53.568 1.00 88.00 705 THR A O 1
ATOM 5419 N N . PRO A 1 706 ? -4.667 -35.274 53.109 1.00 90.12 706 PRO A N 1
ATOM 5420 C CA . PRO A 1 706 ? -4.485 -36.435 52.234 1.00 90.12 706 PRO A CA 1
ATOM 5421 C C . PRO A 1 706 ? -5.673 -36.658 51.286 1.00 90.12 706 PRO A C 1
ATOM 5423 O O . PRO A 1 706 ? -6.803 -36.291 51.604 1.00 90.12 706 PRO A O 1
ATOM 5426 N N . TRP A 1 707 ? -5.410 -37.269 50.133 1.00 96.19 707 TRP A N 1
ATOM 5427 C CA . TRP A 1 707 ? -6.421 -37.640 49.145 1.00 96.19 707 TRP A CA 1
ATOM 5428 C C . TRP A 1 707 ? -6.752 -39.129 49.228 1.00 96.19 707 TRP A C 1
ATOM 5430 O O . TRP A 1 707 ? -5.862 -39.971 49.086 1.00 96.19 707 TRP A O 1
ATOM 5440 N N . LYS A 1 708 ? -8.038 -39.423 49.460 1.00 91.62 708 LYS A N 1
ATOM 5441 C CA . LYS A 1 708 ? -8.619 -40.762 49.616 1.00 91.62 708 LYS A CA 1
ATOM 5442 C C . LYS A 1 708 ? -9.714 -41.011 48.585 1.00 91.62 708 LYS A C 1
ATOM 5444 O O . LYS A 1 708 ? -10.892 -40.728 48.823 1.00 91.62 708 LYS A O 1
ATOM 5449 N N . GLN A 1 709 ? -9.313 -41.521 47.428 1.00 88.44 709 GLN A N 1
ATOM 5450 C CA . GLN A 1 709 ? -10.202 -41.717 46.286 1.00 88.44 709 GLN A CA 1
ATOM 5451 C C . GLN A 1 709 ? -11.312 -42.741 46.587 1.00 88.44 709 GLN A C 1
ATOM 5453 O O . GLN A 1 709 ? -11.032 -43.847 47.035 1.00 88.44 709 GLN A O 1
ATOM 5458 N N . GLY A 1 710 ? -12.567 -42.387 46.298 1.00 82.88 710 GLY A N 1
ATOM 5459 C CA . GLY A 1 710 ? -13.733 -43.269 46.419 1.00 82.88 710 GLY A CA 1
ATOM 5460 C C . GLY A 1 710 ? -14.359 -43.335 47.816 1.00 82.88 710 GLY A C 1
ATOM 5461 O O . GLY A 1 710 ? -15.217 -44.181 48.053 1.00 82.88 710 GLY A O 1
ATOM 5462 N N . THR A 1 711 ? -13.948 -42.467 48.746 1.00 84.56 711 THR A N 1
ATOM 5463 C CA . THR A 1 711 ? -14.467 -42.466 50.127 1.00 84.56 711 THR A CA 1
ATOM 5464 C C . THR A 1 711 ? -15.783 -41.706 50.311 1.00 84.56 711 THR A C 1
ATOM 5466 O O . THR A 1 711 ? -16.404 -41.835 51.364 1.00 84.56 711 THR A O 1
ATOM 5469 N N . GLY A 1 712 ? -16.204 -40.879 49.347 1.00 80.81 712 GLY A N 1
ATOM 5470 C CA . GLY A 1 712 ? -17.402 -40.033 49.425 1.00 80.81 712 GLY A CA 1
ATOM 5471 C C . GLY A 1 712 ? -17.368 -38.933 50.499 1.00 80.81 712 GLY A C 1
ATOM 5472 O O . GLY A 1 712 ? -18.327 -38.177 50.631 1.00 80.81 712 GLY A O 1
ATOM 5473 N N . GLY A 1 713 ? -16.291 -38.839 51.288 1.00 80.75 713 GLY A N 1
ATOM 5474 C CA . GLY A 1 713 ? -16.121 -37.857 52.361 1.00 80.75 713 GLY A CA 1
ATOM 5475 C C . GLY A 1 713 ? -15.264 -36.654 51.955 1.00 80.75 713 GLY A C 1
ATOM 5476 O O . GLY A 1 713 ? -14.808 -36.539 50.824 1.00 80.75 713 GLY A O 1
ATOM 5477 N N . LYS A 1 714 ? -14.952 -35.775 52.919 1.00 83.12 714 LYS A N 1
ATOM 5478 C CA . LYS A 1 714 ? -14.162 -34.535 52.715 1.00 83.12 714 LYS A CA 1
ATOM 5479 C C . LYS A 1 714 ? -12.732 -34.718 52.167 1.00 83.12 714 LYS A C 1
ATOM 5481 O O . LYS A 1 714 ? -12.055 -33.730 51.904 1.00 83.12 714 LYS A O 1
ATOM 5486 N N . PHE A 1 715 ? -12.257 -35.960 52.077 1.00 89.31 715 PHE A N 1
ATOM 5487 C CA . PHE A 1 715 ? -10.946 -36.324 51.536 1.00 89.31 715 PHE A CA 1
ATOM 5488 C C . PHE A 1 715 ? -11.042 -37.045 50.182 1.00 89.31 715 PHE A C 1
ATOM 5490 O O . PHE A 1 715 ? -10.007 -37.434 49.644 1.00 89.31 715 PHE A O 1
ATOM 5497 N N . ASP A 1 716 ? -12.245 -37.236 49.635 1.00 91.44 716 ASP A N 1
ATOM 5498 C CA . ASP A 1 716 ? -12.435 -37.776 48.288 1.00 91.44 716 ASP A CA 1
ATOM 5499 C C . ASP A 1 716 ? -12.108 -36.724 47.215 1.00 91.44 716 ASP A C 1
ATOM 5501 O O . ASP A 1 716 ? -11.921 -35.543 47.498 1.00 91.44 716 ASP A O 1
ATOM 5505 N N . SER A 1 717 ? -12.011 -37.179 45.971 1.00 91.88 717 SER A N 1
ATOM 5506 C CA . SER A 1 717 ? -11.755 -36.391 44.769 1.00 91.88 717 SER A CA 1
ATOM 5507 C C . SER A 1 717 ? -12.617 -35.134 44.741 1.00 91.88 717 SER A C 1
ATOM 5509 O O . SER A 1 717 ? -13.845 -35.219 44.719 1.00 91.88 717 SER A O 1
ATOM 5511 N N . ALA A 1 718 ? -11.957 -33.978 44.709 1.00 86.69 718 ALA A N 1
ATOM 5512 C CA . ALA A 1 718 ? -12.635 -32.719 44.473 1.00 86.69 718 ALA A CA 1
ATOM 5513 C C . ALA A 1 718 ? -13.139 -32.708 43.029 1.00 86.69 718 ALA A C 1
ATOM 5515 O O . ALA A 1 718 ? -12.428 -33.139 42.121 1.00 86.69 718 ALA A O 1
ATOM 5516 N N . ASP A 1 719 ? -14.364 -32.237 42.833 1.00 84.62 719 ASP A N 1
ATOM 5517 C CA . ASP A 1 719 ? -14.998 -32.108 41.526 1.00 84.62 719 ASP A CA 1
ATOM 5518 C C . ASP A 1 719 ? -15.312 -30.629 41.314 1.00 84.62 719 ASP A C 1
ATOM 5520 O O . ASP A 1 719 ? -16.326 -30.116 41.788 1.00 84.62 719 ASP A O 1
ATOM 5524 N N . ILE A 1 720 ? -14.344 -29.909 40.745 1.00 77.75 720 ILE A N 1
ATOM 5525 C CA . ILE A 1 720 ? -14.416 -28.457 40.578 1.00 77.75 720 ILE A CA 1
ATOM 5526 C C . ILE A 1 720 ? -14.598 -28.164 39.093 1.00 77.75 720 ILE A C 1
ATOM 5528 O O . ILE A 1 720 ? -13.738 -28.513 38.276 1.00 77.75 720 ILE A O 1
ATOM 5532 N N . ALA A 1 721 ? -15.707 -27.502 38.753 1.00 65.56 721 ALA A N 1
ATOM 5533 C CA . ALA A 1 721 ? -15.994 -27.058 37.394 1.00 65.56 721 ALA A CA 1
ATOM 5534 C C . ALA A 1 721 ? -14.813 -26.243 36.834 1.00 65.56 721 ALA A C 1
ATOM 5536 O O . ALA A 1 721 ? -14.265 -25.378 37.515 1.00 65.56 721 ALA A O 1
ATOM 5537 N N . GLY A 1 722 ? -14.374 -26.572 35.616 1.00 64.56 722 GLY A N 1
ATOM 5538 C CA . GLY A 1 722 ? -13.204 -25.963 34.970 1.00 64.56 722 GLY A CA 1
ATOM 5539 C C . GLY A 1 722 ? -11.844 -26.566 35.356 1.00 64.56 722 GLY A C 1
ATOM 5540 O O . GLY A 1 722 ? -10.927 -26.511 34.548 1.00 64.56 722 GLY A O 1
ATOM 5541 N N . CYS A 1 723 ? -11.708 -27.211 36.521 1.00 75.81 723 CYS A N 1
ATOM 5542 C CA . CYS A 1 723 ? -10.443 -27.836 36.946 1.00 75.81 723 CYS A CA 1
ATOM 5543 C C . CYS A 1 723 ? -10.398 -29.350 36.678 1.00 75.81 723 CYS A C 1
ATOM 5545 O O . CYS A 1 723 ? -9.316 -29.924 36.533 1.00 75.81 723 CYS A O 1
ATOM 5547 N N . GLY A 1 724 ? -11.568 -29.996 36.648 1.00 82.25 724 GLY A N 1
ATOM 5548 C CA . GLY A 1 724 ? -11.728 -31.447 36.550 1.00 82.25 724 GLY A CA 1
ATOM 5549 C C . GLY A 1 724 ? -11.852 -32.138 37.913 1.00 82.25 724 GLY A C 1
ATOM 5550 O O . GLY A 1 724 ? -11.798 -31.502 38.969 1.00 82.25 724 GLY A O 1
ATOM 5551 N N . ARG A 1 725 ? -12.016 -33.466 37.877 1.00 88.56 725 ARG A N 1
ATOM 5552 C CA . ARG A 1 725 ? -12.225 -34.309 39.061 1.00 88.56 725 ARG A CA 1
ATOM 5553 C C . ARG A 1 725 ? -10.936 -35.011 39.495 1.00 88.56 725 ARG A C 1
ATOM 5555 O O . ARG A 1 725 ? -10.328 -35.720 38.697 1.00 88.56 725 ARG A O 1
ATOM 5562 N N . GLY A 1 726 ? -10.545 -34.870 40.763 1.00 93.25 726 GLY A N 1
ATOM 5563 C CA . GLY A 1 726 ? -9.359 -35.528 41.325 1.00 93.25 726 GLY A CA 1
ATOM 5564 C C . GLY A 1 726 ? -8.720 -34.762 42.484 1.00 93.25 726 GLY A C 1
ATOM 5565 O O . GLY A 1 726 ? -9.412 -34.107 43.264 1.00 93.25 726 GLY A O 1
ATOM 5566 N N . LEU A 1 727 ? -7.392 -34.838 42.596 1.00 95.94 727 LEU A N 1
ATOM 5567 C CA . LEU A 1 727 ? -6.605 -33.934 43.438 1.00 95.94 727 LEU A CA 1
ATOM 5568 C C . LEU A 1 727 ? -6.345 -32.635 42.673 1.00 95.94 727 LEU A C 1
ATOM 5570 O O . LEU A 1 727 ? -5.721 -32.647 41.614 1.00 95.94 727 LEU A O 1
ATOM 5574 N N . VAL A 1 728 ? -6.840 -31.519 43.198 1.00 95.06 728 VAL A N 1
ATOM 5575 C CA . VAL A 1 728 ? -6.885 -30.230 42.505 1.00 95.06 728 VAL A CA 1
ATOM 5576 C C . VAL A 1 728 ? -5.758 -29.318 42.976 1.00 95.06 728 VAL A C 1
ATOM 5578 O O . VAL A 1 728 ? -5.599 -29.051 44.168 1.00 95.06 728 VAL A O 1
ATOM 5581 N N . PHE A 1 729 ? -5.013 -28.797 42.007 1.00 94.56 729 PHE A N 1
ATOM 5582 C CA . PHE A 1 729 ? -4.109 -27.662 42.135 1.00 94.56 729 PHE A CA 1
ATOM 5583 C C . PHE A 1 729 ? -4.896 -26.387 41.810 1.00 94.56 729 PHE A C 1
ATOM 5585 O O . PHE A 1 729 ? -5.520 -26.319 40.756 1.00 94.56 729 PHE A O 1
ATOM 5592 N N . LYS A 1 730 ? -4.892 -25.384 42.694 1.00 86.69 730 LYS A N 1
ATOM 5593 C CA . LYS A 1 730 ? -5.627 -24.115 42.527 1.00 86.69 730 LYS A CA 1
ATOM 5594 C C . LYS A 1 730 ? -4.721 -22.917 42.817 1.00 86.69 730 LYS A C 1
ATOM 5596 O O . LYS A 1 730 ? -3.774 -23.047 43.596 1.00 86.69 730 LYS A O 1
ATOM 5601 N N . ASN A 1 731 ? -5.054 -21.761 42.238 1.00 82.75 731 ASN A N 1
ATOM 5602 C CA . ASN A 1 731 ? -4.252 -20.529 42.243 1.00 82.75 731 ASN A CA 1
ATOM 5603 C C . ASN A 1 731 ? -2.923 -20.690 41.484 1.00 82.75 731 ASN A C 1
ATOM 5605 O O . ASN A 1 731 ? -1.874 -20.257 41.956 1.00 82.75 731 ASN A O 1
ATOM 5609 N N . LEU A 1 732 ? -2.964 -21.384 40.348 1.00 83.25 732 LEU A N 1
ATOM 5610 C CA . LEU A 1 732 ? -1.853 -21.485 39.407 1.00 83.25 732 LEU A CA 1
ATOM 5611 C C . LEU A 1 732 ? -1.795 -20.230 38.526 1.00 83.25 732 LEU A C 1
ATOM 5613 O O . LEU A 1 732 ? -2.808 -19.562 38.320 1.00 83.25 732 LEU A O 1
ATOM 5617 N N . THR A 1 733 ? -0.615 -19.946 37.982 1.00 78.50 733 THR A N 1
ATOM 5618 C CA . THR A 1 733 ? -0.429 -18.958 36.911 1.00 78.50 733 THR A CA 1
ATOM 5619 C C . THR A 1 733 ? -1.121 -19.421 35.621 1.00 78.50 733 THR A C 1
ATOM 5621 O O . THR A 1 733 ? -1.443 -20.604 35.478 1.00 78.50 733 THR A O 1
ATOM 5624 N N . ALA A 1 734 ? -1.343 -18.497 34.677 1.00 68.94 734 ALA A N 1
ATOM 5625 C CA . ALA A 1 734 ? -1.988 -18.789 33.388 1.00 68.94 734 ALA A CA 1
ATOM 5626 C C . ALA A 1 734 ? -1.268 -19.889 32.587 1.00 68.94 734 ALA A C 1
ATOM 5628 O O . ALA A 1 734 ? -1.887 -20.611 31.811 1.00 68.94 734 ALA A O 1
ATOM 5629 N N . ASP A 1 735 ? 0.033 -20.037 32.804 1.00 75.69 735 ASP A N 1
ATOM 5630 C CA . ASP A 1 735 ? 0.861 -21.102 32.278 1.00 75.69 735 ASP A CA 1
ATOM 5631 C C . ASP A 1 735 ? 1.784 -21.657 33.371 1.00 75.69 735 ASP A C 1
ATOM 5633 O O . ASP A 1 735 ? 2.486 -20.938 34.089 1.00 75.69 735 ASP A O 1
ATOM 5637 N N . ALA A 1 736 ? 1.771 -22.974 33.530 1.00 87.56 736 ALA A N 1
ATOM 5638 C CA . ALA A 1 736 ? 2.623 -23.659 34.489 1.00 87.56 736 ALA A CA 1
ATOM 5639 C C . ALA A 1 736 ? 2.858 -25.110 34.078 1.00 87.56 736 ALA A C 1
ATOM 5641 O O . ALA A 1 736 ? 2.085 -25.732 33.354 1.00 87.56 736 ALA A O 1
ATOM 5642 N N . ASN A 1 737 ? 3.934 -25.681 34.592 1.00 94.44 737 ASN A N 1
ATOM 5643 C CA . ASN A 1 737 ? 4.234 -27.094 34.474 1.00 94.44 737 ASN A CA 1
ATOM 5644 C C . ASN A 1 737 ? 4.286 -27.702 35.875 1.00 94.44 737 ASN A C 1
ATOM 5646 O O . ASN A 1 737 ? 5.003 -27.204 36.745 1.00 94.44 737 ASN A O 1
ATOM 5650 N N . ILE A 1 738 ? 3.500 -28.755 36.092 1.00 97.31 738 ILE A N 1
ATOM 5651 C CA . ILE A 1 738 ? 3.402 -29.469 37.364 1.00 97.31 738 ILE A CA 1
ATOM 5652 C C . ILE A 1 738 ? 4.071 -30.829 37.187 1.00 97.31 738 ILE A C 1
ATOM 5654 O O . ILE A 1 738 ? 3.592 -31.666 36.423 1.00 97.31 738 ILE A O 1
ATOM 5658 N N . LYS A 1 739 ? 5.149 -31.074 37.931 1.00 97.69 739 LYS A N 1
ATOM 5659 C CA . LYS A 1 739 ? 5.832 -32.371 37.995 1.00 97.69 739 LYS A CA 1
ATOM 5660 C C . LYS A 1 739 ? 5.618 -33.004 39.352 1.00 97.69 739 LYS A C 1
ATOM 5662 O O . LYS A 1 739 ? 5.878 -32.372 40.370 1.00 97.69 739 LYS A O 1
ATOM 5667 N N . ILE A 1 740 ? 5.155 -34.245 39.372 1.00 97.88 740 ILE A N 1
ATOM 5668 C CA . ILE A 1 740 ? 4.855 -34.986 40.597 1.00 97.88 740 ILE A CA 1
ATOM 5669 C C . ILE A 1 740 ? 5.886 -36.096 40.750 1.00 97.88 740 ILE A C 1
ATOM 5671 O O . ILE A 1 740 ? 6.061 -36.893 39.832 1.00 97.88 740 ILE A O 1
ATOM 5675 N N . TYR A 1 741 ? 6.540 -36.156 41.906 1.00 97.00 741 TYR A N 1
ATOM 5676 C CA . TYR A 1 741 ? 7.595 -37.111 42.232 1.00 97.00 741 TYR A CA 1
ATOM 5677 C C . TYR A 1 741 ? 7.203 -37.986 43.423 1.00 97.00 741 TYR A C 1
ATOM 5679 O O . TYR A 1 741 ? 6.499 -37.524 44.326 1.00 97.00 741 TYR A O 1
ATOM 5687 N N . ASN A 1 742 ? 7.675 -39.232 43.450 1.00 95.19 742 ASN A N 1
ATOM 5688 C CA . ASN A 1 742 ? 7.642 -40.053 44.665 1.00 95.19 742 ASN A CA 1
ATOM 5689 C C . ASN A 1 742 ? 8.742 -39.600 45.655 1.00 95.19 742 ASN A C 1
ATOM 5691 O O . ASN A 1 742 ? 9.535 -38.702 45.359 1.00 95.19 742 ASN A O 1
ATOM 5695 N N . ILE A 1 743 ? 8.810 -40.212 46.841 1.00 93.31 743 ILE A N 1
ATOM 5696 C CA . ILE A 1 743 ? 9.808 -39.839 47.859 1.00 93.31 743 ILE A CA 1
ATOM 5697 C C . ILE A 1 743 ? 11.249 -40.225 47.473 1.00 93.31 743 ILE A C 1
ATOM 5699 O O . ILE A 1 743 ? 12.195 -39.653 48.005 1.00 93.31 743 ILE A O 1
ATOM 5703 N N . GLN A 1 744 ? 11.419 -41.166 46.541 1.00 91.31 744 GLN A N 1
ATOM 5704 C CA . GLN A 1 744 ? 12.710 -41.558 45.969 1.00 91.31 744 GLN A CA 1
ATOM 5705 C C . GLN A 1 744 ? 13.206 -40.580 44.887 1.00 91.31 744 GLN A C 1
ATOM 5707 O O . GLN A 1 744 ? 14.375 -40.636 44.516 1.00 91.31 744 GLN A O 1
ATOM 5712 N N . GLY A 1 745 ? 12.355 -39.657 44.422 1.00 89.19 745 GLY A N 1
ATOM 5713 C CA . GLY A 1 745 ? 12.682 -38.663 43.398 1.00 89.19 745 GLY A CA 1
ATOM 5714 C C . GLY A 1 745 ? 12.331 -39.074 41.965 1.00 89.19 745 GLY A C 1
ATOM 5715 O O . GLY A 1 745 ? 12.656 -38.337 41.035 1.00 89.19 745 GLY A O 1
ATOM 5716 N N . ASP A 1 746 ? 11.642 -40.198 41.763 1.00 93.75 746 ASP A N 1
ATOM 5717 C CA . ASP A 1 746 ? 11.200 -40.629 40.435 1.00 93.75 746 ASP A CA 1
ATOM 5718 C C . ASP A 1 746 ? 10.002 -39.796 39.967 1.00 93.75 746 ASP A C 1
ATOM 5720 O O . ASP A 1 746 ? 9.058 -39.558 40.728 1.00 93.75 746 ASP A O 1
ATOM 5724 N N . LEU A 1 747 ? 10.018 -39.375 38.698 1.00 96.06 747 LEU A N 1
ATOM 5725 C CA . LEU A 1 747 ? 8.913 -38.641 38.080 1.00 96.06 747 LEU A CA 1
ATOM 5726 C C . LEU A 1 747 ? 7.712 -39.571 37.863 1.00 96.06 747 LEU A C 1
ATOM 5728 O O . LEU A 1 747 ? 7.766 -40.520 37.085 1.00 96.06 747 LEU A O 1
ATOM 5732 N N . VAL A 1 748 ? 6.603 -39.254 38.523 1.00 96.50 748 VAL A N 1
ATOM 5733 C CA . VAL A 1 748 ? 5.350 -40.014 38.483 1.00 96.50 748 VAL A CA 1
ATOM 5734 C C . VAL A 1 748 ? 4.431 -39.495 37.380 1.00 96.50 748 VAL A C 1
ATOM 5736 O O . VAL A 1 748 ? 3.893 -40.281 36.599 1.00 96.50 748 VAL A O 1
ATOM 5739 N N . ARG A 1 749 ? 4.239 -38.174 37.314 1.00 96.88 749 ARG A N 1
ATOM 5740 C CA . ARG A 1 749 ? 3.332 -37.516 36.364 1.00 96.88 749 ARG A CA 1
ATOM 5741 C C . ARG A 1 749 ? 3.832 -36.119 36.019 1.00 96.88 749 ARG A C 1
ATOM 5743 O O . ARG A 1 749 ? 4.358 -35.421 36.886 1.00 96.88 749 ARG A O 1
ATOM 5750 N N . GLU A 1 750 ? 3.603 -35.705 34.780 1.00 96.69 750 GLU A N 1
ATOM 5751 C CA . GLU A 1 750 ? 3.741 -34.316 34.340 1.00 96.69 750 GLU A CA 1
ATOM 5752 C C . GLU A 1 750 ? 2.391 -33.802 33.821 1.00 96.69 750 GLU A C 1
ATOM 5754 O O . GLU A 1 750 ? 1.699 -34.500 33.077 1.00 96.69 750 GLU A O 1
ATOM 5759 N N . LEU A 1 751 ? 1.989 -32.607 34.258 1.00 95.00 751 LEU A N 1
ATOM 5760 C CA . LEU A 1 751 ? 0.770 -31.930 33.820 1.00 95.00 751 LEU A CA 1
ATOM 5761 C C . LEU A 1 751 ? 1.131 -30.540 33.298 1.00 95.00 751 LEU A C 1
ATOM 5763 O O . LEU A 1 751 ? 1.783 -29.755 33.991 1.00 95.00 751 LEU A O 1
ATOM 5767 N N . THR A 1 752 ? 0.662 -30.233 32.093 1.00 92.81 752 THR A N 1
ATOM 5768 C CA . THR A 1 752 ? 0.765 -28.895 31.510 1.00 92.81 752 THR A CA 1
ATOM 5769 C C . THR A 1 752 ? -0.486 -28.101 31.854 1.00 92.81 752 THR A C 1
ATOM 5771 O O . THR A 1 752 ? -1.608 -28.560 31.620 1.00 92.81 752 THR A O 1
ATOM 5774 N N . VAL A 1 753 ? -0.268 -26.923 32.425 1.00 85.75 753 VAL A N 1
ATOM 5775 C CA . VAL A 1 753 ? -1.284 -25.916 32.714 1.00 85.75 753 VAL A CA 1
ATOM 5776 C C . VAL A 1 753 ? -1.197 -24.885 31.606 1.00 85.75 753 VAL A C 1
ATOM 5778 O O . VAL A 1 753 ? -0.134 -24.319 31.345 1.00 85.75 753 VAL A O 1
ATOM 5781 N N . THR A 1 754 ? -2.315 -24.691 30.937 1.00 76.38 754 THR A N 1
ATOM 5782 C CA . THR A 1 754 ? -2.498 -23.713 29.872 1.00 76.38 754 THR A CA 1
ATOM 5783 C C . THR A 1 754 ? -3.504 -22.667 30.324 1.00 76.38 754 THR A C 1
ATOM 5785 O O . THR A 1 754 ? -4.209 -22.859 31.313 1.00 76.38 754 THR A O 1
ATOM 5788 N N . SER A 1 755 ? -3.649 -21.590 29.560 1.00 58.56 755 SER A N 1
ATOM 5789 C CA . SER A 1 755 ? -4.657 -20.567 29.845 1.00 58.56 755 SER A CA 1
ATOM 5790 C C . SER A 1 755 ? -6.082 -21.134 29.907 1.00 58.56 755 SER A C 1
ATOM 5792 O O . SER A 1 755 ? -6.896 -20.623 30.668 1.00 58.56 755 SER A O 1
ATOM 5794 N N . SER A 1 756 ? -6.365 -22.228 29.187 1.00 60.34 756 SER A N 1
ATOM 5795 C CA . SER A 1 756 ? -7.661 -22.926 29.223 1.00 60.34 756 SER A CA 1
ATOM 5796 C C . SER A 1 756 ? -7.987 -23.589 30.568 1.00 60.34 756 SER A C 1
ATOM 5798 O O . SER A 1 756 ? -9.140 -23.915 30.834 1.00 60.34 756 SER A O 1
ATOM 5800 N N . ASP A 1 757 ? -6.983 -23.752 31.431 1.00 70.25 757 ASP A N 1
ATOM 5801 C CA . ASP A 1 757 ? -7.106 -24.365 32.750 1.00 70.25 757 ASP A CA 1
ATOM 5802 C C . ASP A 1 757 ? -7.474 -23.341 33.851 1.00 70.25 757 ASP A C 1
ATOM 5804 O O . ASP A 1 757 ? -7.654 -23.708 35.008 1.00 70.25 757 ASP A O 1
ATOM 5808 N N . ASN A 1 758 ? -7.597 -22.044 33.529 1.00 63.75 758 ASN A N 1
ATOM 5809 C CA . ASN A 1 758 ? -8.106 -20.990 34.428 1.00 63.75 758 ASN A CA 1
ATOM 5810 C C . ASN A 1 758 ? -7.467 -20.960 35.830 1.00 63.75 758 ASN A C 1
ATOM 5812 O O . ASN A 1 758 ? -8.137 -20.769 36.848 1.00 63.75 758 ASN A O 1
ATOM 5816 N N . GLY A 1 759 ? -6.150 -21.168 35.898 1.00 72.62 759 GLY A N 1
ATOM 5817 C CA . GLY A 1 759 ? -5.412 -21.150 37.161 1.00 72.62 759 GLY A CA 1
ATOM 5818 C C . GLY A 1 759 ? -5.703 -22.350 38.075 1.00 72.62 759 GLY A C 1
ATOM 5819 O O . GLY A 1 759 ? -5.425 -22.290 39.280 1.00 72.62 759 GLY A O 1
ATOM 5820 N N . CYS A 1 760 ? -6.240 -23.453 37.544 1.00 84.50 760 CYS A N 1
ATOM 5821 C CA . CYS A 1 760 ? -6.405 -24.699 38.284 1.00 84.50 760 CYS A CA 1
ATOM 5822 C C . CYS A 1 760 ? -6.226 -25.958 37.420 1.00 84.50 760 CYS A C 1
ATOM 5824 O O . CYS A 1 760 ? -6.408 -25.938 36.219 1.00 84.50 760 CYS A O 1
ATOM 5826 N N . LYS A 1 761 ? -5.852 -27.094 38.015 1.00 92.06 761 LYS A N 1
ATOM 5827 C CA . LYS A 1 761 ? -5.677 -28.363 37.283 1.00 92.06 761 LYS A CA 1
ATOM 5828 C C . LYS A 1 761 ? -5.955 -29.549 38.195 1.00 92.06 761 LYS A C 1
ATOM 5830 O O . LYS A 1 761 ? -5.471 -29.557 39.325 1.00 92.06 761 LYS A O 1
ATOM 5835 N N . ALA A 1 762 ? -6.686 -30.557 37.727 1.00 94.69 762 ALA A N 1
ATOM 5836 C CA . ALA A 1 762 ? -6.874 -31.808 38.460 1.00 94.69 762 ALA A CA 1
ATOM 5837 C C . ALA A 1 762 ? -5.866 -32.891 38.045 1.00 94.69 762 ALA A C 1
ATOM 5839 O O . ALA A 1 762 ? -5.507 -33.030 36.874 1.00 94.69 762 ALA A O 1
ATOM 5840 N N . TRP A 1 763 ? -5.451 -33.696 39.021 1.00 96.12 763 TRP A N 1
ATOM 5841 C CA . TRP A 1 763 ? -4.728 -34.945 38.818 1.00 96.12 763 TRP A CA 1
ATOM 5842 C C . TRP A 1 763 ? -5.606 -36.142 39.186 1.00 96.12 763 TRP A C 1
ATOM 5844 O O . TRP A 1 763 ? -6.196 -36.195 40.263 1.00 96.12 763 TRP A O 1
ATOM 5854 N N . ASP A 1 764 ? -5.641 -37.128 38.295 1.00 93.62 764 ASP A N 1
ATOM 5855 C CA . ASP A 1 764 ? -6.433 -38.357 38.388 1.00 93.62 764 ASP A CA 1
ATOM 5856 C C . ASP A 1 764 ? -5.770 -39.478 39.212 1.00 93.62 764 ASP A C 1
ATOM 5858 O O . ASP A 1 764 ? -6.338 -40.562 39.359 1.00 93.62 764 ASP A O 1
ATOM 5862 N N . GLY A 1 765 ? -4.580 -39.234 39.771 1.00 93.50 765 GLY A N 1
ATOM 5863 C CA . GLY A 1 765 ? -3.857 -40.213 40.585 1.00 93.50 765 GLY A CA 1
ATOM 5864 C C . GLY A 1 765 ? -3.205 -41.330 39.772 1.00 93.50 765 GLY A C 1
ATOM 5865 O O . GLY A 1 765 ? -2.879 -42.387 40.325 1.00 93.50 765 GLY A O 1
ATOM 5866 N N . LYS A 1 766 ? -3.014 -41.119 38.465 1.00 94.69 766 LYS A N 1
ATOM 5867 C CA . LYS A 1 766 ? -2.291 -42.035 37.580 1.00 94.69 766 LYS A CA 1
ATOM 5868 C C . LYS A 1 766 ? -0.907 -41.499 37.238 1.00 94.69 766 LYS A C 1
ATOM 5870 O O . LYS A 1 766 ? -0.678 -40.290 37.202 1.00 94.69 766 LYS A O 1
ATOM 5875 N N . ASN A 1 767 ? 0.027 -42.406 36.980 1.00 94.19 767 ASN A N 1
ATOM 5876 C CA . ASN A 1 767 ? 1.341 -42.066 36.446 1.00 94.19 767 ASN A CA 1
ATOM 5877 C C . ASN A 1 767 ? 1.285 -41.799 34.925 1.00 94.19 767 ASN A C 1
ATOM 5879 O O . ASN A 1 767 ? 0.220 -41.863 34.304 1.00 94.19 767 ASN A O 1
ATOM 5883 N N . ASN A 1 768 ? 2.423 -41.482 34.299 1.00 89.62 768 ASN A N 1
ATOM 5884 C CA . ASN A 1 768 ? 2.507 -41.273 32.842 1.00 89.62 768 ASN A CA 1
ATOM 5885 C C . ASN A 1 768 ? 2.122 -42.518 32.015 1.00 89.62 768 ASN A C 1
ATOM 5887 O O . ASN A 1 768 ? 1.646 -42.371 30.894 1.00 89.62 768 ASN A O 1
ATOM 5891 N N . SER A 1 769 ? 2.252 -43.723 32.575 1.00 89.88 769 SER A N 1
ATOM 5892 C CA . SER A 1 769 ? 1.834 -44.983 31.940 1.00 89.88 769 SER A CA 1
ATOM 5893 C C . SER A 1 769 ? 0.346 -45.308 32.148 1.00 89.88 769 SER A C 1
ATOM 5895 O O . SER A 1 769 ? -0.107 -46.377 31.750 1.00 89.88 769 SER A O 1
ATOM 5897 N N . GLY A 1 770 ? -0.418 -44.427 32.805 1.00 90.62 770 GLY A N 1
ATOM 5898 C CA . GLY A 1 770 ? -1.843 -44.624 33.092 1.00 90.62 770 GLY A CA 1
ATOM 5899 C C . GLY A 1 770 ? -2.144 -45.564 34.267 1.00 90.62 770 GLY A C 1
ATOM 5900 O O . GLY A 1 770 ? -3.314 -45.840 34.534 1.00 90.62 770 GLY A O 1
ATOM 5901 N N . ALA A 1 771 ? -1.126 -46.035 34.993 1.00 92.44 771 ALA A N 1
ATOM 5902 C CA . ALA A 1 771 ? -1.295 -46.890 36.162 1.00 92.44 771 ALA A CA 1
ATOM 5903 C C . ALA A 1 771 ? -1.512 -46.063 37.436 1.00 92.44 771 ALA A C 1
ATOM 5905 O O . ALA A 1 771 ? -0.882 -45.026 37.653 1.00 92.44 771 ALA A O 1
ATOM 5906 N N . SER A 1 772 ? -2.400 -46.545 38.297 1.00 92.94 772 SER A N 1
ATOM 5907 C CA . SER A 1 772 ? -2.778 -45.899 39.550 1.00 92.94 772 SER A CA 1
ATOM 5908 C C . SER A 1 772 ? -1.616 -45.904 40.561 1.00 92.94 772 SER A C 1
ATOM 5910 O O . SER A 1 772 ? -1.044 -46.950 40.853 1.00 92.94 772 SER A O 1
ATOM 5912 N N . VAL A 1 773 ? -1.282 -44.752 41.150 1.00 93.81 773 VAL A N 1
ATOM 5913 C CA . VAL A 1 773 ? -0.103 -44.597 42.042 1.00 93.81 773 VAL A CA 1
ATOM 5914 C C . VAL A 1 773 ? -0.329 -45.143 43.459 1.00 93.81 773 VAL A C 1
ATOM 5916 O O . VAL A 1 773 ? -1.443 -45.060 43.955 1.00 93.81 773 VAL A O 1
ATOM 5919 N N . ALA A 1 774 ? 0.674 -45.708 44.135 1.00 92.19 774 ALA A N 1
ATOM 5920 C CA . ALA A 1 774 ? 0.497 -46.318 45.464 1.00 92.19 774 ALA A CA 1
ATOM 5921 C C . ALA A 1 774 ? 0.177 -45.299 46.584 1.00 92.19 774 ALA A C 1
ATOM 5923 O O . ALA A 1 774 ? 0.433 -44.101 46.435 1.00 92.19 774 ALA A O 1
ATOM 5924 N N . SER A 1 775 ? -0.332 -45.770 47.730 1.00 93.31 775 SER A N 1
ATOM 5925 C CA . SER A 1 775 ? -0.415 -44.955 48.953 1.00 93.31 775 SER A CA 1
ATOM 5926 C C . SER A 1 775 ? 0.976 -44.465 49.358 1.00 93.31 775 SER A C 1
ATOM 5928 O O . SER A 1 775 ? 1.943 -45.225 49.311 1.00 93.31 775 SER A O 1
ATOM 5930 N N . GLY A 1 776 ? 1.093 -43.203 49.763 1.00 92.62 776 GLY A N 1
ATOM 5931 C CA . GLY A 1 776 ? 2.377 -42.622 50.139 1.00 92.62 776 GLY A CA 1
ATOM 5932 C C . GLY A 1 776 ? 2.430 -41.102 50.041 1.00 92.62 776 GLY A C 1
ATOM 5933 O O . GLY A 1 776 ? 1.438 -40.432 49.746 1.00 92.62 776 GLY A O 1
ATOM 5934 N N . VAL A 1 777 ? 3.619 -40.560 50.306 1.00 95.19 777 VAL A N 1
ATOM 5935 C CA . VAL A 1 777 ? 3.916 -39.127 50.192 1.00 95.19 777 VAL A CA 1
ATOM 5936 C C . VAL A 1 777 ? 4.574 -38.844 48.845 1.00 95.19 777 VAL A C 1
ATOM 5938 O O . VAL A 1 777 ? 5.517 -39.526 48.448 1.00 95.19 777 VAL A O 1
ATOM 5941 N N . TYR A 1 778 ? 4.094 -37.799 48.183 1.00 96.38 778 TYR A N 1
ATOM 5942 C CA . TYR A 1 778 ? 4.562 -37.306 46.895 1.00 96.38 778 TYR A CA 1
ATOM 5943 C C . TYR A 1 778 ? 4.943 -35.828 47.008 1.00 96.38 778 TYR A C 1
ATOM 5945 O O . TYR A 1 778 ? 4.446 -35.104 47.876 1.00 96.38 778 TYR A O 1
ATOM 5953 N N . ILE A 1 779 ? 5.815 -35.366 46.116 1.00 97.25 779 ILE A N 1
ATOM 5954 C CA . ILE A 1 779 ? 6.232 -33.964 46.022 1.00 97.25 779 ILE A CA 1
ATOM 5955 C C . ILE A 1 779 ? 5.826 -33.427 44.654 1.00 97.25 779 ILE A C 1
ATOM 5957 O O . ILE A 1 779 ? 6.248 -33.964 43.635 1.00 97.25 779 ILE A O 1
ATOM 5961 N N . SER A 1 780 ? 5.038 -32.354 44.615 1.00 96.81 780 SER A N 1
ATOM 5962 C CA . SER A 1 780 ? 4.765 -31.626 43.375 1.00 96.81 780 SER A CA 1
ATOM 5963 C C . SER A 1 780 ? 5.682 -30.415 43.253 1.00 96.81 780 SER A C 1
ATOM 5965 O O . SER A 1 780 ? 5.667 -29.557 44.138 1.00 96.81 780 SER A O 1
ATOM 5967 N N . LEU A 1 781 ? 6.424 -30.319 42.154 1.00 97.19 781 LEU A N 1
ATOM 5968 C CA . LEU A 1 781 ? 7.180 -29.144 41.736 1.00 97.19 781 LEU A CA 1
ATOM 5969 C C . LEU A 1 781 ? 6.403 -28.417 40.638 1.00 97.19 781 LEU A C 1
ATOM 5971 O O . LEU A 1 781 ? 6.141 -28.988 39.583 1.00 97.19 781 LEU A O 1
ATOM 5975 N N . ILE A 1 782 ? 6.057 -27.160 40.885 1.00 96.19 782 ILE A N 1
ATOM 5976 C CA . ILE A 1 782 ? 5.276 -26.326 39.971 1.00 96.19 782 ILE A CA 1
ATOM 5977 C C . ILE A 1 782 ? 6.175 -25.193 39.504 1.00 96.19 782 ILE A C 1
ATOM 5979 O O . ILE A 1 782 ? 6.783 -24.527 40.342 1.00 96.19 782 ILE A O 1
ATOM 5983 N N . LYS A 1 783 ? 6.281 -24.997 38.190 1.00 93.19 783 LYS A N 1
ATOM 5984 C CA . LYS A 1 783 ? 7.112 -23.958 37.573 1.00 93.19 783 LYS A CA 1
ATOM 5985 C C . LYS A 1 783 ? 6.297 -23.152 36.564 1.00 93.19 783 LYS A C 1
ATOM 5987 O O . LYS A 1 783 ? 5.678 -23.762 35.697 1.00 93.19 783 LYS A O 1
ATOM 5992 N N . ASN A 1 784 ? 6.338 -21.823 36.643 1.00 85.56 784 ASN A N 1
ATOM 5993 C CA . ASN A 1 784 ? 5.738 -20.934 35.638 1.00 85.56 784 ASN A CA 1
ATOM 5994 C C . ASN A 1 784 ? 6.762 -20.515 34.563 1.00 85.56 784 ASN A C 1
ATOM 5996 O O . ASN A 1 784 ? 7.961 -20.805 34.676 1.00 85.56 784 ASN A O 1
ATOM 6000 N N . SER A 1 785 ? 6.306 -19.842 33.506 1.00 77.19 785 SER A N 1
ATOM 6001 C CA . SER A 1 785 ? 7.177 -19.324 32.436 1.00 77.19 785 SER A CA 1
ATOM 6002 C C . SER A 1 785 ? 8.150 -18.245 32.909 1.00 77.19 785 SER A C 1
ATOM 6004 O O . SER A 1 785 ? 9.279 -18.201 32.423 1.00 77.19 785 SER A O 1
ATOM 6006 N N . ALA A 1 786 ? 7.767 -17.453 33.917 1.00 71.31 786 ALA A N 1
ATOM 6007 C CA . ALA A 1 786 ? 8.632 -16.469 34.574 1.00 71.31 786 ALA A CA 1
ATOM 6008 C C . ALA A 1 786 ? 9.782 -17.104 35.389 1.00 71.31 786 ALA A C 1
ATOM 6010 O O . ALA A 1 786 ? 10.676 -16.407 35.865 1.00 71.31 786 ALA A O 1
ATOM 6011 N N . GLY A 1 787 ? 9.794 -18.433 35.540 1.00 78.81 787 GLY A N 1
ATOM 6012 C CA . GLY A 1 787 ? 10.865 -19.180 36.194 1.00 78.81 787 GLY A CA 1
ATOM 6013 C C . GLY A 1 787 ? 10.706 -19.352 37.705 1.00 78.81 787 GLY A C 1
ATOM 6014 O O . GLY A 1 787 ? 11.544 -20.026 38.313 1.00 78.81 787 GLY A O 1
ATOM 6015 N N . GLU A 1 788 ? 9.635 -18.825 38.300 1.00 87.38 788 GLU A N 1
ATOM 6016 C CA . GLU A 1 788 ? 9.266 -19.078 39.692 1.00 87.38 788 GLU A CA 1
ATOM 6017 C C . GLU A 1 788 ? 8.950 -20.562 39.893 1.00 87.38 788 GLU A C 1
ATOM 6019 O O . GLU A 1 788 ? 8.433 -21.246 39.001 1.00 87.38 788 GLU A O 1
ATOM 6024 N N . LYS A 1 789 ? 9.282 -21.077 41.079 1.00 92.38 789 LYS A N 1
ATOM 6025 C CA . LYS A 1 789 ? 9.058 -22.473 41.445 1.00 92.38 789 LYS A CA 1
ATOM 6026 C C . LYS A 1 789 ? 8.476 -22.571 42.841 1.00 92.38 789 LYS A C 1
ATOM 6028 O O . LYS A 1 789 ? 8.983 -21.944 43.767 1.00 92.38 789 LYS A O 1
ATOM 6033 N N . VAL A 1 790 ? 7.496 -23.450 43.013 1.00 94.00 790 VAL A N 1
ATOM 6034 C CA . VAL A 1 790 ? 7.009 -23.852 44.335 1.00 94.00 790 VAL A CA 1
ATOM 6035 C C . VAL A 1 790 ? 6.955 -25.371 44.434 1.00 94.00 790 VAL A C 1
ATOM 6037 O O . VAL A 1 790 ? 6.556 -26.059 43.495 1.00 94.00 790 VAL A O 1
ATOM 6040 N N . ALA A 1 791 ? 7.369 -25.899 45.585 1.00 94.94 791 ALA A N 1
ATOM 6041 C CA . ALA A 1 791 ? 7.237 -27.310 45.918 1.00 94.94 791 ALA A CA 1
ATOM 6042 C C . ALA A 1 791 ? 6.168 -27.490 47.002 1.00 94.94 791 ALA A C 1
ATOM 6044 O O . ALA A 1 791 ? 6.134 -26.748 47.986 1.00 94.94 791 ALA A O 1
ATOM 6045 N N . LYS A 1 792 ? 5.293 -28.482 46.839 1.00 95.06 792 LYS A N 1
ATOM 6046 C CA . LYS A 1 792 ? 4.238 -28.815 47.807 1.00 95.06 792 LYS A CA 1
ATOM 6047 C C . LYS A 1 792 ? 4.208 -30.322 48.046 1.00 95.06 792 LYS A C 1
ATOM 6049 O O . LYS A 1 792 ? 4.537 -31.110 47.162 1.00 95.06 792 LYS A O 1
ATOM 6054 N N . LYS A 1 793 ? 3.832 -30.714 49.263 1.00 94.75 793 LYS A N 1
ATOM 6055 C CA . LYS A 1 793 ? 3.677 -32.120 49.654 1.00 94.75 793 LYS A CA 1
ATOM 6056 C C . LYS A 1 793 ? 2.255 -32.581 49.357 1.00 94.75 793 LYS A C 1
ATOM 6058 O O . LYS A 1 793 ? 1.306 -31.863 49.655 1.00 94.75 793 LYS A O 1
ATOM 6063 N N . ILE A 1 794 ? 2.137 -33.790 48.830 1.00 95.81 794 ILE A N 1
ATOM 6064 C CA . ILE A 1 794 ? 0.883 -34.486 48.559 1.00 95.81 794 ILE A CA 1
ATOM 6065 C C . ILE A 1 794 ? 0.915 -35.798 49.343 1.00 95.81 794 ILE A C 1
ATOM 6067 O O . ILE A 1 794 ? 1.937 -36.476 49.379 1.00 95.81 794 ILE A O 1
ATOM 6071 N N . ALA A 1 795 ? -0.195 -36.164 49.970 1.00 94.12 795 ALA A N 1
ATOM 6072 C CA . ALA A 1 795 ? -0.358 -37.453 50.631 1.00 94.12 795 ALA A CA 1
ATOM 6073 C C . ALA A 1 795 ? -1.524 -38.192 49.974 1.00 94.12 795 ALA A C 1
ATOM 6075 O O . ALA A 1 795 ? -2.611 -37.630 49.862 1.00 94.12 795 ALA A O 1
ATOM 6076 N N . ILE A 1 796 ? -1.289 -39.426 49.533 1.00 93.88 796 ILE A N 1
ATOM 6077 C CA . ILE A 1 796 ? -2.298 -40.295 48.918 1.00 93.88 796 ILE A CA 1
ATOM 6078 C C . ILE A 1 796 ? -2.501 -41.506 49.816 1.00 93.88 796 ILE A C 1
ATOM 6080 O O . ILE A 1 796 ? -1.531 -42.133 50.245 1.00 93.88 796 ILE A O 1
ATOM 6084 N N . GLU A 1 797 ? -3.757 -41.851 50.063 1.00 90.00 797 GLU A N 1
ATOM 6085 C CA . GLU A 1 797 ? -4.153 -43.048 50.796 1.00 90.00 797 GLU A CA 1
ATOM 6086 C C . GLU A 1 797 ? -5.230 -43.774 49.985 1.00 90.00 797 GLU A C 1
ATOM 6088 O O . GLU A 1 797 ? -6.281 -43.210 49.682 1.00 90.00 797 GLU A O 1
ATOM 6093 N N . ARG A 1 798 ? -4.915 -45.001 49.572 1.00 80.75 798 ARG A N 1
ATOM 6094 C CA . ARG A 1 798 ? -5.822 -45.929 48.894 1.00 80.75 798 ARG A CA 1
ATOM 6095 C C . ARG A 1 798 ? -6.451 -46.914 49.853 1.00 80.75 798 ARG A C 1
ATOM 6097 O O . ARG A 1 798 ? -5.733 -47.337 50.789 1.00 80.75 798 ARG A O 1
#

Radius of gyration: 38.78 Å; chains: 1; bounding box: 119×73×98 Å

Secondary structure (DSSP, 8-state):
--------------S--S------SS--EEE-TT--S--TTSEEEEEE--TT--GGGGHHHHHHHHH-HHHHHHEEEEEE----STTS---TT--SHHHHHHHHHHHHHHHHHHHS--TT-S-TT-EEEEEETHHHHHHHHHHHH-BSSSSBGGGTEEEEEEES--TT--HHHHHHHH-TTGGGTT-HHHHHHHHHHHTT-HHHHHHTS--STTSTT-TTSS-HHHHHHHHT--TT-SS-S--SSS---TT--TT--GGGEEEE--S----TTTTTT--S-------------S--------PPPTTTTTS-------S-------HHHHHHHHHHHHTT------EEEEE-TT-TTS--EEEEEPPPSS---EEEEEETT--B-SPPBPTT--EEEE-S--TT-EEEEEEEEEETTEEEEPPPEEEEPPPPPPEEEEEES--SS-EEEEEE-SPPTT--------SEEEEEEESSTT---TTSEEEESSSEEEE-SPPTT-EEEEEEEEE-TT--B-PPPPPEEEEPPPPP---EEPSS--SSPEEPTTSS-EEEEEE--SS-EEEEEES-TTTS-SSS-HHHHHHHHHHS-S---S---EEEEEEEETTEE--S--EEEEEEE---SS-SSEETT-SS-EEGGG-EEEEEETTEEEE--S-EEEETTTTEEEEEESS--EEEEEPPPGGGS-S--TT-EEESSSB-TT--STTS-EEETTTEEEEEEES--SSEEEEEEETT--EEEEEEE-GGGTTEEEE-SB-TTSPBPPSEEEEEEEEETT--EEEEEEEE--

pLDDT: mean 70.06, std 20.73, range [21.2, 97.88]